Protein AF-0000000074115780 (afdb_homodimer)

Secondary structure (DSSP, 8-state):
---TTGGGGGSPPPPPPPHHHHHHHHHHHHHHH--HHHHHHHHHHHHHHHHTHHHHHHHHHHHHHTT-SSTTHHHHHIIIIIT--S-GGGT-EEEEE-HHHHT----TT-HHHHHHHHHHHHHHHHHHHHTT-SPPPB-TT--B---TTEETTEESSSEEEEP-SSS-EEEE----GGG-----EEEEEETTEEEEEE-B-TTT-SBPPHHHHHHHHHHHHHHHHTSSS----GGGGGGS-HHHHHHHHHHHHHH-HHHHHHHHHHHHSS-EEEE-----S-HHHHHHHS-GGG--TTBS-EEEE-TTS-EEEEE-SSS--HHHHHHHHHHHHHHHGGGTTS--S------PPPPEE-PPP--HHHHHHHHHHHHHHHHHHHHEEEE--EE-S--HHHHHHTT--HHHHHHHHHHHHHHHHHSS---EEEEEE-TTSTT--EEEEE---HHHHHHHHHHHH-S-TT-HHHHHHHHHHHHHHHHHHHHIIIII-SHHHHHHHHHHHHHTTPPPPGGGGSHHHHHTTGGG--SEEEEEEESSSEEEE---SSTT-EEEEEE--SS-EEEEEEEETT-SS--HHHHHHHHHHHHHHHHHHHHHHT-/---TTGGGGGSPPPP---HHHHHHHHHHHHHHH--HHHHHHHHHHHHHHHHTHHHHHHHHHHHHHTT-SSTTHHHHHIIIIIT--S-GGGT-EEEEE-HHHHT----TT-HHHHHHHHHHHHHHHHHHHHTT-SPPPB-TT--B---TTEETTEESSSEEEEP-SSS-EEEE----GGG-----EEEEEETTEEEEEE-B-TTT-SBPPHHHHHHHHHHHHHHHHHSSS----GGGGGGS-HHHHHHHHHHHHHH-HHHHHHHHHHHHSS-EEEE-----S-HHHHHHHS-GGG--TTBS-EEEE-TTS-EEEEE-SSS--HHHHHHHHHHHHHHHGGGTTS--S------PPPPEE-PPP--HHHHHHHHHHHHHHHHHHHHEEEE--EE-S--HHHHHHTT--HHHHHHHHHHHHHHHHHSS---EEEEEE-TTSTT--EEEEE---HHHHHHHHHHHH-S-TT-HHHHHHHHHHHHHHHHHHHHIIIII-SHHHHHHHHHHHHHTTPPPPGGGGSHHHHHTTGGG--SEEEEEEESSSEEEE---SSTT-EEEEEE--SS-EEEEEEEETT-SS--HHHHHHHHHHHHHHHHHHHHHHT-

Foldseek 3Di:
DDFQQNVLVVFAFQDFADLVLLLVQLLQLLVLFDDPVLSVVLVVLSVVCVVPVVVVLVVVLVVQCVVDSYSQQVVCLWVVAFQAFAFLLQPWKKKFFVLCVFFAPQAFPCQLLLVLQLLQLLLVVLLCNLQRVDHFDADPVGFGFHPCCCAPPFHLFQWFWAFDPRGIDIDHQDDRPVVDDAQQWEWEAELLWIWIFHQADPVVRHGDHSLQSSVLVVVVNVVQVPDPHRDLQLLLLSRDGRNSSNVLLVVQVVVDVLSVVLVSSNSRGGFYEYEAEDDDPDPRLCRSQNDSSRDNSRRQWYWYAYSRGGTMIIGRPSRDDCLNVLVSSVSVCVVCVVVSSDDDDDNDNPDGDHIDIRDGDDDPVSSVSSVVSRVSSVVVSVWKDKDKDKFFQFFDQLCVVLPADRVLLLVLLLQLLVCLQQVGGFFAWEWAWQRSHNVTGTFTQGLSGPLSSVLSVCLSPDPDLQPPVSLVSLVVSRVVNVVSSVCRNSSSHNQSNVSSSQVSCVVVVHDGRVSCVSPSCVRNQHPNNTQHYEYENEQGRMWMWRAASDQNHWIKYWYTYGRMIIIMIMHTRVDPSDDRVSSVVSSSVSSVSSSVSSVSVVD/DDFQQRVLVVFFFQDFADLVLLLVQLLQLLVLFDDPVLSVVLVVLSVVCVVPVVVVLVVVLVVQCVVDSYSQQVVCLWVVAFQAFAFLLQPWKKKFFVLCVFFAPQAFPCQLLLVLQLLQLLLVVLLCNLQRVDHFDADPVGFGFHPCCCAPPFDLFQWFWAFDPRGIDIDHQDHRPVVDDAQQWEWEAELLWIWIFHQADPVVRHGDHSLQSSVLVVVVNVVQVPDPHRDLQLLLLSRDGRNSSNVLLVVQVVVDVLSVVLVSSNSRGGEYEYEAEDDDPDPRLCQSQNDSSGDNSRRQWYWYAYSRGGTMIIGRPSRDDPVNVLVSSVSVCVVCVVVSNHDPDDNDNPDGDHIDIRDGDDDPVSSVSSVVSRVSSVVVSVWKDKDKDKFFQFFDQLCVVLPADVVLLLVLLLQLLVCLQQVGGFFAWEWAWQRSHNVTGTFTQGLSGNLSSVLSVCLSPDPDLQPPVSLVSLVVSRVVNVVSSVCRNSSSHNQSNVSSSQVSCVVVVHDGRVSCVSPSCVRNQHPNNTQHYEYENEQGRMWMWRAASDQNHWIKYWYTYGRMIIMMIMHTRVDPSDDRVSSVVSSSVSSVSSSVSSVNVVD

Radius of gyration: 36.33 Å; Cα contacts (8 Å, |Δi|>4): 2454; chains: 2; bounding box: 75×112×90 Å

InterPro domains:
  IPR000542 Acyltransferase ChoActase/COT/CPT [PTHR22589] (9-598)
  IPR023213 Chloramphenicol acetyltransferase-like domain superfamily [G3DSA:3.30.559.10] (11-593)
  IPR039551 Choline/Carnitine o-acyltransferase, domain 1 and 2 [PF00755] (14-589)
  IPR042231 Choline/Carnitine o-acyltransferase, domain 2 [G3DSA:3.30.559.70] (70-387)

Structure (mmCIF, N/CA/C/O backbone):
data_AF-0000000074115780-model_v1
#
loop_
_entity.id
_entity.type
_entity.pdbx_description
1 polymer 'Peroxisomal carnitine O-octanoyltransferase'
#
loop_
_atom_site.group_PDB
_atom_site.id
_atom_site.type_symbol
_atom_site.label_atom_id
_atom_site.label_alt_id
_atom_site.label_comp_id
_atom_site.label_asym_id
_atom_site.label_entity_id
_atom_site.label_seq_id
_atom_site.pdbx_PDB_ins_code
_atom_site.Cartn_x
_atom_site.Cartn_y
_atom_site.Cartn_z
_atom_site.occupancy
_atom_site.B_iso_or_equiv
_atom_site.auth_seq_id
_atom_site.auth_comp_id
_atom_site.auth_asym_id
_atom_site.auth_atom_id
_atom_site.pdbx_PDB_model_num
ATOM 1 N N . MET A 1 1 ? -1.341 1.863 -30.281 1 53.38 1 MET A N 1
ATOM 2 C CA . MET A 1 1 ? -1.37 0.507 -29.75 1 53.38 1 MET A CA 1
ATOM 3 C C . MET A 1 1 ? -1.894 0.503 -28.312 1 53.38 1 MET A C 1
ATOM 5 O O . MET A 1 1 ? -1.639 1.438 -27.547 1 53.38 1 MET A O 1
ATOM 9 N N . ASP A 1 2 ? -2.803 -0.43 -27.984 1 72.44 2 ASP A N 1
ATOM 10 C CA . ASP A 1 2 ? -3.406 -0.491 -26.656 1 72.44 2 ASP A CA 1
ATOM 11 C C . ASP A 1 2 ? -2.359 -0.814 -25.594 1 72.44 2 ASP A C 1
ATOM 13 O O . ASP A 1 2 ? -1.464 -1.63 -25.828 1 72.44 2 ASP A O 1
ATOM 17 N N . LYS A 1 3 ? -2.5 -0.14 -24.578 1 82.88 3 LYS A N 1
ATOM 18 C CA . LYS A 1 3 ? -1.658 -0.453 -23.422 1 82.88 3 LYS A CA 1
ATOM 19 C C . LYS A 1 3 ? -1.892 -1.883 -22.953 1 82.88 3 LYS A C 1
ATOM 21 O O . LYS A 1 3 ? -2.975 -2.439 -23.141 1 82.88 3 LYS A O 1
ATOM 26 N N . THR A 1 4 ? -0.772 -2.527 -22.391 1 88.06 4 THR A N 1
ATOM 27 C CA . THR A 1 4 ? -0.754 -3.924 -21.969 1 88.06 4 THR A CA 1
ATOM 28 C C . THR A 1 4 ? -1.995 -4.254 -21.141 1 88.06 4 THR A C 1
ATOM 30 O O . THR A 1 4 ? -2.611 -5.305 -21.344 1 88.06 4 THR A O 1
ATOM 33 N N . PHE A 1 5 ? -2.467 -3.322 -20.328 1 89 5 PHE A N 1
ATOM 34 C CA . PHE A 1 5 ? -3.486 -3.678 -19.359 1 89 5 PHE A CA 1
ATOM 35 C C . PHE A 1 5 ? -4.82 -3.027 -19.703 1 89 5 PHE A C 1
ATOM 37 O O . PHE A 1 5 ? -5.836 -3.303 -19.062 1 89 5 PHE A O 1
ATOM 44 N N . ASP A 1 6 ? -4.898 -2.215 -20.781 1 87.62 6 ASP A N 1
ATOM 45 C CA . ASP A 1 6 ? -6.117 -1.489 -21.125 1 87.62 6 ASP A CA 1
ATOM 46 C C . ASP A 1 6 ? -7.207 -2.443 -21.609 1 87.62 6 ASP A C 1
ATOM 48 O O . ASP A 1 6 ? -8.391 -2.213 -21.375 1 87.62 6 ASP A O 1
ATOM 52 N N . ALA A 1 7 ? -6.773 -3.469 -22.266 1 88.06 7 ALA A N 1
ATOM 53 C CA . ALA A 1 7 ? -7.727 -4.406 -22.859 1 88.06 7 ALA A CA 1
ATOM 54 C C . ALA A 1 7 ? -8.523 -5.129 -21.766 1 88.06 7 ALA A C 1
ATOM 56 O O . ALA A 1 7 ? -9.609 -5.648 -22.031 1 88.06 7 ALA A O 1
ATOM 57 N N . GLU A 1 8 ? -7.965 -5.125 -20.562 1 90.06 8 GLU A N 1
ATOM 58 C CA . GLU A 1 8 ? -8.609 -5.82 -19.453 1 90.06 8 GLU A CA 1
ATOM 59 C C . GLU A 1 8 ? -10.016 -5.285 -19.203 1 90.06 8 GLU A C 1
ATOM 61 O O . GLU A 1 8 ? -10.945 -6.062 -18.984 1 90.06 8 GLU A O 1
ATOM 66 N N . PHE A 1 9 ? -10.211 -4.039 -19.391 1 88.44 9 PHE A N 1
ATOM 67 C CA . PHE A 1 9 ? -11.453 -3.385 -19.016 1 88.44 9 PHE A CA 1
ATOM 68 C C . PHE A 1 9 ? -12.523 -3.592 -20.094 1 88.44 9 PHE A C 1
ATOM 70 O O . PHE A 1 9 ? -13.711 -3.367 -19.844 1 88.44 9 PHE A O 1
ATOM 77 N N . LYS A 1 10 ? -12.117 -4.039 -21.25 1 90.94 10 LYS A N 1
ATOM 78 C CA . LYS A 1 10 ? -13.047 -4.301 -22.359 1 90.94 10 LYS A CA 1
ATOM 79 C C . LYS A 1 10 ? -13.523 -5.746 -22.344 1 90.94 10 LYS A C 1
ATOM 81 O O . LYS A 1 10 ? -14.445 -6.109 -23.062 1 90.94 10 LYS A O 1
ATOM 86 N N . LEU A 1 11 ? -12.922 -6.602 -21.5 1 95.12 11 LEU A N 1
ATOM 87 C CA . LEU A 1 11 ? -13.32 -8 -21.422 1 95.12 11 LEU A CA 1
ATOM 88 C C . LEU A 1 11 ? -14.695 -8.141 -20.75 1 95.12 11 LEU A C 1
ATOM 90 O O . LEU A 1 11 ? -15.055 -7.34 -19.891 1 95.12 11 LEU A O 1
ATOM 94 N N . PRO A 1 12 ? -15.438 -9.133 -21.219 1 96.12 12 PRO A N 1
ATOM 95 C CA . PRO A 1 12 ? -16.75 -9.344 -20.594 1 96.12 12 PRO A CA 1
ATOM 96 C C . PRO A 1 12 ? -16.641 -9.844 -19.156 1 96.12 12 PRO A C 1
ATOM 98 O O . PRO A 1 12 ? -15.594 -10.375 -18.75 1 96.12 12 PRO A O 1
ATOM 101 N N . ASP A 1 13 ? -17.703 -9.648 -18.328 1 96.69 13 ASP A N 1
ATOM 102 C CA . ASP A 1 13 ? -17.797 -10.18 -16.969 1 96.69 13 ASP A CA 1
ATOM 103 C C . ASP A 1 13 ? -17.828 -11.703 -16.969 1 96.69 13 ASP A C 1
ATOM 105 O O . ASP A 1 13 ? -18.234 -12.32 -17.969 1 96.69 13 ASP A O 1
ATOM 109 N N . LEU A 1 14 ? -17.328 -12.328 -15.938 1 97.44 14 LEU A N 1
ATOM 110 C CA . LEU A 1 14 ? -17.438 -13.773 -15.797 1 97.44 14 LEU A CA 1
ATOM 111 C C . LEU A 1 14 ? -18.906 -14.195 -15.648 1 97.44 14 LEU A C 1
ATOM 113 O O . LEU A 1 14 ? -19.594 -13.75 -14.727 1 97.44 14 LEU A O 1
ATOM 117 N N . PRO A 1 15 ? -19.406 -15.055 -16.469 1 97.19 15 PRO A N 1
ATOM 118 C CA . PRO A 1 15 ? -20.812 -15.438 -16.422 1 97.19 15 PRO A CA 1
ATOM 119 C C . PRO A 1 15 ? -21.094 -16.469 -15.328 1 97.19 15 PRO A C 1
ATOM 121 O O . PRO A 1 15 ? -20.188 -17.156 -14.859 1 97.19 15 PRO A O 1
ATOM 124 N N . ILE A 1 16 ? -22.375 -16.484 -14.906 1 97.38 16 ILE A N 1
ATOM 125 C CA . ILE A 1 16 ? -22.875 -17.547 -14.047 1 97.38 16 ILE A CA 1
ATOM 126 C C . ILE A 1 16 ? -23.719 -18.516 -14.859 1 97.38 16 ILE A C 1
ATOM 128 O O . ILE A 1 16 ? -24.672 -18.109 -15.523 1 97.38 16 ILE A O 1
ATOM 132 N N . SER A 1 17 ? -23.328 -19.781 -14.836 1 96.88 17 SER A N 1
ATOM 133 C CA . SER A 1 17 ? -24.109 -20.812 -15.516 1 96.88 17 SER A CA 1
ATOM 134 C C . SER A 1 17 ? -25.484 -20.984 -14.859 1 96.88 17 SER A C 1
ATOM 136 O O . SER A 1 17 ? -25.688 -20.531 -13.727 1 96.88 17 SER A O 1
ATOM 138 N N . THR A 1 18 ? -26.406 -21.547 -15.578 1 97.44 18 THR A N 1
ATOM 139 C CA . THR A 1 18 ? -27.703 -21.891 -14.977 1 97.44 18 THR A CA 1
ATOM 140 C C . THR A 1 18 ? -27.547 -23.062 -14.008 1 97.44 18 THR A C 1
ATOM 142 O O . THR A 1 18 ? -26.656 -23.891 -14.164 1 97.44 18 THR A O 1
ATOM 145 N N . LEU A 1 19 ? -28.438 -23.047 -13.094 1 97.75 19 LEU A N 1
ATOM 146 C CA . LEU A 1 19 ? -28.406 -24.125 -12.117 1 97.75 19 LEU A CA 1
ATOM 147 C C . LEU A 1 19 ? -28.641 -25.484 -12.797 1 97.75 19 LEU A C 1
ATOM 149 O O . LEU A 1 19 ? -28 -26.469 -12.438 1 97.75 19 LEU A O 1
ATOM 153 N N . GLU A 1 20 ? -29.5 -25.484 -13.773 1 97.88 20 GLU A N 1
ATOM 154 C CA . GLU A 1 20 ? -29.812 -26.703 -14.492 1 97.88 20 GLU A CA 1
ATOM 155 C C . GLU A 1 20 ? -28.594 -27.25 -15.234 1 97.88 20 GLU A C 1
ATOM 157 O O . GLU A 1 20 ? -28.312 -28.438 -15.195 1 97.88 20 GLU A O 1
ATOM 162 N N . ASN A 1 21 ? -27.953 -26.391 -15.867 1 98 21 ASN A N 1
ATOM 163 C CA . ASN A 1 21 ? -26.75 -26.797 -16.594 1 98 21 ASN A CA 1
ATOM 164 C C . ASN A 1 21 ? -25.688 -27.344 -15.648 1 98 21 ASN A C 1
ATOM 166 O O . ASN A 1 21 ? -25.062 -28.375 -15.945 1 98 21 ASN A O 1
ATOM 170 N N . THR A 1 22 ? -25.516 -26.672 -14.539 1 98.31 22 THR A N 1
ATOM 171 C CA . THR A 1 22 ? -24.516 -27.062 -13.562 1 98.31 22 THR A CA 1
ATOM 172 C C . THR A 1 22 ? -24.812 -28.453 -13 1 98.31 22 THR A C 1
ATOM 174 O O . THR A 1 22 ? -23.922 -29.312 -12.93 1 98.31 22 THR A O 1
ATOM 177 N N . ILE A 1 23 ? -26.047 -28.688 -12.703 1 98.38 23 ILE A N 1
ATOM 178 C CA . ILE A 1 23 ? -26.422 -29.969 -12.109 1 98.38 23 ILE A CA 1
ATOM 179 C C . ILE A 1 23 ? -26.344 -31.078 -13.164 1 98.38 23 ILE A C 1
ATOM 181 O O . ILE A 1 23 ? -25.938 -32.188 -12.859 1 98.38 23 ILE A O 1
ATOM 185 N N . SER A 1 24 ? -26.703 -30.734 -14.32 1 98 24 SER A N 1
ATOM 186 C CA . SER A 1 24 ? -26.578 -31.703 -15.406 1 98 24 SER A CA 1
ATOM 187 C C . SER A 1 24 ? -25.141 -32.156 -15.609 1 98 24 SER A C 1
ATOM 189 O O . SER A 1 24 ? -24.859 -33.344 -15.719 1 98 24 SER A O 1
ATOM 191 N N . LYS A 1 25 ? -24.219 -31.203 -15.664 1 97.5 25 LYS A N 1
ATOM 192 C CA . LYS A 1 25 ? -22.797 -31.516 -15.828 1 97.5 25 LYS A CA 1
ATOM 193 C C . LYS A 1 25 ? -22.266 -32.281 -14.633 1 97.5 25 LYS A C 1
ATOM 195 O O . LYS A 1 25 ? -21.453 -33.188 -14.797 1 97.5 25 LYS A O 1
ATOM 200 N N . TYR A 1 26 ? -22.734 -31.906 -13.461 1 98.12 26 TYR A N 1
ATOM 201 C CA . TYR A 1 26 ? -22.328 -32.594 -12.242 1 98.12 26 TYR A CA 1
ATOM 202 C C . TYR A 1 26 ? -22.75 -34.062 -12.281 1 98.12 26 TYR A C 1
ATOM 204 O O . TYR A 1 26 ? -21.953 -34.969 -12.055 1 98.12 26 TYR A O 1
ATOM 212 N N . LEU A 1 27 ? -24 -34.281 -12.688 1 98.38 27 LEU A N 1
ATOM 213 C CA . LEU A 1 27 ? -24.531 -35.625 -12.711 1 98.38 27 LEU A CA 1
ATOM 214 C C . LEU A 1 27 ? -23.844 -36.469 -13.781 1 98.38 27 LEU A C 1
ATOM 216 O O . LEU A 1 27 ? -23.641 -37.656 -13.602 1 98.38 27 LEU A O 1
ATOM 220 N N . ASP A 1 28 ? -23.516 -35.781 -14.859 1 97.25 28 ASP A N 1
ATOM 221 C CA . ASP A 1 28 ? -22.781 -36.469 -15.914 1 97.25 28 ASP A CA 1
ATOM 222 C C . ASP A 1 28 ? -21.438 -36.969 -15.398 1 97.25 28 ASP A C 1
ATOM 224 O O . ASP A 1 28 ? -21.031 -38.125 -15.688 1 97.25 28 ASP A O 1
ATOM 228 N N . SER A 1 29 ? -20.719 -36.25 -14.672 1 96.5 29 SER A N 1
ATOM 229 C CA . SER A 1 29 ? -19.438 -36.625 -14.102 1 96.5 29 SER A CA 1
ATOM 230 C C . SER A 1 29 ? -19.594 -37.688 -13.031 1 96.5 29 SER A C 1
ATOM 232 O O . SER A 1 29 ? -18.75 -38.594 -12.914 1 96.5 29 SER A O 1
ATOM 234 N N . VAL A 1 30 ? -20.672 -37.625 -12.273 1 98.06 30 VAL A N 1
ATOM 235 C CA . VAL A 1 30 ? -20.953 -38.594 -11.234 1 98.06 30 VAL A CA 1
ATOM 236 C C . VAL A 1 30 ? -21.25 -39.969 -11.875 1 98.06 30 VAL A C 1
ATOM 238 O O . VAL A 1 30 ? -20.781 -41 -11.398 1 98.06 30 VAL A O 1
ATOM 241 N N . ARG A 1 31 ? -22 -39.938 -12.938 1 97.75 31 ARG A N 1
ATOM 242 C CA . ARG A 1 31 ? -22.406 -41.188 -13.594 1 97.75 31 ARG A CA 1
ATOM 243 C C . ARG A 1 31 ? -21.203 -42 -14 1 97.75 31 ARG A C 1
ATOM 245 O O . ARG A 1 31 ? -21.234 -43.219 -13.938 1 97.75 31 ARG A O 1
ATOM 252 N N . ALA A 1 32 ? -20.172 -41.344 -14.367 1 95.5 32 ALA A N 1
ATOM 253 C CA . ALA A 1 32 ? -18.984 -42 -14.891 1 95.5 32 ALA A CA 1
ATOM 254 C C . ALA A 1 32 ? -18.266 -42.781 -13.797 1 95.5 32 ALA A C 1
ATOM 256 O O . ALA A 1 32 ? -17.547 -43.75 -14.078 1 95.5 32 ALA A O 1
ATOM 257 N N . VAL A 1 33 ? -18.422 -42.438 -12.508 1 95.75 33 VAL A N 1
ATOM 258 C CA . VAL A 1 33 ? -17.594 -43.031 -11.469 1 95.75 33 VAL A CA 1
ATOM 259 C C . VAL A 1 33 ? -18.484 -43.719 -10.414 1 95.75 33 VAL A C 1
ATOM 261 O O . VAL A 1 33 ? -17.984 -44.25 -9.43 1 95.75 33 VAL A O 1
ATOM 264 N N . ALA A 1 34 ? -19.797 -43.719 -10.672 1 96.81 34 ALA A N 1
ATOM 265 C CA . ALA A 1 34 ? -20.734 -44.188 -9.656 1 96.81 34 ALA A CA 1
ATOM 266 C C . ALA A 1 34 ? -21.359 -45.531 -10.07 1 96.81 34 ALA A C 1
ATOM 268 O O . ALA A 1 34 ? -21.516 -45.812 -11.266 1 96.81 34 ALA A O 1
ATOM 269 N N . SER A 1 35 ? -21.781 -46.312 -9.039 1 96 35 SER A N 1
ATOM 270 C CA . SER A 1 35 ? -22.688 -47.406 -9.281 1 96 35 SER A CA 1
ATOM 271 C C . SER A 1 35 ? -24.094 -46.906 -9.578 1 96 35 SER A C 1
ATOM 273 O O . SER A 1 35 ? -24.406 -45.75 -9.383 1 96 35 SER A O 1
ATOM 275 N N . ASP A 1 36 ? -24.891 -47.875 -10 1 96.5 36 ASP A N 1
ATOM 276 C CA . ASP A 1 36 ? -26.281 -47.5 -10.297 1 96.5 36 ASP A CA 1
ATOM 277 C C . ASP A 1 36 ? -26.984 -47 -9.047 1 96.5 36 ASP A C 1
ATOM 279 O O . ASP A 1 36 ? -27.719 -46 -9.109 1 96.5 36 ASP A O 1
ATOM 283 N N . GLU A 1 37 ? -26.734 -47.594 -7.992 1 97.25 37 GLU A N 1
ATOM 284 C CA . GLU A 1 37 ? -27.359 -47.188 -6.734 1 97.25 37 GLU A CA 1
ATOM 285 C C . GLU A 1 37 ? -26.875 -45.844 -6.27 1 97.25 37 GLU A C 1
ATOM 287 O O . GLU A 1 37 ? -27.672 -44.969 -5.879 1 97.25 37 GLU A O 1
ATOM 292 N N . GLU A 1 38 ? -25.625 -45.656 -6.305 1 97.31 38 GLU A N 1
ATOM 293 C CA . GLU A 1 38 ? -25.031 -44.375 -5.918 1 97.31 38 GLU A CA 1
ATOM 294 C C . GLU A 1 38 ? -25.547 -43.25 -6.805 1 97.31 38 GLU A C 1
ATOM 296 O O . GLU A 1 38 ? -25.875 -42.156 -6.312 1 97.31 38 GLU A O 1
ATOM 301 N N . PHE A 1 39 ? -25.641 -43.531 -8.102 1 98 39 PHE A N 1
ATOM 302 C CA . PHE A 1 39 ? -26.078 -42.5 -9.055 1 98 39 PHE A CA 1
ATOM 303 C C . PHE A 1 39 ? -27.531 -42.125 -8.805 1 98 39 PHE A C 1
ATOM 305 O O . PHE A 1 39 ? -27.875 -40.938 -8.836 1 98 39 PHE A O 1
ATOM 312 N N . GLU A 1 40 ? -28.344 -43.125 -8.586 1 98.06 40 GLU A N 1
ATOM 313 C CA . GLU A 1 40 ? -29.766 -42.844 -8.352 1 98.06 40 GLU A CA 1
ATOM 314 C C . GLU A 1 40 ? -29.953 -42.031 -7.094 1 98.06 40 GLU A C 1
ATOM 316 O O . GLU A 1 40 ? -30.828 -41.125 -7.055 1 98.06 40 GLU A O 1
ATOM 321 N N . ASN A 1 41 ? -29.219 -42.312 -6.148 1 97.94 41 ASN A N 1
ATOM 322 C CA . ASN A 1 41 ? -29.297 -41.5 -4.93 1 97.94 41 ASN A CA 1
ATOM 323 C C . ASN A 1 41 ? -28.875 -40.062 -5.188 1 97.94 41 ASN A C 1
ATOM 325 O O . ASN A 1 41 ? -29.562 -39.125 -4.754 1 97.94 41 ASN A O 1
ATOM 329 N N . THR A 1 42 ? -27.75 -39.844 -5.836 1 98.44 42 THR A N 1
ATOM 330 C CA . THR A 1 42 ? -27.25 -38.531 -6.141 1 98.44 42 THR A CA 1
ATOM 331 C C . THR A 1 42 ? -28.25 -37.75 -7.023 1 98.44 42 THR A C 1
ATOM 333 O O . THR A 1 42 ? -28.453 -36.562 -6.848 1 98.44 42 THR A O 1
ATOM 336 N N . LYS A 1 43 ? -28.812 -38.469 -7.949 1 98.25 43 LYS A N 1
ATOM 337 C CA . LYS A 1 43 ? -29.812 -37.844 -8.828 1 98.25 43 LYS A CA 1
ATOM 338 C C . LYS A 1 43 ? -30.984 -37.312 -8.023 1 98.25 43 LYS A C 1
ATOM 340 O O . LYS A 1 43 ? -31.453 -36.188 -8.289 1 98.25 43 LYS A O 1
ATOM 345 N N . LYS A 1 44 ? -31.438 -38.031 -7.062 1 98.12 44 LYS A N 1
ATOM 346 C CA . LYS A 1 44 ? -32.531 -37.594 -6.215 1 98.12 44 LYS A CA 1
ATOM 347 C C . LYS A 1 44 ? -32.156 -36.344 -5.414 1 98.12 44 LYS A C 1
ATOM 349 O O . LYS A 1 44 ? -32.938 -35.406 -5.309 1 98.12 44 LYS A O 1
ATOM 354 N N . ILE A 1 45 ? -31 -36.406 -4.848 1 98.12 45 ILE A N 1
ATOM 355 C CA . ILE A 1 45 ? -30.5 -35.281 -4.074 1 98.12 45 ILE A CA 1
ATOM 356 C C . ILE A 1 45 ? -30.422 -34.031 -4.953 1 98.12 45 ILE A C 1
ATOM 358 O O . ILE A 1 45 ? -30.781 -32.938 -4.52 1 98.12 45 ILE A O 1
ATOM 362 N N . CYS A 1 46 ? -30 -34.156 -6.207 1 98.19 46 CYS A N 1
ATOM 363 C CA . CYS A 1 46 ? -29.875 -33.062 -7.152 1 98.19 46 CYS A CA 1
ATOM 364 C C . CYS A 1 46 ? -31.234 -32.5 -7.535 1 98.19 46 CYS A C 1
ATOM 366 O O . CYS A 1 46 ? -31.391 -31.297 -7.699 1 98.19 46 CYS A O 1
ATOM 368 N N . GLU A 1 47 ? -32.188 -33.438 -7.691 1 97.62 47 GLU A N 1
ATOM 369 C CA . GLU A 1 47 ? -33.531 -33 -7.992 1 97.62 47 GLU A CA 1
ATOM 370 C C . GLU A 1 47 ? -34.125 -32.156 -6.863 1 97.62 47 GLU A C 1
ATOM 372 O O . GLU A 1 47 ? -34.719 -31.109 -7.109 1 97.62 47 GLU A O 1
ATOM 377 N N . ASP A 1 48 ? -33.875 -32.562 -5.699 1 96.94 48 ASP A N 1
ATOM 378 C CA . ASP A 1 48 ? -34.312 -31.812 -4.539 1 96.94 48 ASP A CA 1
ATOM 379 C C . ASP A 1 48 ? -33.625 -30.453 -4.484 1 96.94 48 ASP A C 1
ATOM 381 O O . ASP A 1 48 ? -34.25 -29.438 -4.129 1 96.94 48 ASP A O 1
ATOM 385 N N . PHE A 1 49 ? -32.375 -30.438 -4.742 1 97.62 49 PHE A N 1
ATOM 386 C CA . PHE A 1 49 ? -31.594 -29.219 -4.75 1 97.62 49 PHE A CA 1
ATOM 387 C C . PHE A 1 49 ? -32.125 -28.219 -5.773 1 97.62 49 PHE A C 1
ATOM 389 O O . PHE A 1 49 ? -32.25 -27.031 -5.496 1 97.62 49 PHE A O 1
ATOM 396 N N . LEU A 1 50 ? -32.562 -28.688 -6.957 1 97.44 50 LEU A N 1
ATOM 397 C CA . LEU A 1 50 ? -33.062 -27.875 -8.047 1 97.44 50 LEU A CA 1
ATOM 398 C C . LEU A 1 50 ? -34.438 -27.297 -7.707 1 97.44 50 LEU A C 1
ATOM 400 O O . LEU A 1 50 ? -34.812 -26.219 -8.188 1 97.44 50 LEU A O 1
ATOM 404 N N . ASP A 1 51 ? -35.125 -28 -6.848 1 94.25 51 ASP A N 1
ATOM 405 C CA . ASP A 1 51 ? -36.469 -27.609 -6.523 1 94.25 51 ASP A CA 1
ATOM 406 C C . ASP A 1 51 ? -36.531 -26.766 -5.242 1 94.25 51 ASP A C 1
ATOM 408 O O . ASP A 1 51 ? -37.562 -26.234 -4.879 1 94.25 51 ASP A O 1
ATOM 412 N N . GLY A 1 52 ? -35.406 -26.625 -4.605 1 92.69 52 GLY A N 1
ATOM 413 C CA . GLY A 1 52 ? -35.438 -25.984 -3.295 1 92.69 52 GLY A CA 1
ATOM 414 C C . GLY A 1 52 ? -34.281 -25.031 -3.074 1 92.69 52 GLY A C 1
ATOM 415 O O . GLY A 1 52 ? -34.219 -23.953 -3.689 1 92.69 52 GLY A O 1
ATOM 416 N N . GLU A 1 53 ? -33.375 -25.5 -2.277 1 93.5 53 GLU A N 1
ATOM 417 C CA . GLU A 1 53 ? -32.312 -24.641 -1.738 1 93.5 53 GLU A CA 1
ATOM 418 C C . GLU A 1 53 ? -31.391 -24.141 -2.842 1 93.5 53 GLU A C 1
ATOM 420 O O . GLU A 1 53 ? -30.859 -23.031 -2.758 1 93.5 53 GLU A O 1
ATOM 425 N N . GLY A 1 54 ? -31.25 -24.969 -3.885 1 96.75 54 GLY A N 1
ATOM 426 C CA . GLY A 1 54 ? -30.375 -24.562 -4.977 1 96.75 54 GLY A CA 1
ATOM 427 C C . GLY A 1 54 ? -30.812 -23.266 -5.648 1 96.75 54 GLY A C 1
ATOM 428 O O . GLY A 1 54 ? -29.984 -22.438 -6.012 1 96.75 54 GLY A O 1
ATOM 429 N N . VAL A 1 55 ? -32.094 -23.109 -5.762 1 96.88 55 VAL A N 1
ATOM 430 C CA . VAL A 1 55 ? -32.656 -21.938 -6.414 1 96.88 55 VAL A CA 1
ATOM 431 C C . VAL A 1 55 ? -32.375 -20.688 -5.566 1 96.88 55 VAL A C 1
ATOM 433 O O . VAL A 1 55 ? -31.969 -19.656 -6.094 1 96.88 55 VAL A O 1
ATOM 436 N N . LYS A 1 56 ? -32.562 -20.812 -4.309 1 95.88 56 LYS A N 1
ATOM 437 C CA . LYS A 1 56 ? -32.344 -19.688 -3.398 1 95.88 56 LYS A CA 1
ATOM 438 C C . LYS A 1 56 ? -30.891 -19.266 -3.385 1 95.88 56 LYS A C 1
ATOM 440 O O . LYS A 1 56 ? -30.594 -18.062 -3.416 1 95.88 56 LYS A O 1
ATOM 445 N N . LEU A 1 57 ? -30.031 -20.219 -3.266 1 97.56 57 LEU A N 1
ATOM 446 C CA . LEU A 1 57 ? -28.609 -19.938 -3.244 1 97.56 57 LEU A CA 1
ATOM 447 C C . LEU A 1 57 ? -28.156 -19.297 -4.559 1 97.56 57 LEU A C 1
ATOM 449 O O . LEU A 1 57 ? -27.344 -18.375 -4.559 1 97.56 57 LEU A O 1
ATOM 453 N N . HIS A 1 58 ? -28.672 -19.797 -5.66 1 97.69 58 HIS A N 1
ATOM 454 C CA . HIS A 1 58 ? -28.359 -19.266 -6.977 1 97.69 58 HIS A CA 1
ATOM 455 C C . HIS A 1 58 ? -28.797 -17.812 -7.102 1 97.69 58 HIS A C 1
ATOM 457 O O . HIS A 1 58 ? -28.078 -16.984 -7.68 1 97.69 58 HIS A O 1
ATOM 463 N N . GLU A 1 59 ? -29.906 -17.453 -6.57 1 96.81 59 GLU A N 1
ATOM 464 C CA . GLU A 1 59 ? -30.406 -16.078 -6.578 1 96.81 59 GLU A CA 1
ATOM 465 C C . GLU A 1 59 ? -29.469 -15.164 -5.785 1 96.81 59 GLU A C 1
ATOM 467 O O . GLU A 1 59 ? -29.188 -14.047 -6.215 1 96.81 59 GLU A O 1
ATOM 472 N N . LYS A 1 60 ? -29.109 -15.664 -4.707 1 96 60 LYS A N 1
ATOM 473 C CA . LYS A 1 60 ? -28.203 -14.883 -3.883 1 96 60 LYS A CA 1
ATOM 474 C C . LYS A 1 60 ? -26.859 -14.672 -4.59 1 96 60 LYS A C 1
ATOM 476 O O . LYS A 1 60 ? -26.234 -13.617 -4.453 1 96 60 LYS A O 1
ATOM 481 N N . LEU A 1 61 ? -26.391 -15.672 -5.258 1 97.5 61 LEU A N 1
ATOM 482 C CA . LEU A 1 61 ? -25.156 -15.562 -6.031 1 97.5 61 LEU A CA 1
ATOM 483 C C . LEU A 1 61 ? -25.297 -14.523 -7.141 1 97.5 61 LEU A C 1
ATOM 485 O O . LEU A 1 61 ? -24.375 -13.758 -7.402 1 97.5 61 LEU A O 1
ATOM 489 N N . GLN A 1 62 ? -26.438 -14.531 -7.789 1 96.88 62 GLN A N 1
ATOM 490 C CA . GLN A 1 62 ? -26.703 -13.555 -8.836 1 96.88 62 GLN A CA 1
ATOM 491 C C . GLN A 1 62 ? -26.688 -12.133 -8.281 1 96.88 62 GLN A C 1
ATOM 493 O O . GLN A 1 62 ? -26.203 -11.211 -8.938 1 96.88 62 GLN A O 1
ATOM 498 N N . GLU A 1 63 ? -27.172 -11.977 -7.117 1 94.62 63 GLU A N 1
ATOM 499 C CA . GLU A 1 63 ? -27.141 -10.672 -6.457 1 94.62 63 GLU A CA 1
ATOM 500 C C . GLU A 1 63 ? -25.703 -10.234 -6.18 1 94.62 63 GLU A C 1
ATOM 502 O O . GLU A 1 63 ? -25.359 -9.07 -6.371 1 94.62 63 GLU A O 1
ATOM 507 N N . HIS A 1 64 ? -24.984 -11.172 -5.715 1 94.06 64 HIS A N 1
ATOM 508 C CA . HIS A 1 64 ? -23.562 -10.922 -5.48 1 94.06 64 HIS A CA 1
ATOM 509 C C . HIS A 1 64 ? -22.859 -10.516 -6.766 1 94.06 64 HIS A C 1
ATOM 511 O O . HIS A 1 64 ? -22.031 -9.594 -6.766 1 94.06 64 HIS A O 1
ATOM 517 N N . ALA A 1 65 ? -23.172 -11.086 -7.859 1 94.38 65 ALA A N 1
ATOM 518 C CA . ALA A 1 65 ? -22.5 -10.898 -9.141 1 94.38 65 ALA A CA 1
ATOM 519 C C . ALA A 1 65 ? -22.844 -9.547 -9.75 1 94.38 65 ALA A C 1
ATOM 521 O O . ALA A 1 65 ? -22.125 -9.047 -10.625 1 94.38 65 ALA A O 1
ATOM 522 N N . LYS A 1 66 ? -23.906 -8.93 -9.305 1 91.44 66 LYS A N 1
ATOM 523 C CA . LYS A 1 66 ? -24.312 -7.641 -9.836 1 91.44 66 LYS A CA 1
ATOM 524 C C . LYS A 1 66 ? -23.312 -6.547 -9.469 1 91.44 66 LYS A C 1
ATOM 526 O O . LYS A 1 66 ? -23.203 -5.539 -10.164 1 91.44 66 LYS A O 1
ATOM 531 N N . THR A 1 67 ? -22.609 -6.793 -8.438 1 89.44 67 THR A N 1
ATOM 532 C CA . THR A 1 67 ? -21.734 -5.734 -7.934 1 89.44 67 THR A CA 1
ATOM 533 C C . THR A 1 67 ? -20.281 -6.023 -8.281 1 89.44 67 THR A C 1
ATOM 535 O O . THR A 1 67 ? -19.391 -5.289 -7.871 1 89.44 67 THR A O 1
ATOM 538 N N . GLN A 1 68 ? -20.078 -7.07 -8.992 1 92.31 68 GLN A N 1
ATOM 539 C CA . GLN A 1 68 ? -18.703 -7.48 -9.312 1 92.31 68 GLN A CA 1
ATOM 540 C C . GLN A 1 68 ? -18.609 -7.969 -10.75 1 92.31 68 GLN A C 1
ATOM 542 O O . GLN A 1 68 ? -19.406 -8.797 -11.195 1 92.31 68 GLN A O 1
ATOM 547 N N . ARG A 1 69 ? -17.609 -7.539 -11.453 1 93.94 69 ARG A N 1
ATOM 548 C CA . ARG A 1 69 ? -17.406 -7.98 -12.828 1 93.94 69 ARG A CA 1
ATOM 549 C C . ARG A 1 69 ? -16.938 -9.43 -12.875 1 93.94 69 ARG A C 1
ATOM 551 O O . ARG A 1 69 ? -17.188 -10.141 -13.859 1 93.94 69 ARG A O 1
ATOM 558 N N . ASN A 1 70 ? -16.203 -9.883 -11.852 1 96.12 70 ASN A N 1
ATOM 559 C CA . ASN A 1 70 ? -15.836 -11.273 -11.594 1 96.12 70 ASN A CA 1
ATOM 560 C C . ASN A 1 70 ? -16.281 -11.719 -10.203 1 96.12 70 ASN A C 1
ATOM 562 O O . ASN A 1 70 ? -15.555 -11.523 -9.227 1 96.12 70 ASN A O 1
ATOM 566 N N . TRP A 1 71 ? -17.344 -12.398 -10.195 1 96.81 71 TRP A N 1
ATOM 567 C CA . TRP A 1 71 ? -18.016 -12.734 -8.953 1 96.81 71 TRP A CA 1
ATOM 568 C C . TRP A 1 71 ? -17.203 -13.75 -8.156 1 96.81 71 TRP A C 1
ATOM 570 O O . TRP A 1 71 ? -17.391 -13.898 -6.945 1 96.81 71 TRP A O 1
ATOM 580 N N . LEU A 1 72 ? -16.328 -14.445 -8.773 1 96.5 72 LEU A N 1
ATOM 581 C CA . LEU A 1 72 ? -15.594 -15.57 -8.188 1 96.5 72 LEU A CA 1
ATOM 582 C C . LEU A 1 72 ? -14.258 -15.109 -7.625 1 96.5 72 LEU A C 1
ATOM 584 O O . LEU A 1 72 ? -13.688 -15.766 -6.75 1 96.5 72 LEU A O 1
ATOM 588 N N . GLU A 1 73 ? -13.703 -14.055 -8.023 1 94.19 73 GLU A N 1
ATOM 589 C CA . GLU A 1 73 ? -12.305 -13.656 -7.879 1 94.19 73 GLU A CA 1
ATOM 590 C C . GLU A 1 73 ? -11.867 -13.695 -6.414 1 94.19 73 GLU A C 1
ATOM 592 O O . GLU A 1 73 ? -10.922 -14.398 -6.059 1 94.19 73 GLU A O 1
ATOM 597 N N . LYS A 1 74 ? -12.586 -13.023 -5.559 1 93.75 74 LYS A N 1
ATOM 598 C CA . LYS A 1 74 ? -12.195 -12.93 -4.156 1 93.75 74 LYS A CA 1
ATOM 599 C C . LYS A 1 74 ? -12.367 -14.266 -3.441 1 93.75 74 LYS A C 1
ATOM 601 O O . LYS A 1 74 ? -11.523 -14.656 -2.633 1 93.75 74 LYS A O 1
ATOM 606 N N . TRP A 1 75 ? -13.492 -14.914 -3.701 1 95.56 75 TRP A N 1
ATOM 607 C CA . TRP A 1 75 ? -13.773 -16.188 -3.061 1 95.56 75 TRP A CA 1
ATOM 608 C C . TRP A 1 75 ? -12.719 -17.234 -3.439 1 95.56 75 TRP A C 1
ATOM 610 O O . TRP A 1 75 ? -12.266 -18 -2.59 1 95.56 75 TRP A O 1
ATOM 620 N N . TRP A 1 76 ? -12.375 -17.266 -4.711 1 94.75 76 TRP A N 1
ATOM 621 C CA . TRP A 1 76 ? -11.383 -18.219 -5.184 1 94.75 76 TRP A CA 1
ATOM 622 C C . TRP A 1 76 ? -10.031 -17.969 -4.539 1 94.75 76 TRP A C 1
ATOM 624 O O . TRP A 1 76 ? -9.375 -18.906 -4.062 1 94.75 76 TRP A O 1
ATOM 634 N N . LEU A 1 77 ? -9.578 -16.75 -4.48 1 94.38 77 LEU A N 1
ATOM 635 C CA . LEU A 1 77 ? -8.297 -16.406 -3.877 1 94.38 77 LEU A CA 1
ATOM 636 C C . LEU A 1 77 ? -8.289 -16.75 -2.391 1 94.38 77 LEU A C 1
ATOM 638 O O . LEU A 1 77 ? -7.348 -17.375 -1.901 1 94.38 77 LEU A O 1
ATOM 642 N N . ASP A 1 78 ? -9.352 -16.391 -1.679 1 94.88 78 ASP A N 1
ATOM 643 C CA . ASP A 1 78 ? -9.398 -16.547 -0.229 1 94.88 78 ASP A CA 1
ATOM 644 C C . ASP A 1 78 ? -9.555 -18.031 0.15 1 94.88 78 ASP A C 1
ATOM 646 O O . ASP A 1 78 ? -8.734 -18.562 0.891 1 94.88 78 ASP A O 1
ATOM 650 N N . LYS A 1 79 ? -10.539 -18.672 -0.446 1 95 79 LYS A N 1
ATOM 651 C CA . LYS A 1 79 ? -10.953 -19.984 0.028 1 95 79 LYS A CA 1
ATOM 652 C C . LYS A 1 79 ? -10.125 -21.094 -0.62 1 95 79 LYS A C 1
ATOM 654 O O . LYS A 1 79 ? -9.859 -22.125 0.002 1 95 79 LYS A O 1
ATOM 659 N N . ALA A 1 80 ? -9.695 -20.891 -1.839 1 93.56 80 ALA A N 1
ATOM 660 C CA . ALA A 1 80 ? -8.977 -21.953 -2.535 1 93.56 80 ALA A CA 1
ATOM 661 C C . ALA A 1 80 ? -7.473 -21.859 -2.275 1 93.56 80 ALA A C 1
ATOM 663 O O . ALA A 1 80 ? -6.738 -22.828 -2.5 1 93.56 80 ALA A O 1
ATOM 664 N N . TYR A 1 81 ? -7.02 -20.672 -1.755 1 95 81 TYR A N 1
ATOM 665 C CA . TYR A 1 81 ? -5.578 -20.547 -1.578 1 95 81 TYR A CA 1
ATOM 666 C C . TYR A 1 81 ? -5.246 -20 -0.192 1 95 81 TYR A C 1
ATOM 668 O O . TYR A 1 81 ? -4.727 -20.734 0.656 1 95 81 TYR A O 1
ATOM 676 N N . LEU A 1 82 ? -5.645 -18.828 0.127 1 96.25 82 LEU A N 1
ATOM 677 C CA . LEU A 1 82 ? -5.082 -18.062 1.235 1 96.25 82 LEU A CA 1
ATOM 678 C C . LEU A 1 82 ? -5.562 -18.609 2.574 1 96.25 82 LEU A C 1
ATOM 680 O O . LEU A 1 82 ? -4.883 -18.453 3.592 1 96.25 82 LEU A O 1
ATOM 684 N N . GLU A 1 83 ? -6.746 -19.25 2.637 1 96.56 83 GLU A N 1
ATOM 685 C CA . GLU A 1 83 ? -7.281 -19.797 3.883 1 96.56 83 GLU A CA 1
ATOM 686 C C . GLU A 1 83 ? -6.723 -21.188 4.164 1 96.56 83 GLU A C 1
ATOM 688 O O . GLU A 1 83 ? -6.863 -21.703 5.273 1 96.56 83 GLU A O 1
ATOM 693 N N . LEU A 1 84 ? -6.152 -21.766 3.123 1 94.38 84 LEU A N 1
ATOM 694 C CA . LEU A 1 84 ? -5.562 -23.094 3.32 1 94.38 84 LEU A CA 1
ATOM 695 C C . LEU A 1 84 ? -4.328 -23 4.215 1 94.38 84 LEU A C 1
ATOM 697 O O . LEU A 1 84 ? -3.541 -22.062 4.102 1 94.38 84 LEU A O 1
ATOM 701 N N . ARG A 1 85 ? -4.113 -23.984 5.023 1 95.44 85 ARG A N 1
ATOM 702 C CA . ARG A 1 85 ? -3.057 -23.875 6.023 1 95.44 85 ARG A CA 1
ATOM 703 C C . ARG A 1 85 ? -1.944 -24.891 5.75 1 95.44 85 ARG A C 1
ATOM 705 O O . ARG A 1 85 ? -0.922 -24.891 6.438 1 95.44 85 ARG A O 1
ATOM 712 N N . PHE A 1 86 ? -1.987 -25.656 4.656 1 91.56 86 PHE A N 1
ATOM 713 C CA . PHE A 1 86 ? -0.98 -26.656 4.332 1 91.56 86 PHE A CA 1
ATOM 714 C C . PHE A 1 86 ? 0.347 -26 3.977 1 91.56 86 PHE A C 1
ATOM 716 O O . PHE A 1 86 ? 0.372 -24.859 3.49 1 91.56 86 PHE A O 1
ATOM 723 N N . PRO A 1 87 ? 1.451 -26.734 4.227 1 94.44 87 PRO A N 1
ATOM 724 C CA . PRO A 1 87 ? 2.752 -26.219 3.779 1 94.44 87 PRO A CA 1
ATOM 725 C C . PRO A 1 87 ? 2.805 -25.984 2.273 1 94.44 87 PRO A C 1
ATOM 727 O O . PRO A 1 87 ? 2.238 -26.766 1.5 1 94.44 87 PRO A O 1
ATOM 730 N N . LEU A 1 88 ? 3.469 -24.984 1.843 1 93.5 88 LEU A N 1
ATOM 731 C CA . LEU A 1 88 ? 3.445 -24.484 0.47 1 93.5 88 LEU A CA 1
ATOM 732 C C . LEU A 1 88 ? 4.141 -25.469 -0.471 1 93.5 88 LEU A C 1
ATOM 734 O O . LEU A 1 88 ? 3.85 -25.484 -1.67 1 93.5 88 LEU A O 1
ATOM 738 N N . PRO A 1 89 ? 5.117 -26.281 -0.043 1 90.88 89 PRO A N 1
ATOM 739 C CA . PRO A 1 89 ? 5.656 -27.281 -0.977 1 90.88 89 PRO A CA 1
ATOM 740 C C . PRO A 1 89 ? 4.57 -28.141 -1.604 1 90.88 89 PRO A C 1
ATOM 742 O O . PRO A 1 89 ? 4.711 -28.594 -2.75 1 90.88 89 PRO A O 1
ATOM 745 N N . TYR A 1 90 ? 3.506 -28.297 -0.938 1 91.5 90 TYR A N 1
ATOM 746 C CA . TYR A 1 90 ? 2.424 -29.156 -1.415 1 91.5 90 TYR A CA 1
ATOM 747 C C . TYR A 1 90 ? 1.509 -28.406 -2.369 1 91.5 90 TYR A C 1
ATOM 749 O O . TYR A 1 90 ? 0.667 -29 -3.041 1 91.5 90 TYR A O 1
ATOM 757 N N . MET A 1 91 ? 1.719 -27.109 -2.475 1 91.69 91 MET A N 1
ATOM 758 C CA . MET A 1 91 ? 0.749 -26.297 -3.201 1 91.69 91 MET A CA 1
ATOM 759 C C . MET A 1 91 ? 1.412 -25.562 -4.367 1 91.69 91 MET A C 1
ATOM 761 O O . MET A 1 91 ? 0.76 -25.266 -5.367 1 91.69 91 MET A O 1
ATOM 765 N N . ASN A 1 92 ? 2.705 -25.266 -4.223 1 92.12 92 ASN A N 1
ATOM 766 C CA . ASN A 1 92 ? 3.41 -24.531 -5.273 1 92.12 92 ASN A CA 1
ATOM 767 C C . ASN A 1 92 ? 3.547 -25.375 -6.543 1 92.12 92 ASN A C 1
ATOM 769 O O . ASN A 1 92 ? 3.555 -26.609 -6.477 1 92.12 92 ASN A O 1
ATOM 773 N N . PHE A 1 93 ? 3.596 -24.703 -7.664 1 92.25 93 PHE A N 1
ATOM 774 C CA . PHE A 1 93 ? 3.838 -25.422 -8.906 1 92.25 93 PHE A CA 1
ATOM 775 C C . PHE A 1 93 ? 5.25 -25.172 -9.422 1 92.25 93 PHE A C 1
ATOM 777 O O . PHE A 1 93 ? 5.863 -24.156 -9.07 1 92.25 93 PHE A O 1
ATOM 784 N N . ALA A 1 94 ? 5.727 -26.094 -10.141 1 91.81 94 ALA A N 1
ATOM 785 C CA . ALA A 1 94 ? 7.078 -26.016 -10.688 1 91.81 94 ALA A CA 1
ATOM 786 C C . ALA A 1 94 ? 7.055 -25.969 -12.211 1 91.81 94 ALA A C 1
ATOM 788 O O . ALA A 1 94 ? 6.094 -26.422 -12.836 1 91.81 94 ALA A O 1
ATOM 789 N N . GLY A 1 95 ? 8.055 -25.312 -12.773 1 90.75 95 GLY A N 1
ATOM 790 C CA . GLY A 1 95 ? 8.211 -25.234 -14.219 1 90.75 95 GLY A CA 1
ATOM 791 C C . GLY A 1 95 ? 9.648 -25.406 -14.672 1 90.75 95 GLY A C 1
ATOM 792 O O . GLY A 1 95 ? 10.578 -25.047 -13.953 1 90.75 95 GLY A O 1
ATOM 793 N N . CYS A 1 96 ? 9.781 -26 -15.805 1 86.81 96 CYS A N 1
ATOM 794 C CA . CYS A 1 96 ? 11.078 -26.141 -16.453 1 86.81 96 CYS A CA 1
ATOM 795 C C . CYS A 1 96 ? 11.016 -25.672 -17.906 1 86.81 96 CYS A C 1
ATOM 797 O O . CYS A 1 96 ? 10.148 -26.094 -18.656 1 86.81 96 CYS A O 1
ATOM 799 N N . ALA A 1 97 ? 11.867 -24.734 -18.188 1 88 97 ALA A N 1
ATOM 800 C CA . ALA A 1 97 ? 12 -24.344 -19.594 1 88 97 ALA A CA 1
ATOM 801 C C . ALA A 1 97 ? 12.914 -25.297 -20.359 1 88 97 ALA A C 1
ATOM 803 O O . ALA A 1 97 ? 13.664 -26.062 -19.75 1 88 97 ALA A O 1
ATOM 804 N N . THR A 1 98 ? 12.812 -25.281 -21.625 1 87.75 98 THR A N 1
ATOM 805 C CA . THR A 1 98 ? 13.609 -26.188 -22.438 1 87.75 98 THR A CA 1
ATOM 806 C C . THR A 1 98 ? 14.805 -25.469 -23.047 1 87.75 98 THR A C 1
ATOM 808 O O . THR A 1 98 ? 15.188 -25.75 -24.188 1 87.75 98 THR A O 1
ATOM 811 N N . TYR A 1 99 ? 15.289 -24.516 -22.344 1 90.5 99 TYR A N 1
ATOM 812 C CA . TYR A 1 99 ? 16.453 -23.797 -22.859 1 90.5 99 TYR A CA 1
ATOM 813 C C . TYR A 1 99 ? 17.594 -24.75 -23.172 1 90.5 99 TYR A C 1
ATOM 815 O O . TYR A 1 99 ? 18.344 -24.547 -24.125 1 90.5 99 TYR A O 1
ATOM 823 N N . GLN A 1 100 ? 17.734 -25.766 -22.359 1 87.06 100 GLN A N 1
ATOM 824 C CA . GLN A 1 100 ? 18.828 -26.719 -22.453 1 87.06 100 GLN A CA 1
ATOM 825 C C . GLN A 1 100 ? 18.75 -27.516 -23.75 1 87.06 100 GLN A C 1
ATOM 827 O O . GLN A 1 100 ? 19.75 -28.031 -24.234 1 87.06 100 GLN A O 1
ATOM 832 N N . ASP A 1 101 ? 17.562 -27.594 -24.234 1 86.69 101 ASP A N 1
ATOM 833 C CA . ASP A 1 101 ? 17.359 -28.359 -25.469 1 86.69 101 ASP A CA 1
ATOM 834 C C . ASP A 1 101 ? 17.766 -27.547 -26.688 1 86.69 101 ASP A C 1
ATOM 836 O O . ASP A 1 101 ? 17.984 -28.109 -27.766 1 86.69 101 ASP A O 1
ATOM 840 N N . TYR A 1 102 ? 17.969 -26.281 -26.578 1 88.19 102 TYR A N 1
ATOM 841 C CA . TYR A 1 102 ? 18.188 -25.438 -27.766 1 88.19 102 TYR A CA 1
ATOM 842 C C . TYR A 1 102 ? 19.453 -24.609 -27.625 1 88.19 102 TYR A C 1
ATOM 844 O O . TYR A 1 102 ? 20.281 -24.562 -28.531 1 88.19 102 TYR A O 1
ATOM 852 N N . PHE A 1 103 ? 19.625 -23.953 -26.484 1 91.19 103 PHE A N 1
ATOM 853 C CA . PHE A 1 103 ? 20.641 -22.922 -26.375 1 91.19 103 PHE A CA 1
ATOM 854 C C . PHE A 1 103 ? 21.625 -23.234 -25.266 1 91.19 103 PHE A C 1
ATOM 856 O O . PHE A 1 103 ? 22.797 -22.859 -25.328 1 91.19 103 PHE A O 1
ATOM 863 N N . TRP A 1 104 ? 21.125 -23.891 -24.25 1 93.19 104 TRP A N 1
ATOM 864 C CA . TRP A 1 104 ? 21.891 -24.016 -23.016 1 93.19 104 TRP A CA 1
ATOM 865 C C . TRP A 1 104 ? 21.953 -25.453 -22.547 1 93.19 104 TRP A C 1
ATOM 867 O O . TRP A 1 104 ? 21.453 -25.797 -21.469 1 93.19 104 TRP A O 1
ATOM 877 N N . PRO A 1 105 ? 22.625 -26.328 -23.344 1 91.94 105 PRO A N 1
ATOM 878 C CA . PRO A 1 105 ? 22.797 -27.688 -22.844 1 91.94 105 PRO A CA 1
ATOM 879 C C . PRO A 1 105 ? 23.484 -27.719 -21.469 1 91.94 105 PRO A C 1
ATOM 881 O O . PRO A 1 105 ? 24.312 -26.859 -21.172 1 91.94 105 PRO A O 1
ATOM 884 N N . LEU A 1 106 ? 23.109 -28.75 -20.672 1 91 106 LEU A N 1
ATOM 885 C CA . LEU A 1 106 ? 23.688 -28.844 -19.344 1 91 106 LEU A CA 1
ATOM 886 C C . LEU A 1 106 ? 25.219 -28.875 -19.422 1 91 106 LEU A C 1
ATOM 888 O O . LEU A 1 106 ? 25.797 -29.656 -20.188 1 91 106 LEU A O 1
ATOM 892 N N . LYS A 1 107 ? 25.812 -27.922 -18.719 1 92.62 107 LYS A N 1
ATOM 893 C CA . LYS A 1 107 ? 27.266 -27.781 -18.734 1 92.62 107 LYS A CA 1
ATOM 894 C C . LYS A 1 107 ? 27.766 -27.078 -17.469 1 92.62 107 LYS A C 1
ATOM 896 O O . LYS A 1 107 ? 27.328 -25.984 -17.156 1 92.62 107 LYS A O 1
ATOM 901 N N . GLU A 1 108 ? 28.656 -27.75 -16.828 1 91.44 108 GLU A N 1
ATOM 902 C CA . GLU A 1 108 ? 29.266 -27.141 -15.648 1 91.44 108 GLU A CA 1
ATOM 903 C C . GLU A 1 108 ? 30 -25.859 -16.016 1 91.44 108 GLU A C 1
ATOM 905 O O . GLU A 1 108 ? 30.578 -25.75 -17.094 1 91.44 108 GLU A O 1
ATOM 910 N N . GLY A 1 109 ? 30 -24.906 -15.094 1 92.44 109 GLY A N 1
ATOM 911 C CA . GLY A 1 109 ? 30.719 -23.656 -15.305 1 92.44 109 GLY A CA 1
ATOM 912 C C . GLY A 1 109 ? 29.875 -22.609 -16 1 92.44 109 GLY A C 1
ATOM 913 O O . GLY A 1 109 ? 30.312 -21.469 -16.172 1 92.44 109 GLY A O 1
ATOM 914 N N . THR A 1 110 ? 28.672 -22.938 -16.328 1 95.31 110 THR A N 1
ATOM 915 C CA . THR A 1 110 ? 27.859 -22 -17.109 1 95.31 110 THR A CA 1
ATOM 916 C C . THR A 1 110 ? 26.797 -21.344 -16.234 1 95.31 110 THR A C 1
ATOM 918 O O . THR A 1 110 ? 26.047 -20.484 -16.688 1 95.31 110 THR A O 1
ATOM 921 N N . GLN A 1 111 ? 26.672 -21.672 -15.008 1 95.75 111 GLN A N 1
ATOM 922 C CA . GLN A 1 111 ? 25.609 -21.25 -14.117 1 95.75 111 GLN A CA 1
ATOM 923 C C . GLN A 1 111 ? 25.516 -19.719 -14.055 1 95.75 111 GLN A C 1
ATOM 925 O O . GLN A 1 111 ? 24.469 -19.141 -14.32 1 95.75 111 GLN A O 1
ATOM 930 N N . LEU A 1 112 ? 26.641 -19.047 -13.789 1 97.62 112 LEU A N 1
ATOM 931 C CA . LEU A 1 112 ? 26.641 -17.609 -13.555 1 97.62 112 LEU A CA 1
ATOM 932 C C . LEU A 1 112 ? 26.328 -16.844 -14.836 1 97.62 112 LEU A C 1
ATOM 934 O O . LEU A 1 112 ? 25.578 -15.859 -14.82 1 97.62 112 LEU A O 1
ATOM 938 N N . THR A 1 113 ? 26.938 -17.312 -15.891 1 97.06 113 THR A N 1
ATOM 939 C CA . THR A 1 113 ? 26.719 -16.641 -17.172 1 97.06 113 THR A CA 1
ATOM 940 C C . THR A 1 113 ? 25.25 -16.719 -17.578 1 97.06 113 THR A C 1
ATOM 942 O O . THR A 1 113 ? 24.688 -15.711 -18.016 1 97.06 113 THR A O 1
ATOM 945 N N . ARG A 1 114 ? 24.672 -17.844 -17.484 1 97.19 114 ARG A N 1
ATOM 946 C CA . ARG A 1 114 ? 23.281 -18.031 -17.891 1 97.19 114 ARG A CA 1
ATOM 947 C C . ARG A 1 114 ? 22.344 -17.312 -16.922 1 97.19 114 ARG A C 1
ATOM 949 O O . ARG A 1 114 ? 21.359 -16.703 -17.359 1 97.19 114 ARG A O 1
ATOM 956 N N . MET A 1 115 ? 22.641 -17.391 -15.641 1 97.62 115 MET A N 1
ATOM 957 C CA . MET A 1 115 ? 21.875 -16.656 -14.633 1 97.62 115 MET A CA 1
ATOM 958 C C . MET A 1 115 ? 21.859 -15.164 -14.938 1 97.62 115 MET A C 1
ATOM 960 O O . MET A 1 115 ? 20.797 -14.531 -14.875 1 97.62 115 MET A O 1
ATOM 964 N N . ALA A 1 116 ? 23 -14.625 -15.203 1 97.69 116 ALA A N 1
ATOM 965 C CA . ALA A 1 116 ? 23.141 -13.195 -15.492 1 97.69 116 ALA A CA 1
ATOM 966 C C . ALA A 1 116 ? 22.297 -12.797 -16.703 1 97.69 116 ALA A C 1
ATOM 968 O O . ALA A 1 116 ? 21.609 -11.766 -16.672 1 97.69 116 ALA A O 1
ATOM 969 N N . PHE A 1 117 ? 22.391 -13.609 -17.719 1 97.69 117 PHE A N 1
ATOM 970 C CA . PHE A 1 117 ? 21.609 -13.32 -18.922 1 97.69 117 PHE A CA 1
ATOM 971 C C . PHE A 1 117 ? 20.125 -13.383 -18.609 1 97.69 117 PHE A C 1
ATOM 973 O O . PHE A 1 117 ? 19.344 -12.539 -19.078 1 97.69 117 PHE A O 1
ATOM 980 N N . SER A 1 118 ? 19.703 -14.383 -17.891 1 97.31 118 SER A N 1
ATOM 981 C CA . SER A 1 118 ? 18.312 -14.531 -17.516 1 97.31 118 SER A CA 1
ATOM 982 C C . SER A 1 118 ? 17.828 -13.328 -16.703 1 97.31 118 SER A C 1
ATOM 984 O O . SER A 1 118 ? 16.719 -12.828 -16.922 1 97.31 118 SER A O 1
ATOM 986 N N . LEU A 1 119 ? 18.656 -12.867 -15.75 1 98.12 119 LEU A N 1
ATOM 987 C CA . LEU A 1 119 ? 18.281 -11.727 -14.922 1 98.12 119 LEU A CA 1
ATOM 988 C C . LEU A 1 119 ? 18.094 -10.477 -15.773 1 98.12 119 LEU A C 1
ATOM 990 O O . LEU A 1 119 ? 17.203 -9.664 -15.516 1 98.12 119 LEU A O 1
ATOM 994 N N . HIS A 1 120 ? 18.953 -10.32 -16.766 1 97.81 120 HIS A N 1
ATOM 995 C CA . HIS A 1 120 ? 18.781 -9.234 -17.719 1 97.81 120 HIS A CA 1
ATOM 996 C C . HIS A 1 120 ? 17.438 -9.352 -18.438 1 97.81 120 HIS A C 1
ATOM 998 O O . HIS A 1 120 ? 16.75 -8.352 -18.609 1 97.81 120 HIS A O 1
ATOM 1004 N N . ILE A 1 121 ? 17.125 -10.516 -18.859 1 97.69 121 ILE A N 1
ATOM 1005 C CA . ILE A 1 121 ? 15.883 -10.75 -19.594 1 97.69 121 ILE A CA 1
ATOM 1006 C C . ILE A 1 121 ? 14.688 -10.484 -18.672 1 97.69 121 ILE A C 1
ATOM 1008 O O . ILE A 1 121 ? 13.695 -9.883 -19.094 1 97.69 121 ILE A O 1
ATOM 1012 N N . VAL A 1 122 ? 14.742 -10.969 -17.391 1 97.19 122 VAL A N 1
ATOM 1013 C CA . VAL A 1 122 ? 13.688 -10.711 -16.422 1 97.19 122 VAL A CA 1
ATOM 1014 C C . VAL A 1 122 ? 13.484 -9.203 -16.266 1 97.19 122 VAL A C 1
ATOM 1016 O O . VAL A 1 122 ? 12.352 -8.719 -16.297 1 97.19 122 VAL A O 1
ATOM 1019 N N . ALA A 1 123 ? 14.562 -8.477 -16.094 1 97.56 123 ALA A N 1
ATOM 1020 C CA . ALA A 1 123 ? 14.492 -7.027 -15.93 1 97.56 123 ALA A CA 1
ATOM 1021 C C . ALA A 1 123 ? 13.867 -6.371 -17.156 1 97.56 123 ALA A C 1
ATOM 1023 O O . ALA A 1 123 ? 13.094 -5.422 -17.031 1 97.56 123 ALA A O 1
ATOM 1024 N N . THR A 1 124 ? 14.25 -6.867 -18.328 1 96.62 124 THR A N 1
ATOM 1025 C CA . THR A 1 124 ? 13.719 -6.332 -19.562 1 96.62 124 THR A CA 1
ATOM 1026 C C . THR A 1 124 ? 12.211 -6.574 -19.672 1 96.62 124 THR A C 1
ATOM 1028 O O . THR A 1 124 ? 11.453 -5.664 -20 1 96.62 124 THR A O 1
ATOM 1031 N N . PHE A 1 125 ? 11.836 -7.801 -19.438 1 95.56 125 PHE A N 1
ATOM 1032 C CA . PHE A 1 125 ? 10.422 -8.156 -19.453 1 95.56 125 PHE A CA 1
ATOM 1033 C C . PHE A 1 125 ? 9.641 -7.316 -18.453 1 95.56 125 PHE A C 1
ATOM 1035 O O . PHE A 1 125 ? 8.578 -6.789 -18.766 1 95.56 125 PHE A O 1
ATOM 1042 N N . TRP A 1 126 ? 10.164 -7.199 -17.219 1 95.12 126 TRP A N 1
ATOM 1043 C CA . TRP A 1 126 ? 9.57 -6.426 -16.125 1 95.12 126 TRP A CA 1
ATOM 1044 C C . TRP A 1 126 ? 9.391 -4.969 -16.531 1 95.12 126 TRP A C 1
ATOM 1046 O O . TRP A 1 126 ? 8.336 -4.375 -16.281 1 95.12 126 TRP A O 1
ATOM 1056 N N . GLN A 1 127 ? 10.312 -4.363 -17.172 1 94.12 127 GLN A N 1
ATOM 1057 C CA . GLN A 1 127 ? 10.227 -2.977 -17.625 1 94.12 127 GLN A CA 1
ATOM 1058 C C . GLN A 1 127 ? 9.148 -2.814 -18.688 1 94.12 127 GLN A C 1
ATOM 1060 O O . GLN A 1 127 ? 8.5 -1.771 -18.766 1 94.12 127 GLN A O 1
ATOM 1065 N N . LEU A 1 128 ? 9.125 -3.812 -19.609 1 93.69 128 LEU A N 1
ATOM 1066 C CA . LEU A 1 128 ? 8.086 -3.771 -20.625 1 93.69 128 LEU A CA 1
ATOM 1067 C C . LEU A 1 128 ? 6.699 -3.781 -19.984 1 93.69 128 LEU A C 1
ATOM 1069 O O . LEU A 1 128 ? 5.789 -3.092 -20.453 1 93.69 128 LEU A O 1
ATOM 1073 N N . LEU A 1 129 ? 6.547 -4.551 -18.953 1 92.62 129 LEU A N 1
ATOM 1074 C CA . LEU A 1 129 ? 5.281 -4.59 -18.234 1 92.62 129 LEU A CA 1
ATOM 1075 C C . LEU A 1 129 ? 5.008 -3.258 -17.547 1 92.62 129 LEU A C 1
ATOM 1077 O O . LEU A 1 129 ? 3.9 -2.725 -17.625 1 92.62 129 LEU A O 1
ATOM 1081 N N . ARG A 1 130 ? 6.055 -2.697 -16.844 1 91.38 130 ARG A N 1
ATOM 1082 C CA . ARG A 1 130 ? 5.93 -1.42 -16.156 1 91.38 130 ARG A CA 1
ATOM 1083 C C . ARG A 1 130 ? 5.496 -0.315 -17.109 1 91.38 130 ARG A C 1
ATOM 1085 O O . ARG A 1 130 ? 4.684 0.541 -16.75 1 91.38 130 ARG A O 1
ATOM 1092 N N . ASN A 1 131 ? 5.996 -0.394 -18.266 1 91 131 ASN A N 1
ATOM 1093 C CA . ASN A 1 131 ? 5.727 0.645 -19.266 1 91 131 ASN A CA 1
ATOM 1094 C C . ASN A 1 131 ? 4.523 0.294 -20.141 1 91 131 ASN A C 1
ATOM 1096 O O . ASN A 1 131 ? 4.203 1.021 -21.078 1 91 131 ASN A O 1
ATOM 1100 N N . GLN A 1 132 ? 3.912 -0.861 -19.953 1 91.44 132 GLN A N 1
ATOM 1101 C CA . GLN A 1 132 ? 2.746 -1.352 -20.672 1 91.44 132 GLN A CA 1
ATOM 1102 C C . GLN A 1 132 ? 3.027 -1.442 -22.172 1 91.44 132 GLN A C 1
ATOM 1104 O O . GLN A 1 132 ? 2.24 -0.96 -22.984 1 91.44 132 GLN A O 1
ATOM 1109 N N . GLN A 1 133 ? 4.168 -1.995 -22.438 1 92.62 133 GLN A N 1
ATOM 1110 C CA . GLN A 1 133 ? 4.609 -2.111 -23.828 1 92.62 133 GLN A CA 1
ATOM 1111 C C . GLN A 1 133 ? 4.52 -3.557 -24.312 1 92.62 133 GLN A C 1
ATOM 1113 O O . GLN A 1 133 ? 4.781 -3.84 -25.484 1 92.62 133 GLN A O 1
ATOM 1118 N N . LEU A 1 134 ? 4.184 -4.484 -23.438 1 90.25 134 LEU A N 1
ATOM 1119 C CA . LEU A 1 134 ? 3.904 -5.855 -23.859 1 90.25 134 LEU A CA 1
ATOM 1120 C C . LEU A 1 134 ? 2.512 -5.969 -24.469 1 90.25 134 LEU A C 1
ATOM 1122 O O . LEU A 1 134 ? 1.53 -5.512 -23.875 1 90.25 134 LEU A O 1
ATOM 1126 N N . PRO A 1 135 ? 2.459 -6.527 -25.656 1 88.88 135 PRO A N 1
ATOM 1127 C CA . PRO A 1 135 ? 1.122 -6.695 -26.234 1 88.88 135 PRO A CA 1
ATOM 1128 C C . PRO A 1 135 ? 0.231 -7.609 -25.406 1 88.88 135 PRO A C 1
ATOM 1130 O O . PRO A 1 135 ? 0.708 -8.602 -24.844 1 88.88 135 PRO A O 1
ATOM 1133 N N . PRO A 1 136 ? -1.064 -7.285 -25.375 1 88.88 136 PRO A N 1
ATOM 1134 C CA . PRO A 1 136 ? -1.968 -8.203 -24.688 1 88.88 136 PRO A CA 1
ATOM 1135 C C . PRO A 1 136 ? -1.933 -9.617 -25.266 1 88.88 136 PRO A C 1
ATOM 1137 O O . PRO A 1 136 ? -1.831 -9.789 -26.484 1 88.88 136 PRO A O 1
ATOM 1140 N N . HIS A 1 137 ? -1.994 -10.555 -24.391 1 88.69 137 HIS A N 1
ATOM 1141 C CA . HIS A 1 137 ? -1.986 -11.945 -24.828 1 88.69 137 HIS A CA 1
ATOM 1142 C C . HIS A 1 137 ? -3.27 -12.289 -25.578 1 88.69 137 HIS A C 1
ATOM 1144 O O . HIS A 1 137 ? -4.359 -11.867 -25.188 1 88.69 137 HIS A O 1
ATOM 1150 N N . LYS A 1 138 ? -3.1 -13.023 -26.656 1 90.25 138 LYS A N 1
ATOM 1151 C CA . LYS A 1 138 ? -4.234 -13.469 -27.453 1 90.25 138 LYS A CA 1
ATOM 1152 C C . LYS A 1 138 ? -4.227 -14.984 -27.625 1 90.25 138 LYS A C 1
ATOM 1154 O O . LYS A 1 138 ? -3.162 -15.609 -27.656 1 90.25 138 LYS A O 1
ATOM 1159 N N . SER A 1 139 ? -5.438 -15.523 -27.719 1 87.75 139 SER A N 1
ATOM 1160 C CA . SER A 1 139 ? -5.551 -16.953 -28 1 87.75 139 SER A CA 1
ATOM 1161 C C . SER A 1 139 ? -5.203 -17.25 -29.453 1 87.75 139 SER A C 1
ATOM 1163 O O . SER A 1 139 ? -5.031 -16.328 -30.266 1 87.75 139 SER A O 1
ATOM 1165 N N . GLY A 1 140 ? -5.07 -18.516 -29.75 1 80.12 140 GLY A N 1
ATOM 1166 C CA . GLY A 1 140 ? -4.836 -18.922 -31.125 1 80.12 140 GLY A CA 1
ATOM 1167 C C . GLY A 1 140 ? -5.879 -18.391 -32.094 1 80.12 140 GLY A C 1
ATOM 1168 O O . GLY A 1 140 ? -5.57 -18.109 -33.25 1 80.12 140 GLY A O 1
ATOM 1169 N N . ALA A 1 141 ? -7.078 -18.203 -31.578 1 85.06 141 ALA A N 1
ATOM 1170 C CA . ALA A 1 141 ? -8.188 -17.734 -32.406 1 85.06 141 ALA A CA 1
ATOM 1171 C C . ALA A 1 141 ? -8.25 -16.219 -32.406 1 85.06 141 ALA A C 1
ATOM 1173 O O . ALA A 1 141 ? -9.156 -15.625 -33 1 85.06 141 ALA A O 1
ATOM 1174 N N . GLY A 1 142 ? -7.344 -15.594 -31.656 1 88.38 142 GLY A N 1
ATOM 1175 C CA . GLY A 1 142 ? -7.242 -14.141 -31.719 1 88.38 142 GLY A CA 1
ATOM 1176 C C . GLY A 1 142 ? -8 -13.453 -30.594 1 88.38 142 GLY A C 1
ATOM 1177 O O . GLY A 1 142 ? -8.023 -12.227 -30.516 1 88.38 142 GLY A O 1
ATOM 1178 N N . GLN A 1 143 ? -8.555 -14.203 -29.812 1 91.38 143 GLN A N 1
ATOM 1179 C CA . GLN A 1 143 ? -9.305 -13.625 -28.703 1 91.38 143 GLN A CA 1
ATOM 1180 C C . GLN A 1 143 ? -8.367 -13.031 -27.656 1 91.38 143 GLN A C 1
ATOM 1182 O O . GLN A 1 143 ? -7.402 -13.68 -27.234 1 91.38 143 GLN A O 1
ATOM 1187 N N . THR A 1 144 ? -8.68 -11.781 -27.25 1 92.56 144 THR A N 1
ATOM 1188 C CA . THR A 1 144 ? -7.898 -11.133 -26.203 1 92.56 144 THR A CA 1
ATOM 1189 C C . THR A 1 144 ? -8.086 -11.836 -24.859 1 92.56 144 THR A C 1
ATOM 1191 O O . THR A 1 144 ? -9.203 -12.227 -24.516 1 92.56 144 THR A O 1
ATOM 1194 N N . LEU A 1 145 ? -7.008 -12.016 -24.125 1 93.56 145 LEU A N 1
ATOM 1195 C CA . LEU A 1 145 ? -7.051 -12.703 -22.844 1 93.56 145 LEU A CA 1
ATOM 1196 C C . LEU A 1 145 ? -6.664 -11.766 -21.703 1 93.56 145 LEU A C 1
ATOM 1198 O O . LEU A 1 145 ? -5.879 -10.836 -21.906 1 93.56 145 LEU A O 1
ATOM 1202 N N . SER A 1 146 ? -7.191 -12.031 -20.578 1 92.69 146 SER A N 1
ATOM 1203 C CA . SER A 1 146 ? -6.922 -11.234 -19.391 1 92.69 146 SER A CA 1
ATOM 1204 C C . SER A 1 146 ? -5.434 -11.211 -19.078 1 92.69 146 SER A C 1
ATOM 1206 O O . SER A 1 146 ? -4.762 -12.242 -19.125 1 92.69 146 SER A O 1
ATOM 1208 N N . MET A 1 147 ? -4.906 -10.055 -18.688 1 90.12 147 MET A N 1
ATOM 1209 C CA . MET A 1 147 ? -3.52 -9.859 -18.281 1 90.12 147 MET A CA 1
ATOM 1210 C C . MET A 1 147 ? -3.441 -9.5 -16.797 1 90.12 147 MET A C 1
ATOM 1212 O O . MET A 1 147 ? -2.41 -9.016 -16.328 1 90.12 147 MET A O 1
ATOM 1216 N N . ASP A 1 148 ? -4.504 -9.742 -16.078 1 87.94 148 ASP A N 1
ATOM 1217 C CA . ASP A 1 148 ? -4.629 -9.32 -14.688 1 87.94 148 ASP A CA 1
ATOM 1218 C C . ASP A 1 148 ? -3.535 -9.945 -13.828 1 87.94 148 ASP A C 1
ATOM 1220 O O . ASP A 1 148 ? -3.047 -9.312 -12.883 1 87.94 148 ASP A O 1
ATOM 1224 N N . GLN A 1 149 ? -3.105 -11.172 -14.125 1 86.12 149 GLN A N 1
ATOM 1225 C CA . GLN A 1 149 ? -2.123 -11.891 -13.312 1 86.12 149 GLN A CA 1
ATOM 1226 C C . GLN A 1 149 ? -0.72 -11.328 -13.531 1 86.12 149 GLN A C 1
ATOM 1228 O O . GLN A 1 149 ? 0.234 -11.766 -12.883 1 86.12 149 GLN A O 1
ATOM 1233 N N . LEU A 1 150 ? -0.682 -10.352 -14.422 1 81.38 150 LEU A N 1
ATOM 1234 C CA . LEU A 1 150 ? 0.567 -9.625 -14.641 1 81.38 150 LEU A CA 1
ATOM 1235 C C . LEU A 1 150 ? 0.473 -8.203 -14.102 1 81.38 150 LEU A C 1
ATOM 1237 O O . LEU A 1 150 ? 1.385 -7.398 -14.305 1 81.38 150 LEU A O 1
ATOM 1241 N N . ARG A 1 151 ? -0.621 -7.93 -13.43 1 78.44 151 ARG A N 1
ATOM 1242 C CA . ARG A 1 151 ? -0.862 -6.609 -12.852 1 78.44 151 ARG A CA 1
ATOM 1243 C C . ARG A 1 151 ? -1.397 -6.719 -11.43 1 78.44 151 ARG A C 1
ATOM 1245 O O . ARG A 1 151 ? -1.699 -7.816 -10.961 1 78.44 151 ARG A O 1
ATOM 1252 N N . LYS A 1 152 ? -1.519 -5.633 -10.703 1 66.88 152 LYS A N 1
ATOM 1253 C CA . LYS A 1 152 ? -2.195 -5.613 -9.406 1 66.88 152 LYS A CA 1
ATOM 1254 C C . LYS A 1 152 ? -3.631 -6.113 -9.531 1 66.88 152 LYS A C 1
ATOM 1256 O O . LYS A 1 152 ? -4.305 -5.848 -10.531 1 66.88 152 LYS A O 1
ATOM 1261 N N . PRO A 1 153 ? -3.947 -6.84 -8.727 1 60.16 153 PRO A N 1
ATOM 1262 C CA . PRO A 1 153 ? -3.422 -7.203 -7.41 1 60.16 153 PRO A CA 1
ATOM 1263 C C . PRO A 1 153 ? -2.682 -8.539 -7.418 1 60.16 153 PRO A C 1
ATOM 1265 O O . PRO A 1 153 ? -2.168 -8.969 -6.379 1 60.16 153 PRO A O 1
ATOM 1268 N N . ARG A 1 154 ? -2.611 -9.047 -8.586 1 66.31 154 ARG A N 1
ATOM 1269 C CA . ARG A 1 154 ? -2 -10.367 -8.68 1 66.31 154 ARG A CA 1
ATOM 1270 C C . ARG A 1 154 ? -0.874 -10.375 -9.711 1 66.31 154 ARG A C 1
ATOM 1272 O O . ARG A 1 154 ? -1.088 -10.031 -10.875 1 66.31 154 ARG A O 1
ATOM 1279 N N . THR A 1 155 ? 0.35 -10.242 -9.266 1 76.38 155 THR A N 1
ATOM 1280 C CA . THR A 1 155 ? 1.407 -10.32 -10.266 1 76.38 155 THR A CA 1
ATOM 1281 C C . THR A 1 155 ? 2.463 -11.344 -9.867 1 76.38 155 THR A C 1
ATOM 1283 O O . THR A 1 155 ? 2.598 -11.672 -8.688 1 76.38 155 THR A O 1
ATOM 1286 N N . ALA A 1 156 ? 3.004 -11.82 -10.969 1 84.88 156 ALA A N 1
ATOM 1287 C CA . ALA A 1 156 ? 4.125 -12.734 -10.773 1 84.88 156 ALA A CA 1
ATOM 1288 C C . ALA A 1 156 ? 5.332 -12.008 -10.18 1 84.88 156 ALA A C 1
ATOM 1290 O O . ALA A 1 156 ? 6.195 -12.625 -9.562 1 84.88 156 ALA A O 1
ATOM 1291 N N . PHE A 1 157 ? 5.348 -10.727 -10.391 1 93.44 157 PHE A N 1
ATOM 1292 C CA . PHE A 1 157 ? 6.531 -9.977 -10 1 93.44 157 PHE A CA 1
ATOM 1293 C C . PHE A 1 157 ? 6.23 -9.086 -8.797 1 93.44 157 PHE A C 1
ATOM 1295 O O . PHE A 1 157 ? 5.105 -8.602 -8.641 1 93.44 157 PHE A O 1
ATOM 1302 N N . ASN A 1 158 ? 7.219 -8.938 -7.988 1 96.19 158 ASN A N 1
ATOM 1303 C CA . ASN A 1 158 ? 7.125 -8.078 -6.809 1 96.19 158 ASN A CA 1
ATOM 1304 C C . ASN A 1 158 ? 5.973 -8.5 -5.906 1 96.19 158 ASN A C 1
ATOM 1306 O O . ASN A 1 158 ? 5.262 -7.652 -5.363 1 96.19 158 ASN A O 1
ATOM 1310 N N . THR A 1 159 ? 5.664 -9.781 -5.855 1 95.62 159 THR A N 1
ATOM 1311 C CA . THR A 1 159 ? 4.516 -10.273 -5.098 1 95.62 159 THR A CA 1
ATOM 1312 C C . THR A 1 159 ? 4.926 -11.445 -4.199 1 95.62 159 THR A C 1
ATOM 1314 O O . THR A 1 159 ? 5.711 -12.297 -4.605 1 95.62 159 THR A O 1
ATOM 1317 N N . CYS A 1 160 ? 4.445 -11.422 -3.016 1 95.94 160 CYS A N 1
ATOM 1318 C CA . CYS A 1 160 ? 4.723 -12.461 -2.031 1 95.94 160 CYS A CA 1
ATOM 1319 C C . CYS A 1 160 ? 3.473 -12.797 -1.224 1 95.94 160 CYS A C 1
ATOM 1321 O O . CYS A 1 160 ? 2.699 -11.906 -0.875 1 95.94 160 CYS A O 1
ATOM 1323 N N . ARG A 1 161 ? 3.252 -14.062 -0.989 1 96.56 161 ARG A N 1
ATOM 1324 C CA . ARG A 1 161 ? 2.219 -14.492 -0.051 1 96.56 161 ARG A CA 1
ATOM 1325 C C . ARG A 1 161 ? 2.703 -14.359 1.391 1 96.56 161 ARG A C 1
ATOM 1327 O O . ARG A 1 161 ? 3.66 -15.023 1.791 1 96.56 161 ARG A O 1
ATOM 1334 N N . ILE A 1 162 ? 2.059 -13.539 2.189 1 96.88 162 ILE A N 1
ATOM 1335 C CA . ILE A 1 162 ? 2.471 -13.289 3.564 1 96.88 162 ILE A CA 1
ATOM 1336 C C . ILE A 1 162 ? 1.625 -14.125 4.52 1 96.88 162 ILE A C 1
ATOM 1338 O O . ILE A 1 162 ? 0.394 -14.078 4.477 1 96.88 162 ILE A O 1
ATOM 1342 N N . PRO A 1 163 ? 2.225 -14.891 5.41 1 97.38 163 PRO A N 1
ATOM 1343 C CA . PRO A 1 163 ? 1.455 -15.734 6.328 1 97.38 163 PRO A CA 1
ATOM 1344 C C . PRO A 1 163 ? 0.778 -14.938 7.438 1 97.38 163 PRO A C 1
ATOM 1346 O O . PRO A 1 163 ? 1.395 -14.039 8.023 1 97.38 163 PRO A O 1
ATOM 1349 N N . HIS A 1 164 ? -0.429 -15.156 7.691 1 96.44 164 HIS A N 1
ATOM 1350 C CA . HIS A 1 164 ? -1.229 -14.719 8.828 1 96.44 164 HIS A CA 1
ATOM 1351 C C . HIS A 1 164 ? -2.061 -15.859 9.391 1 96.44 164 HIS A C 1
ATOM 1353 O O . HIS A 1 164 ? -2.41 -16.797 8.672 1 96.44 164 HIS A O 1
ATOM 1359 N N . ARG A 1 165 ? -2.316 -15.828 10.656 1 95.88 165 ARG A N 1
ATOM 1360 C CA . ARG A 1 165 ? -3.16 -16.875 11.227 1 95.88 165 ARG A CA 1
ATOM 1361 C C . ARG A 1 165 ? -4.539 -16.875 10.578 1 95.88 165 ARG A C 1
ATOM 1363 O O . ARG A 1 165 ? -5.148 -15.82 10.398 1 95.88 165 ARG A O 1
ATOM 1370 N N . GLY A 1 166 ? -4.945 -17.984 10.188 1 96.81 166 GLY A N 1
ATOM 1371 C CA . GLY A 1 166 ? -6.273 -18.156 9.617 1 96.81 166 GLY A CA 1
ATOM 1372 C C . GLY A 1 166 ? -6.309 -17.938 8.117 1 96.81 166 GLY A C 1
ATOM 1373 O O . GLY A 1 166 ? -6.863 -18.75 7.379 1 96.81 166 GLY A O 1
ATOM 1374 N N . MET A 1 167 ? -5.742 -16.906 7.645 1 97.31 167 MET A N 1
ATOM 1375 C CA . MET A 1 167 ? -5.758 -16.562 6.227 1 97.31 167 MET A CA 1
ATOM 1376 C C . MET A 1 167 ? -4.551 -15.695 5.863 1 97.31 167 MET A C 1
ATOM 1378 O O . MET A 1 167 ? -4.348 -14.633 6.445 1 97.31 167 MET A O 1
ATOM 1382 N N . ASP A 1 168 ? -3.775 -16.156 4.891 1 97.31 168 ASP A N 1
ATOM 1383 C CA . ASP A 1 168 ? -2.629 -15.398 4.41 1 97.31 168 ASP A CA 1
ATOM 1384 C C . ASP A 1 168 ? -3.078 -14.156 3.639 1 97.31 168 ASP A C 1
ATOM 1386 O O . ASP A 1 168 ? -4.277 -13.898 3.51 1 97.31 168 ASP A O 1
ATOM 1390 N N . GLU A 1 169 ? -2.139 -13.375 3.266 1 95 169 GLU A N 1
ATOM 1391 C CA . GLU A 1 169 ? -2.377 -12.18 2.457 1 95 169 GLU A CA 1
ATOM 1392 C C . GLU A 1 169 ? -1.378 -12.086 1.308 1 95 169 GLU A C 1
ATOM 1394 O O . GLU A 1 169 ? -0.219 -12.477 1.45 1 95 169 GLU A O 1
ATOM 1399 N N . LEU A 1 170 ? -1.854 -11.625 0.147 1 93.81 170 LEU A N 1
ATOM 1400 C CA . LEU A 1 170 ? -0.939 -11.344 -0.954 1 93.81 170 LEU A CA 1
ATOM 1401 C C . LEU A 1 170 ? -0.395 -9.922 -0.862 1 93.81 170 LEU A C 1
ATOM 1403 O O . LEU A 1 170 ? -1.161 -8.961 -0.887 1 93.81 170 LEU A O 1
ATOM 1407 N N . ALA A 1 171 ? 0.871 -9.797 -0.664 1 93.88 171 ALA A N 1
ATOM 1408 C CA . ALA A 1 171 ? 1.549 -8.508 -0.751 1 93.88 171 ALA A CA 1
ATOM 1409 C C . ALA A 1 171 ? 2.078 -8.258 -2.16 1 93.88 171 ALA A C 1
ATOM 1411 O O . ALA A 1 171 ? 3.076 -8.852 -2.57 1 93.88 171 ALA A O 1
ATOM 1412 N N . ASN A 1 172 ? 1.408 -7.43 -2.9 1 93 172 ASN A N 1
ATOM 1413 C CA . ASN A 1 172 ? 1.802 -7.074 -4.262 1 93 172 ASN A CA 1
ATOM 1414 C C . ASN A 1 172 ? 2.379 -5.664 -4.324 1 93 172 ASN A C 1
ATOM 1416 O O . ASN A 1 172 ? 1.709 -4.695 -3.961 1 93 172 ASN A O 1
ATOM 1420 N N . HIS A 1 173 ? 3.605 -5.492 -4.789 1 93.12 173 HIS A N 1
ATOM 1421 C CA . HIS A 1 173 ? 4.297 -4.207 -4.832 1 93.12 173 HIS A CA 1
ATOM 1422 C C . HIS A 1 173 ? 4.516 -3.75 -6.27 1 93.12 173 HIS A C 1
ATOM 1424 O O . HIS A 1 173 ? 5.152 -2.721 -6.504 1 93.12 173 HIS A O 1
ATOM 1430 N N . PHE A 1 174 ? 4.012 -4.488 -7.254 1 93.25 174 PHE A N 1
ATOM 1431 C CA . PHE A 1 174 ? 4.148 -4.113 -8.656 1 93.25 174 PHE A CA 1
ATOM 1432 C C . PHE A 1 174 ? 3.072 -3.109 -9.055 1 93.25 174 PHE A C 1
ATOM 1434 O O . PHE A 1 174 ? 1.898 -3.287 -8.719 1 93.25 174 PHE A O 1
ATOM 1441 N N . LYS A 1 175 ? 3.504 -2.137 -9.789 1 89.94 175 LYS A N 1
ATOM 1442 C CA . LYS A 1 175 ? 2.625 -1.152 -10.414 1 89.94 175 LYS A CA 1
ATOM 1443 C C . LYS A 1 175 ? 3.164 -0.721 -11.773 1 89.94 175 LYS A C 1
ATOM 1445 O O . LYS A 1 175 ? 4.375 -0.552 -11.945 1 89.94 175 LYS A O 1
ATOM 1450 N N . PRO A 1 176 ? 2.248 -0.582 -12.719 1 88.5 176 PRO A N 1
ATOM 1451 C CA . PRO A 1 176 ? 2.713 0.175 -13.883 1 88.5 176 PRO A CA 1
ATOM 1452 C C . PRO A 1 176 ? 3.309 1.53 -13.508 1 88.5 176 PRO A C 1
ATOM 1454 O O . PRO A 1 176 ? 2.986 2.08 -12.453 1 88.5 176 PRO A O 1
ATOM 1457 N N . ARG A 1 177 ? 4.102 2.041 -14.359 1 85.19 177 ARG A N 1
ATOM 1458 C CA . ARG A 1 177 ? 4.805 3.291 -14.094 1 85.19 177 ARG A CA 1
ATOM 1459 C C . ARG A 1 177 ? 3.822 4.422 -13.812 1 85.19 177 ARG A C 1
ATOM 1461 O O . ARG A 1 177 ? 4.074 5.273 -12.961 1 85.19 177 ARG A O 1
ATOM 1468 N N . SER A 1 178 ? 2.709 4.398 -14.445 1 81.38 178 SER A N 1
ATOM 1469 C CA . SER A 1 178 ? 1.694 5.441 -14.312 1 81.38 178 SER A CA 1
ATOM 1470 C C . SER A 1 178 ? 1.048 5.406 -12.93 1 81.38 178 SER A C 1
ATOM 1472 O O . SER A 1 178 ? 0.498 6.41 -12.469 1 81.38 178 SER A O 1
ATOM 1474 N N . ASP A 1 179 ? 1.189 4.25 -12.305 1 85.75 179 ASP A N 1
ATOM 1475 C CA . ASP A 1 179 ? 0.43 4.074 -11.07 1 85.75 179 ASP A CA 1
ATOM 1476 C C . ASP A 1 179 ? 1.318 4.281 -9.844 1 85.75 179 ASP A C 1
ATOM 1478 O O . ASP A 1 179 ? 0.82 4.41 -8.727 1 85.75 179 ASP A O 1
ATOM 1482 N N . GLY A 1 180 ? 2.643 4.32 -10.07 1 87.06 180 GLY A N 1
ATOM 1483 C CA . GLY A 1 180 ? 3.494 4.562 -8.914 1 87.06 180 GLY A CA 1
ATOM 1484 C C . GLY A 1 180 ? 4.836 3.863 -9 1 87.06 180 GLY A C 1
ATOM 1485 O O . GLY A 1 180 ? 5.121 3.176 -9.984 1 87.06 180 GLY A O 1
ATOM 1486 N N . TYR A 1 181 ? 5.645 4.027 -7.961 1 89.69 181 TYR A N 1
ATOM 1487 C CA . TYR A 1 181 ? 6.98 3.455 -7.883 1 89.69 181 TYR A CA 1
ATOM 1488 C C . TYR A 1 181 ? 6.922 1.972 -7.543 1 89.69 181 TYR A C 1
ATOM 1490 O O . TYR A 1 181 ? 6.09 1.544 -6.742 1 89.69 181 TYR A O 1
ATOM 1498 N N . THR A 1 182 ? 7.75 1.155 -8.172 1 92.31 182 THR A N 1
ATOM 1499 C CA . THR A 1 182 ? 7.93 -0.265 -7.895 1 92.31 182 THR A CA 1
ATOM 1500 C C . THR A 1 182 ? 9.406 -0.599 -7.711 1 92.31 182 THR A C 1
ATOM 1502 O O . THR A 1 182 ? 10.242 -0.187 -8.516 1 92.31 182 THR A O 1
ATOM 1505 N N . PRO A 1 183 ? 9.789 -1.316 -6.621 1 93.94 183 PRO A N 1
ATOM 1506 C CA . PRO A 1 183 ? 11.188 -1.71 -6.441 1 93.94 183 PRO A CA 1
ATOM 1507 C C . PRO A 1 183 ? 11.711 -2.559 -7.598 1 93.94 183 PRO A C 1
ATOM 1509 O O . PRO A 1 183 ? 10.992 -3.41 -8.125 1 93.94 183 PRO A O 1
ATOM 1512 N N . SER A 1 184 ? 12.984 -2.369 -7.977 1 95.62 184 SER A N 1
ATOM 1513 C CA . SER A 1 184 ? 13.523 -3.008 -9.172 1 95.62 184 SER A CA 1
ATOM 1514 C C . SER A 1 184 ? 14.578 -4.047 -8.812 1 95.62 184 SER A C 1
ATOM 1516 O O . SER A 1 184 ? 15.328 -4.5 -9.68 1 95.62 184 SER A O 1
ATOM 1518 N N . HIS A 1 185 ? 14.672 -4.391 -7.543 1 97.12 185 HIS A N 1
ATOM 1519 C CA . HIS A 1 185 ? 15.719 -5.32 -7.137 1 97.12 185 HIS A CA 1
ATOM 1520 C C . HIS A 1 185 ? 15.219 -6.762 -7.164 1 97.12 185 HIS A C 1
ATOM 1522 O O . HIS A 1 185 ? 14.008 -7 -7.199 1 97.12 185 HIS A O 1
ATOM 1528 N N . THR A 1 186 ? 16.125 -7.719 -7.234 1 98.19 186 THR A N 1
ATOM 1529 C CA . THR A 1 186 ? 15.898 -9.133 -6.969 1 98.19 186 THR A CA 1
ATOM 1530 C C . THR A 1 186 ? 16.672 -9.578 -5.727 1 98.19 186 THR A C 1
ATOM 1532 O O . THR A 1 186 ? 17.469 -8.812 -5.172 1 98.19 186 THR A O 1
ATOM 1535 N N . VAL A 1 187 ? 16.344 -10.75 -5.219 1 98.62 187 VAL A N 1
ATOM 1536 C CA . VAL A 1 187 ? 17.078 -11.336 -4.102 1 98.62 187 VAL A CA 1
ATOM 1537 C C . VAL A 1 187 ? 17.688 -12.664 -4.531 1 98.62 187 VAL A C 1
ATOM 1539 O O . VAL A 1 187 ? 17 -13.539 -5.047 1 98.62 187 VAL A O 1
ATOM 1542 N N . VAL A 1 188 ? 19 -12.75 -4.367 1 98.44 188 VAL A N 1
ATOM 1543 C CA . VAL A 1 188 ? 19.734 -13.961 -4.699 1 98.44 188 VAL A CA 1
ATOM 1544 C C . VAL A 1 188 ? 20.016 -14.758 -3.424 1 98.44 188 VAL A C 1
ATOM 1546 O O . VAL A 1 188 ? 20.5 -14.203 -2.436 1 98.44 188 VAL A O 1
ATOM 1549 N N . ILE A 1 189 ? 19.672 -16 -3.424 1 97.56 189 ILE A N 1
ATOM 1550 C CA . ILE A 1 189 ? 20.047 -16.906 -2.332 1 97.56 189 ILE A CA 1
ATOM 1551 C C . ILE A 1 189 ? 21.188 -17.797 -2.771 1 97.56 189 ILE A C 1
ATOM 1553 O O . ILE A 1 189 ? 21.109 -18.469 -3.807 1 97.56 189 ILE A O 1
ATOM 1557 N N . CYS A 1 190 ? 22.234 -17.781 -2.09 1 96.81 190 CYS A N 1
ATOM 1558 C CA . CYS A 1 190 ? 23.406 -18.625 -2.293 1 96.81 190 CYS A CA 1
ATOM 1559 C C . CYS A 1 190 ? 23.875 -19.234 -0.98 1 96.81 190 CYS A C 1
ATOM 1561 O O . CYS A 1 190 ? 24.234 -18.531 -0.045 1 96.81 190 CYS A O 1
ATOM 1563 N N . ARG A 1 191 ? 23.828 -20.531 -0.871 1 95 191 ARG A N 1
ATOM 1564 C CA . ARG A 1 191 ? 24.188 -21.281 0.329 1 95 191 ARG A CA 1
ATOM 1565 C C . ARG A 1 191 ? 23.406 -20.781 1.541 1 95 191 ARG A C 1
ATOM 1567 O O . ARG A 1 191 ? 23.953 -20.672 2.637 1 95 191 ARG A O 1
ATOM 1574 N N . GLY A 1 192 ? 22.203 -20.422 1.266 1 95.81 192 GLY A N 1
ATOM 1575 C CA . GLY A 1 192 ? 21.312 -20 2.332 1 95.81 192 GLY A CA 1
ATOM 1576 C C . GLY A 1 192 ? 21.422 -18.531 2.666 1 95.81 192 GLY A C 1
ATOM 1577 O O . GLY A 1 192 ? 20.625 -17.984 3.436 1 95.81 192 GLY A O 1
ATOM 1578 N N . TYR A 1 193 ? 22.438 -17.859 2.148 1 97.12 193 TYR A N 1
ATOM 1579 C CA . TYR A 1 193 ? 22.609 -16.422 2.373 1 97.12 193 TYR A CA 1
ATOM 1580 C C . TYR A 1 193 ? 21.797 -15.617 1.36 1 97.12 193 TYR A C 1
ATOM 1582 O O . TYR A 1 193 ? 21.625 -16.031 0.215 1 97.12 193 TYR A O 1
ATOM 1590 N N . PHE A 1 194 ? 21.281 -14.469 1.798 1 98 194 PHE A N 1
ATOM 1591 C CA . PHE A 1 194 ? 20.438 -13.625 0.96 1 98 194 PHE A CA 1
ATOM 1592 C C . PHE A 1 194 ? 21.172 -12.367 0.532 1 98 194 PHE A C 1
ATOM 1594 O O . PHE A 1 194 ? 21.859 -11.734 1.342 1 98 194 PHE A O 1
ATOM 1601 N N . PHE A 1 195 ? 21.062 -12 -0.764 1 98.38 195 PHE A N 1
ATOM 1602 C CA . PHE A 1 195 ? 21.688 -10.789 -1.291 1 98.38 195 PHE A CA 1
ATOM 1603 C C . PHE A 1 195 ? 20.703 -10.023 -2.176 1 98.38 195 PHE A C 1
ATOM 1605 O O . PHE A 1 195 ? 20.078 -10.609 -3.057 1 98.38 195 PHE A O 1
ATOM 1612 N N . LYS A 1 196 ? 20.547 -8.789 -1.884 1 97.75 196 LYS A N 1
ATOM 1613 C CA . LYS A 1 196 ? 19.734 -7.887 -2.697 1 97.75 196 LYS A CA 1
ATOM 1614 C C . LYS A 1 196 ? 20.547 -7.324 -3.863 1 97.75 196 LYS A C 1
ATOM 1616 O O . LYS A 1 196 ? 21.656 -6.82 -3.67 1 97.75 196 LYS A O 1
ATOM 1621 N N . LEU A 1 197 ? 20.016 -7.434 -5.082 1 96.94 197 LEU A N 1
ATOM 1622 C CA . LEU A 1 197 ? 20.641 -6.926 -6.297 1 96.94 197 LEU A CA 1
ATOM 1623 C C . LEU A 1 197 ? 19.656 -6.066 -7.094 1 96.94 197 LEU A C 1
ATOM 1625 O O . LEU A 1 197 ? 18.625 -6.555 -7.539 1 96.94 197 LEU A O 1
ATOM 1629 N N . ASN A 1 198 ? 19.984 -4.801 -7.285 1 94.56 198 ASN A N 1
ATOM 1630 C CA . ASN A 1 198 ? 19.188 -3.98 -8.18 1 94.56 198 ASN A CA 1
ATOM 1631 C C . ASN A 1 198 ? 19.422 -4.344 -9.641 1 94.56 198 ASN A C 1
ATOM 1633 O O . ASN A 1 198 ? 20.562 -4.496 -10.07 1 94.56 198 ASN A O 1
ATOM 1637 N N . LEU A 1 199 ? 18.406 -4.445 -10.406 1 96.62 199 LEU A N 1
ATOM 1638 C CA . LEU A 1 199 ? 18.562 -4.922 -11.781 1 96.62 199 LEU A CA 1
ATOM 1639 C C . LEU A 1 199 ? 18.516 -3.76 -12.766 1 96.62 199 LEU A C 1
ATOM 1641 O O . LEU A 1 199 ? 18.875 -3.92 -13.938 1 96.62 199 LEU A O 1
ATOM 1645 N N . ILE A 1 200 ? 18.109 -2.596 -12.32 1 94 200 ILE A N 1
ATOM 1646 C CA . ILE A 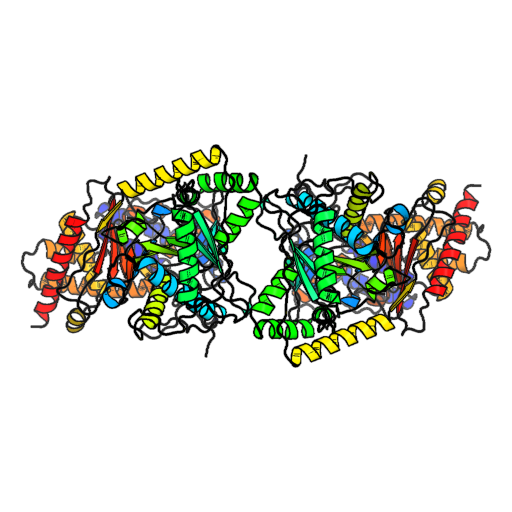1 200 ? 18 -1.421 -13.18 1 94 200 ILE A CA 1
ATOM 1647 C C . ILE A 1 200 ? 19.062 -0.398 -12.781 1 94 200 ILE A C 1
ATOM 1649 O O . ILE A 1 200 ? 19.188 -0.052 -11.609 1 94 200 ILE A O 1
ATOM 1653 N N . ASN A 1 201 ? 19.828 0.012 -13.711 1 91.06 201 ASN A N 1
ATOM 1654 C CA . ASN A 1 201 ? 20.797 1.071 -13.492 1 91.06 201 ASN A CA 1
ATOM 1655 C C . ASN A 1 201 ? 20.125 2.418 -13.25 1 91.06 201 ASN A C 1
ATOM 1657 O O . ASN A 1 201 ? 19.391 2.916 -14.109 1 91.06 201 ASN A O 1
ATOM 1661 N N . PRO A 1 202 ? 20.359 2.979 -12.086 1 82.62 202 PRO A N 1
ATOM 1662 C CA . PRO A 1 202 ? 19.656 4.227 -11.758 1 82.62 202 PRO A CA 1
ATOM 1663 C C . PRO A 1 202 ? 20.078 5.387 -12.664 1 82.62 202 PRO A C 1
ATOM 1665 O O . PRO A 1 202 ? 19.328 6.367 -12.789 1 82.62 202 PRO A O 1
ATOM 1668 N N . LYS A 1 203 ? 21.266 5.336 -13.336 1 82 203 LYS A N 1
ATOM 1669 C CA . LYS A 1 203 ? 21.734 6.41 -14.195 1 82 203 LYS A CA 1
ATOM 1670 C C . LYS A 1 203 ? 21.141 6.293 -15.602 1 82 203 LYS A C 1
ATOM 1672 O O . LYS A 1 203 ? 20.547 7.25 -16.109 1 82 203 LYS A O 1
ATOM 1677 N N . SER A 1 204 ? 21.203 5.094 -16.172 1 86.44 204 SER A N 1
ATOM 1678 C CA . SER A 1 204 ? 20.719 4.902 -17.531 1 86.44 204 SER A CA 1
ATOM 1679 C C . SER A 1 204 ? 19.25 4.531 -17.562 1 86.44 204 SER A C 1
ATOM 1681 O O . SER A 1 204 ? 18.594 4.598 -18.594 1 86.44 204 SER A O 1
ATOM 1683 N N . GLU A 1 205 ? 18.688 4.059 -16.391 1 89.06 205 GLU A N 1
ATOM 1684 C CA . GLU A 1 205 ? 17.312 3.607 -16.234 1 89.06 205 GLU A CA 1
ATOM 1685 C C . GLU A 1 205 ? 17.031 2.385 -17.094 1 89.06 205 GLU A C 1
ATOM 1687 O O . GLU A 1 205 ? 15.898 2.186 -17.547 1 89.06 205 GLU A O 1
ATOM 1692 N N . LYS A 1 206 ? 18.109 1.711 -17.469 1 92.69 206 LYS A N 1
ATOM 1693 C CA . LYS A 1 206 ? 18.016 0.465 -18.234 1 92.69 206 LYS A CA 1
ATOM 1694 C C . LYS A 1 206 ? 18.516 -0.718 -17.406 1 92.69 206 LYS A C 1
ATOM 1696 O O . LYS A 1 206 ? 19.25 -0.538 -16.422 1 92.69 206 LYS A O 1
ATOM 1701 N N . PRO A 1 207 ? 18.062 -1.938 -17.812 1 95.19 207 PRO A N 1
ATOM 1702 C CA . PRO A 1 207 ? 18.609 -3.115 -17.141 1 95.19 207 PRO A CA 1
ATOM 1703 C C . PRO A 1 207 ? 20.125 -3.207 -17.25 1 95.19 207 PRO A C 1
ATOM 1705 O O . PRO A 1 207 ? 20.688 -2.891 -18.297 1 95.19 207 PRO A O 1
ATOM 1708 N N . TYR A 1 208 ? 20.781 -3.562 -16.141 1 95.88 208 TYR A N 1
ATOM 1709 C CA . TYR A 1 208 ? 22.203 -3.881 -16.234 1 95.88 208 TYR A CA 1
ATOM 1710 C C . TYR A 1 208 ? 22.438 -4.988 -17.25 1 95.88 208 TYR A C 1
ATOM 1712 O O . TYR A 1 208 ? 21.594 -5.871 -17.422 1 95.88 208 TYR A O 1
ATOM 1720 N N . THR A 1 209 ? 23.578 -4.906 -17.938 1 95.69 209 THR A N 1
ATOM 1721 C CA . THR A 1 209 ? 23.922 -5.914 -18.938 1 95.69 209 THR A CA 1
ATOM 1722 C C . THR A 1 209 ? 24.312 -7.227 -18.266 1 95.69 209 THR A C 1
ATOM 1724 O O . THR A 1 209 ? 24.719 -7.242 -17.109 1 95.69 209 THR A O 1
ATOM 1727 N N . PRO A 1 210 ? 24.203 -8.328 -19.031 1 96.44 210 PRO A N 1
ATOM 1728 C CA . PRO A 1 210 ? 24.562 -9.633 -18.453 1 96.44 210 PRO A CA 1
ATOM 1729 C C . PRO A 1 210 ? 25.984 -9.672 -17.906 1 96.44 210 PRO A C 1
ATOM 1731 O O . PRO A 1 210 ? 26.203 -10.172 -16.797 1 96.44 210 PRO A O 1
ATOM 1734 N N . PRO A 1 211 ? 27 -9.062 -18.594 1 96.12 211 PRO A N 1
ATOM 1735 C CA . PRO A 1 211 ? 28.344 -9.078 -18 1 96.12 211 PRO A CA 1
ATOM 1736 C C . PRO A 1 211 ? 28.406 -8.352 -16.672 1 96.12 211 PRO A C 1
ATOM 1738 O O . PRO A 1 211 ? 29.094 -8.797 -15.75 1 96.12 211 PRO A O 1
ATOM 1741 N N . GLN A 1 212 ? 27.719 -7.25 -16.562 1 95.69 212 GLN A N 1
ATOM 1742 C CA . GLN A 1 212 ? 27.672 -6.512 -15.297 1 95.69 212 GLN A CA 1
ATOM 1743 C C . GLN A 1 212 ? 27.031 -7.352 -14.195 1 95.69 212 GLN A C 1
ATOM 1745 O O . GLN A 1 212 ? 27.562 -7.418 -13.078 1 95.69 212 GLN A O 1
ATOM 1750 N N . ILE A 1 213 ? 25.922 -7.973 -14.5 1 97.06 213 ILE A N 1
ATOM 1751 C CA . ILE A 1 213 ? 25.203 -8.789 -13.531 1 97.06 213 ILE A CA 1
ATOM 1752 C C . ILE A 1 213 ? 26.062 -10 -13.141 1 97.06 213 ILE A C 1
ATOM 1754 O O . ILE A 1 213 ? 26.062 -10.406 -11.984 1 97.06 213 ILE A O 1
ATOM 1758 N N . GLU A 1 214 ? 26.75 -10.586 -14.094 1 96.5 214 GLU A N 1
ATOM 1759 C CA . GLU A 1 214 ? 27.578 -11.758 -13.836 1 96.5 214 GLU A CA 1
ATOM 1760 C C . GLU A 1 214 ? 28.672 -11.453 -12.82 1 96.5 214 GLU A C 1
ATOM 1762 O O . GLU A 1 214 ? 28.969 -12.273 -11.953 1 96.5 214 GLU A O 1
ATOM 1767 N N . LYS A 1 215 ? 29.266 -10.328 -12.977 1 95.56 215 LYS A N 1
ATOM 1768 C CA . LYS A 1 215 ? 30.281 -9.922 -12.016 1 95.56 215 LYS A CA 1
ATOM 1769 C C . LYS A 1 215 ? 29.719 -9.844 -10.602 1 95.56 215 LYS A C 1
ATOM 1771 O O . LYS A 1 215 ? 30.359 -10.266 -9.641 1 95.56 215 LYS A O 1
ATOM 1776 N N . ALA A 1 216 ? 28.531 -9.266 -10.492 1 95.94 216 ALA A N 1
ATOM 1777 C CA . ALA A 1 216 ? 27.875 -9.188 -9.188 1 95.94 216 ALA A CA 1
ATOM 1778 C C . ALA A 1 216 ? 27.578 -10.578 -8.633 1 95.94 216 ALA A C 1
ATOM 1780 O O . ALA A 1 216 ? 27.781 -10.828 -7.441 1 95.94 216 ALA A O 1
ATOM 1781 N N . LEU A 1 217 ? 27.125 -11.484 -9.492 1 97.44 217 LEU A N 1
ATOM 1782 C CA . LEU A 1 217 ? 26.828 -12.852 -9.078 1 97.44 217 LEU A CA 1
ATOM 1783 C C . LEU A 1 217 ? 28.094 -13.586 -8.641 1 97.44 217 LEU A C 1
ATOM 1785 O O . LEU A 1 217 ? 28.062 -14.359 -7.68 1 97.44 217 LEU A O 1
ATOM 1789 N N . GLN A 1 218 ? 29.141 -13.312 -9.359 1 96.06 218 GLN A N 1
ATOM 1790 C CA . GLN A 1 218 ? 30.422 -13.914 -8.977 1 96.06 218 GLN A CA 1
ATOM 1791 C C . GLN A 1 218 ? 30.859 -13.445 -7.59 1 96.06 218 GLN A C 1
ATOM 1793 O O . GLN A 1 218 ? 31.344 -14.242 -6.785 1 96.06 218 GLN A O 1
ATOM 1798 N N . ASN A 1 219 ? 30.703 -12.18 -7.406 1 95.75 219 ASN A N 1
ATOM 1799 C CA . ASN A 1 219 ? 31.031 -11.633 -6.094 1 95.75 219 ASN A CA 1
ATOM 1800 C C . ASN A 1 219 ? 30.234 -12.312 -4.988 1 95.75 219 ASN A C 1
ATOM 1802 O O . ASN A 1 219 ? 30.766 -12.633 -3.928 1 95.75 219 ASN A O 1
ATOM 1806 N N . ILE A 1 220 ? 28.953 -12.508 -5.188 1 96.94 220 ILE A N 1
ATOM 1807 C CA . ILE A 1 220 ? 28.078 -13.18 -4.223 1 96.94 220 ILE A CA 1
ATOM 1808 C C . ILE A 1 220 ? 28.578 -14.602 -3.994 1 96.94 220 ILE A C 1
ATOM 1810 O O . ILE A 1 220 ? 28.719 -15.039 -2.852 1 96.94 220 ILE A O 1
ATOM 1814 N N . LYS A 1 221 ? 28.797 -15.32 -5.078 1 95.94 221 LYS A N 1
ATOM 1815 C CA . LYS A 1 221 ? 29.25 -16.703 -4.977 1 95.94 221 LYS A CA 1
ATOM 1816 C C . LYS A 1 221 ? 30.562 -16.797 -4.195 1 95.94 221 LYS A C 1
ATOM 1818 O O . LYS A 1 221 ? 30.703 -17.656 -3.32 1 95.94 221 LYS A O 1
ATOM 1823 N N . ASP A 1 222 ? 31.5 -15.906 -4.512 1 95.44 222 ASP A N 1
ATOM 1824 C CA . ASP A 1 222 ? 32.781 -15.898 -3.838 1 95.44 222 ASP A CA 1
ATOM 1825 C C . ASP A 1 222 ? 32.625 -15.656 -2.338 1 95.44 222 ASP A C 1
ATOM 1827 O O . ASP A 1 222 ? 33.281 -16.312 -1.523 1 95.44 222 ASP A O 1
ATOM 1831 N N . LYS A 1 223 ? 31.766 -14.719 -2.037 1 95.12 223 LYS A N 1
ATOM 1832 C CA . LYS A 1 223 ? 31.516 -14.414 -0.632 1 95.12 223 LYS A CA 1
ATOM 1833 C C . LYS A 1 223 ? 30.922 -15.625 0.096 1 95.12 223 LYS A C 1
ATOM 1835 O O . LYS A 1 223 ? 31.281 -15.898 1.24 1 95.12 223 LYS A O 1
ATOM 1840 N N . CYS A 1 224 ? 30.047 -16.297 -0.515 1 95 224 CYS A N 1
ATOM 1841 C CA . CYS A 1 224 ? 29.359 -17.422 0.104 1 95 224 CYS A CA 1
ATOM 1842 C C . CYS A 1 224 ? 30.297 -18.625 0.245 1 95 224 CYS A C 1
ATOM 1844 O O . CYS A 1 224 ? 30.312 -19.297 1.277 1 95 224 CYS A O 1
ATOM 1846 N N . VAL A 1 225 ? 31.109 -18.859 -0.769 1 92.5 225 VAL A N 1
ATOM 1847 C CA . VAL A 1 225 ? 32 -20.016 -0.773 1 92.5 225 VAL A CA 1
ATOM 1848 C C . VAL A 1 225 ? 33.125 -19.797 0.228 1 92.5 225 VAL A C 1
ATOM 1850 O O . VAL A 1 225 ? 33.656 -20.75 0.811 1 92.5 225 VAL A O 1
ATOM 1853 N N . ALA A 1 226 ? 33.438 -18.578 0.413 1 93.38 226 ALA A N 1
ATOM 1854 C CA . ALA A 1 226 ? 34.531 -18.25 1.34 1 93.38 226 ALA A CA 1
ATOM 1855 C C . ALA A 1 226 ? 34.125 -18.531 2.781 1 93.38 226 ALA A C 1
ATOM 1857 O O . ALA A 1 226 ? 34.969 -18.656 3.664 1 93.38 226 ALA A O 1
ATOM 1858 N N . ARG A 1 227 ? 32.906 -18.609 2.982 1 92.06 227 ARG A N 1
ATOM 1859 C CA . ARG A 1 227 ? 32.406 -18.875 4.332 1 92.06 227 ARG A CA 1
ATOM 1860 C C . ARG A 1 227 ? 32.5 -20.359 4.664 1 92.06 227 ARG A C 1
ATOM 1862 O O . ARG A 1 227 ? 32.219 -21.203 3.811 1 92.06 227 ARG A O 1
ATOM 1869 N N . ALA A 1 228 ? 32.875 -20.641 5.855 1 85.06 228 ALA A N 1
ATOM 1870 C CA . ALA A 1 228 ? 33.062 -22.031 6.297 1 85.06 228 ALA A CA 1
ATOM 1871 C C . ALA A 1 228 ? 31.734 -22.75 6.379 1 85.06 228 ALA A C 1
ATOM 1873 O O . ALA A 1 228 ? 31.641 -23.938 6.02 1 85.06 228 ALA A O 1
ATOM 1874 N N . ASN A 1 229 ? 30.766 -22.047 6.898 1 85.06 229 ASN A N 1
ATOM 1875 C CA . ASN A 1 229 ? 29.453 -22.672 7.125 1 85.06 229 ASN A CA 1
ATOM 1876 C C . ASN A 1 229 ? 28.375 -22.062 6.238 1 85.06 229 ASN A C 1
ATOM 1878 O O . ASN A 1 229 ? 28.453 -20.875 5.898 1 85.06 229 ASN A O 1
ATOM 1882 N N . ALA A 1 230 ? 27.422 -23.047 5.828 1 82.25 230 ALA A N 1
ATOM 1883 C CA . ALA A 1 230 ? 26.203 -22.531 5.211 1 82.25 230 ALA A CA 1
ATOM 1884 C C . ALA A 1 230 ? 25.375 -21.719 6.211 1 82.25 230 ALA A C 1
ATOM 1886 O O . ALA A 1 230 ? 25.594 -21.812 7.418 1 82.25 230 ALA A O 1
ATOM 1887 N N . ALA A 1 231 ? 24.547 -20.875 5.629 1 89.5 231 ALA A N 1
ATOM 1888 C CA . ALA A 1 231 ? 23.719 -20.031 6.484 1 89.5 231 ALA A CA 1
ATOM 1889 C C . ALA A 1 231 ? 22.719 -20.875 7.27 1 89.5 231 ALA A C 1
ATOM 1891 O O . ALA A 1 231 ? 22.609 -22.078 7.055 1 89.5 231 ALA A O 1
ATOM 1892 N N . ASP A 1 232 ? 22 -20.297 8.195 1 88 232 ASP A N 1
ATOM 1893 C CA . ASP A 1 232 ? 21.062 -20.953 9.109 1 88 232 ASP A CA 1
ATOM 1894 C C . ASP A 1 232 ? 19.844 -21.5 8.352 1 88 232 ASP A C 1
ATOM 1896 O O . ASP A 1 232 ? 19.25 -22.5 8.758 1 88 232 ASP A O 1
ATOM 1900 N N . GLY A 1 233 ? 19.562 -20.938 7.27 1 94.5 233 GLY A N 1
ATOM 1901 C CA . GLY A 1 233 ? 18.5 -21.469 6.434 1 94.5 233 GLY A CA 1
ATOM 1902 C C . GLY A 1 233 ? 17.141 -20.859 6.719 1 94.5 233 GLY A C 1
ATOM 1903 O O . GLY A 1 233 ? 16.156 -21.562 6.883 1 94.5 233 GLY A O 1
ATOM 1904 N N . VAL A 1 234 ? 17.062 -19.516 6.789 1 97.38 234 VAL A N 1
ATOM 1905 C CA . VAL A 1 234 ? 15.844 -18.781 7.109 1 97.38 234 VAL A CA 1
ATOM 1906 C C . VAL A 1 234 ? 14.758 -19.094 6.082 1 97.38 234 VAL A C 1
ATOM 1908 O O . VAL A 1 234 ? 13.57 -19.125 6.41 1 97.38 234 VAL A O 1
ATOM 1911 N N . ALA A 1 235 ? 15.156 -19.469 4.852 1 97.56 235 ALA A N 1
ATOM 1912 C CA . ALA A 1 235 ? 14.195 -19.75 3.785 1 97.56 235 ALA A CA 1
ATOM 1913 C C . ALA A 1 235 ? 13.359 -20.984 4.105 1 97.56 235 ALA A C 1
ATOM 1915 O O . ALA A 1 235 ? 12.219 -21.094 3.65 1 97.56 235 ALA A O 1
ATOM 1916 N N . ALA A 1 236 ? 13.883 -21.906 4.91 1 97.62 236 ALA A N 1
ATOM 1917 C CA . ALA A 1 236 ? 13.18 -23.141 5.266 1 97.62 236 ALA A CA 1
ATOM 1918 C C . ALA A 1 236 ? 11.906 -22.828 6.059 1 97.62 236 ALA A C 1
ATOM 1920 O O . ALA A 1 236 ? 10.992 -23.656 6.113 1 97.62 236 ALA A O 1
ATOM 1921 N N . LEU A 1 237 ? 11.836 -21.656 6.668 1 98.31 237 LEU A N 1
ATOM 1922 C CA . LEU A 1 237 ? 10.672 -21.266 7.449 1 98.31 237 LEU A CA 1
ATOM 1923 C C . LEU A 1 237 ? 9.422 -21.219 6.574 1 98.31 237 LEU A C 1
ATOM 1925 O O . LEU A 1 237 ? 8.305 -21.438 7.062 1 98.31 237 LEU A O 1
ATOM 1929 N N . THR A 1 238 ? 9.578 -20.969 5.273 1 97.69 238 THR A N 1
ATOM 1930 C CA . THR A 1 238 ? 8.445 -20.828 4.371 1 97.69 238 THR A CA 1
ATOM 1931 C C . THR A 1 238 ? 7.844 -22.188 4.043 1 97.69 238 THR A C 1
ATOM 1933 O O . THR A 1 238 ? 6.832 -22.281 3.344 1 97.69 238 THR A O 1
ATOM 1936 N N . ALA A 1 239 ? 8.453 -23.281 4.492 1 96.62 239 ALA A N 1
ATOM 1937 C CA . ALA A 1 239 ? 7.918 -24.625 4.297 1 96.62 239 ALA A CA 1
ATOM 1938 C C . ALA A 1 239 ? 6.977 -25 5.434 1 96.62 239 ALA A C 1
ATOM 1940 O O . ALA A 1 239 ? 6.285 -26.031 5.359 1 96.62 239 ALA A O 1
ATOM 1941 N N . LEU A 1 240 ? 6.902 -24.234 6.5 1 97.62 240 LEU A N 1
ATOM 1942 C CA . LEU A 1 240 ? 6.082 -24.547 7.664 1 97.62 240 LEU A CA 1
ATOM 1943 C C . LEU A 1 240 ? 4.598 -24.438 7.332 1 97.62 240 LEU A C 1
ATOM 1945 O O . LEU A 1 240 ? 4.227 -23.812 6.332 1 97.62 240 LEU A O 1
ATOM 1949 N N . ASP A 1 241 ? 3.854 -25.125 8.219 1 96.75 241 ASP A N 1
ATOM 1950 C CA . ASP A 1 241 ? 2.426 -24.828 8.227 1 96.75 241 ASP A CA 1
ATOM 1951 C C . ASP A 1 241 ? 2.18 -23.312 8.281 1 96.75 241 ASP A C 1
ATOM 1953 O O . ASP A 1 241 ? 2.885 -22.594 8.984 1 96.75 241 ASP A O 1
ATOM 1957 N N . ARG A 1 242 ? 1.135 -22.891 7.586 1 97.69 242 ARG A N 1
ATOM 1958 C CA . ARG A 1 242 ? 0.964 -21.469 7.383 1 97.69 242 ARG A CA 1
ATOM 1959 C C . ARG A 1 242 ? 0.779 -20.734 8.711 1 97.69 242 ARG A C 1
ATOM 1961 O O . ARG A 1 242 ? 1.299 -19.641 8.906 1 97.69 242 ARG A O 1
ATOM 1968 N N . ASP A 1 243 ? -0.047 -21.328 9.648 1 98.06 243 ASP A N 1
ATOM 1969 C CA . ASP A 1 243 ? -0.243 -20.703 10.945 1 98.06 243 ASP A CA 1
ATOM 1970 C C . ASP A 1 243 ? 1.053 -20.703 11.758 1 98.06 243 ASP A C 1
ATOM 1972 O O . ASP A 1 243 ? 1.37 -19.703 12.422 1 98.06 243 ASP A O 1
ATOM 1976 N N . ARG A 1 244 ? 1.811 -21.844 11.68 1 98.12 244 ARG A N 1
ATOM 1977 C CA . ARG A 1 244 ? 3.1 -21.906 12.359 1 98.12 244 ARG A CA 1
ATOM 1978 C C . ARG A 1 244 ? 4.074 -20.875 11.797 1 98.12 244 ARG A C 1
ATOM 1980 O O . ARG A 1 244 ? 4.773 -20.203 12.547 1 98.12 244 ARG A O 1
ATOM 1987 N N . TRP A 1 245 ? 4.102 -20.75 10.523 1 98.31 245 TRP A N 1
ATOM 1988 C CA . TRP A 1 245 ? 4.953 -19.766 9.867 1 98.31 245 TRP A CA 1
ATOM 1989 C C . TRP A 1 245 ? 4.531 -18.344 10.234 1 98.31 245 TRP A C 1
ATOM 1991 O O . TRP A 1 245 ? 5.379 -17.469 10.445 1 98.31 245 TRP A O 1
ATOM 2001 N N . ALA A 1 246 ? 3.23 -18.062 10.297 1 97.81 246 ALA A N 1
ATOM 2002 C CA . ALA A 1 246 ? 2.736 -16.766 10.727 1 97.81 246 ALA A CA 1
ATOM 2003 C C . ALA A 1 246 ? 3.277 -16.391 12.109 1 97.81 246 ALA A C 1
ATOM 2005 O O . ALA A 1 246 ? 3.738 -15.266 12.32 1 97.81 246 ALA A O 1
ATOM 2006 N N . ASP A 1 247 ? 3.258 -17.344 13.055 1 98 247 ASP A N 1
ATOM 2007 C CA . ASP A 1 247 ? 3.734 -17.109 14.414 1 98 247 ASP A CA 1
ATOM 2008 C C . ASP A 1 247 ? 5.23 -16.797 14.422 1 98 247 ASP A C 1
ATOM 2010 O O . ASP A 1 247 ? 5.676 -15.859 15.086 1 98 247 ASP A O 1
ATOM 2014 N N . ILE A 1 248 ? 5.973 -17.609 13.711 1 98.38 248 ILE A N 1
ATOM 2015 C CA . ILE A 1 248 ? 7.426 -17.469 13.711 1 98.38 248 ILE A CA 1
ATOM 2016 C C . ILE A 1 248 ? 7.812 -16.172 13.016 1 98.38 248 ILE A C 1
ATOM 2018 O O . ILE A 1 248 ? 8.75 -15.492 13.43 1 98.38 248 ILE A O 1
ATOM 2022 N N . ARG A 1 249 ? 7.145 -15.828 11.93 1 97.38 249 ARG A N 1
ATOM 2023 C CA . ARG A 1 249 ? 7.414 -14.578 11.227 1 97.38 249 ARG A CA 1
ATOM 2024 C C . ARG A 1 249 ? 7.191 -13.375 12.133 1 97.38 249 ARG A C 1
ATOM 2026 O O . ARG A 1 249 ? 7.996 -12.445 12.148 1 97.38 249 ARG A O 1
ATOM 2033 N N . ASN A 1 250 ? 6.016 -13.352 12.836 1 95.31 250 ASN A N 1
ATOM 2034 C CA . ASN A 1 250 ? 5.754 -12.273 13.789 1 95.31 250 ASN A CA 1
ATOM 2035 C C . ASN A 1 250 ? 6.848 -12.195 14.852 1 95.31 250 ASN A C 1
ATOM 2037 O O . ASN A 1 250 ? 7.262 -11.102 15.242 1 95.31 250 ASN A O 1
ATOM 2041 N N . HIS A 1 251 ? 7.27 -13.352 15.336 1 96.75 251 HIS A N 1
ATOM 2042 C CA . HIS A 1 251 ? 8.352 -13.398 16.312 1 96.75 251 HIS A CA 1
ATOM 2043 C C . HIS A 1 251 ? 9.641 -12.82 15.734 1 96.75 251 HIS A C 1
ATOM 2045 O O . HIS A 1 251 ? 10.344 -12.062 16.406 1 96.75 251 HIS A O 1
ATOM 2051 N N . LEU A 1 252 ? 9.953 -13.156 14.445 1 95.81 252 LEU A N 1
ATOM 2052 C CA . LEU A 1 252 ? 11.117 -12.625 13.742 1 95.81 252 LEU A CA 1
ATOM 2053 C C . LEU A 1 252 ? 11.07 -11.102 13.688 1 95.81 252 LEU A C 1
ATOM 2055 O O . LEU A 1 252 ? 12.086 -10.438 13.891 1 95.81 252 LEU A O 1
ATOM 2059 N N . ILE A 1 253 ? 9.922 -10.586 13.398 1 94 253 ILE A N 1
ATOM 2060 C CA . ILE A 1 253 ? 9.719 -9.141 13.297 1 94 253 ILE A CA 1
ATOM 2061 C C . ILE A 1 253 ? 9.898 -8.5 14.664 1 94 253 ILE A C 1
ATOM 2063 O O . ILE A 1 253 ? 10.523 -7.445 14.789 1 94 253 ILE A O 1
ATOM 2067 N N . ASP A 1 254 ? 9.375 -9.125 15.695 1 91.31 254 ASP A N 1
ATOM 2068 C CA . ASP A 1 254 ? 9.469 -8.609 17.062 1 91.31 254 ASP A CA 1
ATOM 2069 C C . ASP A 1 254 ? 10.914 -8.602 17.547 1 91.31 254 ASP A C 1
ATOM 2071 O O . ASP A 1 254 ? 11.305 -7.742 18.328 1 91.31 254 ASP A O 1
ATOM 2075 N N . LEU A 1 255 ? 11.742 -9.562 17.047 1 92.94 255 LEU A N 1
ATOM 2076 C CA . LEU A 1 255 ? 13.125 -9.711 17.469 1 92.94 255 LEU A CA 1
ATOM 2077 C C . LEU A 1 255 ? 13.969 -8.523 17.016 1 92.94 255 LEU A C 1
ATOM 2079 O O . LEU A 1 255 ? 14.898 -8.117 17.719 1 92.94 255 LEU A O 1
ATOM 2083 N N . SER A 1 256 ? 13.633 -8.062 15.812 1 91.12 256 SER A N 1
ATOM 2084 C CA . SER A 1 256 ? 14.508 -7.02 15.281 1 91.12 256 SER A CA 1
ATOM 2085 C C . SER A 1 256 ? 13.828 -6.262 14.141 1 91.12 256 SER A C 1
ATOM 2087 O O . SER A 1 256 ? 13.156 -6.863 13.305 1 91.12 256 SER A O 1
ATOM 2089 N N . GLU A 1 257 ? 14.055 -4.953 14.055 1 87.75 257 GLU A N 1
ATOM 2090 C CA . GLU A 1 257 ? 13.586 -4.133 12.938 1 87.75 257 GLU A CA 1
ATOM 2091 C C . GLU A 1 257 ? 14.305 -4.504 11.641 1 87.75 257 GLU A C 1
ATOM 2093 O O . GLU A 1 257 ? 13.742 -4.367 10.555 1 87.75 257 GLU A O 1
ATOM 2098 N N . ILE A 1 258 ? 15.516 -4.98 11.797 1 90.69 258 ILE A N 1
ATOM 2099 C CA . ILE A 1 258 ? 16.281 -5.398 10.625 1 90.69 258 ILE A CA 1
ATOM 2100 C C . ILE A 1 258 ? 15.602 -6.598 9.969 1 90.69 258 ILE A C 1
ATOM 2102 O O . ILE A 1 258 ? 15.594 -6.723 8.742 1 90.69 258 ILE A O 1
ATOM 2106 N N . ASN A 1 259 ? 15.102 -7.5 10.828 1 95.38 259 ASN A N 1
ATOM 2107 C CA . ASN A 1 259 ? 14.352 -8.633 10.281 1 95.38 259 ASN A CA 1
ATOM 2108 C C . ASN A 1 259 ? 13.148 -8.172 9.469 1 95.38 259 ASN A C 1
ATOM 2110 O O . ASN A 1 259 ? 12.883 -8.711 8.391 1 95.38 259 ASN A O 1
ATOM 2114 N N . GLN A 1 260 ? 12.422 -7.219 10.016 1 94.12 260 GLN A N 1
ATOM 2115 C CA . GLN A 1 260 ? 11.266 -6.695 9.305 1 94.12 260 GLN A CA 1
ATOM 2116 C C . GLN A 1 260 ? 11.672 -6.062 7.98 1 94.12 260 GLN A C 1
ATOM 2118 O O . GLN A 1 260 ? 11.008 -6.266 6.961 1 94.12 260 GLN A O 1
ATOM 2123 N N . LYS A 1 261 ? 12.734 -5.258 8 1 93.75 261 LYS A N 1
ATOM 2124 C CA . LYS A 1 261 ? 13.242 -4.645 6.777 1 93.75 261 LYS A CA 1
ATOM 2125 C C . LYS A 1 261 ? 13.633 -5.707 5.754 1 93.75 261 LYS A C 1
ATOM 2127 O O . LYS A 1 261 ? 13.289 -5.598 4.574 1 93.75 261 LYS A O 1
ATOM 2132 N N . ASN A 1 262 ? 14.359 -6.723 6.215 1 96.62 262 ASN A N 1
ATOM 2133 C CA . ASN A 1 262 ? 14.805 -7.785 5.316 1 96.62 262 ASN A CA 1
ATOM 2134 C C . ASN A 1 262 ? 13.633 -8.547 4.723 1 96.62 262 ASN A C 1
ATOM 2136 O O . ASN A 1 262 ? 13.633 -8.875 3.533 1 96.62 262 ASN A O 1
ATOM 2140 N N . LEU A 1 263 ? 12.648 -8.859 5.535 1 97.31 263 LEU A N 1
ATOM 2141 C CA . LEU A 1 263 ? 11.445 -9.508 5.039 1 97.31 263 LEU A CA 1
ATOM 2142 C C . LEU A 1 263 ? 10.766 -8.656 3.971 1 97.31 263 LEU A C 1
ATOM 2144 O O . LEU A 1 263 ? 10.32 -9.18 2.943 1 97.31 263 LEU A O 1
ATOM 2148 N N . TYR A 1 264 ? 10.734 -7.375 4.184 1 96.19 264 TYR A N 1
ATOM 2149 C CA . TYR A 1 264 ? 10.148 -6.465 3.211 1 96.19 264 TYR A CA 1
ATOM 2150 C C . TYR A 1 264 ? 10.93 -6.48 1.904 1 96.19 264 TYR A C 1
ATOM 2152 O O . TYR A 1 264 ? 10.344 -6.434 0.82 1 96.19 264 TYR A O 1
ATOM 2160 N N . GLU A 1 265 ? 12.273 -6.465 2.006 1 97.19 265 GLU A N 1
ATOM 2161 C CA . GLU A 1 265 ? 13.102 -6.508 0.804 1 97.19 265 GLU A CA 1
ATOM 2162 C C . GLU A 1 265 ? 12.836 -7.773 -0.006 1 97.19 265 GLU A C 1
ATOM 2164 O O . GLU A 1 265 ? 12.797 -7.734 -1.237 1 97.19 265 GLU A O 1
ATOM 2169 N N . ILE A 1 266 ? 12.633 -8.852 0.646 1 98.06 266 ILE A N 1
ATOM 2170 C CA . ILE A 1 266 ? 12.336 -10.102 -0.047 1 98.06 266 ILE A CA 1
ATOM 2171 C C . ILE A 1 266 ? 10.945 -10.031 -0.667 1 98.06 266 ILE A C 1
ATOM 2173 O O . ILE A 1 266 ? 10.758 -10.375 -1.837 1 98.06 266 ILE A O 1
ATOM 2177 N N . GLU A 1 267 ? 9.977 -9.547 0.068 1 96.44 267 GLU A N 1
ATOM 2178 C CA . GLU A 1 267 ? 8.594 -9.461 -0.375 1 96.44 267 GLU A CA 1
ATOM 2179 C C . GLU A 1 267 ? 8.453 -8.547 -1.589 1 96.44 267 GLU A C 1
ATOM 2181 O O . GLU A 1 267 ? 7.688 -8.844 -2.512 1 96.44 267 GLU A O 1
ATOM 2186 N N . SER A 1 268 ? 9.195 -7.449 -1.581 1 96.31 268 SER A N 1
ATOM 2187 C CA . SER A 1 268 ? 9.008 -6.414 -2.594 1 96.31 268 SER A CA 1
ATOM 2188 C C . SER A 1 268 ? 9.883 -6.672 -3.814 1 96.31 268 SER A C 1
ATOM 2190 O O . SER A 1 268 ? 9.742 -6.004 -4.84 1 96.31 268 SER A O 1
ATOM 2192 N N . ALA A 1 269 ? 10.789 -7.637 -3.77 1 97.94 269 ALA A N 1
ATOM 2193 C CA . ALA A 1 269 ? 11.695 -7.945 -4.879 1 97.94 269 ALA A CA 1
ATOM 2194 C C . ALA A 1 269 ? 10.914 -8.383 -6.113 1 97.94 269 ALA A C 1
ATOM 2196 O O . ALA A 1 269 ? 9.797 -8.898 -6 1 97.94 269 ALA A O 1
ATOM 2197 N N . ILE A 1 270 ? 11.555 -8.172 -7.309 1 97.19 270 ILE A N 1
ATOM 2198 C CA . ILE A 1 270 ? 10.961 -8.68 -8.539 1 97.19 270 ILE A CA 1
ATOM 2199 C C . ILE A 1 270 ? 10.711 -10.18 -8.422 1 97.19 270 ILE A C 1
ATOM 2201 O O . ILE A 1 270 ? 9.609 -10.648 -8.695 1 97.19 270 ILE A O 1
ATOM 2205 N N . HIS A 1 271 ? 11.641 -10.867 -8.055 1 97.38 271 HIS A N 1
ATOM 2206 C CA . HIS A 1 271 ? 11.594 -12.297 -7.789 1 97.38 271 HIS A CA 1
ATOM 2207 C C . HIS A 1 271 ? 12.805 -12.75 -6.969 1 97.38 271 HIS A C 1
ATOM 2209 O O . HIS A 1 271 ? 13.641 -11.922 -6.586 1 97.38 271 HIS A O 1
ATOM 2215 N N . VAL A 1 272 ? 12.805 -14.008 -6.547 1 97.88 272 VAL A N 1
ATOM 2216 C CA . VAL A 1 272 ? 13.93 -14.594 -5.832 1 97.88 272 VAL A CA 1
ATOM 2217 C C . VAL A 1 272 ? 14.656 -15.586 -6.738 1 97.88 272 VAL A C 1
ATOM 2219 O O . VAL A 1 272 ? 14.023 -16.312 -7.5 1 97.88 272 VAL A O 1
ATOM 2222 N N . VAL A 1 273 ? 15.961 -15.547 -6.711 1 97.56 273 VAL A N 1
ATOM 2223 C CA . VAL A 1 273 ? 16.797 -16.422 -7.539 1 97.56 273 VAL A CA 1
ATOM 2224 C C . VAL A 1 273 ? 17.688 -17.281 -6.648 1 97.56 273 VAL A C 1
ATOM 2226 O O . VAL A 1 273 ? 18.359 -16.75 -5.75 1 97.56 273 VAL A O 1
ATOM 2229 N N . SER A 1 274 ? 17.703 -18.547 -6.926 1 95.38 274 SER A N 1
ATOM 2230 C CA . SER A 1 274 ? 18.531 -19.469 -6.141 1 95.38 274 SER A CA 1
ATOM 2231 C C . SER A 1 274 ? 19.719 -19.984 -6.957 1 95.38 274 SER A C 1
ATOM 2233 O O . SER A 1 274 ? 19.531 -20.438 -8.086 1 95.38 274 SER A O 1
ATOM 2235 N N . MET A 1 275 ? 20.875 -19.844 -6.355 1 94.25 275 MET A N 1
ATOM 2236 C CA . MET A 1 275 ? 22.094 -20.453 -6.887 1 94.25 275 MET A CA 1
ATOM 2237 C C . MET A 1 275 ? 22.375 -21.797 -6.223 1 94.25 275 MET A C 1
ATOM 2239 O O . MET A 1 275 ? 23.094 -21.859 -5.219 1 94.25 275 MET A O 1
ATOM 2243 N N . ASP A 1 276 ? 21.906 -22.859 -6.855 1 91.38 276 ASP A N 1
ATOM 2244 C CA . ASP A 1 276 ? 22.047 -24.188 -6.258 1 91.38 276 ASP A CA 1
ATOM 2245 C C . ASP A 1 276 ? 23.422 -24.781 -6.566 1 91.38 276 ASP A C 1
ATOM 2247 O O . ASP A 1 276 ? 24 -24.516 -7.625 1 91.38 276 ASP A O 1
ATOM 2251 N N . GLU A 1 277 ? 23.953 -25.531 -5.652 1 85.25 277 GLU A N 1
ATOM 2252 C CA . GLU A 1 277 ? 25.25 -26.156 -5.816 1 85.25 277 GLU A CA 1
ATOM 2253 C C . GLU A 1 277 ? 25.125 -27.562 -6.387 1 85.25 277 GLU A C 1
ATOM 2255 O O . GLU A 1 277 ? 26.078 -28.125 -6.93 1 85.25 277 GLU A O 1
ATOM 2260 N N . GLU A 1 278 ? 24.062 -28.125 -6.223 1 74.25 278 GLU A N 1
ATOM 2261 C CA . GLU A 1 278 ? 23.906 -29.531 -6.598 1 74.25 278 GLU A CA 1
ATOM 2262 C C . GLU A 1 278 ? 23.625 -29.672 -8.094 1 74.25 278 GLU A C 1
ATOM 2264 O O . GLU A 1 278 ? 23.016 -28.781 -8.703 1 74.25 278 GLU A O 1
ATOM 2269 N N . ILE A 1 279 ? 24.422 -30.578 -8.641 1 62.38 279 ILE A N 1
ATOM 2270 C CA . ILE A 1 279 ? 24.188 -31 -10.016 1 62.38 279 ILE A CA 1
ATOM 2271 C C . ILE A 1 279 ? 23.125 -32.094 -10.055 1 62.38 279 ILE A C 1
ATOM 2273 O O . ILE A 1 279 ? 23.281 -33.156 -9.445 1 62.38 279 ILE A O 1
ATOM 2277 N N . VAL A 1 280 ? 22 -31.75 -10.227 1 62.66 280 VAL A N 1
ATOM 2278 C CA . VAL A 1 280 ? 21 -32.812 -10.148 1 62.66 280 VAL A CA 1
ATOM 2279 C C . VAL A 1 280 ? 20.641 -33.281 -11.555 1 62.66 280 VAL A C 1
ATOM 2281 O O . VAL A 1 280 ? 20.766 -32.531 -12.523 1 62.66 280 VAL A O 1
ATOM 2284 N N . GLY A 1 281 ? 20.578 -34.625 -11.758 1 60.16 281 GLY A N 1
ATOM 2285 C CA . GLY A 1 281 ? 20.266 -35.281 -13.016 1 60.16 281 GLY A CA 1
ATOM 2286 C C . GLY A 1 281 ? 18.938 -34.844 -13.609 1 60.16 281 GLY A C 1
ATOM 2287 O O . GLY A 1 281 ? 18.859 -34.562 -14.805 1 60.16 281 GLY A O 1
ATOM 2288 N N . GLN A 1 282 ? 17.906 -34.719 -12.766 1 72.38 282 GLN A N 1
ATOM 2289 C CA . GLN A 1 282 ? 16.625 -34.312 -13.32 1 72.38 282 GLN A CA 1
ATOM 2290 C C . GLN A 1 282 ? 16.219 -32.938 -12.758 1 72.38 282 GLN A C 1
ATOM 2292 O O . GLN A 1 282 ? 15.93 -32.812 -11.562 1 72.38 282 GLN A O 1
ATOM 2297 N N . VAL A 1 283 ? 16.125 -32.062 -13.648 1 78 283 VAL A N 1
ATOM 2298 C CA . VAL A 1 283 ? 15.906 -30.656 -13.312 1 78 283 VAL A CA 1
ATOM 2299 C C . VAL A 1 283 ? 14.594 -30.5 -12.555 1 78 283 VAL A C 1
ATOM 2301 O O . VAL A 1 283 ? 14.531 -29.797 -11.547 1 78 283 VAL A O 1
ATOM 2304 N N . PHE A 1 284 ? 13.586 -31.219 -12.961 1 79.19 284 PHE A N 1
ATOM 2305 C CA . PHE A 1 284 ? 12.273 -31.062 -12.352 1 79.19 284 PHE A CA 1
ATOM 2306 C C . PHE A 1 284 ? 12.273 -31.578 -10.914 1 79.19 284 PHE A C 1
ATOM 2308 O O . PHE A 1 284 ? 11.57 -31.047 -10.062 1 79.19 284 PHE A O 1
ATOM 2315 N N . GLU A 1 285 ? 13.062 -32.562 -10.68 1 77.38 285 GLU A N 1
ATOM 2316 C CA . GLU A 1 285 ? 13.148 -33.125 -9.328 1 77.38 285 GLU A CA 1
ATOM 2317 C C . GLU A 1 285 ? 13.75 -32.094 -8.367 1 77.38 285 GLU A C 1
ATOM 2319 O O . GLU A 1 285 ? 13.281 -31.953 -7.23 1 77.38 285 GLU A O 1
ATOM 2324 N N . VAL A 1 286 ? 14.688 -31.422 -8.852 1 77.5 286 VAL A N 1
ATOM 2325 C CA . VAL A 1 286 ? 15.375 -30.469 -7.996 1 77.5 286 VAL A CA 1
ATOM 2326 C C . VAL A 1 286 ? 14.469 -29.266 -7.723 1 77.5 286 VAL A C 1
ATOM 2328 O O . VAL A 1 286 ? 14.547 -28.641 -6.664 1 77.5 286 VAL A O 1
ATOM 2331 N N . THR A 1 287 ? 13.625 -29.031 -8.617 1 82.56 287 THR A N 1
ATOM 2332 C CA . THR A 1 287 ? 12.711 -27.906 -8.461 1 82.56 287 THR A CA 1
ATOM 2333 C C . THR A 1 287 ? 11.742 -28.156 -7.309 1 82.56 287 THR A C 1
ATOM 2335 O O . THR A 1 287 ? 11.484 -27.266 -6.504 1 82.56 287 THR A O 1
ATOM 2338 N N . PHE A 1 288 ? 11.258 -29.344 -7.18 1 80.88 288 PHE A N 1
ATOM 2339 C CA . PHE A 1 288 ? 10.312 -29.688 -6.129 1 80.88 288 PHE A CA 1
ATOM 2340 C C . PHE A 1 288 ? 11.039 -30.016 -4.828 1 80.88 288 PHE A C 1
ATOM 2342 O O . PHE A 1 288 ? 10.594 -29.625 -3.746 1 80.88 288 PHE A O 1
ATOM 2349 N N . THR A 1 289 ? 12.148 -30.766 -4.918 1 75.19 289 THR A N 1
ATOM 2350 C CA . THR A 1 289 ? 12.781 -31.375 -3.748 1 75.19 289 THR A CA 1
ATOM 2351 C C . THR A 1 289 ? 14.125 -30.703 -3.461 1 75.19 289 THR A C 1
ATOM 2353 O O . THR A 1 289 ? 14.938 -31.234 -2.701 1 75.19 289 THR A O 1
ATOM 2356 N N . GLY A 1 290 ? 14.414 -29.719 -3.957 1 77.44 290 GLY A N 1
ATOM 2357 C CA . GLY A 1 290 ? 15.703 -29.062 -3.775 1 77.44 290 GLY A CA 1
ATOM 2358 C C . GLY A 1 290 ? 15.938 -28.594 -2.355 1 77.44 290 GLY A C 1
ATOM 2359 O O . GLY A 1 290 ? 15.188 -28.938 -1.444 1 77.44 290 GLY A O 1
ATOM 2360 N N . ASN A 1 291 ? 17.016 -27.938 -2.125 1 85.75 291 ASN A N 1
ATOM 2361 C CA . ASN A 1 291 ? 17.453 -27.453 -0.823 1 85.75 291 ASN A CA 1
ATOM 2362 C C . ASN A 1 291 ? 16.453 -26.438 -0.241 1 85.75 291 ASN A C 1
ATOM 2364 O O . ASN A 1 291 ? 16.25 -25.375 -0.803 1 85.75 291 ASN A O 1
ATOM 2368 N N . PRO A 1 292 ? 15.812 -26.828 0.888 1 90.19 292 PRO A N 1
ATOM 2369 C CA . PRO A 1 292 ? 14.773 -25.969 1.449 1 90.19 292 PRO A CA 1
ATOM 2370 C C . PRO A 1 292 ? 15.32 -24.625 1.909 1 90.19 292 PRO A C 1
ATOM 2372 O O . PRO A 1 292 ? 14.547 -23.688 2.137 1 90.19 292 PRO A O 1
ATOM 2375 N N . THR A 1 293 ? 16.609 -24.516 2.09 1 93.75 293 THR A N 1
ATOM 2376 C CA . THR A 1 293 ? 17.188 -23.266 2.578 1 93.75 293 THR A CA 1
ATOM 2377 C C . THR A 1 293 ? 17.484 -22.312 1.422 1 93.75 293 THR A C 1
ATOM 2379 O O . THR A 1 293 ? 17.984 -21.219 1.633 1 93.75 293 THR A O 1
ATOM 2382 N N . GLN A 1 294 ? 17.109 -22.719 0.225 1 93.44 294 GLN A N 1
ATOM 2383 C CA . GLN A 1 294 ? 17.406 -21.891 -0.937 1 93.44 294 GLN A CA 1
ATOM 2384 C C . GLN A 1 294 ? 16.141 -21.547 -1.717 1 93.44 294 GLN A C 1
ATOM 2386 O O . GLN A 1 294 ? 16.219 -21.234 -2.906 1 93.44 294 GLN A O 1
ATOM 2391 N N . ARG A 1 295 ? 15.016 -21.734 -1.082 1 93.25 295 ARG A N 1
ATOM 2392 C CA . ARG A 1 295 ? 13.734 -21.422 -1.714 1 93.25 295 ARG A CA 1
ATOM 2393 C C . ARG A 1 295 ? 12.883 -20.531 -0.818 1 93.25 295 ARG A C 1
ATOM 2395 O O . ARG A 1 295 ? 12.617 -20.875 0.336 1 93.25 295 ARG A O 1
ATOM 2402 N N . TRP A 1 296 ? 12.539 -19.422 -1.319 1 96.88 296 TRP A N 1
ATOM 2403 C CA . TRP A 1 296 ? 11.539 -18.641 -0.603 1 96.88 296 TRP A CA 1
ATOM 2404 C C . TRP A 1 296 ? 10.133 -18.938 -1.135 1 96.88 296 TRP A C 1
ATOM 2406 O O . TRP A 1 296 ? 9.609 -18.172 -1.955 1 96.88 296 TRP A O 1
ATOM 2416 N N . ARG A 1 297 ? 9.516 -19.859 -0.62 1 95.94 297 ARG A N 1
ATOM 2417 C CA . ARG A 1 297 ? 8.328 -20.484 -1.189 1 95.94 297 ARG A CA 1
ATOM 2418 C C . ARG A 1 297 ? 7.141 -19.531 -1.187 1 95.94 297 ARG A C 1
ATOM 2420 O O . ARG A 1 297 ? 6.18 -19.719 -1.937 1 95.94 297 ARG A O 1
ATOM 2427 N N . ASP A 1 298 ? 7.227 -18.5 -0.358 1 96.94 298 ASP A N 1
ATOM 2428 C CA . ASP A 1 298 ? 6.176 -17.484 -0.314 1 96.94 298 ASP A CA 1
ATOM 2429 C C . ASP A 1 298 ? 6.184 -16.625 -1.577 1 96.94 298 ASP A C 1
ATOM 2431 O O . ASP A 1 298 ? 5.219 -15.914 -1.855 1 96.94 298 ASP A O 1
ATOM 2435 N N . LYS A 1 299 ? 7.32 -16.578 -2.291 1 96.56 299 LYS A N 1
ATOM 2436 C CA . LYS A 1 299 ? 7.477 -15.703 -3.445 1 96.56 299 LYS A CA 1
ATOM 2437 C C . LYS A 1 299 ? 6.746 -16.266 -4.664 1 96.56 299 LYS A C 1
ATOM 2439 O O . LYS A 1 299 ? 6.797 -17.469 -4.926 1 96.56 299 LYS A O 1
ATOM 2444 N N . CYS A 1 300 ? 6.09 -15.477 -5.387 1 94.81 300 CYS A N 1
ATOM 2445 C CA . CYS A 1 300 ? 5.305 -15.906 -6.539 1 94.81 300 CYS A CA 1
ATOM 2446 C C . CYS A 1 300 ? 6.207 -16.469 -7.629 1 94.81 300 CYS A C 1
ATOM 2448 O O . CYS A 1 300 ? 5.82 -17.406 -8.336 1 94.81 300 CYS A O 1
ATOM 2450 N N . PHE A 1 301 ? 7.41 -15.914 -7.762 1 95.19 301 PHE A N 1
ATOM 2451 C CA . PHE A 1 301 ? 8.336 -16.375 -8.781 1 95.19 301 PHE A CA 1
ATOM 2452 C C . PHE A 1 301 ? 9.719 -16.641 -8.188 1 95.19 301 PHE A C 1
ATOM 2454 O O . PHE A 1 301 ? 10.406 -15.703 -7.773 1 95.19 301 PHE A O 1
ATOM 2461 N N . ASN A 1 302 ? 10.086 -17.891 -8.102 1 94.94 302 ASN A N 1
ATOM 2462 C CA . ASN A 1 302 ? 11.445 -18.312 -7.762 1 94.94 302 ASN A CA 1
ATOM 2463 C C . ASN A 1 302 ? 12.164 -18.906 -8.969 1 94.94 302 ASN A C 1
ATOM 2465 O O . ASN A 1 302 ? 11.68 -19.875 -9.57 1 94.94 302 ASN A O 1
ATOM 2469 N N . GLU A 1 303 ? 13.195 -18.297 -9.305 1 95.06 303 GLU A N 1
ATOM 2470 C CA . GLU A 1 303 ? 14.062 -18.844 -10.344 1 95.06 303 GLU A CA 1
ATOM 2471 C C . GLU A 1 303 ? 15.188 -19.672 -9.742 1 95.06 303 GLU A C 1
ATOM 2473 O O . GLU A 1 303 ? 15.836 -19.25 -8.781 1 95.06 303 GLU A O 1
ATOM 2478 N N . ILE A 1 304 ? 15.43 -20.875 -10.266 1 94.19 304 ILE A N 1
ATOM 2479 C CA . ILE A 1 304 ? 16.406 -21.797 -9.703 1 94.19 304 ILE A CA 1
ATOM 2480 C C . ILE A 1 304 ? 17.453 -22.156 -10.758 1 94.19 304 ILE A C 1
ATOM 2482 O O . ILE A 1 304 ? 17.094 -22.578 -11.859 1 94.19 304 ILE A O 1
ATOM 2486 N N . TRP A 1 305 ? 18.688 -22.047 -10.391 1 94.19 305 TRP A N 1
ATOM 2487 C CA . TRP A 1 305 ? 19.781 -22.359 -11.305 1 94.19 305 TRP A CA 1
ATOM 2488 C C . TRP A 1 305 ? 20.703 -23.422 -10.703 1 94.19 305 TRP A C 1
ATOM 2490 O O . TRP A 1 305 ? 21.312 -23.203 -9.656 1 94.19 305 TRP A O 1
ATOM 2500 N N . GLY A 1 306 ? 20.734 -24.562 -11.391 1 91.69 306 GLY A N 1
ATOM 2501 C CA . GLY A 1 306 ? 21.688 -25.594 -10.992 1 91.69 306 GLY A CA 1
ATOM 2502 C C . GLY A 1 306 ? 23.125 -25.25 -11.359 1 91.69 306 GLY A C 1
ATOM 2503 O O . GLY A 1 306 ? 23.359 -24.406 -12.219 1 91.69 306 GLY A O 1
ATOM 2504 N N . ALA A 1 307 ? 24.031 -25.891 -10.711 1 91.12 307 ALA A N 1
ATOM 2505 C CA . ALA A 1 307 ? 25.453 -25.656 -10.938 1 91.12 307 ALA A CA 1
ATOM 2506 C C . ALA A 1 307 ? 25.844 -25.938 -12.383 1 91.12 307 ALA A C 1
ATOM 2508 O O . ALA A 1 307 ? 26.812 -25.391 -12.898 1 91.12 307 ALA A O 1
ATOM 2509 N N . ASN A 1 308 ? 25.062 -26.719 -13.07 1 90.94 308 ASN A N 1
ATOM 2510 C CA . ASN A 1 308 ? 25.344 -27.062 -14.453 1 90.94 308 ASN A CA 1
ATOM 2511 C C . ASN A 1 308 ? 24.594 -26.141 -15.43 1 90.94 308 ASN A C 1
ATOM 2513 O O . ASN A 1 308 ? 24.438 -26.484 -16.609 1 90.94 308 ASN A O 1
ATOM 2517 N N . GLY A 1 309 ? 24.031 -25.125 -14.914 1 92.06 309 GLY A N 1
ATOM 2518 C CA . GLY A 1 309 ? 23.391 -24.125 -15.758 1 92.06 309 GLY A CA 1
ATOM 2519 C C . GLY A 1 309 ? 21.938 -24.469 -16.094 1 92.06 309 GLY A C 1
ATOM 2520 O O . GLY A 1 309 ? 21.328 -23.828 -16.953 1 92.06 309 GLY A O 1
ATOM 2521 N N . SER A 1 310 ? 21.391 -25.453 -15.414 1 91.06 310 SER A N 1
ATOM 2522 C CA . SER A 1 310 ? 19.984 -25.797 -15.625 1 91.06 310 SER A CA 1
ATOM 2523 C C . SER A 1 310 ? 19.062 -24.75 -15.016 1 91.06 310 SER A C 1
ATOM 2525 O O . SER A 1 310 ? 19.391 -24.156 -13.984 1 91.06 310 SER A O 1
ATOM 2527 N N . TYR A 1 311 ? 17.969 -24.531 -15.703 1 92.69 311 TYR A N 1
ATOM 2528 C CA . TYR A 1 311 ? 16.969 -23.562 -15.273 1 92.69 311 TYR A CA 1
ATOM 2529 C C . TYR A 1 311 ? 15.68 -24.25 -14.852 1 92.69 311 TYR A C 1
ATOM 2531 O O . TYR A 1 311 ? 15.227 -25.188 -15.508 1 92.69 311 TYR A O 1
ATOM 2539 N N . SER A 1 312 ? 15.078 -23.844 -13.789 1 92.5 312 SER A N 1
ATOM 2540 C CA . SER A 1 312 ? 13.719 -24.203 -13.398 1 92.5 312 SER A CA 1
ATOM 2541 C C . SER A 1 312 ? 13.086 -23.109 -12.539 1 92.5 312 SER A C 1
ATOM 2543 O O . SER A 1 312 ? 13.75 -22.125 -12.188 1 92.5 312 SER A O 1
ATOM 2545 N N . SER A 1 313 ? 11.828 -23.203 -12.32 1 93.25 313 SER A N 1
ATOM 2546 C CA . SER A 1 313 ? 11.125 -22.219 -11.5 1 93.25 313 SER A CA 1
ATOM 2547 C C . SER A 1 313 ? 10.164 -22.891 -10.531 1 93.25 313 SER A C 1
ATOM 2549 O O . SER A 1 313 ? 9.656 -23.984 -10.805 1 93.25 313 SER A O 1
ATOM 2551 N N . SER A 1 314 ? 10.016 -22.391 -9.383 1 93.19 314 SER A N 1
ATOM 2552 C CA . SER A 1 314 ? 9.008 -22.719 -8.383 1 93.19 314 SER A CA 1
ATOM 2553 C C . SER A 1 314 ? 8.156 -21.5 -8.039 1 93.19 314 SER A C 1
ATOM 2555 O O . SER A 1 314 ? 8.688 -20.453 -7.668 1 93.19 314 SER A O 1
ATOM 2557 N N . CYS A 1 315 ? 6.859 -21.656 -8.141 1 94 315 CYS A N 1
ATOM 2558 C CA . CYS A 1 315 ? 6.012 -20.469 -8.047 1 94 315 CYS A CA 1
ATOM 2559 C C . CYS A 1 315 ? 4.875 -20.688 -7.059 1 94 315 CYS A C 1
ATOM 2561 O O . CYS A 1 315 ? 4.234 -21.734 -7.066 1 94 315 CYS A O 1
ATOM 2563 N N . GLU A 1 316 ? 4.734 -19.688 -6.168 1 94.5 316 GLU A N 1
ATOM 2564 C CA . GLU A 1 316 ? 3.541 -19.672 -5.328 1 94.5 316 GLU A CA 1
ATOM 2565 C C . GLU A 1 316 ? 2.283 -19.453 -6.164 1 94.5 316 GLU A C 1
ATOM 2567 O O . GLU A 1 316 ? 2.246 -18.594 -7.035 1 94.5 316 GLU A O 1
ATOM 2572 N N . HIS A 1 317 ? 1.302 -20.141 -5.941 1 92.69 317 HIS A N 1
ATOM 2573 C CA . HIS A 1 317 ? 0.234 -20.391 -6.906 1 92.69 317 HIS A CA 1
ATOM 2574 C C . HIS A 1 317 ? -0.932 -19.422 -6.691 1 92.69 317 HIS A C 1
ATOM 2576 O O . HIS A 1 317 ? -1.798 -19.297 -7.559 1 92.69 317 HIS A O 1
ATOM 2582 N N . SER A 1 318 ? -1.04 -18.766 -5.609 1 93.12 318 SER A N 1
ATOM 2583 C CA . SER A 1 318 ? -2.25 -18.016 -5.281 1 93.12 318 SER A CA 1
ATOM 2584 C C . SER A 1 318 ? -2.432 -16.812 -6.211 1 93.12 318 SER A C 1
ATOM 2586 O O . SER A 1 318 ? -3.555 -16.5 -6.609 1 93.12 318 SER A O 1
ATOM 2588 N N . ALA A 1 319 ? -1.313 -16.234 -6.578 1 88.12 319 ALA A N 1
ATOM 2589 C CA . ALA A 1 319 ? -1.39 -14.977 -7.328 1 88.12 319 ALA A CA 1
ATOM 2590 C C . ALA A 1 319 ? -1.453 -15.242 -8.828 1 88.12 319 ALA A C 1
ATOM 2592 O O . ALA A 1 319 ? -1.957 -14.406 -9.594 1 88.12 319 ALA A O 1
ATOM 2593 N N . MET A 1 320 ? -0.918 -16.406 -9.219 1 88.94 320 MET A N 1
ATOM 2594 C CA . MET A 1 320 ? -0.768 -16.578 -10.664 1 88.94 320 MET A CA 1
ATOM 2595 C C . MET A 1 320 ? -0.907 -18.031 -11.055 1 88.94 320 MET A C 1
ATOM 2597 O O . MET A 1 320 ? -0.688 -18.922 -10.234 1 88.94 320 MET A O 1
ATOM 2601 N N . ASP A 1 321 ? -1.254 -18.141 -12.328 1 90 321 ASP A N 1
ATOM 2602 C CA . ASP A 1 321 ? -1.275 -19.469 -12.945 1 90 321 ASP A CA 1
ATOM 2603 C C . ASP A 1 321 ? -0.01 -19.703 -13.766 1 90 321 ASP A C 1
ATOM 2605 O O . ASP A 1 321 ? 0.745 -18.766 -14.039 1 90 321 ASP A O 1
ATOM 2609 N N . GLY A 1 322 ? 0.106 -20.953 -14.133 1 90.06 322 GLY A N 1
ATOM 2610 C CA . GLY A 1 322 ? 1.305 -21.359 -14.844 1 90.06 322 GLY A CA 1
ATOM 2611 C C . GLY A 1 322 ? 1.484 -20.641 -16.172 1 90.06 322 GLY A C 1
ATOM 2612 O O . GLY A 1 322 ? 2.611 -20.469 -16.641 1 90.06 322 GLY A O 1
ATOM 2613 N N . MET A 1 323 ? 0.431 -20.094 -16.688 1 86.62 323 MET A N 1
ATOM 2614 C CA . MET A 1 323 ? 0.478 -19.469 -18.016 1 86.62 323 MET A CA 1
ATOM 2615 C C . MET A 1 323 ? 1.317 -18.203 -17.969 1 86.62 323 MET A C 1
ATOM 2617 O O . MET A 1 323 ? 1.919 -17.812 -18.984 1 86.62 323 MET A O 1
ATOM 2621 N N . VAL A 1 324 ? 1.417 -17.562 -16.891 1 87.62 324 VAL A N 1
ATOM 2622 C CA . VAL A 1 324 ? 2.252 -16.375 -16.734 1 87.62 324 VAL A CA 1
ATOM 2623 C C . VAL A 1 324 ? 3.719 -16.75 -16.953 1 87.62 324 VAL A C 1
ATOM 2625 O O . VAL A 1 324 ? 4.449 -16.031 -17.641 1 87.62 324 VAL A O 1
ATOM 2628 N N . MET A 1 325 ? 4.062 -17.844 -16.406 1 89.38 325 MET A N 1
ATOM 2629 C CA . MET A 1 325 ? 5.438 -18.312 -16.562 1 89.38 325 MET A CA 1
ATOM 2630 C C . MET A 1 325 ? 5.695 -18.781 -18 1 89.38 325 MET A C 1
ATOM 2632 O O . MET A 1 325 ? 6.801 -18.625 -18.516 1 89.38 325 MET A O 1
ATOM 2636 N N . VAL A 1 326 ? 4.66 -19.344 -18.562 1 90.75 326 VAL A N 1
ATOM 2637 C CA . VAL A 1 326 ? 4.781 -19.766 -19.953 1 90.75 326 VAL A CA 1
ATOM 2638 C C . VAL A 1 326 ? 5.047 -18.547 -20.844 1 90.75 326 VAL A C 1
ATOM 2640 O O . VAL A 1 326 ? 5.91 -18.594 -21.719 1 90.75 326 VAL A O 1
ATOM 2643 N N . LEU A 1 327 ? 4.324 -17.484 -20.625 1 89.06 327 LEU A N 1
ATOM 2644 C CA . LEU A 1 327 ? 4.527 -16.25 -21.375 1 89.06 327 LEU A CA 1
ATOM 2645 C C . LEU A 1 327 ? 5.941 -15.719 -21.172 1 89.06 327 LEU A C 1
ATOM 2647 O O . LEU A 1 327 ? 6.578 -15.258 -22.125 1 89.06 327 LEU A O 1
ATOM 2651 N N . PHE A 1 328 ? 6.383 -15.773 -20.047 1 91.88 328 PHE A N 1
ATOM 2652 C CA . PHE A 1 328 ? 7.73 -15.305 -19.75 1 91.88 328 PHE A CA 1
ATOM 2653 C C . PHE A 1 328 ? 8.773 -16.172 -20.453 1 91.88 328 PHE A C 1
ATOM 2655 O O . PHE A 1 328 ? 9.742 -15.648 -21 1 91.88 328 PHE A O 1
ATOM 2662 N N . VAL A 1 329 ? 8.586 -17.438 -20.375 1 92.62 329 VAL A N 1
ATOM 2663 C CA . VAL A 1 329 ? 9.516 -18.344 -21.016 1 92.62 329 VAL A CA 1
ATOM 2664 C C . VAL A 1 329 ? 9.516 -18.094 -22.531 1 92.62 329 VAL A C 1
ATOM 2666 O O . VAL A 1 329 ? 10.57 -18.109 -23.172 1 92.62 329 VAL A O 1
ATOM 2669 N N . GLU A 1 330 ? 8.352 -17.906 -23.078 1 90.62 330 GLU A N 1
ATOM 2670 C CA . GLU A 1 330 ? 8.266 -17.609 -24.5 1 90.62 330 GLU A CA 1
ATOM 2671 C C . GLU A 1 330 ? 9.023 -16.328 -24.844 1 90.62 330 GLU A C 1
ATOM 2673 O O . GLU A 1 330 ? 9.695 -16.234 -25.875 1 90.62 330 GLU A O 1
ATOM 2678 N N . PHE A 1 331 ? 8.844 -15.367 -24.062 1 93.31 331 PHE A N 1
ATOM 2679 C CA . PHE A 1 331 ? 9.594 -14.133 -24.25 1 93.31 331 PHE A CA 1
ATOM 2680 C C . PHE A 1 331 ? 11.094 -14.383 -24.172 1 93.31 331 PHE A C 1
ATOM 2682 O O . PHE A 1 331 ? 11.852 -13.914 -25.031 1 93.31 331 PHE A O 1
ATOM 2689 N N . THR A 1 332 ? 11.508 -15.102 -23.172 1 95.06 332 THR A N 1
ATOM 2690 C CA . THR A 1 332 ? 12.922 -15.422 -22.984 1 95.06 332 THR A CA 1
ATOM 2691 C C . THR A 1 332 ? 13.461 -16.141 -24.219 1 95.06 332 THR A C 1
ATOM 2693 O O . THR A 1 332 ? 14.562 -15.844 -24.688 1 95.06 332 THR A O 1
ATOM 2696 N N . MET A 1 333 ? 12.672 -17.062 -24.719 1 93.62 333 MET A N 1
ATOM 2697 C CA . MET A 1 333 ? 13.078 -17.812 -25.906 1 93.62 333 MET A CA 1
ATOM 2698 C C . MET A 1 333 ? 13.258 -16.859 -27.094 1 93.62 333 MET A C 1
ATOM 2700 O O . MET A 1 333 ? 14.195 -17.031 -27.891 1 93.62 333 MET A O 1
ATOM 2704 N N . SER A 1 334 ? 12.406 -15.906 -27.188 1 93.5 334 SER A N 1
ATOM 2705 C CA . SER A 1 334 ? 12.461 -14.969 -28.297 1 93.5 334 SER A CA 1
ATOM 2706 C C . SER A 1 334 ? 13.719 -14.102 -28.219 1 93.5 334 SER A C 1
ATOM 2708 O O . SER A 1 334 ? 14.211 -13.625 -29.25 1 93.5 334 SER A O 1
ATOM 2710 N N . VAL A 1 335 ? 14.18 -13.898 -27.016 1 94.56 335 VAL A N 1
ATOM 2711 C CA . VAL A 1 335 ? 15.391 -13.109 -26.828 1 94.56 335 VAL A CA 1
ATOM 2712 C C . VAL A 1 335 ? 16.625 -13.984 -27.094 1 94.56 335 VAL A C 1
ATOM 2714 O O . VAL A 1 335 ? 17.594 -13.531 -27.703 1 94.56 335 VAL A O 1
ATOM 2717 N N . LEU A 1 336 ? 16.594 -15.219 -26.688 1 95.75 336 LEU A N 1
ATOM 2718 C CA . LEU A 1 336 ? 17.734 -16.109 -26.75 1 95.75 336 LEU A CA 1
ATOM 2719 C C . LEU A 1 336 ? 17.953 -16.625 -28.172 1 95.75 336 LEU A C 1
ATOM 2721 O O . LEU A 1 336 ? 19.094 -16.812 -28.609 1 95.75 336 LEU A O 1
ATOM 2725 N N . LYS A 1 337 ? 16.953 -16.859 -28.906 1 93.75 337 LYS A N 1
ATOM 2726 C CA . LYS A 1 337 ? 17 -17.547 -30.203 1 93.75 337 LYS A CA 1
ATOM 2727 C C . LYS A 1 337 ? 17.891 -16.781 -31.188 1 93.75 337 LYS A C 1
ATOM 2729 O O . LYS A 1 337 ? 18.797 -17.359 -31.781 1 93.75 337 LYS A O 1
ATOM 2734 N N . PRO A 1 338 ? 17.641 -15.461 -31.344 1 94.31 338 PRO A N 1
ATOM 2735 C CA . PRO A 1 338 ? 18.438 -14.742 -32.344 1 94.31 338 PRO A CA 1
ATOM 2736 C C . PRO A 1 338 ? 19.938 -14.734 -32 1 94.31 338 PRO A C 1
ATOM 2738 O O . PRO A 1 338 ? 20.766 -14.586 -32.906 1 94.31 338 PRO A O 1
ATOM 2741 N N . CYS A 1 339 ? 20.344 -14.914 -30.797 1 95 339 CYS A N 1
ATOM 2742 C CA . CYS A 1 339 ? 21.75 -14.844 -30.422 1 95 339 CYS A CA 1
ATOM 2743 C C . CYS A 1 339 ? 22.25 -16.203 -29.953 1 95 339 CYS A C 1
ATOM 2745 O O . CYS A 1 339 ? 23.312 -16.297 -29.344 1 95 339 CYS A O 1
ATOM 2747 N N . ASN A 1 340 ? 21.469 -17.25 -30.141 1 94.56 340 ASN A N 1
ATOM 2748 C CA . ASN A 1 340 ? 21.812 -18.609 -29.766 1 94.56 340 ASN A CA 1
ATOM 2749 C C . ASN A 1 340 ? 22.25 -18.688 -28.312 1 94.56 340 ASN A C 1
ATOM 2751 O O . ASN A 1 340 ? 23.219 -19.375 -27.984 1 94.56 340 ASN A O 1
ATOM 2755 N N . GLY A 1 341 ? 21.625 -17.891 -27.484 1 95.62 341 GLY A N 1
ATOM 2756 C CA . GLY A 1 341 ? 21.828 -17.969 -26.047 1 95.62 341 GLY A CA 1
ATOM 2757 C C . GLY A 1 341 ? 23.094 -17.281 -25.578 1 95.62 341 GLY A C 1
ATOM 2758 O O . GLY A 1 341 ? 23.516 -17.453 -24.438 1 95.62 341 GLY A O 1
ATOM 2759 N N . VAL A 1 342 ? 23.703 -16.547 -26.422 1 95.38 342 VAL A N 1
ATOM 2760 C CA . VAL A 1 342 ? 24.938 -15.875 -26.078 1 95.38 342 VAL A CA 1
ATOM 2761 C C . VAL A 1 342 ? 24.75 -14.359 -26.188 1 95.38 342 VAL A C 1
ATOM 2763 O O . VAL A 1 342 ? 24.297 -13.859 -27.219 1 95.38 342 VAL A O 1
ATOM 2766 N N . TRP A 1 343 ? 25.125 -13.664 -25.125 1 95.19 343 TRP A N 1
ATOM 2767 C CA . TRP A 1 343 ? 25 -12.211 -25.125 1 95.19 343 TRP A CA 1
ATOM 2768 C C . TRP A 1 343 ? 25.891 -11.586 -26.188 1 95.19 343 TRP A C 1
ATOM 2770 O O . TRP A 1 343 ? 27.094 -11.891 -26.266 1 95.19 343 TRP A O 1
ATOM 2780 N N . MET A 1 344 ? 25.297 -10.656 -26.984 1 93.5 344 MET A N 1
ATOM 2781 C CA . MET A 1 344 ? 26.016 -10.047 -28.109 1 93.5 344 MET A CA 1
ATOM 2782 C C . MET A 1 344 ? 26.266 -8.562 -27.859 1 93.5 344 MET A C 1
ATOM 2784 O O . MET A 1 344 ? 26.844 -7.879 -28.688 1 93.5 344 MET A O 1
ATOM 2788 N N . GLY A 1 345 ? 25.828 -8.07 -26.734 1 91.38 345 GLY A N 1
ATOM 2789 C CA . GLY A 1 345 ? 26.016 -6.66 -26.422 1 91.38 345 GLY A CA 1
ATOM 2790 C C . GLY A 1 345 ? 27.375 -6.352 -25.844 1 91.38 345 GLY A C 1
ATOM 2791 O O . GLY A 1 345 ? 28.344 -7.082 -26.078 1 91.38 345 GLY A O 1
ATOM 2792 N N . SER A 1 346 ? 27.453 -5.273 -25.125 1 89.19 346 SER A N 1
ATOM 2793 C CA . SER A 1 346 ? 28.703 -4.809 -24.547 1 89.19 346 SER A CA 1
ATOM 2794 C C . SER A 1 346 ? 29.266 -5.816 -23.547 1 89.19 346 SER A C 1
ATOM 2796 O O . SER A 1 346 ? 28.5 -6.418 -22.766 1 89.19 346 SER A O 1
ATOM 2798 N N . ALA A 1 347 ? 30.562 -5.957 -23.562 1 87.88 347 ALA A N 1
ATOM 2799 C CA . ALA A 1 347 ? 31.234 -6.816 -22.609 1 87.88 347 ALA A CA 1
ATOM 2800 C C . ALA A 1 347 ? 31.703 -6.023 -21.391 1 87.88 347 ALA A C 1
ATOM 2802 O O . ALA A 1 347 ? 32.312 -6.582 -20.469 1 87.88 347 ALA A O 1
ATOM 2803 N N . ASP A 1 348 ? 31.312 -4.801 -21.375 1 85.25 348 ASP A N 1
ATOM 2804 C CA . ASP A 1 348 ? 31.719 -3.904 -20.297 1 85.25 348 ASP A CA 1
ATOM 2805 C C . ASP A 1 348 ? 31.141 -4.352 -18.953 1 85.25 348 ASP A C 1
ATOM 2807 O O . ASP A 1 348 ? 29.938 -4.605 -18.844 1 85.25 348 ASP A O 1
ATOM 2811 N N . CYS A 1 349 ? 32.062 -4.637 -18.094 1 80.38 349 CYS A N 1
ATOM 2812 C CA . CYS A 1 349 ? 31.672 -5.055 -16.75 1 80.38 349 CYS A CA 1
ATOM 2813 C C . CYS A 1 349 ? 31.828 -3.916 -15.75 1 80.38 349 CYS A C 1
ATOM 2815 O O . CYS A 1 349 ? 32.031 -4.156 -14.562 1 80.38 349 CYS A O 1
ATOM 2817 N N . ALA A 1 350 ? 31.766 -2.656 -16.344 1 72.12 350 ALA A N 1
ATOM 2818 C CA . ALA A 1 350 ? 31.984 -1.484 -15.5 1 72.12 350 ALA A CA 1
ATOM 2819 C C . ALA A 1 350 ? 31.219 -1.603 -14.188 1 72.12 350 ALA A C 1
ATOM 2821 O O . ALA A 1 350 ? 30.562 -2.617 -13.93 1 72.12 350 ALA A O 1
ATOM 2822 N N . GLU A 1 351 ? 30.875 -0.498 -13.586 1 75.44 351 GLU A N 1
ATOM 2823 C CA . GLU A 1 351 ? 30.516 -0.317 -12.18 1 75.44 351 GLU A CA 1
ATOM 2824 C C . GLU A 1 351 ? 29.125 -0.874 -11.891 1 75.44 351 GLU A C 1
ATOM 2826 O O . GLU A 1 351 ? 28.156 -0.524 -12.57 1 75.44 351 GLU A O 1
ATOM 2831 N N . PHE A 1 352 ? 28.953 -2.072 -11.305 1 81.06 352 PHE A N 1
ATOM 2832 C CA . PHE A 1 352 ? 27.75 -2.57 -10.641 1 81.06 352 PHE A CA 1
ATOM 2833 C C . PHE A 1 352 ? 27.797 -2.283 -9.148 1 81.06 352 PHE A C 1
ATOM 2835 O O . PHE A 1 352 ? 28.844 -2.473 -8.508 1 81.06 352 PHE A O 1
ATOM 2842 N N . PRO A 1 353 ? 26.656 -1.814 -8.664 1 84.12 353 PRO A N 1
ATOM 2843 C CA . PRO A 1 353 ? 26.641 -1.59 -7.215 1 84.12 353 PRO A CA 1
ATOM 2844 C C . PRO A 1 353 ? 26.859 -2.875 -6.418 1 84.12 353 PRO A C 1
ATOM 2846 O O . PRO A 1 353 ? 26.422 -3.947 -6.836 1 84.12 353 PRO A O 1
ATOM 2849 N N . LYS A 1 354 ? 27.562 -2.793 -5.293 1 87.19 354 LYS A N 1
ATOM 2850 C CA . LYS A 1 354 ? 27.797 -3.939 -4.422 1 87.19 354 LYS A CA 1
ATOM 2851 C C . LYS A 1 354 ? 26.484 -4.527 -3.92 1 87.19 354 LYS A C 1
ATOM 2853 O O . LYS A 1 354 ? 25.625 -3.795 -3.436 1 87.19 354 LYS A O 1
ATOM 2858 N N . PRO A 1 355 ? 26.297 -5.859 -4.09 1 92.75 355 PRO A N 1
ATOM 2859 C CA . PRO A 1 355 ? 25.094 -6.492 -3.539 1 92.75 355 PRO A CA 1
ATOM 2860 C C . PRO A 1 355 ? 24.969 -6.301 -2.029 1 92.75 355 PRO A C 1
ATOM 2862 O O . PRO A 1 355 ? 25.969 -6.336 -1.312 1 92.75 355 PRO A O 1
ATOM 2865 N N . GLU A 1 356 ? 23.797 -6.027 -1.541 1 94.31 356 GLU A N 1
ATOM 2866 C CA . GLU A 1 356 ? 23.531 -5.871 -0.114 1 94.31 356 GLU A CA 1
ATOM 2867 C C . GLU A 1 356 ? 23.125 -7.199 0.521 1 94.31 356 GLU A C 1
ATOM 2869 O O . GLU A 1 356 ? 22.172 -7.84 0.08 1 94.31 356 GLU A 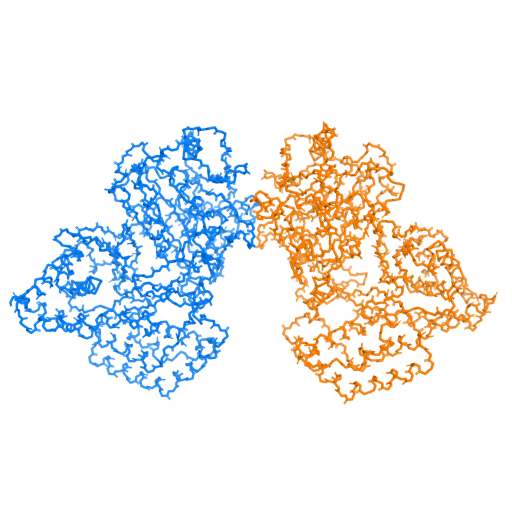O 1
ATOM 2874 N N . GLU A 1 357 ? 23.891 -7.652 1.489 1 95.81 357 GLU A N 1
ATOM 2875 C CA . GLU A 1 357 ? 23.531 -8.883 2.195 1 95.81 357 GLU A CA 1
ATOM 2876 C C . GLU A 1 357 ? 22.391 -8.641 3.178 1 95.81 357 GLU A C 1
ATOM 2878 O O . GLU A 1 357 ? 22.375 -7.629 3.877 1 95.81 357 GLU A O 1
ATOM 2883 N N . LEU A 1 358 ? 21.375 -9.461 3.17 1 96.94 358 LEU A N 1
ATOM 2884 C CA . LEU A 1 358 ? 20.25 -9.406 4.094 1 96.94 358 LEU A CA 1
ATOM 2885 C C . LEU A 1 358 ? 20.438 -10.398 5.238 1 96.94 358 LEU A C 1
ATOM 2887 O O . LEU A 1 358 ? 20.047 -11.562 5.129 1 96.94 358 LEU A O 1
ATOM 2891 N N . GLU A 1 359 ? 21 -9.914 6.359 1 94.62 359 GLU A N 1
ATOM 2892 C CA . GLU A 1 359 ? 21.328 -10.766 7.504 1 94.62 359 GLU A CA 1
ATOM 2893 C C . GLU A 1 359 ? 20.219 -10.727 8.547 1 94.62 359 GLU A C 1
ATOM 2895 O O . GLU A 1 359 ? 19.828 -9.656 9.016 1 94.62 359 GLU A O 1
ATOM 2900 N N . PHE A 1 360 ? 19.766 -11.883 8.938 1 95.75 360 PHE A N 1
ATOM 2901 C CA . PHE A 1 360 ? 18.688 -11.969 9.914 1 95.75 360 PHE A CA 1
ATOM 2902 C C . PHE A 1 360 ? 19.234 -12.18 11.32 1 95.75 360 PHE A C 1
ATOM 2904 O O . PHE A 1 360 ? 20.266 -12.836 11.5 1 95.75 360 PHE A O 1
ATOM 2911 N N . ARG A 1 361 ? 18.594 -11.539 12.266 1 95.38 361 ARG A N 1
ATOM 2912 C CA . ARG A 1 361 ? 18.812 -11.812 13.68 1 95.38 361 ARG A CA 1
ATOM 2913 C C . ARG A 1 361 ? 17.906 -12.922 14.18 1 95.38 361 ARG A C 1
ATOM 2915 O O . ARG A 1 361 ? 16.672 -12.789 14.133 1 95.38 361 ARG A O 1
ATOM 2922 N N . LEU A 1 362 ? 18.547 -14 14.703 1 97 362 LEU A N 1
ATOM 2923 C CA . LEU A 1 362 ? 17.781 -15.188 15.055 1 97 362 LEU A CA 1
ATOM 2924 C C . LEU A 1 362 ? 17.953 -15.531 16.531 1 97 362 LEU A C 1
ATOM 2926 O O . LEU A 1 362 ? 18.953 -15.141 17.156 1 97 362 LEU A O 1
ATOM 2930 N N . ASP A 1 363 ? 17 -16.141 17.125 1 97.56 363 ASP A N 1
ATOM 2931 C CA . ASP A 1 363 ? 17.109 -16.719 18.469 1 97.56 363 ASP A CA 1
ATOM 2932 C C . ASP A 1 363 ? 16.781 -18.203 18.438 1 97.56 363 ASP A C 1
ATOM 2934 O O . ASP A 1 363 ? 16.625 -18.812 17.375 1 97.56 363 ASP A O 1
ATOM 2938 N N . GLU A 1 364 ? 16.75 -18.812 19.562 1 97.44 364 GLU A N 1
ATOM 2939 C CA . GLU A 1 364 ? 16.594 -20.266 19.656 1 97.44 364 GLU A CA 1
ATOM 2940 C C . GLU A 1 364 ? 15.258 -20.719 19.078 1 97.44 364 GLU A C 1
ATOM 2942 O O . GLU A 1 364 ? 15.172 -21.781 18.453 1 97.44 364 GLU A O 1
ATOM 2947 N N . GLN A 1 365 ? 14.258 -19.953 19.281 1 97.56 365 GLN A N 1
ATOM 2948 C CA . GLN A 1 365 ? 12.93 -20.297 18.781 1 97.56 365 GLN A CA 1
ATOM 2949 C C . GLN A 1 365 ? 12.922 -20.359 17.25 1 97.56 365 GLN A C 1
ATOM 2951 O O . GLN A 1 365 ? 12.312 -21.25 16.672 1 97.56 365 GLN A O 1
ATOM 2956 N N . VAL A 1 366 ? 13.57 -19.406 16.656 1 98 366 VAL A N 1
ATOM 2957 C CA . VAL A 1 366 ? 13.617 -19.359 15.203 1 98 366 VAL A CA 1
ATOM 2958 C C . VAL A 1 366 ? 14.477 -20.516 14.68 1 98 366 VAL A C 1
ATOM 2960 O O . VAL A 1 366 ? 14.141 -21.141 13.664 1 98 366 VAL A O 1
ATOM 2963 N N . TYR A 1 367 ? 15.625 -20.828 15.391 1 97.75 367 TYR A N 1
ATOM 2964 C CA . TYR A 1 367 ? 16.469 -21.953 14.992 1 97.75 367 TYR A CA 1
ATOM 2965 C C . TYR A 1 367 ? 15.672 -23.266 15.008 1 97.75 367 TYR A C 1
ATOM 2967 O O . TYR A 1 367 ? 15.766 -24.062 14.078 1 97.75 367 TYR A O 1
ATOM 2975 N N . ASP A 1 368 ? 14.898 -23.406 15.992 1 98.06 368 ASP A N 1
ATOM 2976 C CA . ASP A 1 368 ? 14.07 -24.609 16.094 1 98.06 368 ASP A CA 1
ATOM 2977 C C . ASP A 1 368 ? 13.07 -24.672 14.945 1 98.06 368 ASP A C 1
ATOM 2979 O O . ASP A 1 368 ? 12.844 -25.75 14.383 1 98.06 368 ASP A O 1
ATOM 2983 N N . ALA A 1 369 ? 12.461 -23.594 14.664 1 98.38 369 ALA A N 1
ATOM 2984 C CA . ALA A 1 369 ? 11.484 -23.531 13.586 1 98.38 369 ALA A CA 1
ATOM 2985 C C . ALA A 1 369 ? 12.141 -23.828 12.234 1 98.38 369 ALA A C 1
ATOM 2987 O O . ALA A 1 369 ? 11.523 -24.438 11.359 1 98.38 369 ALA A O 1
ATOM 2988 N N . ILE A 1 370 ? 13.367 -23.312 12.055 1 98.12 370 ILE A N 1
ATOM 2989 C CA . ILE A 1 370 ? 14.117 -23.594 10.836 1 98.12 370 ILE A CA 1
ATOM 2990 C C . ILE A 1 370 ? 14.289 -25.109 10.688 1 98.12 370 ILE A C 1
ATOM 2992 O O . ILE A 1 370 ? 14.031 -25.656 9.609 1 98.12 370 ILE A O 1
ATOM 2996 N N . GLU A 1 371 ? 14.672 -25.75 11.742 1 97.69 371 GLU A N 1
ATOM 2997 C CA . GLU A 1 371 ? 14.828 -27.203 11.695 1 97.69 371 GLU A CA 1
ATOM 2998 C C . GLU A 1 371 ? 13.5 -27.891 11.406 1 97.69 371 GLU A C 1
ATOM 3000 O O . GLU A 1 371 ? 13.453 -28.891 10.672 1 97.69 371 GLU A O 1
ATOM 3005 N N . GLU A 1 372 ? 12.477 -27.422 12.016 1 97.94 372 GLU A N 1
ATOM 3006 C CA . GLU A 1 372 ? 11.141 -27.938 11.727 1 97.94 372 GLU A CA 1
ATOM 3007 C C . GLU A 1 372 ? 10.812 -27.797 10.242 1 97.94 372 GLU A C 1
ATOM 3009 O O . GLU A 1 372 ? 10.281 -28.734 9.633 1 97.94 372 GLU A O 1
ATOM 3014 N N . GLY A 1 373 ? 11.078 -26.641 9.656 1 97.25 373 GLY A N 1
ATOM 3015 C CA . GLY A 1 373 ? 10.852 -26.406 8.242 1 97.25 373 GLY A CA 1
ATOM 3016 C C . GLY A 1 373 ? 11.641 -27.359 7.352 1 97.25 373 GLY A C 1
ATOM 3017 O O . GLY A 1 373 ? 11.117 -27.859 6.352 1 97.25 373 GLY A O 1
ATOM 3018 N N . LYS A 1 374 ? 12.891 -27.578 7.742 1 96.12 374 LYS A N 1
ATOM 3019 C CA . LYS A 1 374 ? 13.711 -28.531 7.012 1 96.12 374 LYS A CA 1
ATOM 3020 C C . LYS A 1 374 ? 13.094 -29.938 7.047 1 96.12 374 LYS A C 1
ATOM 3022 O O . LYS A 1 374 ? 13.094 -30.641 6.039 1 96.12 374 LYS A O 1
ATOM 3027 N N . LYS A 1 375 ? 12.562 -30.281 8.156 1 96.69 375 LYS A N 1
ATOM 3028 C CA . LYS A 1 375 ? 11.953 -31.594 8.312 1 96.69 375 LYS A CA 1
ATOM 3029 C C . LYS A 1 375 ? 10.688 -31.719 7.473 1 96.69 375 LYS A C 1
ATOM 3031 O O . LYS A 1 375 ? 10.438 -32.781 6.875 1 96.69 375 LYS A O 1
ATOM 3036 N N . VAL A 1 376 ? 9.875 -30.703 7.473 1 95.69 376 VAL A N 1
ATOM 3037 C CA . VAL A 1 376 ? 8.664 -30.703 6.656 1 95.69 376 VAL A CA 1
ATOM 3038 C C . VAL A 1 376 ? 9.039 -30.906 5.188 1 95.69 376 VAL A C 1
ATOM 3040 O O . VAL A 1 376 ? 8.43 -31.719 4.492 1 95.69 376 VAL A O 1
ATOM 3043 N N . HIS A 1 377 ? 9.977 -30.172 4.762 1 93.75 377 HIS A N 1
ATOM 3044 C CA . HIS A 1 377 ? 10.438 -30.297 3.383 1 93.75 377 HIS A CA 1
ATOM 3045 C C . HIS A 1 377 ? 10.984 -31.688 3.104 1 93.75 377 HIS A C 1
ATOM 3047 O O . HIS A 1 377 ? 10.727 -32.25 2.045 1 93.75 377 HIS A O 1
ATOM 3053 N N . GLN A 1 378 ? 11.742 -32.156 4.012 1 93.31 378 GLN A N 1
ATOM 3054 C CA . GLN A 1 378 ? 12.312 -33.469 3.852 1 93.31 378 GLN A CA 1
ATOM 3055 C C . GLN A 1 378 ? 11.227 -34.531 3.709 1 93.31 378 GLN A C 1
ATOM 3057 O O . GLN A 1 378 ? 11.328 -35.438 2.869 1 93.31 378 GLN A O 1
ATOM 3062 N N . THR A 1 379 ? 10.273 -34.438 4.484 1 94.69 379 THR A N 1
ATOM 3063 C CA . THR A 1 379 ? 9.156 -35.375 4.41 1 94.69 379 THR A CA 1
ATOM 3064 C C . THR A 1 379 ? 8.477 -35.281 3.041 1 94.69 379 THR A C 1
ATOM 3066 O O . THR A 1 379 ? 8.172 -36.312 2.436 1 94.69 379 THR A O 1
ATOM 3069 N N . PHE A 1 380 ? 8.242 -34.156 2.598 1 93.38 380 PHE A N 1
ATOM 3070 C CA . PHE A 1 380 ? 7.664 -33.938 1.275 1 93.38 380 PHE A CA 1
ATOM 3071 C C . PHE A 1 380 ? 8.555 -34.531 0.194 1 93.38 380 PHE A C 1
ATOM 3073 O O . PHE A 1 380 ? 8.07 -35.25 -0.684 1 93.38 380 PHE A O 1
ATOM 3080 N N . ASP A 1 381 ? 9.812 -34.281 0.299 1 90.88 381 ASP A N 1
ATOM 3081 C CA . ASP A 1 381 ? 10.789 -34.719 -0.687 1 90.88 381 ASP A CA 1
ATOM 3082 C C . ASP A 1 381 ? 10.852 -36.25 -0.752 1 90.88 381 ASP A C 1
ATOM 3084 O O . ASP A 1 381 ? 10.977 -36.812 -1.835 1 90.88 381 ASP A O 1
ATOM 3088 N N . GLU A 1 382 ? 10.805 -36.781 0.335 1 92.56 382 GLU A N 1
ATOM 3089 C CA . GLU A 1 382 ? 10.922 -38.25 0.407 1 92.56 382 GLU A CA 1
ATOM 3090 C C . GLU A 1 382 ? 9.648 -38.906 -0.095 1 92.56 382 GLU A C 1
ATOM 3092 O O . GLU A 1 382 ? 9.688 -40.062 -0.545 1 92.56 382 GLU A O 1
ATOM 3097 N N . ASP A 1 383 ? 8.648 -38.219 -0.064 1 94.5 383 ASP A N 1
ATOM 3098 C CA . ASP A 1 383 ? 7.355 -38.844 -0.374 1 94.5 383 ASP A CA 1
ATOM 3099 C C . ASP A 1 383 ? 6.973 -38.625 -1.832 1 94.5 383 ASP A C 1
ATOM 3101 O O . ASP A 1 383 ? 6.309 -39.438 -2.447 1 94.5 383 ASP A O 1
ATOM 3105 N N . LEU A 1 384 ? 7.285 -37.5 -2.396 1 94.19 384 LEU A N 1
ATOM 3106 C CA . LEU A 1 384 ? 6.895 -37.156 -3.762 1 94.19 384 LEU A CA 1
ATOM 3107 C C . LEU A 1 384 ? 7.723 -37.969 -4.77 1 94.19 384 LEU A C 1
ATOM 3109 O O . LEU A 1 384 ? 8.953 -37.969 -4.688 1 94.19 384 LEU A O 1
ATOM 3113 N N . GLN A 1 385 ? 7.047 -38.625 -5.695 1 93.94 385 GLN A N 1
ATOM 3114 C CA . GLN A 1 385 ? 7.691 -39.281 -6.828 1 93.94 385 GLN A CA 1
ATOM 3115 C C . GLN A 1 385 ? 7.324 -38.594 -8.141 1 93.94 385 GLN A C 1
ATOM 3117 O O . GLN A 1 385 ? 6.184 -38.156 -8.328 1 93.94 385 GLN A O 1
ATOM 3122 N N . LEU A 1 386 ? 8.32 -38.438 -8.97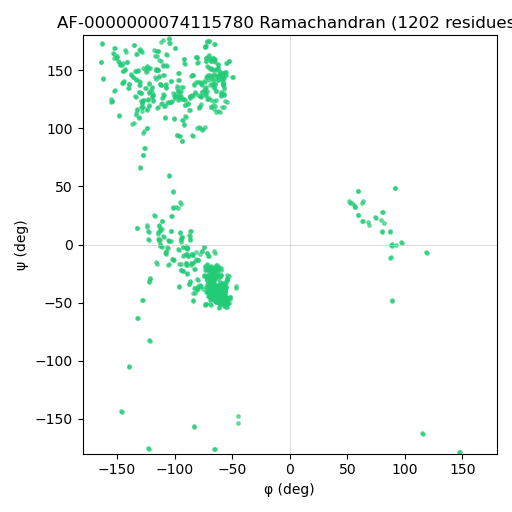7 1 92.94 386 LEU A N 1
ATOM 3123 C CA . LEU A 1 386 ? 8.07 -37.75 -10.242 1 92.94 386 LEU A CA 1
ATOM 3124 C C . LEU A 1 386 ? 8.891 -38.375 -11.367 1 92.94 386 LEU A C 1
ATOM 3126 O O . LEU A 1 386 ? 10.039 -38.781 -11.156 1 92.94 386 LEU A O 1
ATOM 3130 N N . ILE A 1 387 ? 8.328 -38.5 -12.539 1 93.56 387 ILE A N 1
ATOM 3131 C CA . ILE A 1 387 ? 9.047 -38.875 -13.766 1 93.56 387 ILE A CA 1
ATOM 3132 C C . ILE A 1 387 ? 8.656 -37.906 -14.883 1 93.56 387 ILE A C 1
ATOM 3134 O O . ILE A 1 387 ? 7.562 -37.344 -14.875 1 93.56 387 ILE A O 1
ATOM 3138 N N . VAL A 1 388 ? 9.555 -37.656 -15.812 1 92.38 388 VAL A N 1
ATOM 3139 C CA . VAL A 1 388 ? 9.344 -36.719 -16.891 1 92.38 388 VAL A CA 1
ATOM 3140 C C . VAL A 1 388 ? 9.633 -37.375 -18.234 1 92.38 388 VAL A C 1
ATOM 3142 O O . VAL A 1 388 ? 10.578 -37 -18.938 1 92.38 388 VAL A O 1
ATOM 3145 N N . PRO A 1 389 ? 8.75 -38.156 -18.703 1 94.38 389 PRO A N 1
ATOM 3146 C CA . PRO A 1 389 ? 8.945 -38.812 -19.984 1 94.38 389 PRO A CA 1
ATOM 3147 C C . PRO A 1 389 ? 8.633 -37.906 -21.172 1 94.38 389 PRO A C 1
ATOM 3149 O O . PRO A 1 389 ? 8.016 -36.844 -21 1 94.38 389 PRO A O 1
ATOM 3152 N N . SER A 1 390 ? 9.188 -38.344 -22.312 1 94.19 390 SER A N 1
ATOM 3153 C CA . SER A 1 390 ? 8.844 -37.719 -23.578 1 94.19 390 SER A CA 1
ATOM 3154 C C . SER A 1 390 ? 8.539 -38.781 -24.641 1 94.19 390 SER A C 1
ATOM 3156 O O . SER A 1 390 ? 9.422 -39.531 -25.062 1 94.19 390 SER A O 1
ATOM 3158 N N . PHE A 1 391 ? 7.312 -38.844 -25.078 1 97.75 391 PHE A N 1
ATOM 3159 C CA . PHE A 1 391 ? 6.914 -39.75 -26.141 1 97.75 391 PHE A CA 1
ATOM 3160 C C . PHE A 1 391 ? 7.293 -39.188 -27.5 1 97.75 391 PHE A C 1
ATOM 3162 O O . PHE A 1 391 ? 6.895 -38.094 -27.859 1 97.75 391 PHE A O 1
ATOM 3169 N N . THR A 1 392 ? 8 -39.969 -28.359 1 96.69 392 THR A N 1
ATOM 3170 C CA . THR A 1 392 ? 8.625 -39.375 -29.516 1 96.69 392 THR A CA 1
ATOM 3171 C C . THR A 1 392 ? 8.141 -40.031 -30.812 1 96.69 392 THR A C 1
ATOM 3173 O O . THR A 1 392 ? 8.695 -39.781 -31.875 1 96.69 392 THR A O 1
ATOM 3176 N N . LYS A 1 393 ? 7.18 -40.812 -30.797 1 97.25 393 LYS A N 1
ATOM 3177 C CA . LYS A 1 393 ? 6.715 -41.469 -32 1 97.25 393 LYS A CA 1
ATOM 3178 C C . LYS A 1 393 ? 5.844 -40.562 -32.844 1 97.25 393 LYS A C 1
ATOM 3180 O O . LYS A 1 393 ? 5.824 -40.656 -34.094 1 97.25 393 LYS A O 1
ATOM 3185 N N . PHE A 1 394 ? 5.066 -39.75 -32.281 1 96.88 394 PHE A N 1
ATOM 3186 C CA . PHE A 1 394 ? 4.273 -38.75 -33 1 96.88 394 PHE A CA 1
ATOM 3187 C C . PHE A 1 394 ? 3.969 -37.562 -32.094 1 96.88 394 PHE A C 1
ATOM 3189 O O . PHE A 1 394 ? 4.184 -37.625 -30.875 1 96.88 394 PHE A O 1
ATOM 3196 N N . GLY A 1 395 ? 3.564 -36.531 -32.656 1 96.81 395 GLY A N 1
ATOM 3197 C CA . GLY A 1 395 ? 3.154 -35.312 -31.969 1 96.81 395 GLY A CA 1
ATOM 3198 C C . GLY A 1 395 ? 2.031 -34.562 -32.656 1 96.81 395 GLY A C 1
ATOM 3199 O O . GLY A 1 395 ? 1.083 -35.188 -33.156 1 96.81 395 GLY A O 1
ATOM 3200 N N . LYS A 1 396 ? 2.084 -33.312 -32.625 1 96.81 396 LYS A N 1
ATOM 3201 C CA . LYS A 1 396 ? 1.045 -32.406 -33.125 1 96.81 396 LYS A CA 1
ATOM 3202 C C . LYS A 1 396 ? 0.802 -32.656 -34.625 1 96.81 396 LYS A C 1
ATOM 3204 O O . LYS A 1 396 ? -0.346 -32.75 -35.062 1 96.81 396 LYS A O 1
ATOM 3209 N N . LEU A 1 397 ? 1.821 -32.75 -35.438 1 96.5 397 LEU A N 1
ATOM 3210 C CA . LEU A 1 397 ? 1.703 -32.812 -36.875 1 96.5 397 LEU A CA 1
ATOM 3211 C C . LEU A 1 397 ? 1.018 -34.094 -37.312 1 96.5 397 LEU A C 1
ATOM 3213 O O . LEU A 1 397 ? 0.166 -34.062 -38.219 1 96.5 397 LEU A O 1
ATOM 3217 N N . GLU A 1 398 ? 1.355 -35.188 -36.719 1 96.5 398 GLU A N 1
ATOM 3218 C CA . GLU A 1 398 ? 0.728 -36.469 -37.031 1 96.5 398 GLU A CA 1
ATOM 3219 C C . GLU A 1 398 ? -0.735 -36.469 -36.594 1 96.5 398 GLU A C 1
ATOM 3221 O O . GLU A 1 398 ? -1.592 -37 -37.312 1 96.5 398 GLU A O 1
ATOM 3226 N N . LEU A 1 399 ? -0.974 -35.938 -35.438 1 96.62 399 LEU A N 1
ATOM 3227 C CA . LEU A 1 399 ? -2.34 -35.906 -34.938 1 96.62 399 LEU A CA 1
ATOM 3228 C C . LEU A 1 399 ? -3.223 -35.031 -35.812 1 96.62 399 LEU A C 1
ATOM 3230 O O . LEU A 1 399 ? -4.387 -35.344 -36.062 1 96.62 399 LEU A O 1
ATOM 3234 N N . LYS A 1 400 ? -2.691 -33.969 -36.219 1 95.19 400 LYS A N 1
ATOM 3235 C CA . LYS A 1 400 ? -3.422 -33.031 -37.062 1 95.19 400 LYS A CA 1
ATOM 3236 C C . LYS A 1 400 ? -3.85 -33.688 -38.375 1 95.19 400 LYS A C 1
ATOM 3238 O O . LYS A 1 400 ? -4.934 -33.406 -38.906 1 95.19 400 LYS A O 1
ATOM 3243 N N . LYS A 1 401 ? -3.025 -34.469 -38.938 1 94.94 401 LYS A N 1
ATOM 3244 C CA . LYS A 1 401 ? -3.34 -35.188 -40.188 1 94.94 401 LYS A CA 1
ATOM 3245 C C . LYS A 1 401 ? -4.609 -36 -40.031 1 94.94 401 LYS A C 1
ATOM 3247 O O . LYS A 1 401 ? -5.352 -36.219 -40.969 1 94.94 401 LYS A O 1
ATOM 3252 N N . LEU A 1 402 ? -4.801 -36.469 -38.844 1 93.56 402 LEU A N 1
ATOM 3253 C CA . LEU A 1 402 ? -5.961 -37.312 -38.562 1 93.56 402 LEU A CA 1
ATOM 3254 C C . LEU A 1 402 ? -7.117 -36.5 -38.031 1 93.56 402 LEU A C 1
ATOM 3256 O O . LEU A 1 402 ? -8.117 -37.062 -37.562 1 93.56 402 LEU A O 1
ATOM 3260 N N . LYS A 1 403 ? -6.941 -35.188 -37.938 1 93.06 403 LYS A N 1
ATOM 3261 C CA . LYS A 1 403 ? -7.945 -34.25 -37.438 1 93.06 403 LYS A CA 1
ATOM 3262 C C . LYS A 1 403 ? -8.289 -34.5 -36 1 93.06 403 LYS A C 1
ATOM 3264 O O . LYS A 1 403 ? -9.453 -34.469 -35.594 1 93.06 403 LYS A O 1
ATOM 3269 N N . ILE A 1 404 ? -7.297 -34.844 -35.281 1 93.56 404 ILE A N 1
ATOM 3270 C CA . ILE A 1 404 ? -7.418 -35.125 -33.844 1 93.56 404 ILE A CA 1
ATOM 3271 C C . ILE A 1 404 ? -6.922 -33.906 -33.062 1 93.56 404 ILE A C 1
ATOM 3273 O O . ILE A 1 404 ? -5.848 -33.375 -33.344 1 93.56 404 ILE A O 1
ATOM 3277 N N . VAL A 1 405 ? -7.723 -33.469 -32.125 1 94.94 405 VAL A N 1
ATOM 3278 C CA . VAL A 1 405 ? -7.27 -32.438 -31.203 1 94.94 405 VAL A CA 1
ATOM 3279 C C . VAL A 1 405 ? -6.359 -33.031 -30.141 1 94.94 405 VAL A C 1
ATOM 3281 O O . VAL A 1 405 ? -6.785 -33.875 -29.359 1 94.94 405 VAL A O 1
ATOM 3284 N N . PRO A 1 406 ? -5.152 -32.594 -30.062 1 96.88 406 PRO A N 1
ATOM 3285 C CA . PRO A 1 406 ? -4.152 -33.25 -29.219 1 96.88 406 PRO A CA 1
ATOM 3286 C C . PRO A 1 406 ? -4.547 -33.281 -27.75 1 96.88 406 PRO A C 1
ATOM 3288 O O . PRO A 1 406 ? -4.363 -34.312 -27.078 1 96.88 406 PRO A O 1
ATOM 3291 N N . ASP A 1 407 ? -4.988 -32.219 -27.234 1 97.06 407 ASP A N 1
ATOM 3292 C CA . ASP A 1 407 ? -5.371 -32.125 -25.828 1 97.06 407 ASP A CA 1
ATOM 3293 C C . ASP A 1 407 ? -6.395 -33.219 -25.469 1 97.06 407 ASP A C 1
ATOM 3295 O O . ASP A 1 407 ? -6.23 -33.938 -24.484 1 97.06 407 ASP A O 1
ATOM 3299 N N . VAL A 1 408 ? -7.449 -33.312 -26.25 1 98 408 VAL A N 1
ATOM 3300 C CA . VAL A 1 408 ? -8.516 -34.281 -26.016 1 98 408 VAL A CA 1
ATOM 3301 C C . VAL A 1 408 ? -7.969 -35.719 -26.188 1 98 408 VAL A C 1
ATOM 3303 O O . VAL A 1 408 ? -8.328 -36.625 -25.422 1 98 408 VAL A O 1
ATOM 3306 N N . PHE A 1 409 ? -7.148 -35.906 -27.188 1 97.94 409 PHE A N 1
ATOM 3307 C CA . PHE A 1 409 ? -6.492 -37.188 -27.422 1 97.94 409 PHE A CA 1
ATOM 3308 C C . PHE A 1 409 ? -5.762 -37.656 -26.172 1 97.94 409 PHE A C 1
ATOM 3310 O O . PHE A 1 409 ? -5.926 -38.812 -25.75 1 97.94 409 PHE A O 1
ATOM 3317 N N . ILE A 1 410 ? -4.957 -36.781 -25.609 1 98.62 410 ILE A N 1
ATOM 3318 C CA . ILE A 1 410 ? -4.129 -37.125 -24.469 1 98.62 410 ILE A CA 1
ATOM 3319 C C . ILE A 1 410 ? -5.02 -37.406 -23.25 1 98.62 410 ILE A C 1
ATOM 3321 O O . ILE A 1 410 ? -4.758 -38.344 -22.484 1 98.62 410 ILE A O 1
ATOM 3325 N N . GLN A 1 411 ? -6.055 -36.625 -23.078 1 98.69 411 GLN A N 1
ATOM 3326 C CA . GLN A 1 411 ? -6.988 -36.875 -21.969 1 98.69 411 GLN A CA 1
ATOM 3327 C C . GLN A 1 411 ? -7.641 -38.25 -22.094 1 98.69 411 GLN A C 1
ATOM 3329 O O . GLN A 1 411 ? -7.824 -38.938 -21.078 1 98.69 411 GLN A O 1
ATOM 3334 N N . ILE A 1 412 ? -8.031 -38.625 -23.297 1 98.69 412 ILE A N 1
ATOM 3335 C CA . ILE A 1 412 ? -8.602 -39.938 -23.531 1 98.69 412 ILE A CA 1
ATOM 3336 C C . ILE A 1 412 ? -7.586 -41.031 -23.156 1 98.69 412 ILE A C 1
ATOM 3338 O O . ILE A 1 412 ? -7.926 -41.969 -22.453 1 98.69 412 ILE A O 1
ATOM 3342 N N . CYS A 1 413 ? -6.395 -40.844 -23.578 1 98.75 413 CYS A N 1
ATOM 3343 C CA . CYS A 1 413 ? -5.336 -41.812 -23.328 1 98.75 413 CYS A CA 1
ATOM 3344 C C . CYS A 1 413 ? -5.039 -41.906 -21.828 1 98.75 413 CYS A C 1
ATOM 3346 O O . CYS A 1 413 ? -4.727 -42.969 -21.328 1 98.75 413 CYS A O 1
ATOM 3348 N N . ILE A 1 414 ? -5.059 -40.75 -21.094 1 98.88 414 ILE A N 1
ATOM 3349 C CA . ILE A 1 414 ? -4.816 -40.719 -19.656 1 98.88 414 ILE A CA 1
ATOM 3350 C C . ILE A 1 414 ? -5.855 -41.594 -18.938 1 98.88 414 ILE A C 1
ATOM 3352 O O . ILE A 1 414 ? -5.504 -42.438 -18.109 1 98.88 414 ILE A O 1
ATOM 3356 N N . GLN A 1 415 ? -7.141 -41.438 -19.297 1 98.69 415 GLN A N 1
ATOM 3357 C CA . GLN A 1 415 ? -8.188 -42.219 -18.656 1 98.69 415 GLN A CA 1
ATOM 3358 C C . GLN A 1 415 ? -8.086 -43.688 -19.031 1 98.69 415 GLN A C 1
ATOM 3360 O O . GLN A 1 415 ? -8.336 -44.562 -18.203 1 98.69 415 GLN A O 1
ATOM 3365 N N . LEU A 1 416 ? -7.758 -43.969 -20.281 1 98.38 416 LEU A N 1
ATOM 3366 C CA . LEU A 1 416 ? -7.586 -45.375 -20.703 1 98.38 416 LEU A CA 1
ATOM 3367 C C . LEU A 1 416 ? -6.457 -46.031 -19.938 1 98.38 416 LEU A C 1
ATOM 3369 O O . LEU A 1 416 ? -6.609 -47.156 -19.469 1 98.38 416 LEU A O 1
ATOM 3373 N N . ALA A 1 417 ? -5.336 -45.344 -19.828 1 98.5 417 ALA A N 1
ATOM 3374 C CA . ALA A 1 417 ? -4.211 -45.875 -19.078 1 98.5 417 ALA A CA 1
ATOM 3375 C C . ALA A 1 417 ? -4.609 -46.156 -17.625 1 98.5 417 ALA A C 1
ATOM 3377 O O . ALA A 1 417 ? -4.238 -47.188 -17.078 1 98.5 417 ALA A O 1
ATOM 3378 N N . TYR A 1 418 ? -5.336 -45.25 -17.047 1 98.56 418 TYR A N 1
ATOM 3379 C CA . TYR A 1 418 ? -5.746 -45.438 -15.656 1 98.56 418 TYR A CA 1
ATOM 3380 C C . TYR A 1 418 ? -6.66 -46.625 -15.508 1 98.56 418 TYR A C 1
ATOM 3382 O O . TYR A 1 418 ? -6.48 -47.469 -14.594 1 98.56 418 TYR A O 1
ATOM 3390 N N . ILE A 1 419 ? -7.676 -46.781 -16.359 1 97.75 419 ILE A N 1
ATOM 3391 C CA . ILE A 1 419 ? -8.648 -47.875 -16.281 1 97.75 419 ILE A CA 1
ATOM 3392 C C . ILE A 1 419 ? -7.953 -49.219 -16.516 1 97.75 419 ILE A C 1
ATOM 3394 O O . ILE A 1 419 ? -8.266 -50.219 -15.852 1 97.75 419 ILE A O 1
ATOM 3398 N N . ARG A 1 420 ? -7.023 -49.219 -17.391 1 97 420 ARG A N 1
ATOM 3399 C CA . ARG A 1 420 ? -6.266 -50.438 -17.641 1 97 420 ARG A CA 1
ATOM 3400 C C . ARG A 1 420 ? -5.477 -50.844 -16.406 1 97 420 ARG A C 1
ATOM 3402 O O . ARG A 1 420 ? -5.367 -52.062 -16.094 1 97 420 ARG A O 1
ATOM 3409 N N . LEU A 1 421 ? -4.938 -49.938 -15.719 1 97.06 421 LEU A N 1
ATOM 3410 C CA . LEU A 1 421 ? -4.062 -50.219 -14.586 1 97.06 421 LEU A CA 1
ATOM 3411 C C . LEU A 1 421 ? -4.875 -50.5 -13.32 1 97.06 421 LEU A C 1
ATOM 3413 O O . LEU A 1 421 ? -4.484 -51.312 -12.5 1 97.06 421 LEU A O 1
ATOM 3417 N N . HIS A 1 422 ? -5.984 -49.781 -13.125 1 97.06 422 HIS A N 1
ATOM 3418 C CA . HIS A 1 422 ? -6.641 -49.812 -11.828 1 97.06 422 HIS A CA 1
ATOM 3419 C C . HIS A 1 422 ? -8.023 -50.438 -11.922 1 97.06 422 HIS A C 1
ATOM 3421 O O . HIS A 1 422 ? -8.664 -50.688 -10.898 1 97.06 422 HIS A O 1
ATOM 3427 N N . GLY A 1 423 ? -8.594 -50.562 -13.086 1 95.69 423 GLY A N 1
ATOM 3428 C CA . GLY A 1 423 ? -9.797 -51.375 -13.281 1 95.69 423 GLY A CA 1
ATOM 3429 C C . GLY A 1 423 ? -11.07 -50.562 -13.133 1 95.69 423 GLY A C 1
ATOM 3430 O O . GLY A 1 423 ? -12.172 -51.094 -13.211 1 95.69 423 GLY A O 1
ATOM 3431 N N . LYS A 1 424 ? -11.016 -49.344 -12.859 1 96 424 LYS A N 1
ATOM 3432 C CA . LYS A 1 424 ? -12.156 -48.438 -12.719 1 96 424 LYS A CA 1
ATOM 3433 C C . LYS A 1 424 ? -11.812 -47.031 -13.172 1 96 424 LYS A C 1
ATOM 3435 O O . LYS A 1 424 ? -10.641 -46.656 -13.242 1 96 424 LYS A O 1
ATOM 3440 N N . PRO A 1 425 ? -12.805 -46.281 -13.586 1 97.31 425 PRO A N 1
ATOM 3441 C CA . PRO A 1 425 ? -12.523 -44.875 -13.984 1 97.31 425 PRO A CA 1
ATOM 3442 C C . PRO A 1 425 ? -12.18 -44 -12.797 1 97.31 425 PRO A C 1
ATOM 3444 O O . PRO A 1 425 ? -12.43 -44.344 -11.648 1 97.31 425 PRO A O 1
ATOM 3447 N N . ALA A 1 426 ? -11.594 -42.875 -13.102 1 97.94 426 ALA A N 1
ATOM 3448 C CA . ALA A 1 426 ? -11.234 -41.938 -12.062 1 97.94 426 ALA A CA 1
ATOM 3449 C C . ALA A 1 426 ? -11.711 -40.531 -12.414 1 97.94 426 ALA A C 1
ATOM 3451 O O . ALA A 1 426 ? -11.641 -40.094 -13.578 1 97.94 426 ALA A O 1
ATOM 3452 N N . ALA A 1 427 ? -12.211 -39.812 -11.359 1 98.06 427 ALA A N 1
ATOM 3453 C CA . ALA A 1 427 ? -12.523 -38.406 -11.523 1 98.06 427 ALA A CA 1
ATOM 3454 C C . ALA A 1 427 ? -11.289 -37.594 -11.961 1 98.06 427 ALA A C 1
ATOM 3456 O O . ALA A 1 427 ? -10.219 -37.75 -11.359 1 98.06 427 ALA A O 1
ATOM 3457 N N . THR A 1 428 ? -11.422 -36.781 -13.039 1 98.5 428 THR A N 1
ATOM 3458 C CA . THR A 1 428 ? -10.266 -36.156 -13.648 1 98.5 428 THR A CA 1
ATOM 3459 C C . THR A 1 428 ? -10.492 -34.625 -13.773 1 98.5 428 THR A C 1
ATOM 3461 O O . THR A 1 428 ? -11.5 -34.188 -14.344 1 98.5 428 THR A O 1
ATOM 3464 N N . TYR A 1 429 ? -9.547 -33.906 -13.188 1 98 429 TYR A N 1
ATOM 3465 C CA . TYR A 1 429 ? -9.484 -32.438 -13.328 1 98 429 TYR A CA 1
ATOM 3466 C C . TYR A 1 429 ? -8.609 -32.062 -14.508 1 98 429 TYR A C 1
ATOM 3468 O O . TYR A 1 429 ? -7.453 -32.469 -14.594 1 98 429 TYR A O 1
ATOM 3476 N N . GLU A 1 430 ? -9.125 -31.312 -15.398 1 98.12 430 GLU A N 1
ATOM 3477 C CA . GLU A 1 430 ? -8.312 -30.594 -16.375 1 98.12 430 GLU A CA 1
ATOM 3478 C C . GLU A 1 430 ? -8.57 -29.078 -16.297 1 98.12 430 GLU A C 1
ATOM 3480 O O . GLU A 1 430 ? -9.727 -28.656 -16.188 1 98.12 430 GLU A O 1
ATOM 3485 N N . THR A 1 431 ? -7.484 -28.344 -16.391 1 96.56 431 THR A N 1
ATOM 3486 C CA . THR A 1 431 ? -7.605 -26.891 -16.312 1 96.56 431 THR A CA 1
ATOM 3487 C C . THR A 1 431 ? -8.258 -26.328 -17.578 1 96.56 431 THR A C 1
ATOM 3489 O O . THR A 1 431 ? -7.82 -26.609 -18.688 1 96.56 431 THR A O 1
ATOM 3492 N N . ALA A 1 432 ? -9.289 -25.594 -17.453 1 97.06 432 ALA A N 1
ATOM 3493 C CA . ALA A 1 432 ? -9.883 -24.781 -18.516 1 97.06 432 ALA A CA 1
ATOM 3494 C C . ALA A 1 432 ? -9.703 -23.297 -18.25 1 97.06 432 ALA A C 1
ATOM 3496 O O . ALA A 1 432 ? -10.133 -22.797 -17.219 1 97.06 432 ALA A O 1
ATOM 3497 N N . THR A 1 433 ? -9.078 -22.594 -19.125 1 95.06 433 THR A N 1
ATOM 3498 C CA . THR A 1 433 ? -8.828 -21.188 -18.906 1 95.06 433 THR A CA 1
ATOM 3499 C C . THR A 1 433 ? -10.109 -20.375 -19.094 1 95.06 433 THR A C 1
ATOM 3501 O O . THR A 1 433 ? -10.914 -20.672 -19.969 1 95.06 433 THR A O 1
ATOM 3504 N N . THR A 1 434 ? -10.336 -19.359 -18.266 1 96.12 434 THR A N 1
ATOM 3505 C CA . THR A 1 434 ? -11.453 -18.438 -18.406 1 96.12 434 THR A CA 1
ATOM 3506 C C . THR A 1 434 ? -10.938 -17.016 -18.641 1 96.12 434 THR A C 1
ATOM 3508 O O . THR A 1 434 ? -11.633 -16.047 -18.344 1 96.12 434 THR A O 1
ATOM 3511 N N . ARG A 1 435 ? -9.742 -16.859 -19.172 1 94.62 435 ARG A N 1
ATOM 3512 C CA . ARG A 1 435 ? -9.078 -15.57 -19.297 1 94.62 435 ARG A CA 1
ATOM 3513 C C . ARG A 1 435 ? -9.742 -14.719 -20.375 1 94.62 435 ARG A C 1
ATOM 3515 O O . ARG A 1 435 ? -9.375 -13.555 -20.578 1 94.62 435 ARG A O 1
ATOM 3522 N N . LYS A 1 436 ? -10.672 -15.242 -21.141 1 95.88 436 LYS A N 1
ATOM 3523 C CA . LYS A 1 436 ? -11.438 -14.414 -22.062 1 95.88 436 LYS A CA 1
ATOM 3524 C C . LYS A 1 436 ? -12.398 -13.492 -21.328 1 95.88 436 LYS A C 1
ATOM 3526 O O . LYS A 1 436 ? -12.961 -12.57 -21.922 1 95.88 436 LYS A O 1
ATOM 3531 N N . TYR A 1 437 ? -12.547 -13.703 -20.016 1 96.31 437 TYR A N 1
ATOM 3532 C CA . TYR A 1 437 ? -13.375 -12.852 -19.172 1 96.31 437 TYR A CA 1
ATOM 3533 C C . TYR A 1 437 ? -12.516 -11.969 -18.266 1 96.31 437 TYR A C 1
ATOM 3535 O O . TYR A 1 437 ? -11.336 -12.25 -18.062 1 96.31 437 TYR A O 1
ATOM 3543 N N . PHE A 1 438 ? -13.172 -10.898 -17.688 1 95.56 438 PHE A N 1
ATOM 3544 C CA . PHE A 1 438 ? -12.508 -9.961 -16.797 1 95.56 438 PHE A CA 1
ATOM 3545 C C . PHE A 1 438 ? -11.922 -10.688 -15.594 1 95.56 438 PHE A C 1
ATOM 3547 O O . PHE A 1 438 ? -12.648 -11.336 -14.836 1 95.56 438 PHE A O 1
ATOM 3554 N N . HIS A 1 439 ? -10.547 -10.617 -15.43 1 93.62 439 HIS A N 1
ATOM 3555 C CA . HIS A 1 439 ? -9.805 -11.219 -14.328 1 93.62 439 HIS A CA 1
ATOM 3556 C C . HIS A 1 439 ? -10.008 -12.727 -14.281 1 93.62 439 HIS A C 1
ATOM 3558 O O . HIS A 1 439 ? -9.984 -13.328 -13.203 1 93.62 439 HIS A O 1
ATOM 3564 N N . GLY A 1 440 ? -10.336 -13.352 -15.438 1 93.88 440 GLY A N 1
ATOM 3565 C CA . GLY A 1 440 ? -10.555 -14.781 -15.5 1 93.88 440 GLY A CA 1
ATOM 3566 C C . GLY A 1 440 ? -9.305 -15.594 -15.227 1 93.88 440 GLY A C 1
ATOM 3567 O O . GLY A 1 440 ? -8.219 -15.242 -15.695 1 93.88 440 GLY A O 1
ATOM 3568 N N . ARG A 1 441 ? -9.461 -16.75 -14.508 1 93.31 441 ARG A N 1
ATOM 3569 C CA . ARG A 1 441 ? -8.359 -17.656 -14.227 1 93.31 441 ARG A CA 1
ATOM 3570 C C . ARG A 1 441 ? -8.656 -19.047 -14.766 1 93.31 441 ARG A C 1
ATOM 3572 O O . ARG A 1 441 ? -8.398 -19.328 -15.938 1 93.31 441 ARG A O 1
ATOM 3579 N N . THR A 1 442 ? -9.43 -19.797 -13.945 1 94.69 442 THR A N 1
ATOM 3580 C CA . THR A 1 442 ? -9.617 -21.172 -14.398 1 94.69 442 THR A CA 1
ATOM 3581 C C . THR A 1 442 ? -11.031 -21.656 -14.078 1 94.69 442 THR A C 1
ATOM 3583 O O . THR A 1 442 ? -11.703 -21.094 -13.219 1 94.69 442 THR A O 1
ATOM 3586 N N . GLU A 1 443 ? -11.523 -22.562 -14.883 1 97.06 443 GLU A N 1
ATOM 3587 C CA . GLU A 1 443 ? -12.602 -23.516 -14.617 1 97.06 443 GLU A CA 1
ATOM 3588 C C . GLU A 1 443 ? -12.086 -24.953 -14.68 1 97.06 443 GLU A C 1
ATOM 3590 O O . GLU A 1 443 ? -10.961 -25.188 -15.102 1 97.06 443 GLU A O 1
ATOM 3595 N N . THR A 1 444 ? -12.867 -25.828 -14.117 1 97.75 444 THR A N 1
ATOM 3596 C CA . THR A 1 444 ? -12.508 -27.25 -14.188 1 97.75 444 THR A CA 1
ATOM 3597 C C . THR A 1 444 ? -13.242 -27.922 -15.336 1 97.75 444 THR A C 1
ATOM 3599 O O . THR A 1 444 ? -14.461 -27.797 -15.469 1 97.75 444 THR A O 1
ATOM 3602 N N . CYS A 1 445 ? -12.508 -28.531 -16.172 1 98.25 445 CYS A N 1
ATOM 3603 C CA . CYS A 1 445 ? -13.07 -29.484 -17.125 1 98.25 445 CYS A CA 1
ATOM 3604 C C . CYS A 1 445 ? -13 -30.906 -16.562 1 98.25 445 CYS A C 1
ATOM 3606 O O . CYS A 1 445 ? -11.914 -31.484 -16.469 1 98.25 445 CYS A O 1
ATOM 3608 N N . ARG A 1 446 ? -14.102 -31.453 -16.172 1 98.25 446 ARG A N 1
ATOM 3609 C CA . ARG A 1 446 ? -14.148 -32.844 -15.703 1 98.25 446 ARG A CA 1
ATOM 3610 C C . ARG A 1 446 ? -14.18 -33.812 -16.875 1 98.25 446 ARG A C 1
ATOM 3612 O O . ARG A 1 446 ? -15.258 -34.156 -17.375 1 98.25 446 ARG A O 1
ATOM 3619 N N . THR A 1 447 ? -13.094 -34.375 -17.203 1 98.06 447 THR A N 1
ATOM 3620 C CA . THR A 1 447 ? -12.969 -35.062 -18.484 1 98.06 447 THR A CA 1
ATOM 3621 C C . THR A 1 447 ? -13.477 -36.5 -18.375 1 98.06 447 THR A C 1
ATOM 3623 O O . THR A 1 447 ? -13.695 -37.156 -19.406 1 98.06 447 THR A O 1
ATOM 3626 N N . CYS A 1 448 ? -13.648 -37.031 -17.219 1 98.12 448 CYS A N 1
ATOM 3627 C CA . CYS A 1 448 ? -14.18 -38.406 -17.062 1 98.12 448 CYS A CA 1
ATOM 3628 C C . CYS A 1 448 ? -15.688 -38.406 -17.266 1 98.12 448 CYS A C 1
ATOM 3630 O O . CYS A 1 448 ? -16.438 -38.094 -16.344 1 98.12 448 CYS A O 1
ATOM 3632 N N . THR A 1 449 ? -16.188 -38.781 -18.406 1 97.62 449 THR A N 1
ATOM 3633 C CA . THR A 1 449 ? -17.594 -38.844 -18.781 1 97.62 449 THR A CA 1
ATOM 3634 C C . THR A 1 449 ? -18.016 -40.281 -19.078 1 97.62 449 THR A C 1
ATOM 3636 O O . THR A 1 449 ? -17.172 -41.156 -19.266 1 97.62 449 THR A O 1
ATOM 3639 N N . PRO A 1 450 ? -19.391 -40.5 -19.156 1 97.62 450 PRO A N 1
ATOM 3640 C CA . PRO A 1 450 ? -19.859 -41.844 -19.531 1 97.62 450 PRO A CA 1
ATOM 3641 C C . PRO A 1 450 ? -19.375 -42.25 -20.922 1 97.62 450 PRO A C 1
ATOM 3643 O O . PRO A 1 450 ? -19.094 -43.438 -21.141 1 97.62 450 PRO A O 1
ATOM 3646 N N . GLU A 1 451 ? -19.297 -41.312 -21.844 1 97.88 451 GLU A N 1
ATOM 3647 C CA . GLU A 1 451 ? -18.797 -41.625 -23.172 1 97.88 451 GLU A CA 1
ATOM 3648 C C . GLU A 1 451 ? -17.344 -42.094 -23.125 1 97.88 451 GLU A C 1
ATOM 3650 O O . GLU A 1 451 ? -16.984 -43.062 -23.797 1 97.88 451 GLU A O 1
ATOM 3655 N N . LEU A 1 452 ? -16.547 -41.438 -22.328 1 98.19 452 LEU A N 1
ATOM 3656 C CA . LEU A 1 452 ? -15.141 -41.812 -22.219 1 98.19 452 LEU A CA 1
ATOM 3657 C C . LEU A 1 452 ? -14.992 -43.156 -21.516 1 98.19 452 LEU A C 1
ATOM 3659 O O . LEU A 1 452 ? -14.18 -43.969 -21.922 1 98.19 452 LEU A O 1
ATOM 3663 N N . GLU A 1 453 ? -15.742 -43.312 -20.469 1 97.44 453 GLU A N 1
ATOM 3664 C CA . GLU A 1 453 ? -15.727 -44.594 -19.75 1 97.44 453 GLU A CA 1
ATOM 3665 C C . GLU A 1 453 ? -16.109 -45.75 -20.688 1 97.44 453 GLU A C 1
ATOM 3667 O O . GLU A 1 453 ? -15.477 -46.812 -20.672 1 97.44 453 GLU A O 1
ATOM 3672 N N . ALA A 1 454 ? -17.141 -45.562 -21.453 1 97.06 454 ALA A N 1
ATOM 3673 C CA . ALA A 1 454 ? -17.609 -46.594 -22.375 1 97.06 454 ALA A CA 1
ATOM 3674 C C . ALA A 1 454 ? -16.516 -46.969 -23.375 1 97.06 454 ALA A C 1
ATOM 3676 O O . ALA A 1 454 ? -16.297 -48.156 -23.656 1 97.06 454 ALA A O 1
ATOM 3677 N N . PHE A 1 455 ? -15.891 -46.062 -23.859 1 97.69 455 PHE A N 1
ATOM 3678 C CA . PHE A 1 455 ? -14.789 -46.312 -24.781 1 97.69 455 PHE A CA 1
ATOM 3679 C C . PHE A 1 455 ? -13.68 -47.125 -24.078 1 97.69 455 PHE A C 1
ATOM 3681 O O . PHE A 1 455 ? -13.219 -48.125 -24.609 1 97.69 455 PHE A O 1
ATOM 3688 N N . CYS A 1 456 ? -13.242 -46.562 -22.938 1 97.56 456 CYS A N 1
ATOM 3689 C CA . CYS A 1 456 ? -12.109 -47.156 -22.25 1 97.56 456 CYS A CA 1
ATOM 3690 C C . CYS A 1 456 ? -12.398 -48.625 -21.922 1 97.56 456 CYS A C 1
ATOM 3692 O O . CYS A 1 456 ? -11.531 -49.469 -22.078 1 97.56 456 CYS A O 1
ATOM 3694 N N . GLU A 1 457 ? -13.602 -48.938 -21.5 1 95.69 457 GLU A N 1
ATOM 3695 C CA . GLU A 1 457 ? -13.969 -50.312 -21.172 1 95.69 457 GLU A CA 1
ATOM 3696 C C . GLU A 1 457 ? -13.977 -51.188 -22.422 1 95.69 457 GLU A C 1
ATOM 3698 O O . GLU A 1 457 ? -13.523 -52.344 -22.375 1 95.69 457 GLU A O 1
ATOM 3703 N N . ALA A 1 458 ? -14.523 -50.625 -23.5 1 96.12 458 ALA A N 1
ATOM 3704 C CA . ALA A 1 458 ? -14.547 -51.375 -24.766 1 96.12 458 ALA A CA 1
ATOM 3705 C C . ALA A 1 458 ? -13.125 -51.625 -25.281 1 96.12 458 ALA A C 1
ATOM 3707 O O . ALA A 1 458 ? -12.82 -52.719 -25.766 1 96.12 458 ALA A O 1
ATOM 3708 N N . ALA A 1 459 ? -12.328 -50.594 -25.188 1 96.25 459 ALA A N 1
ATOM 3709 C CA . ALA A 1 459 ? -10.945 -50.719 -25.641 1 96.25 459 ALA A CA 1
ATOM 3710 C C . ALA A 1 459 ? -10.172 -51.719 -24.812 1 96.25 459 ALA A C 1
ATOM 3712 O O . ALA A 1 459 ? -9.336 -52.469 -25.344 1 96.25 459 ALA A O 1
ATOM 3713 N N . LYS A 1 460 ? -10.383 -51.656 -23.547 1 94.06 460 LYS A N 1
ATOM 3714 C CA . LYS A 1 460 ? -9.727 -52.594 -22.656 1 94.06 460 LYS A CA 1
ATOM 3715 C C . LYS A 1 460 ? -10.125 -54.031 -22.969 1 94.06 460 LYS A C 1
ATOM 3717 O O . LYS A 1 460 ? -9.297 -54.938 -22.906 1 94.06 460 LYS A O 1
ATOM 3722 N N . SER A 1 461 ? -11.359 -54.281 -23.344 1 91.12 461 SER A N 1
ATOM 3723 C CA . SER A 1 461 ? -11.898 -55.625 -23.562 1 91.12 461 SER A CA 1
ATOM 3724 C C . SER A 1 461 ? -11.539 -56.125 -24.953 1 91.12 461 SER A C 1
ATOM 3726 O O . SER A 1 461 ? -11.477 -57.344 -25.188 1 91.12 461 SER A O 1
ATOM 3728 N N . SER A 1 462 ? -11.25 -55.094 -25.75 1 85.06 462 SER A N 1
ATOM 3729 C CA . SER A 1 462 ? -11.023 -55.469 -27.141 1 85.06 462 SER A CA 1
ATOM 3730 C C . SER A 1 462 ? -9.547 -55.719 -27.406 1 85.06 462 SER A C 1
ATOM 3732 O O . SER A 1 462 ? -8.68 -55 -26.906 1 85.06 462 SER A O 1
ATOM 3734 N N . ASP A 1 463 ? -9.195 -56.875 -27.922 1 78.06 463 ASP A N 1
ATOM 3735 C CA . ASP A 1 463 ? -7.82 -57.156 -28.328 1 78.06 463 ASP A CA 1
ATOM 3736 C C . ASP A 1 463 ? -7.586 -56.688 -29.766 1 78.06 463 ASP A C 1
ATOM 3738 O O . ASP A 1 463 ? -6.566 -57.031 -30.375 1 78.06 463 ASP A O 1
ATOM 3742 N N . ASN A 1 464 ? -8.617 -55.875 -30.297 1 84 464 ASN A N 1
ATOM 3743 C CA . ASN A 1 464 ? -8.57 -55.469 -31.688 1 84 464 ASN A CA 1
ATOM 3744 C C . ASN A 1 464 ? -8.727 -53.969 -31.844 1 84 464 ASN A C 1
ATOM 3746 O O . ASN A 1 464 ? -9.828 -53.438 -31.672 1 84 464 ASN A O 1
ATOM 3750 N N . ASN A 1 465 ? -7.754 -53.281 -32.312 1 84.5 465 ASN A N 1
ATOM 3751 C CA . ASN A 1 465 ? -7.77 -51.812 -32.469 1 84.5 465 ASN A CA 1
ATOM 3752 C C . ASN A 1 465 ? -8.57 -51.406 -33.688 1 84.5 465 ASN A C 1
ATOM 3754 O O . ASN A 1 465 ? -8.852 -50.219 -33.875 1 84.5 465 ASN A O 1
ATOM 3758 N N . ASN A 1 466 ? -8.961 -52.375 -34.469 1 87.94 466 ASN A N 1
ATOM 3759 C CA . ASN A 1 466 ? -9.75 -52.062 -35.656 1 87.94 466 ASN A CA 1
ATOM 3760 C C . ASN A 1 466 ? -11.227 -52.375 -35.438 1 87.94 466 ASN A C 1
ATOM 3762 O O . ASN A 1 466 ? -12.008 -52.375 -36.406 1 87.94 466 ASN A O 1
ATOM 3766 N N . ASP A 1 467 ? -11.562 -52.625 -34.25 1 90.75 467 ASP A N 1
ATOM 3767 C CA . ASP A 1 467 ? -12.961 -52.875 -33.906 1 90.75 467 ASP A CA 1
ATOM 3768 C C . ASP A 1 467 ? -13.828 -51.656 -34.156 1 90.75 467 ASP A C 1
ATOM 3770 O O . ASP A 1 467 ? -13.664 -50.625 -33.5 1 90.75 467 ASP A O 1
ATOM 3774 N N . PRO A 1 468 ? -14.734 -51.75 -35.094 1 92 468 PRO A N 1
ATOM 3775 C CA . PRO A 1 468 ? -15.531 -50.594 -35.469 1 92 468 PRO A CA 1
ATOM 3776 C C . PRO A 1 468 ? -16.359 -50.062 -34.281 1 92 468 PRO A C 1
ATOM 3778 O O . PRO A 1 468 ? -16.609 -48.844 -34.219 1 92 468 PRO A O 1
ATOM 3781 N N . VAL A 1 469 ? -16.766 -50.938 -33.438 1 93.62 469 VAL A N 1
ATOM 3782 C CA . VAL A 1 469 ? -17.562 -50.5 -32.281 1 93.62 469 VAL A CA 1
ATOM 3783 C C . VAL A 1 469 ? -16.703 -49.688 -31.344 1 93.62 469 VAL A C 1
ATOM 3785 O O . VAL A 1 469 ? -17.141 -48.625 -30.859 1 93.62 469 VAL A O 1
ATOM 3788 N N . VAL A 1 470 ? -15.516 -50.094 -31.109 1 96 470 VAL A N 1
ATOM 3789 C CA . VAL A 1 470 ? -14.586 -49.375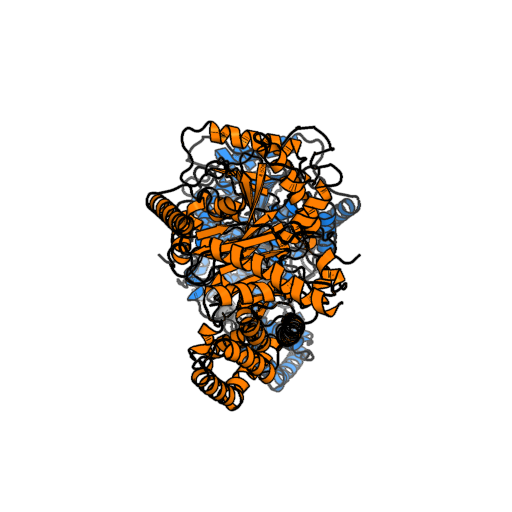 -30.234 1 96 470 VAL A CA 1
ATOM 3790 C C . VAL A 1 470 ? -14.242 -48 -30.828 1 96 470 VAL A C 1
ATOM 3792 O O . VAL A 1 470 ? -14.18 -47 -30.125 1 96 470 VAL A O 1
ATOM 3795 N N . ILE A 1 471 ? -14.07 -47.969 -32.125 1 95.62 471 ILE A N 1
ATOM 3796 C CA . ILE A 1 471 ? -13.703 -46.75 -32.844 1 95.62 471 ILE A CA 1
ATOM 3797 C C . ILE A 1 471 ? -14.852 -45.75 -32.75 1 95.62 471 ILE A C 1
ATOM 3799 O O . ILE A 1 471 ? -14.625 -44.531 -32.594 1 95.62 471 ILE A O 1
ATOM 3803 N N . GLU A 1 472 ? -16.047 -46.219 -32.875 1 95.69 472 GLU A N 1
ATOM 3804 C CA . GLU A 1 472 ? -17.219 -45.344 -32.75 1 95.69 472 GLU A CA 1
ATOM 3805 C C . GLU A 1 472 ? -17.312 -44.75 -31.375 1 95.69 472 GLU A C 1
ATOM 3807 O O . GLU A 1 472 ? -17.625 -43.562 -31.219 1 95.69 472 GLU A O 1
ATOM 3812 N N . LEU A 1 473 ? -17.094 -45.531 -30.391 1 97.19 473 LEU A N 1
ATOM 3813 C CA . LEU A 1 473 ? -17.094 -45.062 -29.016 1 97.19 473 LEU A CA 1
ATOM 3814 C C . LEU A 1 473 ? -15.984 -44.031 -28.797 1 97.19 473 LEU A C 1
ATOM 3816 O O . LEU A 1 473 ? -16.172 -43.062 -28.062 1 97.19 473 LEU A O 1
ATOM 3820 N N . LEU A 1 474 ? -14.859 -44.312 -29.406 1 97.44 474 LEU A N 1
ATOM 3821 C CA . LEU A 1 474 ? -13.727 -43.375 -29.328 1 97.44 474 LEU A CA 1
ATOM 3822 C C . LEU A 1 474 ? -14.102 -42.031 -29.906 1 97.44 474 LEU A C 1
ATOM 3824 O O . LEU A 1 474 ? -13.805 -41 -29.312 1 97.44 474 LEU A O 1
ATOM 3828 N N . ARG A 1 475 ? -14.688 -42 -31.016 1 96.38 475 ARG A N 1
ATOM 3829 C CA . ARG A 1 475 ? -15.094 -40.781 -31.672 1 96.38 475 ARG A CA 1
ATOM 3830 C C . ARG A 1 475 ? -16.109 -40 -30.812 1 96.38 475 ARG A C 1
ATOM 3832 O O . ARG A 1 475 ? -16.062 -38.781 -30.719 1 96.38 475 ARG A O 1
ATOM 3839 N N . ALA A 1 476 ? -17 -40.75 -30.219 1 97.25 476 ALA A N 1
ATOM 3840 C CA . ALA A 1 476 ? -17.984 -40.125 -29.328 1 97.25 476 ALA A CA 1
ATOM 3841 C C . ALA A 1 476 ? -17.297 -39.5 -28.125 1 97.25 476 ALA A C 1
ATOM 3843 O O . ALA A 1 476 ? -17.672 -38.406 -27.688 1 97.25 476 ALA A O 1
ATOM 3844 N N . ALA A 1 477 ? -16.375 -40.219 -27.547 1 98 477 ALA A N 1
ATOM 3845 C CA . ALA A 1 477 ? -15.617 -39.688 -26.406 1 98 477 ALA A CA 1
ATOM 3846 C C . ALA A 1 477 ? -14.836 -38.438 -26.781 1 98 477 ALA A C 1
ATOM 3848 O O . ALA A 1 477 ? -14.758 -37.469 -26.016 1 98 477 ALA A O 1
ATOM 3849 N N . HIS A 1 478 ? -14.219 -38.469 -27.938 1 97.69 478 HIS A N 1
ATOM 3850 C CA . HIS A 1 478 ? -13.453 -37.344 -28.438 1 97.69 478 HIS A CA 1
ATOM 3851 C C . HIS A 1 478 ? -14.344 -36.094 -28.625 1 97.69 478 HIS A C 1
ATOM 3853 O O . HIS A 1 478 ? -14 -35 -28.172 1 97.69 478 HIS A O 1
ATOM 3859 N N . ASP A 1 479 ? -15.469 -36.281 -29.234 1 97.44 479 ASP A N 1
ATOM 3860 C CA . ASP A 1 479 ? -16.406 -35.188 -29.469 1 97.44 479 ASP A CA 1
ATOM 3861 C C . ASP A 1 47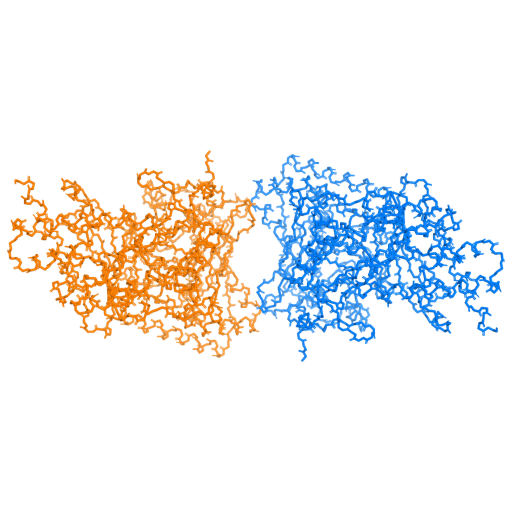9 ? -16.922 -34.625 -28.141 1 97.44 479 ASP A C 1
ATOM 3863 O O . ASP A 1 479 ? -17.062 -33.406 -28 1 97.44 479 ASP A O 1
ATOM 3867 N N . LYS A 1 480 ? -17.188 -35.531 -27.281 1 97.88 480 LYS A N 1
ATOM 3868 C CA . LYS A 1 480 ? -17.641 -35.125 -25.953 1 97.88 480 LYS A CA 1
ATOM 3869 C C . LYS A 1 480 ? -16.578 -34.281 -25.25 1 97.88 480 LYS A C 1
ATOM 3871 O O . LYS A 1 480 ? -16.875 -33.281 -24.609 1 97.88 480 LYS A O 1
ATOM 3876 N N . GLY A 1 481 ? -15.336 -34.75 -25.312 1 97.56 481 GLY A N 1
ATOM 3877 C CA . GLY A 1 481 ? -14.234 -34 -24.703 1 97.56 481 GLY A CA 1
ATOM 3878 C C . GLY A 1 481 ? -14.094 -32.594 -25.266 1 97.56 481 GLY A C 1
ATOM 3879 O O . GLY A 1 481 ? -13.852 -31.656 -24.5 1 97.56 481 GLY A O 1
ATOM 3880 N N . LEU A 1 482 ? -14.242 -32.438 -26.531 1 97.12 482 LEU A N 1
ATOM 3881 C CA . LEU A 1 482 ? -14.172 -31.141 -27.172 1 97.12 482 LEU A CA 1
ATOM 3882 C C . LEU A 1 482 ? -15.273 -30.219 -26.656 1 97.12 482 LEU A C 1
ATOM 3884 O O . LEU A 1 482 ? -15.016 -29.047 -26.359 1 97.12 482 LEU A O 1
ATOM 3888 N N . ALA A 1 483 ? -16.391 -30.734 -26.609 1 97.38 483 ALA A N 1
ATOM 3889 C CA . ALA A 1 483 ? -17.547 -29.953 -26.172 1 97.38 483 ALA A CA 1
ATOM 3890 C C . ALA A 1 483 ? -17.406 -29.531 -24.703 1 97.38 483 ALA A C 1
ATOM 3892 O O . ALA A 1 483 ? -17.781 -28.422 -24.328 1 97.38 483 ALA A O 1
ATOM 3893 N N . LEU A 1 484 ? -16.938 -30.422 -23.953 1 97.56 484 LEU A N 1
ATOM 3894 C CA . LEU A 1 484 ? -16.766 -30.172 -22.531 1 97.56 484 LEU A CA 1
ATOM 3895 C C . LEU A 1 484 ? -15.75 -29.062 -22.281 1 97.56 484 LEU A C 1
ATOM 3897 O O . LEU A 1 484 ? -15.977 -28.188 -21.453 1 97.56 484 LEU A O 1
ATOM 3901 N N . MET A 1 485 ? -14.633 -29.125 -22.938 1 97.38 485 MET A N 1
ATOM 3902 C CA . MET A 1 485 ? -13.602 -28.109 -22.781 1 97.38 485 MET A CA 1
ATOM 3903 C C . MET A 1 485 ? -14.117 -26.75 -23.219 1 97.38 485 MET A C 1
ATOM 3905 O O . MET A 1 485 ? -13.867 -25.734 -22.562 1 97.38 485 MET A O 1
ATOM 3909 N N . ARG A 1 486 ? -14.797 -26.703 -24.281 1 96.44 486 ARG A N 1
ATOM 3910 C CA . ARG A 1 486 ? -15.383 -25.453 -24.75 1 96.44 486 ARG A CA 1
ATOM 3911 C C . ARG A 1 486 ? -16.359 -24.891 -23.734 1 96.44 486 ARG A C 1
ATOM 3913 O O . ARG A 1 486 ? -16.312 -23.703 -23.406 1 96.44 486 ARG A O 1
ATOM 3920 N N . ALA A 1 487 ? -17.188 -25.703 -23.266 1 97.31 487 ALA A N 1
ATOM 3921 C CA . ALA A 1 487 ? -18.172 -25.266 -22.281 1 97.31 487 ALA A CA 1
ATOM 3922 C C . ALA A 1 487 ? -17.5 -24.75 -21.016 1 97.31 487 ALA A C 1
ATOM 3924 O O . ALA A 1 487 ? -17.922 -23.734 -20.438 1 97.31 487 ALA A O 1
ATOM 3925 N N . SER A 1 488 ? -16.562 -25.484 -20.562 1 97.75 488 SER A N 1
ATOM 3926 C CA . SER A 1 488 ? -15.844 -25.094 -19.344 1 97.75 488 SER A CA 1
ATOM 3927 C C . SER A 1 488 ? -15.156 -23.734 -19.516 1 97.75 488 SER A C 1
ATOM 3929 O O . SER A 1 488 ? -15.211 -22.891 -18.641 1 97.75 488 SER A O 1
ATOM 3931 N N . SER A 1 489 ? -14.523 -23.531 -20.625 1 96.44 489 SER A N 1
ATOM 3932 C CA . SER A 1 489 ? -13.844 -22.266 -20.906 1 96.44 489 SER A CA 1
ATOM 3933 C C . SER A 1 489 ? -14.844 -21.125 -21.031 1 96.44 489 SER A C 1
ATOM 3935 O O . SER A 1 489 ? -14.5 -19.969 -20.812 1 96.44 489 SER A O 1
ATOM 3937 N N . ASP A 1 490 ? -16.062 -21.5 -21.359 1 96.62 490 ASP A N 1
ATOM 3938 C CA . ASP A 1 490 ? -17.125 -20.516 -21.484 1 96.62 490 ASP A CA 1
ATOM 3939 C C . ASP A 1 490 ? -17.797 -20.234 -20.141 1 96.62 490 ASP A C 1
ATOM 3941 O O . ASP A 1 490 ? -18.828 -19.562 -20.078 1 96.62 490 ASP A O 1
ATOM 3945 N N . GLY A 1 491 ? -17.281 -20.75 -19.141 1 95.38 491 GLY A N 1
ATOM 3946 C CA . GLY A 1 491 ? -17.828 -20.516 -17.828 1 95.38 491 GLY A CA 1
ATOM 3947 C C . GLY A 1 491 ? -19.016 -21.391 -17.5 1 95.38 491 GLY A C 1
ATOM 3948 O O . GLY A 1 491 ? -19.812 -21.078 -16.609 1 95.38 491 GLY A O 1
ATOM 3949 N N . LYS A 1 492 ? -19.141 -22.453 -18.234 1 97 492 LYS A N 1
ATOM 3950 C CA . LYS A 1 492 ? -20.297 -23.328 -18.062 1 97 492 LYS A CA 1
ATOM 3951 C C . LYS A 1 492 ? -19.891 -24.672 -17.453 1 97 492 LYS A C 1
ATOM 3953 O O . LYS A 1 492 ? -20.578 -25.672 -17.656 1 97 492 LYS A O 1
ATOM 3958 N N . GLY A 1 493 ? -18.781 -24.688 -16.844 1 96.56 493 GLY A N 1
ATOM 3959 C CA . GLY A 1 493 ? -18.453 -25.828 -15.992 1 96.56 493 GLY A CA 1
ATOM 3960 C C . GLY A 1 493 ? -19.25 -25.875 -14.711 1 96.56 493 GLY A C 1
ATOM 3961 O O . GLY A 1 493 ? -20 -24.938 -14.414 1 96.56 493 GLY A O 1
ATOM 3962 N N . CYS A 1 494 ? -19.109 -26.922 -13.945 1 97.69 494 CYS A N 1
ATOM 3963 C CA . CYS A 1 494 ? -19.969 -27.031 -12.766 1 97.69 494 CYS A CA 1
ATOM 3964 C C . CYS A 1 494 ? -19.188 -26.719 -11.492 1 97.69 494 CYS A C 1
ATOM 3966 O O . CYS A 1 494 ? -19.781 -26.422 -10.453 1 97.69 494 CYS A O 1
ATOM 3968 N N . ASP A 1 495 ? -17.891 -26.734 -11.531 1 97.81 495 ASP A N 1
ATOM 3969 C CA . ASP A 1 495 ? -17.094 -26.719 -10.305 1 97.81 495 ASP A CA 1
ATOM 3970 C C . ASP A 1 495 ? -17.109 -25.328 -9.656 1 97.81 495 ASP A C 1
ATOM 3972 O O . ASP A 1 495 ? -17.406 -25.203 -8.461 1 97.81 495 ASP A O 1
ATOM 3976 N N . ARG A 1 496 ? -16.812 -24.266 -10.367 1 97.94 496 ARG A N 1
ATOM 3977 C CA . ARG A 1 496 ? -16.766 -22.922 -9.797 1 97.94 496 ARG A CA 1
ATOM 3978 C C . ARG A 1 496 ? -18.141 -22.5 -9.297 1 97.94 496 ARG A C 1
ATOM 3980 O O . ARG A 1 496 ? -18.266 -21.812 -8.281 1 97.94 496 ARG A O 1
ATOM 3987 N N . HIS A 1 497 ? -19.141 -22.875 -10.102 1 98 497 HIS A N 1
ATOM 3988 C CA . HIS A 1 497 ? -20.516 -22.562 -9.695 1 98 497 HIS A CA 1
ATOM 3989 C C . HIS A 1 497 ? -20.875 -23.25 -8.383 1 98 497 HIS A C 1
ATOM 3991 O O . HIS A 1 497 ? -21.375 -22.609 -7.453 1 98 497 HIS A O 1
ATOM 3997 N N . LEU A 1 498 ? -20.609 -24.547 -8.289 1 98 498 LEU A N 1
ATOM 3998 C CA . LEU A 1 498 ? -20.906 -25.297 -7.074 1 98 498 LEU A CA 1
ATOM 3999 C C . LEU A 1 498 ? -20.094 -24.766 -5.898 1 98 498 LEU A C 1
ATOM 4001 O O . LEU A 1 498 ? -20.594 -24.688 -4.777 1 98 498 LEU A O 1
ATOM 4005 N N . PHE A 1 499 ? -18.875 -24.438 -6.156 1 97.31 499 PHE A N 1
ATOM 4006 C CA . PHE A 1 499 ? -18.016 -23.828 -5.152 1 97.31 499 PHE A CA 1
ATOM 4007 C C . PHE A 1 499 ? -18.656 -22.547 -4.59 1 97.31 499 PHE A C 1
ATOM 4009 O O . PHE A 1 499 ? -18.75 -22.391 -3.373 1 97.31 499 PHE A O 1
ATOM 4016 N N . ALA A 1 500 ? -19.094 -21.703 -5.414 1 97.75 500 ALA A N 1
ATOM 4017 C CA . ALA A 1 500 ? -19.688 -20.438 -5.012 1 97.75 500 ALA A CA 1
ATOM 4018 C C . ALA A 1 500 ? -20.984 -20.656 -4.23 1 97.75 500 ALA A C 1
ATOM 4020 O O . ALA A 1 500 ? -21.25 -19.969 -3.244 1 97.75 500 ALA A O 1
ATOM 4021 N N . LEU A 1 501 ? -21.797 -21.609 -4.691 1 97.81 501 LEU A N 1
ATOM 4022 C CA . LEU A 1 501 ? -23.062 -21.891 -4.008 1 97.81 501 LEU A CA 1
ATOM 4023 C C . LEU A 1 501 ? -22.797 -22.359 -2.58 1 97.81 501 LEU A C 1
ATOM 4025 O O . LEU A 1 501 ? -23.531 -22 -1.659 1 97.81 501 LEU A O 1
ATOM 4029 N N . ALA A 1 502 ? -21.812 -23.188 -2.445 1 97 502 ALA A N 1
ATOM 4030 C CA . ALA A 1 502 ? -21.453 -23.641 -1.102 1 97 502 ALA A CA 1
ATOM 4031 C C . ALA A 1 502 ? -21.031 -22.453 -0.228 1 97 502 ALA A C 1
ATOM 4033 O O . ALA A 1 502 ? -21.375 -22.406 0.956 1 97 502 ALA A O 1
ATOM 4034 N N . ILE A 1 503 ? -20.266 -21.531 -0.756 1 96.69 503 ILE A N 1
ATOM 4035 C CA . ILE A 1 503 ? -19.781 -20.359 -0.026 1 96.69 503 ILE A CA 1
ATOM 4036 C C . ILE A 1 503 ? -20.969 -19.484 0.359 1 96.69 503 ILE A C 1
ATOM 4038 O O . ILE A 1 503 ? -21.047 -18.984 1.486 1 96.69 503 ILE A O 1
ATOM 4042 N N . VAL A 1 504 ? -21.859 -19.25 -0.583 1 96.44 504 VAL A N 1
ATOM 4043 C CA . VAL A 1 504 ? -23.047 -18.438 -0.323 1 96.44 504 VAL A CA 1
ATOM 4044 C C . VAL A 1 504 ? -23.828 -19.031 0.841 1 96.44 504 VAL A C 1
ATOM 4046 O O . VAL A 1 504 ? -24.297 -18.312 1.718 1 96.44 504 VAL A O 1
ATOM 4049 N N . ALA A 1 505 ? -24.031 -20.344 0.821 1 96.25 505 ALA A N 1
ATOM 4050 C CA . ALA A 1 505 ? -24.75 -21.016 1.915 1 96.25 505 ALA A CA 1
ATOM 4051 C C . ALA A 1 505 ? -24.078 -20.703 3.256 1 96.25 505 ALA A C 1
ATOM 4053 O O . ALA A 1 505 ? -24.766 -20.375 4.227 1 96.25 505 ALA A O 1
ATOM 4054 N N . LYS A 1 506 ? -22.828 -20.844 3.279 1 94.56 506 LYS A N 1
ATOM 4055 C CA . LYS A 1 506 ? -22.078 -20.609 4.508 1 94.56 506 LYS A CA 1
ATOM 4056 C C . LYS A 1 506 ? -22.172 -19.141 4.941 1 94.56 506 LYS A C 1
ATOM 4058 O O . LYS A 1 506 ? -22.391 -18.859 6.121 1 94.56 506 LYS A O 1
ATOM 4063 N N . GLU A 1 507 ? -21.938 -18.234 4.012 1 92.38 507 GLU A N 1
ATOM 4064 C CA . GLU A 1 507 ? -21.938 -16.797 4.316 1 92.38 507 GLU A CA 1
ATOM 4065 C C . GLU A 1 507 ? -23.312 -16.344 4.789 1 92.38 507 GLU A C 1
ATOM 4067 O O . GLU A 1 507 ? -23.422 -15.406 5.586 1 92.38 507 GLU A O 1
ATOM 4072 N N . GLN A 1 508 ? -24.297 -17.031 4.352 1 90.75 508 GLN A N 1
ATOM 4073 C CA . GLN A 1 508 ? -25.656 -16.672 4.734 1 90.75 508 GLN A CA 1
ATOM 4074 C C . GLN A 1 508 ? -26.078 -17.391 6.016 1 90.75 508 GLN A C 1
ATOM 4076 O O . GLN A 1 508 ? -27.219 -17.25 6.473 1 90.75 508 GLN A O 1
ATOM 4081 N N . GLY A 1 509 ? -25.25 -18.234 6.547 1 90.62 509 GLY A N 1
ATOM 4082 C CA . GLY A 1 509 ? -25.547 -18.969 7.77 1 90.62 509 GLY A CA 1
ATOM 4083 C C . GLY A 1 509 ? -26.547 -20.094 7.562 1 90.62 509 GLY A C 1
ATOM 4084 O O . GLY A 1 509 ? -27.234 -20.5 8.5 1 90.62 509 GLY A O 1
ATOM 4085 N N . LEU A 1 510 ? -26.609 -20.516 6.391 1 91.44 510 LEU A N 1
ATOM 4086 C CA . LEU A 1 510 ? -27.531 -21.625 6.078 1 91.44 510 LEU A CA 1
ATOM 4087 C C . LEU A 1 510 ? -26.812 -22.969 6.215 1 91.44 510 LEU A C 1
ATOM 4089 O O . LEU A 1 510 ? -25.594 -23.031 6.121 1 91.44 510 LEU A O 1
ATOM 4093 N N . SER A 1 511 ? -27.625 -23.984 6.445 1 92.06 511 SER A N 1
ATOM 4094 C CA . SER A 1 511 ? -27.062 -25.328 6.418 1 92.06 511 SER A CA 1
ATOM 4095 C C . SER A 1 511 ? -26.578 -25.703 5.02 1 92.06 511 SER A C 1
ATOM 4097 O O . SER A 1 511 ? -27.219 -25.344 4.023 1 92.06 511 SER A O 1
ATOM 4099 N N . LEU A 1 512 ? -25.547 -26.453 5.016 1 93.56 512 LEU A N 1
ATOM 4100 C CA . LEU A 1 512 ? -25.031 -26.922 3.73 1 93.56 512 LEU A CA 1
ATOM 4101 C C . LEU A 1 512 ? -25.984 -27.906 3.074 1 93.56 512 LEU A C 1
ATOM 4103 O O . LEU A 1 512 ? -26.391 -28.891 3.693 1 93.56 512 LEU A O 1
ATOM 4107 N N . PRO A 1 513 ? -26.375 -27.609 1.89 1 95.44 513 PRO A N 1
ATOM 4108 C CA . PRO A 1 513 ? -27.281 -28.516 1.191 1 95.44 513 PRO A CA 1
ATOM 4109 C C . PRO A 1 513 ? -26.734 -29.953 1.132 1 95.44 513 PRO A C 1
ATOM 4111 O O . PRO A 1 513 ? -25.516 -30.156 1.084 1 95.44 513 PRO A O 1
ATOM 4114 N N . ALA A 1 514 ? -27.609 -30.938 0.982 1 96.31 514 ALA A N 1
ATOM 4115 C CA . ALA A 1 514 ? -27.281 -32.375 1 1 96.31 514 ALA A CA 1
ATOM 4116 C C . ALA A 1 514 ? -26.359 -32.719 -0.162 1 96.31 514 ALA A C 1
ATOM 4118 O O . ALA A 1 514 ? -25.562 -33.656 -0.061 1 96.31 514 ALA A O 1
ATOM 4119 N N . LEU A 1 515 ? -26.422 -31.969 -1.192 1 97.12 515 LEU A N 1
ATOM 4120 C CA . LEU A 1 515 ? -25.578 -32.188 -2.365 1 97.12 515 LEU A CA 1
ATOM 4121 C C . LEU A 1 515 ? -24.109 -32.188 -1.986 1 97.12 515 LEU A C 1
ATOM 4123 O O . LEU A 1 515 ? -23.328 -33.031 -2.469 1 97.12 515 LEU A O 1
ATOM 4127 N N . PHE A 1 516 ? -23.734 -31.344 -1.122 1 97 516 PHE A N 1
ATOM 4128 C CA . PHE A 1 516 ? -22.328 -31.125 -0.793 1 97 516 PHE A CA 1
ATOM 4129 C C . PHE A 1 516 ? -21.859 -32.125 0.244 1 97 516 PHE A C 1
ATOM 4131 O O . PHE A 1 516 ? -20.656 -32.25 0.49 1 97 516 PHE A O 1
ATOM 4138 N N . SER A 1 517 ? -22.781 -32.875 0.813 1 95.56 517 SER A N 1
ATOM 4139 C CA . SER A 1 517 ? -22.406 -33.906 1.788 1 95.56 517 SER A CA 1
ATOM 4140 C C . SER A 1 517 ? -22.562 -35.312 1.207 1 95.56 517 SER A C 1
ATOM 4142 O O . SER A 1 517 ? -22.203 -36.312 1.849 1 95.56 517 SER A O 1
ATOM 4144 N N . ASP A 1 518 ? -23.172 -35.344 0 1 96.75 518 ASP A N 1
ATOM 4145 C CA . ASP A 1 518 ? -23.234 -36.594 -0.72 1 96.75 518 ASP A CA 1
ATOM 4146 C C . ASP A 1 518 ? -21.828 -37.156 -0.955 1 96.75 518 ASP A C 1
ATOM 4148 O O . ASP A 1 518 ? -20.938 -36.469 -1.425 1 96.75 518 ASP A O 1
ATOM 4152 N N . PRO A 1 519 ? -21.641 -38.438 -0.612 1 96.5 519 PRO A N 1
ATOM 4153 C CA . PRO A 1 519 ? -20.312 -39.031 -0.815 1 96.5 519 PRO A CA 1
ATOM 4154 C C . PRO A 1 519 ? -19.828 -38.875 -2.254 1 96.5 519 PRO A C 1
ATOM 4156 O O . PRO A 1 519 ? -18.609 -38.781 -2.49 1 96.5 519 PRO A O 1
ATOM 4159 N N . MET A 1 520 ? -20.75 -38.844 -3.191 1 97.25 520 MET A N 1
ATOM 4160 C CA . MET A 1 520 ? -20.359 -38.781 -4.598 1 97.25 520 MET A CA 1
ATOM 4161 C C . MET A 1 520 ? -19.797 -37.406 -4.941 1 97.25 520 MET A C 1
ATOM 4163 O O . MET A 1 520 ? -19.141 -37.219 -5.969 1 97.25 520 MET A O 1
ATOM 4167 N N . PHE A 1 521 ? -20.094 -36.438 -4.055 1 97.56 521 PHE A N 1
ATOM 4168 C CA . PHE A 1 521 ? -19.547 -35.125 -4.312 1 97.56 521 PHE A CA 1
ATOM 4169 C C . PHE A 1 521 ? -18.016 -35.156 -4.312 1 97.56 521 PHE A C 1
ATOM 4171 O O . PHE A 1 521 ? -17.391 -34.75 -5.289 1 97.56 521 PHE A O 1
ATOM 4178 N N . GLU A 1 522 ? -17.438 -35.719 -3.33 1 95.56 522 GLU A N 1
ATOM 4179 C CA . GLU A 1 522 ? -15.977 -35.812 -3.223 1 95.56 522 GLU A CA 1
ATOM 4180 C C . GLU A 1 522 ? -15.414 -36.875 -4.164 1 95.56 522 GLU A C 1
ATOM 4182 O O . GLU A 1 522 ? -14.344 -36.688 -4.75 1 95.56 522 GLU A O 1
ATOM 4187 N N . LYS A 1 523 ? -16.141 -37.969 -4.289 1 95.75 523 LYS A N 1
ATOM 4188 C CA . LYS A 1 523 ? -15.656 -39.062 -5.121 1 95.75 523 LYS A CA 1
ATOM 4189 C C . LYS A 1 523 ? -15.562 -38.625 -6.586 1 95.75 523 LYS A C 1
ATOM 4191 O O . LYS A 1 523 ? -14.727 -39.156 -7.332 1 95.75 523 LYS A O 1
ATOM 4196 N N . SER A 1 524 ? -16.375 -37.719 -6.93 1 96.81 524 SER A N 1
ATOM 4197 C CA . SER A 1 524 ? -16.359 -37.281 -8.312 1 96.81 524 SER A CA 1
ATOM 4198 C C . SER A 1 524 ? -15.469 -36.062 -8.492 1 96.81 524 SER A C 1
ATOM 4200 O O . SER A 1 524 ? -15.43 -35.469 -9.578 1 96.81 524 SER A O 1
ATOM 4202 N N . GLY A 1 525 ? -14.781 -35.656 -7.434 1 95.88 525 GLY A N 1
ATOM 4203 C CA . GLY A 1 525 ? -13.789 -34.594 -7.59 1 95.88 525 GLY A CA 1
ATOM 4204 C C . GLY A 1 525 ? -14.086 -33.375 -6.758 1 95.88 525 GLY A C 1
ATOM 4205 O O . GLY A 1 525 ? -13.273 -32.438 -6.691 1 95.88 525 GLY A O 1
ATOM 4206 N N . GLY A 1 526 ? -15.281 -33.344 -6.098 1 94.25 526 GLY A N 1
ATOM 4207 C CA . GLY A 1 526 ? -15.648 -32.188 -5.266 1 94.25 526 GLY A CA 1
ATOM 4208 C C . GLY A 1 526 ? -14.648 -31.906 -4.164 1 94.25 526 GLY A C 1
ATOM 4209 O O . GLY A 1 526 ? -13.977 -32.812 -3.678 1 94.25 526 GLY A O 1
ATOM 4210 N N . ASN A 1 527 ? -14.516 -30.609 -3.836 1 91.62 527 ASN A N 1
ATOM 4211 C CA . ASN A 1 527 ? -13.594 -30.141 -2.807 1 91.62 527 ASN A CA 1
ATOM 4212 C C . ASN A 1 527 ? -12.141 -30.312 -3.227 1 91.62 527 ASN A C 1
ATOM 4214 O O . ASN A 1 527 ? -11.258 -30.453 -2.377 1 91.62 527 ASN A O 1
ATOM 4218 N N . GLY A 1 528 ? -11.938 -30.5 -4.52 1 91.38 528 GLY A N 1
ATOM 4219 C CA . GLY A 1 528 ? -10.594 -30.594 -5.051 1 91.38 528 GLY A CA 1
ATOM 4220 C C . GLY A 1 528 ? -9.977 -31.969 -4.875 1 91.38 528 GLY A C 1
ATOM 4221 O O . GLY A 1 528 ? -8.758 -32.094 -4.773 1 91.38 528 GLY A O 1
ATOM 4222 N N . LYS A 1 529 ? -10.766 -32.938 -4.832 1 94.94 529 LYS A N 1
ATOM 4223 C CA . LYS A 1 529 ? -10.266 -34.312 -4.613 1 94.94 529 LYS A CA 1
ATOM 4224 C C . LYS A 1 529 ? -10.297 -35.125 -5.906 1 94.94 529 LYS A C 1
ATOM 4226 O O . LYS A 1 529 ? -10.945 -36.156 -5.977 1 94.94 529 LYS A O 1
ATOM 4231 N N . PHE A 1 530 ? -9.609 -34.656 -6.828 1 97.88 530 PHE A N 1
ATOM 4232 C CA . PHE A 1 530 ? -9.484 -35.375 -8.102 1 97.88 530 PHE A CA 1
ATOM 4233 C C . PHE A 1 530 ? -8.352 -36.375 -8.047 1 97.88 530 PHE A C 1
ATOM 4235 O O . PHE A 1 530 ? -7.215 -36.031 -7.699 1 97.88 530 PHE A O 1
ATOM 4242 N N . VAL A 1 531 ? -8.688 -37.594 -8.406 1 98.12 531 VAL A N 1
ATOM 4243 C CA . VAL A 1 531 ? -7.688 -38.656 -8.445 1 98.12 531 VAL A CA 1
ATOM 4244 C C . VAL A 1 531 ? -6.668 -38.344 -9.547 1 98.12 531 VAL A C 1
ATOM 4246 O O . VAL A 1 531 ? -5.473 -38.594 -9.375 1 98.12 531 VAL A O 1
ATOM 4249 N N . LEU A 1 532 ? -7.16 -37.875 -10.672 1 98.56 532 LEU A N 1
ATOM 4250 C CA . LEU A 1 532 ? -6.305 -37.438 -11.766 1 98.56 532 LEU A CA 1
ATOM 4251 C C . LEU A 1 532 ? -6.332 -35.906 -11.891 1 98.56 532 LEU A C 1
ATOM 4253 O O . LEU A 1 532 ? -7.359 -35.312 -12.25 1 98.56 532 LEU A O 1
ATOM 4257 N N . SER A 1 533 ? -5.242 -35.281 -11.531 1 97.88 533 SER A N 1
ATOM 4258 C CA . SER A 1 533 ? -5.051 -33.844 -11.711 1 97.88 533 SER A CA 1
ATOM 4259 C C . SER A 1 533 ? -4.199 -33.562 -12.945 1 97.88 533 SER A C 1
ATOM 4261 O O . SER A 1 533 ? -2.99 -33.812 -12.945 1 97.88 533 SER A O 1
ATOM 4263 N N . THR A 1 534 ? -4.809 -33.031 -14 1 98.12 534 THR A N 1
ATOM 4264 C CA . THR A 1 534 ? -4.105 -32.875 -15.266 1 98.12 534 THR A CA 1
ATOM 4265 C C . THR A 1 534 ? -4.133 -31.438 -15.742 1 98.12 534 THR A C 1
ATOM 4267 O O . THR A 1 534 ? -5 -30.656 -15.336 1 98.12 534 THR A O 1
ATOM 4270 N N . SER A 1 535 ? -3.16 -31.094 -16.5 1 96.88 535 SER A N 1
ATOM 4271 C CA . SER A 1 535 ? -3.107 -29.75 -17.078 1 96.88 535 SER A CA 1
ATOM 4272 C C . SER A 1 535 ? -2.336 -29.75 -18.391 1 96.88 535 SER A C 1
ATOM 4274 O O . SER A 1 535 ? -1.274 -30.375 -18.5 1 96.88 535 SER A O 1
ATOM 4276 N N . PHE A 1 536 ? -2.939 -29.125 -19.359 1 96.31 536 PHE A N 1
ATOM 4277 C CA . PHE A 1 536 ? -2.324 -28.938 -20.672 1 96.31 536 PHE A CA 1
ATOM 4278 C C . PHE A 1 536 ? -1.548 -27.625 -20.703 1 96.31 536 PHE A C 1
ATOM 4280 O O . PHE A 1 536 ? -2.143 -26.547 -20.688 1 96.31 536 PHE A O 1
ATOM 4287 N N . VAL A 1 537 ? -0.263 -27.688 -20.75 1 94 537 VAL A N 1
ATOM 4288 C CA . VAL A 1 537 ? 0.583 -26.484 -20.75 1 94 537 VAL A CA 1
ATOM 4289 C C . VAL A 1 537 ? 0.481 -25.781 -22.109 1 94 537 VAL A C 1
ATOM 4291 O O . VAL A 1 537 ? 0.629 -24.562 -22.188 1 94 537 VAL A O 1
ATOM 4294 N N . GLY A 1 538 ? 0.186 -26.531 -23.203 1 92.31 538 GLY A N 1
ATOM 4295 C CA . GLY A 1 538 ? 0.028 -25.953 -24.516 1 92.31 538 GLY A CA 1
ATOM 4296 C C . GLY A 1 538 ? 1.083 -26.422 -25.5 1 92.31 538 GLY A C 1
ATOM 4297 O O . GLY A 1 538 ? 1.62 -27.531 -25.375 1 92.31 538 GLY A O 1
ATOM 4298 N N . TYR A 1 539 ? 1.199 -25.719 -26.516 1 91.94 539 TYR A N 1
ATOM 4299 C CA . TYR A 1 539 ? 2.141 -26.047 -27.594 1 91.94 539 TYR A CA 1
ATOM 4300 C C . TYR A 1 539 ? 3.453 -25.281 -27.406 1 91.94 539 TYR A C 1
ATOM 4302 O O . TYR A 1 539 ? 4.023 -24.766 -28.359 1 91.94 539 TYR A O 1
ATOM 4310 N N . PHE A 1 540 ? 3.846 -25.125 -26.141 1 86.81 540 PHE A N 1
ATOM 4311 C CA . PHE A 1 540 ? 4.992 -24.297 -25.781 1 86.81 540 PHE A CA 1
ATOM 4312 C C . PHE A 1 540 ? 6.191 -25.172 -25.422 1 86.81 540 PHE A C 1
ATOM 4314 O O . PHE A 1 540 ? 6.086 -26.391 -25.375 1 86.81 540 PHE A O 1
ATOM 4321 N N . ASN A 1 541 ? 7.324 -24.531 -25.203 1 84.06 541 ASN A N 1
ATOM 4322 C CA . ASN A 1 541 ? 8.562 -25.219 -24.875 1 84.06 541 ASN A CA 1
ATOM 4323 C C . ASN A 1 541 ? 8.867 -25.156 -23.375 1 84.06 541 ASN A C 1
ATOM 4325 O O . ASN A 1 541 ? 9.984 -24.828 -22.984 1 84.06 541 ASN A O 1
ATOM 4329 N N . CYS A 1 542 ? 7.891 -25.406 -22.625 1 90 542 CYS A N 1
ATOM 4330 C CA . CYS A 1 542 ? 8.062 -25.469 -21.172 1 90 542 CYS A CA 1
ATOM 4331 C C . CYS A 1 542 ? 7.156 -26.531 -20.562 1 90 542 CYS A C 1
ATOM 4333 O O . CYS A 1 542 ? 6.117 -26.875 -21.141 1 90 542 CYS A O 1
ATOM 4335 N N . SER A 1 543 ? 7.582 -27.109 -19.516 1 91.31 543 SER A N 1
ATOM 4336 C CA . SER A 1 543 ? 6.801 -28.109 -18.781 1 91.31 543 SER A CA 1
ATOM 4337 C C . SER A 1 543 ? 6.43 -27.594 -17.391 1 91.31 543 SER A C 1
ATOM 4339 O O . SER A 1 543 ? 7.113 -26.734 -16.828 1 91.31 543 SER A O 1
ATOM 4341 N N . GLY A 1 544 ? 5.352 -28.047 -16.922 1 92.5 544 GLY A N 1
ATOM 4342 C CA . GLY A 1 544 ? 4.906 -27.75 -15.578 1 92.5 544 GLY A CA 1
ATOM 4343 C C . GLY A 1 544 ? 4.523 -29 -14.789 1 92.5 544 GLY A C 1
ATOM 4344 O O . GLY A 1 544 ? 4.438 -30.094 -15.352 1 92.5 544 GLY A O 1
ATOM 4345 N N . GLY A 1 545 ? 4.395 -28.797 -13.516 1 92.75 545 GLY A N 1
ATOM 4346 C CA . GLY A 1 545 ? 3.973 -29.891 -12.672 1 92.75 545 GLY A CA 1
ATOM 4347 C C . GLY A 1 545 ? 3.5 -29.453 -11.297 1 92.75 545 GLY A C 1
ATOM 4348 O O . GLY A 1 545 ? 3.844 -28.359 -10.844 1 92.75 545 GLY A O 1
ATOM 4349 N N . VAL A 1 546 ? 2.67 -30.312 -10.68 1 93.31 546 VAL A N 1
ATOM 4350 C CA . VAL A 1 546 ? 2.16 -30.141 -9.328 1 93.31 546 VAL A CA 1
ATOM 4351 C C . VAL A 1 546 ? 2.115 -31.484 -8.617 1 93.31 546 VAL A C 1
ATOM 4353 O O . VAL A 1 546 ? 2.148 -32.531 -9.258 1 93.31 546 VAL A O 1
ATOM 4356 N N . PRO A 1 547 ? 2.131 -31.469 -7.316 1 93 547 PRO A N 1
ATOM 4357 C CA . PRO A 1 547 ? 1.874 -32.719 -6.598 1 93 547 PRO A CA 1
ATOM 4358 C C . PRO A 1 547 ? 0.447 -33.219 -6.789 1 93 547 PRO A C 1
ATOM 4360 O O . PRO A 1 547 ? -0.434 -32.469 -7.199 1 93 547 PRO A O 1
ATOM 4363 N N . PRO A 1 548 ? 0.26 -34.562 -6.512 1 96.31 548 PRO A N 1
ATOM 4364 C CA . PRO A 1 548 ? -1.104 -35.094 -6.59 1 96.31 548 PRO A CA 1
ATOM 4365 C C . PRO A 1 548 ? -2.049 -34.438 -5.582 1 96.31 548 PRO A C 1
ATOM 4367 O O . PRO A 1 548 ? -1.628 -34.094 -4.477 1 96.31 548 PRO A O 1
ATOM 4370 N N . MET A 1 549 ? -3.285 -34.406 -5.93 1 95.19 549 MET A N 1
ATOM 4371 C CA . MET A 1 549 ? -4.273 -33.75 -5.09 1 95.19 549 MET A CA 1
ATOM 4372 C C . MET A 1 549 ? -4.707 -34.656 -3.938 1 95.19 549 MET A C 1
ATOM 4374 O O . MET A 1 549 ? -5.145 -34.156 -2.893 1 95.19 549 MET A O 1
ATOM 4378 N N . VAL A 1 550 ? -4.66 -35.969 -4.195 1 96.12 550 VAL A N 1
ATOM 4379 C CA . VAL A 1 550 ? -5.062 -36.938 -3.172 1 96.12 550 VAL A CA 1
ATOM 4380 C C . VAL A 1 550 ? -3.994 -38 -3.029 1 96.12 550 VAL A C 1
ATOM 4382 O O . VAL A 1 550 ? -3.131 -38.156 -3.896 1 96.12 550 VAL A O 1
ATOM 4385 N N . ASP A 1 551 ? -4.082 -38.812 -1.992 1 95.62 551 ASP A N 1
ATOM 4386 C CA . ASP A 1 551 ? -3.064 -39.781 -1.679 1 95.62 551 ASP A CA 1
ATOM 4387 C C . ASP A 1 551 ? -2.938 -40.812 -2.803 1 95.62 551 ASP A C 1
ATOM 4389 O O . ASP A 1 551 ? -1.827 -41.188 -3.197 1 95.62 551 ASP A O 1
ATOM 4393 N N . ASN A 1 552 ? -4.051 -41.25 -3.307 1 97.12 552 ASN A N 1
ATOM 4394 C CA . ASN A 1 552 ? -4.035 -42.25 -4.367 1 97.12 552 ASN A CA 1
ATOM 4395 C C . ASN A 1 552 ? -4.168 -41.625 -5.746 1 97.12 552 ASN A C 1
ATOM 4397 O O . ASN A 1 552 ? -4.77 -42.219 -6.648 1 97.12 552 ASN A O 1
ATOM 4401 N N . GLY A 1 553 ? -3.656 -40.438 -5.844 1 97.5 553 GLY A N 1
ATOM 4402 C CA . GLY A 1 553 ? -3.854 -39.719 -7.086 1 97.5 553 GLY A CA 1
ATOM 4403 C C . GLY A 1 553 ? -2.58 -39.562 -7.895 1 97.5 553 GLY A C 1
ATOM 4404 O O . GLY A 1 553 ? -1.519 -40.031 -7.492 1 97.5 553 GLY A O 1
ATOM 4405 N N . TYR A 1 554 ? -2.748 -38.969 -9.117 1 98.31 554 TYR A N 1
ATOM 4406 C CA . TYR A 1 554 ? -1.684 -38.625 -10.055 1 98.31 554 TYR A CA 1
ATOM 4407 C C . TYR A 1 554 ? -1.741 -37.156 -10.445 1 98.31 554 TYR A C 1
ATOM 4409 O O . TYR A 1 554 ? -2.826 -36.594 -10.617 1 98.31 554 TYR A O 1
ATOM 4417 N N . GLY A 1 555 ? -0.619 -36.531 -10.43 1 97.56 555 GLY A N 1
ATOM 4418 C CA . GLY A 1 555 ? -0.469 -35.281 -11.18 1 97.56 555 GLY A CA 1
ATOM 4419 C C . GLY A 1 555 ? 0.121 -35.5 -12.562 1 97.56 555 GLY A C 1
ATOM 4420 O O . GLY A 1 555 ? 1.144 -36.156 -12.711 1 97.56 555 GLY A O 1
ATOM 4421 N N . ILE A 1 556 ? -0.556 -34.969 -13.617 1 98.31 556 ILE A N 1
ATOM 4422 C CA . ILE A 1 556 ? -0.092 -35.219 -14.984 1 98.31 556 ILE A CA 1
ATOM 4423 C C . ILE A 1 556 ? -0.165 -33.906 -15.773 1 98.31 556 ILE A C 1
ATOM 4425 O O . ILE A 1 556 ? -1.25 -33.469 -16.172 1 98.31 556 ILE A O 1
ATOM 4429 N N . PHE A 1 557 ? 0.943 -33.312 -15.969 1 97.06 557 PHE A N 1
ATOM 4430 C CA . PHE A 1 557 ? 1.038 -32.156 -16.859 1 97.06 557 PHE A CA 1
ATOM 4431 C C . PHE A 1 557 ? 1.661 -32.562 -18.188 1 97.06 557 PHE A C 1
ATOM 4433 O O . PHE A 1 557 ? 2.568 -33.375 -18.234 1 97.06 557 PHE A O 1
ATOM 4440 N N . TYR A 1 558 ? 1.156 -32.031 -19.266 1 97.25 558 TYR A N 1
ATOM 4441 C CA . TYR A 1 558 ? 1.681 -32.406 -20.562 1 97.25 558 TYR A CA 1
ATOM 4442 C C . TYR A 1 558 ? 1.668 -31.234 -21.531 1 97.25 558 TYR A C 1
ATOM 4444 O O . TYR A 1 558 ? 0.968 -30.25 -21.297 1 97.25 558 TYR A O 1
ATOM 4452 N N . ARG A 1 559 ? 2.49 -31.312 -22.453 1 95.88 559 ARG A N 1
ATOM 4453 C CA . ARG A 1 559 ? 2.555 -30.375 -23.578 1 95.88 559 ARG A CA 1
ATOM 4454 C C . ARG A 1 559 ? 2.688 -31.109 -24.906 1 95.88 559 ARG A C 1
ATOM 4456 O O . ARG A 1 559 ? 2.91 -32.344 -24.922 1 95.88 559 ARG A O 1
ATOM 4463 N N . VAL A 1 560 ? 2.422 -30.391 -25.953 1 96.81 560 VAL A N 1
ATOM 4464 C CA . VAL A 1 560 ? 2.439 -31 -27.281 1 96.81 560 VAL A CA 1
ATOM 4465 C C . VAL A 1 560 ? 3.432 -30.266 -28.188 1 96.81 560 VAL A C 1
ATOM 4467 O O . VAL A 1 560 ? 3.342 -29.047 -28.344 1 96.81 560 VAL A O 1
ATOM 4470 N N . ASN A 1 561 ? 4.367 -30.984 -28.625 1 94.69 561 ASN A N 1
ATOM 4471 C CA . ASN A 1 561 ? 5.297 -30.469 -29.641 1 94.69 561 ASN A CA 1
ATOM 4472 C C . ASN A 1 561 ? 5.012 -31.062 -31.016 1 94.69 561 ASN A C 1
ATOM 4474 O O . ASN A 1 561 ? 4.09 -31.875 -31.172 1 94.69 561 ASN A O 1
ATOM 4478 N N . ASP A 1 562 ? 5.742 -30.656 -32 1 94.56 562 ASP A N 1
ATOM 4479 C CA . ASP A 1 562 ? 5.473 -31.047 -33.375 1 94.56 562 ASP A CA 1
ATOM 4480 C C . ASP A 1 562 ? 5.531 -32.562 -33.562 1 94.56 562 ASP A C 1
ATOM 4482 O O . ASP A 1 562 ? 4.676 -33.156 -34.219 1 94.56 562 ASP A O 1
ATOM 4486 N N . HIS A 1 563 ? 6.543 -33.188 -32.875 1 95.44 563 HIS A N 1
ATOM 4487 C CA . HIS A 1 563 ? 6.754 -34.625 -33.125 1 95.44 563 HIS A CA 1
ATOM 4488 C C . HIS A 1 563 ? 6.902 -35.406 -31.828 1 95.44 563 HIS A C 1
ATOM 4490 O O . HIS A 1 563 ? 7.367 -36.562 -31.828 1 95.44 563 HIS A O 1
ATOM 4496 N N . LYS A 1 564 ? 6.52 -34.75 -30.734 1 96.06 564 LYS A N 1
ATOM 4497 C CA . LYS A 1 564 ? 6.633 -35.469 -29.453 1 96.06 564 LYS A CA 1
ATOM 4498 C C . LYS A 1 564 ? 5.578 -35 -28.469 1 96.06 564 LYS A C 1
ATOM 4500 O O . LYS A 1 564 ? 5.016 -33.906 -28.625 1 96.06 564 LYS A O 1
ATOM 4505 N N . LEU A 1 565 ? 5.332 -35.75 -27.484 1 97.69 565 LEU A N 1
ATOM 4506 C CA . LEU A 1 565 ? 4.387 -35.469 -26.406 1 97.69 565 LEU A CA 1
ATOM 4507 C C . LEU A 1 565 ? 5.066 -35.594 -25.047 1 97.69 565 LEU A C 1
ATOM 4509 O O . LEU A 1 565 ? 4.941 -36.594 -24.359 1 97.69 565 LEU A O 1
ATOM 4513 N N . PRO A 1 566 ? 5.766 -34.531 -24.609 1 95.56 566 PRO A N 1
ATOM 4514 C CA . PRO A 1 566 ? 6.348 -34.531 -23.266 1 95.56 566 PRO A CA 1
ATOM 4515 C C . PRO A 1 566 ? 5.297 -34.438 -22.156 1 95.56 566 PRO A C 1
ATOM 4517 O O . PRO A 1 566 ? 4.312 -33.719 -22.312 1 95.56 566 PRO A O 1
ATOM 4520 N N . TYR A 1 567 ? 5.48 -35.156 -21.047 1 96.56 567 TYR A N 1
ATOM 4521 C CA . TYR A 1 567 ? 4.555 -35.062 -19.922 1 96.56 567 TYR A CA 1
ATOM 4522 C C . TYR A 1 567 ? 5.258 -35.344 -18.609 1 96.56 567 TYR A C 1
ATOM 4524 O O . TYR A 1 567 ? 6.406 -35.812 -18.594 1 96.56 567 TYR A O 1
ATOM 4532 N N . VAL A 1 568 ? 4.691 -34.938 -17.531 1 95.38 568 VAL A N 1
ATOM 4533 C CA . VAL A 1 568 ? 5.176 -35.156 -16.172 1 95.38 568 VAL A CA 1
ATOM 4534 C C . VAL A 1 568 ? 4.145 -35.938 -15.375 1 95.38 568 VAL A C 1
ATOM 4536 O O . VAL A 1 568 ? 2.939 -35.719 -15.492 1 95.38 568 VAL A O 1
ATOM 4539 N N . VAL A 1 569 ? 4.59 -36.938 -14.633 1 97.5 569 VAL A N 1
ATOM 4540 C CA . VAL A 1 569 ? 3.701 -37.719 -13.758 1 97.5 569 VAL A CA 1
ATOM 4541 C C . VAL A 1 569 ? 4.219 -37.656 -12.328 1 97.5 569 VAL A C 1
ATOM 4543 O O . VAL A 1 569 ? 5.379 -38 -12.07 1 97.5 569 VAL A O 1
ATOM 4546 N N . THR A 1 570 ? 3.402 -37.25 -11.398 1 96.19 570 THR A N 1
ATOM 4547 C CA . THR A 1 570 ? 3.748 -37.25 -9.984 1 96.19 570 THR A CA 1
ATOM 4548 C C . THR A 1 570 ? 2.838 -38.188 -9.195 1 96.19 570 THR A C 1
ATOM 4550 O O . THR A 1 570 ? 1.676 -38.375 -9.562 1 96.19 570 THR A O 1
ATOM 4553 N N . THR A 1 571 ? 3.334 -38.844 -8.211 1 97.62 571 THR A N 1
ATOM 4554 C CA . THR A 1 571 ? 2.619 -39.688 -7.262 1 97.62 571 THR A CA 1
ATOM 4555 C C . THR A 1 571 ? 3.213 -39.562 -5.863 1 97.62 571 THR A C 1
ATOM 4557 O O . THR A 1 571 ? 4.277 -38.969 -5.688 1 97.62 571 THR A O 1
ATOM 4560 N N . TRP A 1 572 ? 2.441 -40.094 -4.883 1 96.94 572 TRP A N 1
ATOM 4561 C CA . TRP A 1 572 ? 2.955 -40.188 -3.518 1 96.94 572 TRP A CA 1
ATOM 4562 C C . TRP A 1 572 ? 3.51 -41.562 -3.238 1 96.94 572 TRP A C 1
ATOM 4564 O O . TRP A 1 572 ? 2.83 -42.562 -3.465 1 96.94 572 TRP A O 1
ATOM 4574 N N . LYS A 1 573 ? 4.668 -41.625 -2.678 1 96 573 LYS A N 1
ATOM 4575 C CA . LYS A 1 573 ? 5.348 -42.875 -2.4 1 96 573 LYS A CA 1
ATOM 4576 C C . LYS A 1 573 ? 4.605 -43.688 -1.336 1 96 573 LYS A C 1
ATOM 4578 O O . LYS A 1 573 ? 4.598 -44.906 -1.373 1 96 573 LYS A O 1
ATOM 4583 N N . HIS A 1 574 ? 4.02 -43 -0.409 1 96.12 574 HIS A N 1
ATOM 4584 C CA . HIS A 1 574 ? 3.385 -43.688 0.71 1 96.12 574 HIS A CA 1
ATOM 4585 C C . HIS A 1 574 ? 2.145 -44.469 0.258 1 96.12 574 HIS A C 1
ATOM 4587 O O . HIS A 1 574 ? 1.65 -45.344 0.978 1 96.12 574 HIS A O 1
ATOM 4593 N N . CYS A 1 575 ? 1.574 -44.156 -0.835 1 96.31 575 CYS A N 1
ATOM 4594 C CA . CYS A 1 575 ? 0.413 -44.875 -1.343 1 96.31 575 CYS A CA 1
ATOM 4595 C C . CYS A 1 575 ? 0.841 -46.094 -2.174 1 96.31 575 CYS A C 1
ATOM 4597 O O . CYS A 1 575 ? 1.548 -45.938 -3.172 1 96.31 575 CYS A O 1
ATOM 4599 N N . ASP A 1 576 ? 0.386 -47.219 -1.898 1 94.62 576 ASP A N 1
ATOM 4600 C CA . ASP A 1 576 ? 0.822 -48.438 -2.553 1 94.62 576 ASP A CA 1
ATOM 4601 C C . ASP A 1 576 ? -0.012 -48.719 -3.799 1 94.62 576 ASP A C 1
ATOM 4603 O O . ASP A 1 576 ? 0.314 -49.625 -4.578 1 94.62 576 ASP A O 1
ATOM 4607 N N . VAL A 1 577 ? -0.94 -47.906 -4.008 1 94.81 577 VAL A N 1
ATOM 4608 C CA . VAL A 1 577 ? -1.856 -48.125 -5.121 1 94.81 577 VAL A CA 1
ATOM 4609 C C . VAL A 1 577 ? -1.291 -47.5 -6.387 1 94.81 577 VAL A C 1
ATOM 4611 O O . VAL A 1 577 ? -1.519 -47.969 -7.496 1 94.81 577 VAL A O 1
ATOM 4614 N N . THR A 1 578 ? -0.625 -46.438 -6.258 1 97.19 578 THR A N 1
ATOM 4615 C CA . THR A 1 578 ? -0.163 -45.656 -7.406 1 97.19 578 THR A CA 1
ATOM 4616 C C . THR A 1 578 ? 1.282 -46.031 -7.746 1 97.19 578 THR A C 1
ATOM 4618 O O . THR A 1 578 ? 2.057 -46.406 -6.867 1 97.19 578 THR A O 1
ATOM 4621 N N . ASN A 1 579 ? 1.612 -45.969 -9 1 97.38 579 ASN A N 1
ATOM 4622 C CA . ASN A 1 579 ? 2.951 -46.156 -9.555 1 97.38 579 ASN A CA 1
ATOM 4623 C C . ASN A 1 579 ? 3.166 -45.312 -10.805 1 97.38 579 ASN A C 1
ATOM 4625 O O . ASN A 1 579 ? 2.574 -45.594 -11.852 1 97.38 579 ASN A O 1
ATOM 4629 N N . ASN A 1 580 ? 4.004 -44.344 -10.688 1 96.69 580 ASN A N 1
ATOM 4630 C CA . ASN A 1 580 ? 4.152 -43.375 -11.781 1 96.69 580 ASN A CA 1
ATOM 4631 C C . ASN A 1 580 ? 4.82 -44.031 -12.992 1 96.69 580 ASN A C 1
ATOM 4633 O O . ASN A 1 580 ? 4.484 -43.719 -14.141 1 96.69 580 ASN A O 1
ATOM 4637 N N . LYS A 1 581 ? 5.766 -44.969 -12.867 1 97.25 581 LYS A N 1
ATOM 4638 C CA . LYS A 1 581 ? 6.426 -45.656 -13.984 1 97.25 581 LYS A CA 1
ATOM 4639 C C . LYS A 1 581 ? 5.453 -46.531 -14.734 1 97.25 581 LYS A C 1
ATOM 4641 O O . LYS A 1 581 ? 5.418 -46.531 -15.969 1 97.25 581 LYS A O 1
ATOM 4646 N N . LEU A 1 582 ? 4.703 -47.312 -13.977 1 97.94 582 LEU A N 1
ATOM 4647 C CA . LEU A 1 582 ? 3.717 -48.188 -14.609 1 97.94 582 LEU A CA 1
ATOM 4648 C C . LEU A 1 582 ? 2.656 -47.344 -15.336 1 97.94 582 LEU A C 1
ATOM 4650 O O . LEU A 1 582 ? 2.213 -47.719 -16.422 1 97.94 582 LEU A O 1
ATOM 4654 N N . PHE A 1 583 ? 2.266 -46.344 -14.695 1 98.38 583 PHE A N 1
ATOM 4655 C CA . PHE A 1 583 ? 1.282 -45.469 -15.336 1 98.38 583 PHE A CA 1
ATOM 4656 C C . PHE A 1 583 ? 1.826 -44.906 -16.641 1 98.38 583 PHE A C 1
ATOM 4658 O O . PHE A 1 583 ? 1.125 -44.906 -17.656 1 98.38 583 PHE A O 1
ATOM 4665 N N . ALA A 1 584 ? 3.045 -44.406 -16.656 1 98.38 584 ALA A N 1
ATOM 4666 C CA . ALA A 1 584 ? 3.668 -43.844 -17.859 1 98.38 584 ALA A CA 1
ATOM 4667 C C . ALA A 1 584 ? 3.74 -44.875 -18.969 1 98.38 584 ALA A C 1
ATOM 4669 O O . ALA A 1 584 ? 3.488 -44.562 -20.141 1 98.38 584 ALA A O 1
ATOM 4670 N N . ALA A 1 585 ? 4.098 -46.062 -18.594 1 98.25 585 ALA A N 1
ATOM 4671 C CA . ALA A 1 585 ? 4.172 -47.156 -19.578 1 98.25 585 ALA A CA 1
ATOM 4672 C C . ALA A 1 585 ? 2.807 -47.406 -20.203 1 98.25 585 ALA A C 1
ATOM 4674 O O . ALA A 1 585 ? 2.697 -47.562 -21.422 1 98.25 585 ALA A O 1
ATOM 4675 N N . GLU A 1 586 ? 1.84 -47.5 -19.344 1 97.94 586 GLU A N 1
ATOM 4676 C CA . GLU A 1 586 ? 0.489 -47.75 -19.844 1 97.94 586 GLU A CA 1
ATOM 4677 C C . GLU A 1 586 ? -0.006 -46.562 -20.672 1 97.94 586 GLU A C 1
ATOM 4679 O O . GLU A 1 586 ? -0.784 -46.719 -21.609 1 97.94 586 GLU A O 1
ATOM 4684 N N . LEU A 1 587 ? 0.34 -45.375 -20.297 1 98.62 587 LEU A N 1
ATOM 4685 C CA . LEU A 1 587 ? -0.053 -44.188 -21.047 1 98.62 587 LEU A CA 1
ATOM 4686 C C . LEU A 1 587 ? 0.545 -44.188 -22.453 1 98.62 587 LEU A C 1
ATOM 4688 O O . LEU A 1 587 ? -0.139 -43.875 -23.422 1 98.62 587 LEU A O 1
ATOM 4692 N N . GLU A 1 588 ? 1.772 -44.531 -22.594 1 98.44 588 GLU A N 1
ATOM 4693 C CA . GLU A 1 588 ? 2.41 -44.562 -23.906 1 98.44 588 GLU A CA 1
ATOM 4694 C C . GLU A 1 588 ? 1.804 -45.656 -24.781 1 98.44 588 GLU A C 1
ATOM 4696 O O . GLU A 1 588 ? 1.66 -45.5 -25.984 1 98.44 588 GLU A O 1
ATOM 4701 N N . LYS A 1 589 ? 1.513 -46.781 -24.094 1 97.44 589 LYS A N 1
ATOM 4702 C CA . LYS A 1 589 ? 0.774 -47.812 -24.812 1 97.44 589 LYS A CA 1
ATOM 4703 C C . LYS A 1 589 ? -0.568 -47.281 -25.312 1 97.44 589 LYS A C 1
ATOM 4705 O O . LYS A 1 589 ? -0.976 -47.562 -26.438 1 97.44 589 LYS A O 1
ATOM 4710 N N . ALA A 1 590 ? -1.232 -46.594 -24.453 1 98 590 ALA A N 1
ATOM 4711 C CA . ALA A 1 590 ? -2.51 -46 -24.828 1 98 590 ALA A CA 1
ATOM 4712 C C . ALA A 1 590 ? -2.34 -45.031 -25.984 1 98 590 ALA A C 1
ATOM 4714 O O . ALA A 1 590 ? -3.188 -44.938 -26.875 1 98 590 ALA A O 1
ATOM 4715 N N . PHE A 1 591 ? -1.277 -44.188 -26.031 1 98.19 591 PHE A N 1
ATOM 4716 C CA . PHE A 1 591 ? -0.999 -43.312 -27.141 1 98.19 591 PHE A CA 1
ATOM 4717 C C . PHE A 1 591 ? -0.984 -44.062 -28.469 1 98.19 591 PHE A C 1
ATOM 4719 O O . PHE A 1 591 ? -1.634 -43.656 -29.438 1 98.19 591 PHE A O 1
ATOM 4726 N N . VAL A 1 592 ? -0.313 -45.125 -28.438 1 96.81 592 VAL A N 1
ATOM 4727 C CA . VAL A 1 592 ? -0.136 -45.906 -29.656 1 96.81 592 VAL A CA 1
ATOM 4728 C C . VAL A 1 592 ? -1.465 -46.531 -30.062 1 96.81 592 VAL A C 1
ATOM 4730 O O . VAL A 1 592 ? -1.862 -46.469 -31.234 1 96.81 592 VAL A O 1
ATOM 4733 N N . ASP A 1 593 ? -2.113 -47.188 -29.156 1 96.44 593 ASP A N 1
ATOM 4734 C CA . ASP A 1 593 ? -3.367 -47.875 -29.438 1 96.44 593 ASP A CA 1
ATOM 4735 C C . ASP A 1 593 ? -4.41 -46.906 -30 1 96.44 593 ASP A C 1
ATOM 4737 O O . ASP A 1 593 ? -5.035 -47.188 -31.031 1 96.44 593 ASP A O 1
ATOM 4741 N N . VAL A 1 594 ? -4.629 -45.844 -29.312 1 97.19 594 VAL A N 1
ATOM 4742 C CA . VAL A 1 594 ? -5.676 -44.906 -29.688 1 97.19 594 VAL A CA 1
ATOM 4743 C C . VAL A 1 594 ? -5.332 -44.25 -31.031 1 97.19 594 VAL A C 1
ATOM 4745 O O . VAL A 1 594 ? -6.215 -44 -31.859 1 97.19 594 VAL A O 1
ATOM 4748 N N . PHE A 1 595 ? -4.035 -43.906 -31.234 1 96.06 595 PHE A N 1
ATOM 4749 C CA . PHE A 1 595 ? -3.598 -43.375 -32.531 1 96.06 595 PHE A CA 1
ATOM 4750 C C . PHE A 1 595 ? -3.957 -44.344 -33.656 1 96.06 595 PHE A C 1
ATOM 4752 O O . PHE A 1 595 ? -4.5 -43.938 -34.688 1 96.06 595 PHE A O 1
ATOM 4759 N N . LYS A 1 596 ? -3.711 -45.594 -33.469 1 94.56 596 LYS A N 1
ATOM 4760 C CA . LYS A 1 596 ? -4.008 -46.625 -34.469 1 94.56 596 LYS A CA 1
ATOM 4761 C C . LYS A 1 596 ? -5.512 -46.719 -34.719 1 94.56 596 LYS A C 1
ATOM 4763 O O . LYS A 1 596 ? -5.941 -46.969 -35.844 1 94.56 596 LYS A O 1
ATOM 4768 N N . MET A 1 597 ? -6.215 -46.625 -33.688 1 95.12 597 MET A N 1
ATOM 4769 C CA . MET A 1 597 ? -7.668 -46.688 -33.812 1 95.12 597 MET A CA 1
ATOM 4770 C C . MET A 1 597 ? -8.172 -45.562 -34.719 1 95.12 597 MET A C 1
ATOM 4772 O O . MET A 1 597 ? -9.062 -45.781 -35.562 1 95.12 597 MET A O 1
ATOM 4776 N N . PHE A 1 598 ? -7.664 -44.406 -34.562 1 93.5 598 PHE A N 1
ATOM 4777 C CA . PHE A 1 598 ? -8.07 -43.281 -35.375 1 93.5 598 PHE A CA 1
ATOM 4778 C C . PHE A 1 598 ? -7.613 -43.469 -36.812 1 93.5 598 PHE A C 1
ATOM 4780 O O . PHE A 1 598 ? -8.281 -43 -37.75 1 93.5 598 PHE A O 1
ATOM 4787 N N . GLU A 1 599 ? -6.48 -44.094 -37.062 1 90.31 599 GLU A N 1
ATOM 4788 C CA . GLU A 1 599 ? -5.934 -44.312 -38.375 1 90.31 599 GLU A CA 1
ATOM 4789 C C . GLU A 1 599 ? -6.781 -45.312 -39.156 1 90.31 599 GLU A C 1
ATOM 4791 O O . GLU A 1 599 ? -6.867 -45.219 -40.406 1 90.31 599 GLU A O 1
ATOM 4796 N N . SER A 1 600 ? -7.25 -46.375 -38.594 1 79.88 600 SER A N 1
ATOM 4797 C CA . SER A 1 600 ? -8.008 -47.438 -39.25 1 79.88 600 SER A CA 1
ATOM 4798 C C . SER A 1 600 ? -9.195 -46.875 -40.031 1 79.88 600 SER A C 1
ATOM 4800 O O . SER A 1 600 ? -9.578 -47.406 -41.062 1 79.88 600 SER A O 1
ATOM 4802 N N . LYS A 1 601 ? -9.984 -46.031 -39.656 1 63.66 601 LYS A N 1
ATOM 4803 C CA . LYS A 1 601 ? -11.109 -45.531 -40.438 1 63.66 601 LYS A CA 1
ATOM 4804 C C . LYS A 1 601 ? -10.633 -44.719 -41.625 1 63.66 601 LYS A C 1
ATOM 4806 O O . LYS A 1 601 ? -11.344 -44.594 -42.625 1 63.66 601 LYS A O 1
ATOM 4811 N N . SER A 1 602 ? -9.555 -43.938 -41.531 1 49.62 602 SER A N 1
ATOM 4812 C CA . SER A 1 602 ? -9.219 -43.125 -42.656 1 49.62 602 SER A CA 1
ATOM 4813 C C . SER A 1 602 ? -8.82 -43.969 -43.875 1 49.62 602 SER A C 1
ATOM 4815 O O . SER A 1 602 ? -8.648 -43.469 -44.969 1 49.62 602 SER A O 1
ATOM 4817 N N . GLN A 1 603 ? -8.672 -45.438 -43.688 1 41 603 GLN A N 1
ATOM 4818 C CA . GLN A 1 603 ? -8.5 -46.281 -44.875 1 41 603 GLN A CA 1
ATOM 4819 C C . GLN A 1 603 ? -9.828 -46.875 -45.344 1 41 603 GLN A C 1
ATOM 4821 O O . GLN A 1 603 ? -10.641 -47.281 -44.5 1 41 603 GLN A O 1
ATOM 4826 N N . MET B 1 1 ? 0.277 -1.684 30.219 1 53.38 1 MET B N 1
ATOM 4827 C CA . MET B 1 1 ? 0.01 -0.355 29.672 1 53.38 1 MET B CA 1
ATOM 4828 C C . MET B 1 1 ? -0.566 -0.451 28.266 1 53.38 1 MET B C 1
ATOM 4830 O O . MET B 1 1 ? -0.195 -1.34 27.5 1 53.38 1 MET B O 1
ATOM 4834 N N . ASP B 1 2 ? -1.63 0.328 28 1 73.25 2 ASP B N 1
ATOM 4835 C CA . ASP B 1 2 ? -2.289 0.277 26.688 1 73.25 2 ASP B CA 1
ATOM 4836 C C . ASP B 1 2 ? -1.354 0.761 25.578 1 73.25 2 ASP B C 1
ATOM 4838 O O . ASP B 1 2 ? -0.6 1.717 25.781 1 73.25 2 ASP B O 1
ATOM 4842 N N . LYS B 1 3 ? -1.424 0.063 24.578 1 82.88 3 LYS B N 1
ATOM 4843 C CA . LYS B 1 3 ? -0.697 0.501 23.391 1 82.88 3 LYS B CA 1
ATOM 4844 C C . LYS B 1 3 ? -1.19 1.865 22.922 1 82.88 3 LYS B C 1
ATOM 4846 O O . LYS B 1 3 ? -2.342 2.234 23.172 1 82.88 3 LYS B O 1
ATOM 4851 N N . THR B 1 4 ? -0.226 2.68 22.312 1 88.38 4 THR B N 1
ATOM 4852 C CA . THR B 1 4 ? -0.461 4.055 21.891 1 88.38 4 THR B CA 1
ATOM 4853 C C . THR B 1 4 ? -1.774 4.164 21.125 1 88.38 4 THR B C 1
ATOM 4855 O O . THR B 1 4 ? -2.549 5.102 21.328 1 88.38 4 THR B O 1
ATOM 4858 N N . PHE B 1 5 ? -2.109 3.156 20.312 1 89.25 5 PHE B N 1
ATOM 4859 C CA . PHE B 1 5 ? -3.213 3.33 19.375 1 89.25 5 PHE B CA 1
ATOM 4860 C C . PHE B 1 5 ? -4.402 2.465 19.781 1 89.25 5 PHE B C 1
ATOM 4862 O O . PHE B 1 5 ? -5.477 2.562 19.188 1 89.25 5 PHE B O 1
ATOM 4869 N N . ASP B 1 6 ? -4.289 1.662 20.844 1 87.75 6 ASP B N 1
ATOM 4870 C CA . ASP B 1 6 ? -5.348 0.738 21.234 1 87.75 6 ASP B CA 1
ATOM 4871 C C . ASP B 1 6 ? -6.562 1.491 21.781 1 87.75 6 ASP B C 1
ATOM 4873 O O . ASP B 1 6 ? -7.703 1.06 21.594 1 87.75 6 ASP B O 1
ATOM 4877 N N . ALA B 1 7 ? -6.293 2.572 22.438 1 88.12 7 ALA B N 1
ATOM 4878 C CA . ALA B 1 7 ? -7.367 3.336 23.062 1 88.12 7 ALA B CA 1
ATOM 4879 C C . ALA B 1 7 ? -8.32 3.91 22.016 1 88.12 7 ALA B C 1
ATOM 4881 O O . ALA B 1 7 ? -9.461 4.242 22.328 1 88.12 7 ALA B O 1
ATOM 4882 N N . GLU B 1 8 ? -7.824 3.984 20.781 1 90.19 8 GLU B N 1
ATOM 4883 C CA . GLU B 1 8 ? -8.617 4.562 19.703 1 90.19 8 GLU B CA 1
ATOM 4884 C C . GLU B 1 8 ? -9.93 3.799 19.516 1 90.19 8 GLU B C 1
ATOM 4886 O O . GLU B 1 8 ? -10.984 4.406 19.328 1 90.19 8 GLU B O 1
ATOM 4891 N N . PHE B 1 9 ? -9.891 2.527 19.672 1 87.94 9 PHE B N 1
ATOM 4892 C CA . PHE B 1 9 ? -11.023 1.671 19.344 1 87.94 9 PHE B CA 1
ATOM 4893 C C . PHE B 1 9 ? -12.07 1.695 20.453 1 87.94 9 PHE B C 1
ATOM 4895 O O . PHE B 1 9 ? -13.211 1.275 20.25 1 87.94 9 PHE B O 1
ATOM 4902 N N . LYS B 1 10 ? -11.727 2.219 21.641 1 91 10 LYS B N 1
ATOM 4903 C CA . LYS B 1 10 ? -12.641 2.314 22.766 1 91 10 LYS B CA 1
ATOM 4904 C C . LYS B 1 10 ? -13.359 3.66 22.781 1 91 10 LYS B C 1
ATOM 4906 O O . LYS B 1 10 ? -14.312 3.854 23.547 1 91 10 LYS B O 1
ATOM 4911 N N . LEU B 1 11 ? -12.922 4.621 21.922 1 95 11 LEU B N 1
ATOM 4912 C CA . LEU B 1 11 ? -13.555 5.934 21.859 1 95 11 LEU B CA 1
ATOM 4913 C C . LEU B 1 11 ? -14.953 5.836 21.266 1 95 11 LEU B C 1
ATOM 4915 O O . LEU B 1 11 ? -15.203 4.992 20.406 1 95 11 LEU B O 1
ATOM 4919 N N . PRO B 1 12 ? -15.836 6.695 21.766 1 96.19 12 PRO B N 1
ATOM 4920 C CA . PRO B 1 12 ? -17.188 6.684 21.203 1 96.19 12 PRO B CA 1
ATOM 4921 C C . PRO B 1 12 ? -17.219 7.191 19.75 1 96.19 12 PRO B C 1
ATOM 4923 O O . PRO B 1 12 ? -16.312 7.891 19.312 1 96.19 12 PRO B O 1
ATOM 4926 N N . ASP B 1 13 ? -18.281 6.805 18.984 1 96.75 13 ASP B N 1
ATOM 4927 C CA . ASP B 1 13 ? -18.516 7.305 17.641 1 96.75 13 ASP B CA 1
ATOM 4928 C C . ASP B 1 13 ? -18.797 8.805 17.656 1 96.75 13 ASP B C 1
ATOM 4930 O O . ASP B 1 13 ? -19.266 9.344 18.656 1 96.75 13 ASP B O 1
ATOM 4934 N N . LEU B 1 14 ? -18.469 9.508 16.609 1 97.44 14 LEU B N 1
ATOM 4935 C CA . LEU B 1 14 ? -18.828 10.914 16.484 1 97.44 14 LEU B CA 1
ATOM 4936 C C . LEU B 1 14 ? -20.344 11.086 16.391 1 97.44 14 LEU B C 1
ATOM 4938 O O . LEU B 1 14 ? -20.984 10.531 15.5 1 97.44 14 LEU B O 1
ATOM 4942 N N . PRO B 1 15 ? -20.938 11.844 17.25 1 97.12 15 PRO B N 1
ATOM 4943 C CA . PRO B 1 15 ? -22.391 11.984 17.25 1 97.12 15 PRO B CA 1
ATOM 4944 C C . PRO B 1 15 ? -22.891 12.953 16.172 1 97.12 15 PRO B C 1
ATOM 4946 O O . PRO B 1 15 ? -22.125 13.781 15.68 1 97.12 15 PRO B O 1
ATOM 4949 N N . ILE B 1 16 ? -24.172 12.766 15.805 1 97.31 16 ILE B N 1
ATOM 4950 C CA . ILE B 1 16 ? -24.875 13.734 14.977 1 97.31 16 ILE B CA 1
ATOM 4951 C C . ILE B 1 16 ? -25.844 14.547 15.828 1 97.31 16 ILE B C 1
ATOM 4953 O O . ILE B 1 16 ? -26.688 13.984 16.531 1 97.31 16 ILE B O 1
ATOM 4957 N N . SER B 1 17 ? -25.672 15.859 15.805 1 96.88 17 SER B N 1
ATOM 4958 C CA . SER B 1 17 ? -26.578 16.734 16.516 1 96.88 17 SER B CA 1
ATOM 4959 C C . SER B 1 17 ? -27.984 16.672 15.93 1 96.88 17 SER B C 1
ATOM 4961 O O . SER B 1 17 ? -28.172 16.203 14.805 1 96.88 17 SER B O 1
ATOM 4963 N N . THR B 1 18 ? -28.969 17.078 16.688 1 97.38 18 THR B N 1
ATOM 4964 C CA . THR B 1 18 ? -30.312 17.188 16.141 1 97.38 18 THR B CA 1
ATOM 4965 C C . THR B 1 18 ? -30.406 18.375 15.188 1 97.38 18 THR B C 1
ATOM 4967 O O . THR B 1 18 ? -29.656 19.344 15.305 1 97.38 18 THR B O 1
ATOM 4970 N N . LEU B 1 19 ? -31.328 18.219 14.305 1 97.75 19 LEU B N 1
ATOM 4971 C CA . LEU B 1 19 ? -31.516 19.281 13.336 1 97.75 19 LEU B CA 1
ATOM 4972 C C . LEU B 1 19 ? -31.938 20.578 14.031 1 97.75 19 LEU B C 1
ATOM 4974 O O . LEU B 1 19 ? -31.484 21.656 13.648 1 97.75 19 LEU B O 1
ATOM 4978 N N . GLU B 1 20 ? -32.75 20.438 15.047 1 97.88 20 GLU B N 1
ATOM 4979 C CA . GLU B 1 20 ? -33.219 21.594 15.789 1 97.88 20 GLU B CA 1
ATOM 4980 C C . GLU B 1 20 ? -32.062 22.328 16.484 1 97.88 20 GLU B C 1
ATOM 4982 O O . GLU B 1 20 ? -32 23.547 16.438 1 97.88 20 GLU B O 1
ATOM 4987 N N . ASN B 1 21 ? -31.281 21.594 17.078 1 97.94 21 ASN B N 1
ATOM 4988 C CA . ASN B 1 21 ? -30.125 22.188 17.766 1 97.94 21 ASN B CA 1
ATOM 4989 C C . ASN B 1 21 ? -29.219 22.906 16.766 1 97.94 21 ASN B C 1
ATOM 4991 O O . ASN B 1 21 ? -28.75 24.031 17.047 1 97.94 21 ASN B O 1
ATOM 4995 N N . THR B 1 22 ? -28.984 22.266 15.648 1 98.25 22 THR B N 1
ATOM 4996 C CA . THR B 1 22 ? -28.109 22.828 14.625 1 98.25 22 THR B CA 1
ATOM 4997 C C . THR B 1 22 ? -28.656 24.141 14.094 1 98.25 22 THR B C 1
ATOM 4999 O O . THR B 1 22 ? -27.922 25.125 13.992 1 98.25 22 THR B O 1
ATOM 5002 N N . ILE B 1 23 ? -29.922 24.172 13.844 1 98.38 23 ILE B N 1
ATOM 5003 C CA . ILE B 1 23 ? -30.531 25.359 13.281 1 98.38 23 ILE B CA 1
ATOM 5004 C C . ILE B 1 23 ? -30.594 26.469 14.336 1 98.38 23 ILE B C 1
ATOM 5006 O O . ILE B 1 23 ? -30.406 27.641 14.016 1 98.38 23 ILE B O 1
ATOM 5010 N N . SER B 1 24 ? -30.828 26.078 15.508 1 98 24 SER B N 1
ATOM 5011 C CA . SER B 1 24 ? -30.828 27.047 16.594 1 98 24 SER B CA 1
ATOM 5012 C C . SER B 1 24 ? -29.469 27.719 16.734 1 98 24 SER B C 1
ATOM 5014 O O . SER B 1 24 ? -29.391 28.953 16.844 1 98 24 SER B O 1
ATOM 5016 N N . LYS B 1 25 ? -28.406 26.953 16.75 1 97.5 25 LYS B N 1
ATOM 5017 C CA . LYS B 1 25 ? -27.062 27.484 16.859 1 97.5 25 LYS B CA 1
ATOM 5018 C C . LYS B 1 25 ? -26.703 28.344 15.641 1 97.5 25 LYS B C 1
ATOM 5020 O O . LYS B 1 25 ? -26.047 29.391 15.773 1 97.5 25 LYS B O 1
ATOM 5025 N N . TYR B 1 26 ? -27.156 27.891 14.477 1 98.12 26 TYR B N 1
ATOM 5026 C CA . TYR B 1 26 ? -26.922 28.641 13.25 1 98.12 26 TYR B CA 1
ATOM 5027 C C . TYR B 1 26 ? -27.594 30.016 13.32 1 98.12 26 TYR B C 1
ATOM 5029 O O . TYR B 1 26 ? -26.969 31.031 13.055 1 98.12 26 TYR B O 1
ATOM 5037 N N . LEU B 1 27 ? -28.828 30 13.781 1 98.38 27 LEU B N 1
ATOM 5038 C CA . LEU B 1 27 ? -29.594 31.25 13.844 1 98.38 27 LEU B CA 1
ATOM 5039 C C . LEU B 1 27 ? -29 32.188 14.891 1 98.38 27 LEU B C 1
ATOM 5041 O O . LEU B 1 27 ? -29.016 33.406 14.703 1 98.38 27 LEU B O 1
ATOM 5045 N N . ASP B 1 28 ? -28.531 31.594 15.945 1 97.25 28 ASP B N 1
ATOM 5046 C CA . ASP B 1 28 ? -27.875 32.406 16.969 1 97.25 28 ASP B CA 1
ATOM 5047 C C . ASP B 1 28 ? -26.656 33.125 16.391 1 97.25 28 ASP B C 1
ATOM 5049 O O . ASP B 1 28 ? -26.438 34.312 16.672 1 97.25 28 ASP B O 1
ATOM 5053 N N . SER B 1 29 ? -25.859 32.5 15.625 1 96.5 29 SER B N 1
ATOM 5054 C CA . SER B 1 29 ? -24.672 33.094 15 1 96.5 29 SER B CA 1
ATOM 5055 C C . SER B 1 29 ? -25.062 34.125 13.945 1 96.5 29 SER B C 1
ATOM 5057 O O . SER B 1 29 ? -24.391 35.125 13.797 1 96.5 29 SER B O 1
ATOM 5059 N N . VAL B 1 30 ? -26.156 33.875 13.242 1 98.06 30 VAL B N 1
ATOM 5060 C CA . VAL B 1 30 ? -26.641 34.781 12.219 1 98.06 30 VAL B CA 1
ATOM 5061 C C . VAL B 1 30 ? -27.125 36.062 12.883 1 98.06 30 VAL B C 1
ATOM 5063 O O . VAL B 1 30 ? -26.859 37.188 12.391 1 98.06 30 VAL B O 1
ATOM 5066 N N . ARG B 1 31 ? -27.828 35.906 13.977 1 97.75 31 ARG B N 1
ATOM 5067 C CA . ARG B 1 31 ? -28.406 37.062 14.656 1 97.75 31 ARG B CA 1
ATOM 5068 C C . ARG B 1 31 ? -27.344 38.094 15.023 1 97.75 31 ARG B C 1
ATOM 5070 O O . ARG B 1 31 ? -27.578 39.312 14.961 1 97.75 31 ARG B O 1
ATOM 5077 N N . ALA B 1 32 ? -26.203 37.625 15.344 1 95.44 32 ALA B N 1
ATOM 5078 C CA . ALA B 1 32 ? -25.125 38.469 15.828 1 95.44 32 ALA B CA 1
ATOM 5079 C C . ALA B 1 32 ? -24.578 39.375 14.711 1 95.44 32 ALA B C 1
ATOM 5081 O O . ALA B 1 32 ? -24.047 40.438 14.969 1 95.44 32 ALA B O 1
ATOM 5082 N N . VAL B 1 33 ? -24.734 39 13.422 1 95.75 33 VAL B N 1
ATOM 5083 C CA . VAL B 1 33 ? -24.078 39.719 12.359 1 95.75 33 VAL B CA 1
ATOM 5084 C C . VAL B 1 33 ? -25.109 40.219 11.352 1 95.75 33 VAL B C 1
ATOM 5086 O O . VAL B 1 33 ? -24.75 40.844 10.352 1 95.75 33 VAL B O 1
ATOM 5089 N N . ALA B 1 34 ? -26.391 40 11.656 1 96.75 34 ALA B N 1
ATOM 5090 C CA . ALA B 1 34 ? -27.438 40.344 10.688 1 96.75 34 ALA B CA 1
ATOM 5091 C C . ALA B 1 34 ? -28.25 41.531 11.141 1 96.75 34 ALA B C 1
ATOM 5093 O O . ALA B 1 34 ? -28.406 41.781 12.344 1 96.75 34 ALA B O 1
ATOM 5094 N N . SER B 1 35 ? -28.828 42.219 10.125 1 96.06 35 SER B N 1
ATOM 5095 C CA . SER B 1 35 ? -29.906 43.188 10.414 1 96.06 35 SER B CA 1
ATOM 5096 C C . SER B 1 35 ? -31.203 42.438 10.766 1 96.06 35 SER B C 1
ATOM 5098 O O . SER B 1 35 ? -31.312 41.25 10.578 1 96.06 35 SER B O 1
ATOM 5100 N N . ASP B 1 36 ? -32.156 43.281 11.234 1 96.5 36 ASP B N 1
ATOM 5101 C CA . ASP B 1 36 ? -33.438 42.656 11.586 1 96.5 36 ASP B CA 1
ATOM 5102 C C . ASP B 1 36 ? -34.094 42.031 10.367 1 96.5 36 ASP B C 1
ATOM 5104 O O . ASP B 1 36 ? -34.656 40.938 10.453 1 96.5 36 ASP B O 1
ATOM 5108 N N . GLU B 1 37 ? -33.969 42.656 9.297 1 97.25 37 GLU B N 1
ATOM 5109 C CA . GLU B 1 37 ? -34.594 42.188 8.062 1 97.25 37 GLU B CA 1
ATOM 5110 C C . GLU B 1 37 ? -33.906 40.906 7.57 1 97.25 37 GLU B C 1
ATOM 5112 O O . GLU B 1 37 ? -34.562 39.938 7.211 1 97.25 37 GLU B O 1
ATOM 5117 N N . GLU B 1 38 ? -32.625 40.938 7.551 1 97.31 38 GLU B N 1
ATOM 5118 C CA . GLU B 1 38 ? -31.859 39.781 7.133 1 97.31 38 GLU B CA 1
ATOM 5119 C C . GLU B 1 38 ? -32.125 38.562 8.031 1 97.31 38 GLU B C 1
ATOM 5121 O O . GLU B 1 38 ? -32.312 37.469 7.551 1 97.31 38 GLU B O 1
ATOM 5126 N N . PHE B 1 39 ? -32.219 38.844 9.344 1 97.94 39 PHE B N 1
ATOM 5127 C CA . PHE B 1 39 ? -32.438 37.75 10.305 1 97.94 39 PHE B CA 1
ATOM 5128 C C . PHE B 1 39 ? -33.812 37.125 10.117 1 97.94 39 PHE B C 1
ATOM 5130 O O . PHE B 1 39 ? -33.969 35.906 10.164 1 97.94 39 PHE B O 1
ATOM 5137 N N . GLU B 1 40 ? -34.812 38 9.938 1 98.06 40 GLU B N 1
ATOM 5138 C CA . GLU B 1 40 ? -36.156 37.5 9.758 1 98.06 40 GLU B CA 1
ATOM 5139 C C . GLU B 1 40 ? -36.25 36.625 8.508 1 98.06 40 GLU B C 1
ATOM 5141 O O . GLU B 1 40 ? -36.969 35.625 8.5 1 98.06 40 GLU B O 1
ATOM 5146 N N . ASN B 1 41 ? -35.625 37.031 7.531 1 97.94 41 ASN B N 1
ATOM 5147 C CA . ASN B 1 41 ? -35.594 36.25 6.312 1 97.94 41 ASN B CA 1
ATOM 5148 C C . ASN B 1 41 ? -34.938 34.875 6.543 1 97.94 41 ASN B C 1
ATOM 5150 O O . ASN B 1 41 ? -35.469 33.844 6.133 1 97.94 41 ASN B O 1
ATOM 5154 N N . THR B 1 42 ? -33.781 34.875 7.137 1 98.44 42 THR B N 1
ATOM 5155 C CA . THR B 1 42 ? -33.062 33.625 7.414 1 98.44 42 THR B CA 1
ATOM 5156 C C . THR B 1 42 ? -33.875 32.719 8.328 1 98.44 42 THR B C 1
ATOM 5158 O O . THR B 1 42 ? -33.875 31.5 8.156 1 98.44 42 THR B O 1
ATOM 5161 N N . LYS B 1 43 ? -34.5 33.312 9.289 1 98.25 43 LYS B N 1
ATOM 5162 C CA . LYS B 1 43 ? -35.344 32.562 10.211 1 98.25 43 LYS B CA 1
ATOM 5163 C C . LYS B 1 43 ? -36.438 31.812 9.453 1 98.25 43 LYS B C 1
ATOM 5165 O O . LYS B 1 43 ? -36.719 30.641 9.727 1 98.25 43 LYS B O 1
ATOM 5170 N N . LYS B 1 44 ? -37.062 32.469 8.5 1 98.12 44 LYS B N 1
ATOM 5171 C CA . LYS B 1 44 ? -38.094 31.828 7.691 1 98.12 44 LYS B CA 1
ATOM 5172 C C . LYS B 1 44 ? -37.531 30.672 6.871 1 98.12 44 LYS B C 1
ATOM 5174 O O . LYS B 1 44 ? -38.156 29.609 6.793 1 98.12 44 LYS B O 1
ATOM 5179 N N . ILE B 1 45 ? -36.438 30.938 6.27 1 98.12 45 ILE B N 1
ATOM 5180 C CA . ILE B 1 45 ? -35.781 29.906 5.469 1 98.12 45 ILE B CA 1
ATOM 5181 C C . ILE B 1 45 ? -35.469 28.703 6.34 1 98.12 45 ILE B C 1
ATOM 5183 O O . ILE B 1 45 ? -35.656 27.547 5.914 1 98.12 45 ILE B O 1
ATOM 5187 N N . CYS B 1 46 ? -35.031 28.891 7.578 1 98.19 46 CYS B N 1
ATOM 5188 C CA . CYS B 1 46 ? -34.656 27.828 8.508 1 98.19 46 CYS B CA 1
ATOM 5189 C C . CYS B 1 46 ? -35.906 27.047 8.945 1 98.19 46 CYS B C 1
ATOM 5191 O O . CYS B 1 46 ? -35.844 25.828 9.109 1 98.19 46 CYS B O 1
ATOM 5193 N N . GLU B 1 47 ? -36.969 27.781 9.148 1 97.62 47 GLU B N 1
ATOM 5194 C CA . GLU B 1 47 ? -38.219 27.141 9.5 1 97.62 47 GLU B CA 1
ATOM 5195 C C . GLU B 1 47 ? -38.688 26.203 8.391 1 97.62 47 GLU B C 1
ATOM 5197 O O . GLU B 1 47 ? -39.125 25.062 8.664 1 97.62 47 GLU B O 1
ATOM 5202 N N . ASP B 1 48 ? -38.594 26.656 7.219 1 96.88 48 ASP B N 1
ATOM 5203 C CA . ASP B 1 48 ? -38.938 25.828 6.074 1 96.88 48 ASP B CA 1
ATOM 5204 C C . ASP B 1 48 ? -38.031 24.609 5.984 1 96.88 48 ASP B C 1
ATOM 5206 O O . ASP B 1 48 ? -38.5 23.516 5.648 1 96.88 48 ASP B O 1
ATOM 5210 N N . PHE B 1 49 ? -36.812 24.812 6.184 1 97.62 49 PHE B N 1
ATOM 5211 C CA . PHE B 1 49 ? -35.812 23.734 6.152 1 97.62 49 PHE B CA 1
ATOM 5212 C C . PHE B 1 49 ? -36.156 22.672 7.191 1 97.62 49 PHE B C 1
ATOM 5214 O O . PHE B 1 49 ? -36.062 21.469 6.91 1 97.62 49 PHE B O 1
ATOM 5221 N N . LEU B 1 50 ? -36.594 23.062 8.406 1 97.38 50 LEU B N 1
ATOM 5222 C CA . LEU B 1 50 ? -36.906 22.172 9.516 1 97.38 50 LEU B CA 1
ATOM 5223 C C . LEU B 1 50 ? -38.156 21.375 9.227 1 97.38 50 LEU B C 1
ATOM 5225 O O . LEU B 1 50 ? -38.312 20.25 9.711 1 97.38 50 LEU B O 1
ATOM 5229 N N . ASP B 1 51 ? -39 21.938 8.391 1 94.31 51 ASP B N 1
ATOM 5230 C CA . ASP B 1 51 ? -40.281 21.312 8.117 1 94.31 51 ASP B CA 1
ATOM 5231 C C . ASP B 1 51 ? -40.25 20.484 6.84 1 94.31 51 ASP B C 1
ATOM 5233 O O . ASP B 1 51 ? -41.188 19.766 6.523 1 94.31 51 ASP B O 1
ATOM 5237 N N . GLY B 1 52 ? -39.125 20.531 6.152 1 92.62 52 GLY B N 1
ATOM 5238 C CA . GLY B 1 52 ? -39.125 19.906 4.84 1 92.62 52 GLY B CA 1
ATOM 5239 C C . GLY B 1 52 ? -37.844 19.156 4.566 1 92.62 52 GLY B C 1
ATOM 5240 O O . GLY B 1 52 ? -37.562 18.109 5.176 1 92.62 52 GLY B O 1
ATOM 5241 N N . GLU B 1 53 ? -37.031 19.781 3.727 1 93.44 53 GLU B N 1
ATOM 5242 C CA . GLU B 1 53 ? -35.906 19.094 3.141 1 93.44 53 GLU B CA 1
ATOM 5243 C C . GLU B 1 53 ? -34.844 18.766 4.199 1 93.44 53 GLU B C 1
ATOM 5245 O O . GLU B 1 53 ? -34.125 17.766 4.09 1 93.44 53 GLU B O 1
ATOM 5250 N N . GLY B 1 54 ? -34.781 19.609 5.238 1 96.69 54 GLY B N 1
ATOM 5251 C CA . GLY B 1 54 ? -33.812 19.359 6.293 1 96.69 54 GLY B CA 1
ATOM 5252 C C . GLY B 1 54 ? -34.031 18.016 6.973 1 96.69 54 GLY B C 1
ATOM 5253 O O . GLY B 1 54 ? -33.031 17.328 7.297 1 96.69 54 GLY B O 1
ATOM 5254 N N . VAL B 1 55 ? -35.219 17.641 7.145 1 96.88 55 VAL B N 1
ATOM 5255 C CA . VAL B 1 55 ? -35.562 16.391 7.812 1 96.88 55 VAL B CA 1
ATOM 5256 C C . VAL B 1 55 ? -35.125 15.211 6.945 1 96.88 55 VAL B C 1
ATOM 5258 O O . VAL B 1 55 ? -34.531 14.25 7.449 1 96.88 55 VAL B O 1
ATOM 5261 N N . LYS B 1 56 ? -35.375 15.289 5.699 1 95.81 56 LYS B N 1
ATOM 5262 C CA . LYS B 1 56 ? -35.031 14.219 4.773 1 95.81 56 LYS B CA 1
ATOM 5263 C C . LYS B 1 56 ? -33.5 14.047 4.691 1 95.81 56 LYS B C 1
ATOM 5265 O O . LYS B 1 56 ? -33 12.922 4.703 1 95.81 56 LYS B O 1
ATOM 5270 N N . LEU B 1 57 ? -32.844 15.141 4.535 1 97.5 57 LEU B N 1
ATOM 5271 C CA . LEU B 1 57 ? -31.375 15.102 4.449 1 97.5 57 LEU B CA 1
ATOM 5272 C C . LEU B 1 57 ? -30.781 14.555 5.738 1 97.5 57 LEU B C 1
ATOM 5274 O O . LEU B 1 57 ? -29.812 13.781 5.699 1 97.5 57 LEU B O 1
ATOM 5278 N N . HIS B 1 58 ? -31.328 14.953 6.867 1 97.62 58 HIS B N 1
ATOM 5279 C CA . HIS B 1 58 ? -30.859 14.484 8.164 1 97.62 58 HIS B CA 1
ATOM 5280 C C . HIS B 1 58 ? -31.047 12.977 8.297 1 97.62 58 HIS B C 1
ATOM 5282 O O . HIS B 1 58 ? -30.172 12.289 8.844 1 97.62 58 HIS B O 1
ATOM 5288 N N . GLU B 1 59 ? -32.125 12.438 7.816 1 96.75 59 GLU B N 1
ATOM 5289 C CA . GLU B 1 59 ? -32.344 11 7.836 1 96.75 59 GLU B CA 1
ATOM 5290 C C . GLU B 1 59 ? -31.328 10.25 7 1 96.75 59 GLU B C 1
ATOM 5292 O O . GLU B 1 59 ? -30.828 9.195 7.41 1 96.75 59 GLU B O 1
ATOM 5297 N N . LYS B 1 60 ? -31.109 10.797 5.91 1 95.94 60 LYS B N 1
ATOM 5298 C CA . LYS B 1 60 ? -30.109 10.18 5.039 1 95.94 60 LYS B CA 1
ATOM 5299 C C . LYS B 1 60 ? -28.719 10.203 5.684 1 95.94 60 LYS B C 1
ATOM 5301 O O . LYS B 1 60 ? -27.938 9.273 5.504 1 95.94 60 LYS B O 1
ATOM 5306 N N . LEU B 1 61 ? -28.391 11.266 6.332 1 97.5 61 LEU B N 1
ATOM 5307 C CA . LEU B 1 61 ? -27.125 11.375 7.055 1 97.5 61 LEU B CA 1
ATOM 5308 C C . LEU B 1 61 ? -27.047 10.328 8.156 1 97.5 61 LEU B C 1
ATOM 5310 O O . LEU B 1 61 ? -25.984 9.727 8.375 1 97.5 61 LEU B O 1
ATOM 5314 N N . GLN B 1 62 ? -28.141 10.148 8.859 1 96.88 62 GLN B N 1
ATOM 5315 C CA . GLN B 1 62 ? -28.188 9.141 9.914 1 96.88 62 GLN B CA 1
ATOM 5316 C C . GLN B 1 62 ? -27.953 7.742 9.344 1 96.88 62 GLN B C 1
ATOM 5318 O O . GLN B 1 62 ? -27.297 6.91 9.969 1 96.88 62 GLN B O 1
ATOM 5323 N N . GLU B 1 63 ? -28.469 7.5 8.203 1 94.56 63 GLU B N 1
ATOM 5324 C CA . GLU B 1 63 ? -28.234 6.223 7.531 1 94.56 63 GLU B CA 1
ATOM 5325 C C . GLU B 1 63 ? -26.766 6.031 7.188 1 94.56 63 GLU B C 1
ATOM 5327 O O . GLU B 1 63 ? -26.219 4.941 7.355 1 94.56 63 GLU B O 1
ATOM 5332 N N . HIS B 1 64 ? -26.219 7.07 6.699 1 93.94 64 HIS B N 1
ATOM 5333 C CA . HIS B 1 64 ? -24.797 7.062 6.402 1 93.94 64 HIS B CA 1
ATOM 5334 C C . HIS B 1 64 ? -23.969 6.785 7.656 1 93.94 64 HIS B C 1
ATOM 5336 O O . HIS B 1 64 ? -23.016 6.012 7.613 1 93.94 64 HIS B O 1
ATOM 5342 N N . ALA B 1 65 ? -24.328 7.289 8.773 1 94.38 65 ALA B N 1
ATOM 5343 C CA . ALA B 1 65 ? -23.578 7.219 10.023 1 94.38 65 ALA B CA 1
ATOM 5344 C C . ALA B 1 65 ? -23.656 5.824 10.633 1 94.38 65 ALA B C 1
ATOM 5346 O O . ALA B 1 65 ? -22.828 5.453 11.461 1 94.38 65 ALA B O 1
ATOM 5347 N N . LYS B 1 66 ? -24.625 5.055 10.234 1 91.38 66 LYS B N 1
ATOM 5348 C CA . LYS B 1 66 ? -24.797 3.709 10.773 1 91.38 66 LYS B CA 1
ATOM 5349 C C . LYS B 1 66 ? -23.641 2.801 10.352 1 91.38 66 LYS B C 1
ATOM 5351 O O . LYS B 1 66 ? -23.328 1.823 11.031 1 91.38 66 LYS B O 1
ATOM 5356 N N . THR B 1 67 ? -23.031 3.162 9.281 1 89.44 67 THR B N 1
ATOM 5357 C CA . THR B 1 67 ? -22.031 2.266 8.727 1 89.44 67 THR B CA 1
ATOM 5358 C C . THR B 1 67 ? -20.625 2.789 9.023 1 89.44 67 THR B C 1
ATOM 5360 O O . THR B 1 67 ? -19.625 2.211 8.57 1 89.44 67 THR B O 1
ATOM 5363 N N . GLN B 1 68 ? -20.562 3.855 9.742 1 92.31 68 GLN B N 1
ATOM 5364 C CA . GLN B 1 68 ? -19.266 4.484 10.008 1 92.31 68 GLN B CA 1
ATOM 5365 C C . GLN B 1 68 ? -19.188 4.988 11.445 1 92.31 68 GLN B C 1
ATOM 5367 O O . GLN B 1 68 ? -20.094 5.668 11.922 1 92.31 68 GLN B O 1
ATOM 5372 N N . ARG B 1 69 ? -18.109 4.727 12.109 1 93.94 69 ARG B N 1
ATOM 5373 C CA . ARG B 1 69 ? -17.938 5.199 13.477 1 93.94 69 ARG B CA 1
ATOM 5374 C C . ARG B 1 69 ? -17.719 6.707 13.508 1 93.94 69 ARG B C 1
ATOM 5376 O O . ARG B 1 69 ? -18.031 7.363 14.508 1 93.94 69 ARG B O 1
ATOM 5383 N N . ASN B 1 70 ? -17.109 7.281 12.445 1 96.12 70 ASN B N 1
ATOM 5384 C CA . ASN B 1 70 ? -16.984 8.711 12.188 1 96.12 70 ASN B CA 1
ATOM 5385 C C . ASN B 1 70 ? -17.562 9.078 10.82 1 96.12 70 ASN B C 1
ATOM 5387 O O . ASN B 1 70 ? -16.844 9.023 9.82 1 96.12 70 ASN B O 1
ATOM 5391 N N . TRP B 1 71 ? -18.719 9.57 10.875 1 96.75 71 TRP B N 1
ATOM 5392 C CA . TRP B 1 71 ? -19.484 9.789 9.656 1 96.75 71 TRP B CA 1
ATOM 5393 C C . TRP B 1 71 ? -18.891 10.93 8.836 1 96.75 71 TRP B C 1
ATOM 5395 O O . TRP B 1 71 ? -19.156 11.039 7.633 1 96.75 71 TRP B O 1
ATOM 5405 N N . LEU B 1 72 ? -18.125 11.766 9.422 1 96.5 72 LEU B N 1
ATOM 5406 C CA . LEU B 1 72 ? -17.625 12.992 8.812 1 96.5 72 LEU B CA 1
ATOM 5407 C C . LEU B 1 72 ? -16.25 12.766 8.188 1 96.5 72 LEU B C 1
ATOM 5409 O O . LEU B 1 72 ? -15.836 13.508 7.297 1 96.5 72 LEU B O 1
ATOM 5413 N N . GLU B 1 73 ? -15.516 11.82 8.555 1 94.19 73 GLU B N 1
ATOM 5414 C CA . GLU B 1 73 ? -14.078 11.664 8.344 1 94.19 73 GLU B CA 1
ATOM 5415 C C . GLU B 1 73 ? -13.719 11.766 6.867 1 94.19 73 GLU B C 1
ATOM 5417 O O . GLU B 1 73 ? -12.93 12.625 6.473 1 94.19 73 GLU B O 1
ATOM 5422 N N . LYS B 1 74 ? -14.336 10.984 6.027 1 93.75 74 LYS B N 1
ATOM 5423 C CA . LYS B 1 74 ? -14 10.953 4.605 1 93.75 74 LYS B CA 1
ATOM 5424 C C . LYS B 1 74 ? -14.43 12.234 3.908 1 93.75 74 LYS B C 1
ATOM 5426 O O . LYS B 1 74 ? -13.695 12.773 3.076 1 93.75 74 LYS B O 1
ATOM 5431 N N . TRP B 1 75 ? -15.641 12.688 4.223 1 95.5 75 TRP B N 1
ATOM 5432 C CA . TRP B 1 75 ? -16.156 13.898 3.6 1 95.5 75 TRP B CA 1
ATOM 5433 C C . TRP B 1 75 ? -15.281 15.102 3.938 1 95.5 75 TRP B C 1
ATOM 5435 O O . TRP B 1 75 ? -15 15.938 3.072 1 95.5 75 TRP B O 1
ATOM 5445 N N . TRP B 1 76 ? -14.891 15.195 5.195 1 94.75 76 TRP B N 1
ATOM 5446 C CA . TRP B 1 76 ? -14.062 16.312 5.629 1 94.75 76 TRP B CA 1
ATOM 5447 C C . TRP B 1 76 ? -12.711 16.297 4.926 1 94.75 76 TRP B C 1
ATOM 5449 O O . TRP B 1 76 ? -12.242 17.328 4.43 1 94.75 76 TRP B O 1
ATOM 5459 N N . LEU B 1 77 ? -12.07 15.164 4.844 1 94.38 77 LEU B N 1
ATOM 5460 C CA . LEU B 1 77 ? -10.773 15.039 4.188 1 94.38 77 LEU B CA 1
ATOM 5461 C C . LEU B 1 77 ? -10.883 15.367 2.703 1 94.38 77 LEU B C 1
ATOM 5463 O O . LEU B 1 77 ? -10.086 16.141 2.178 1 94.38 77 LEU B O 1
ATOM 5467 N N . ASP B 1 78 ? -11.898 14.836 2.033 1 94.88 78 ASP B N 1
ATOM 5468 C CA . ASP B 1 78 ? -12.039 14.992 0.587 1 94.88 78 ASP B CA 1
ATOM 5469 C C . ASP B 1 78 ? -12.453 16.422 0.224 1 94.88 78 ASP B C 1
ATOM 5471 O O . ASP B 1 78 ? -11.773 17.094 -0.556 1 94.88 78 ASP B O 1
ATOM 5475 N N . LYS B 1 79 ? -13.508 16.891 0.869 1 95 79 LYS B N 1
ATOM 5476 C CA . LYS B 1 79 ? -14.164 18.109 0.421 1 95 79 LYS B CA 1
ATOM 5477 C C . LYS B 1 79 ? -13.5 19.344 1.041 1 95 79 LYS B C 1
ATOM 5479 O O . LYS B 1 79 ? -13.445 20.406 0.415 1 95 79 LYS B O 1
ATOM 5484 N N . ALA B 1 80 ? -12.992 19.219 2.236 1 93.56 80 ALA B N 1
ATOM 5485 C CA . ALA B 1 80 ? -12.43 20.391 2.906 1 93.56 80 ALA B CA 1
ATOM 5486 C C . ALA B 1 80 ? -10.945 20.547 2.582 1 93.56 80 ALA B C 1
ATOM 5488 O O . ALA B 1 80 ? -10.375 21.625 2.777 1 93.56 80 ALA B O 1
ATOM 5489 N N . TYR B 1 81 ? -10.32 19.453 2.041 1 94.94 81 TYR B N 1
ATOM 5490 C CA . TYR B 1 81 ? -8.891 19.562 1.803 1 94.94 81 TYR B CA 1
ATOM 5491 C C . TYR B 1 81 ? -8.523 19.094 0.402 1 94.94 81 TYR B C 1
ATOM 5493 O O . TYR B 1 81 ? -8.172 19.891 -0.463 1 94.94 81 TYR B O 1
ATOM 5501 N N . LEU B 1 82 ? -8.734 17.859 0.088 1 96.25 82 LEU B N 1
ATOM 5502 C CA . LEU B 1 82 ? -8.102 17.203 -1.047 1 96.25 82 LEU B CA 1
ATOM 5503 C C . LEU B 1 82 ? -8.727 17.656 -2.361 1 96.25 82 LEU B C 1
ATOM 5505 O O . LEU B 1 82 ? -8.07 17.625 -3.408 1 96.25 82 LEU B O 1
ATOM 5509 N N . GLU B 1 83 ? -10 18.094 -2.367 1 96.56 83 GLU B N 1
ATOM 5510 C CA . GLU B 1 83 ? -10.672 18.531 -3.588 1 96.56 83 GLU B CA 1
ATOM 5511 C C . GLU B 1 83 ? -10.367 20 -3.887 1 96.56 83 GLU B C 1
ATOM 5513 O O . GLU B 1 83 ? -10.633 20.484 -4.988 1 96.56 83 GLU B O 1
ATOM 5518 N N . LEU B 1 84 ? -9.859 20.672 -2.861 1 94.38 84 LEU B N 1
ATOM 5519 C CA . LEU B 1 84 ? -9.508 22.078 -3.078 1 94.38 84 LEU B CA 1
ATOM 5520 C C . LEU B 1 84 ? -8.312 22.188 -4.023 1 94.38 84 LEU B C 1
ATOM 5522 O O . LEU B 1 84 ? -7.379 21.391 -3.953 1 94.38 84 LEU B O 1
ATOM 5526 N N . ARG B 1 85 ? -8.297 23.188 -4.844 1 95.38 85 ARG B N 1
ATOM 5527 C CA . ARG B 1 85 ? -7.281 23.281 -5.887 1 95.38 85 ARG B CA 1
ATOM 5528 C C . ARG B 1 85 ? -6.348 24.453 -5.648 1 95.38 85 ARG B C 1
ATOM 5530 O O . ARG B 1 85 ? -5.375 24.641 -6.379 1 95.38 85 ARG B O 1
ATOM 5537 N N . PHE B 1 86 ? -6.465 25.188 -4.531 1 91.56 86 PHE B N 1
ATOM 5538 C CA . PHE B 1 86 ? -5.633 26.344 -4.23 1 91.56 86 PHE B CA 1
ATOM 5539 C C . PHE B 1 86 ? -4.195 25.922 -3.949 1 91.56 86 PHE B C 1
ATOM 5541 O O . PHE B 1 86 ? -3.951 24.797 -3.488 1 91.56 86 PHE B O 1
ATOM 5548 N N . PRO B 1 87 ? -3.246 26.844 -4.25 1 94.44 87 PRO B N 1
ATOM 5549 C CA . PRO B 1 87 ? -1.86 26.578 -3.863 1 94.44 87 PRO B CA 1
ATOM 5550 C C . PRO B 1 87 ? -1.702 26.344 -2.361 1 94.44 87 PRO B C 1
ATOM 5552 O O . PRO B 1 87 ? -2.357 27.016 -1.56 1 94.44 87 PRO B O 1
ATOM 5555 N N . LEU B 1 88 ? -0.854 25.469 -1.964 1 93.56 88 LEU B N 1
ATOM 5556 C CA . LEU B 1 88 ? -0.732 24.969 -0.593 1 93.56 88 LEU B CA 1
ATOM 5557 C C . LEU B 1 88 ? -0.173 26.062 0.321 1 93.56 88 LEU B C 1
ATOM 5559 O O . LEU B 1 88 ? -0.408 26.047 1.531 1 93.56 88 LEU B O 1
ATOM 5563 N N . PRO B 1 89 ? 0.625 27.047 -0.151 1 90.88 89 PRO B N 1
ATOM 5564 C CA . PRO B 1 89 ? 1.028 28.109 0.763 1 90.88 89 PRO B CA 1
ATOM 5565 C C . PRO B 1 89 ? -0.161 28.781 1.441 1 90.88 89 PRO B C 1
ATOM 5567 O O . PRO B 1 89 ? -0.047 29.25 2.58 1 90.88 89 PRO B O 1
ATOM 5570 N N . TYR B 1 90 ? -1.266 28.75 0.819 1 91.5 90 TYR B N 1
ATOM 5571 C CA . TYR B 1 90 ? -2.455 29.406 1.346 1 91.5 90 TYR B CA 1
ATOM 5572 C C . TYR B 1 90 ? -3.188 28.516 2.332 1 91.5 90 TYR B C 1
ATOM 5574 O O . TYR B 1 90 ? -4.082 28.969 3.049 1 91.5 90 TYR B O 1
ATOM 5582 N N . MET B 1 91 ? -2.756 27.281 2.426 1 91.69 91 MET B N 1
ATOM 5583 C CA . MET B 1 91 ? -3.543 26.312 3.188 1 91.69 91 MET B CA 1
ATOM 5584 C C . MET B 1 91 ? -2.721 25.719 4.32 1 91.69 91 MET B C 1
ATOM 5586 O O . MET B 1 91 ? -3.27 25.312 5.348 1 91.69 91 MET B O 1
ATOM 5590 N N . ASN B 1 92 ? -1.402 25.625 4.125 1 92.12 92 ASN B N 1
ATOM 5591 C CA . ASN B 1 92 ? -0.542 25.031 5.141 1 92.12 92 ASN B CA 1
ATOM 5592 C C . ASN B 1 92 ? -0.493 25.891 6.406 1 92.12 92 ASN B C 1
ATOM 5594 O O . ASN B 1 92 ? -0.689 27.094 6.348 1 92.12 92 ASN B O 1
ATOM 5598 N N . PHE B 1 93 ? -0.29 25.234 7.523 1 92.38 93 PHE B N 1
ATOM 5599 C CA . PHE B 1 93 ? -0.119 26 8.758 1 92.38 93 PHE B CA 1
ATOM 5600 C C . PHE B 1 93 ? 1.336 25.969 9.211 1 92.38 93 PHE B C 1
ATOM 5602 O O . PHE B 1 93 ? 2.096 25.078 8.828 1 92.38 93 PHE B O 1
ATOM 5609 N N . ALA B 1 94 ? 1.685 26.953 9.914 1 91.81 94 ALA B N 1
ATOM 5610 C CA . ALA B 1 94 ? 3.051 27.109 10.406 1 91.81 94 ALA B CA 1
ATOM 5611 C C . ALA B 1 94 ? 3.096 27.062 11.93 1 91.81 94 ALA B C 1
ATOM 5613 O O . ALA B 1 94 ? 2.1 27.344 12.602 1 91.81 94 ALA B O 1
ATOM 5614 N N . GLY B 1 95 ? 4.219 26.578 12.445 1 90.69 95 GLY B N 1
ATOM 5615 C CA . GLY B 1 95 ? 4.445 26.531 13.883 1 90.69 95 GLY B CA 1
ATOM 5616 C C . GLY B 1 95 ? 5.852 26.938 14.281 1 90.69 95 GLY B C 1
ATOM 5617 O O . GLY B 1 95 ? 6.801 26.734 13.523 1 90.69 95 GLY B O 1
ATOM 5618 N N . CYS B 1 96 ? 5.918 27.562 15.406 1 86.69 96 CYS B N 1
ATOM 5619 C CA . CYS B 1 96 ? 7.203 27.906 16 1 86.69 96 CYS B CA 1
ATOM 5620 C C . CYS B 1 96 ? 7.285 27.438 17.453 1 86.69 96 CYS B C 1
ATOM 5622 O O . CYS B 1 96 ? 6.379 27.688 18.234 1 86.69 96 CYS B O 1
ATOM 5624 N N . ALA B 1 97 ? 8.297 26.656 17.703 1 87.94 97 ALA B N 1
ATOM 5625 C CA . ALA B 1 97 ? 8.562 26.297 19.094 1 87.94 97 ALA B CA 1
ATOM 5626 C C . ALA B 1 97 ? 9.328 27.391 19.812 1 87.94 97 ALA B C 1
ATOM 5628 O O . ALA B 1 97 ? 9.914 28.266 19.188 1 87.94 97 ALA B O 1
ATOM 5629 N N . THR B 1 98 ? 9.273 27.344 21.109 1 87.75 98 THR B N 1
ATOM 5630 C CA . THR B 1 98 ? 9.945 28.391 21.891 1 87.75 98 THR B CA 1
ATOM 5631 C C . THR B 1 98 ? 11.266 27.875 22.438 1 87.75 98 THR B C 1
ATOM 5633 O O . THR B 1 98 ? 11.648 28.219 23.562 1 87.75 98 THR B O 1
ATOM 5636 N N . TYR B 1 99 ? 11.883 27.031 21.719 1 90.38 99 TYR B N 1
ATOM 5637 C CA . TYR B 1 99 ? 13.172 26.516 22.172 1 90.38 99 TYR B CA 1
ATOM 5638 C C . TYR B 1 99 ? 14.148 27.656 22.438 1 90.38 99 TYR B C 1
ATOM 5640 O O . TYR B 1 99 ? 14.961 27.578 23.359 1 90.38 99 TYR B O 1
ATOM 5648 N N . GLN B 1 100 ? 14.078 28.672 21.625 1 87.12 100 GLN B N 1
ATOM 5649 C CA . GLN B 1 100 ? 15 29.797 21.688 1 87.12 100 GLN B CA 1
ATOM 5650 C C . GLN B 1 100 ? 14.836 30.578 22.984 1 87.12 100 GLN B C 1
ATOM 5652 O O . GLN B 1 100 ? 15.766 31.25 23.438 1 87.12 100 GLN B O 1
ATOM 5657 N N . ASP B 1 101 ? 13.672 30.438 23.531 1 86.81 101 ASP B N 1
ATOM 5658 C CA . ASP B 1 101 ? 13.406 31.172 24.766 1 86.81 101 ASP B CA 1
ATOM 5659 C C . ASP B 1 101 ? 13.992 30.438 25.969 1 86.81 101 ASP B C 1
ATOM 5661 O O . ASP B 1 101 ? 14.164 31.031 27.031 1 86.81 101 ASP B O 1
ATOM 5665 N N . TYR B 1 102 ? 14.406 29.219 25.844 1 88.19 102 TYR B N 1
ATOM 5666 C CA . TYR B 1 102 ? 14.812 28.438 27.016 1 88.19 102 TYR B CA 1
ATOM 5667 C C . TYR B 1 102 ? 16.188 27.828 26.797 1 88.19 102 TYR B C 1
ATOM 5669 O O . TYR B 1 102 ? 17.062 27.922 27.688 1 88.19 102 TYR B O 1
ATOM 5677 N N . PHE B 1 103 ? 16.406 27.219 25.656 1 91.06 103 PHE B N 1
ATOM 5678 C CA . PHE B 1 103 ? 17.578 26.359 25.5 1 91.06 103 PHE B CA 1
ATOM 5679 C C . PHE B 1 103 ? 18.453 26.844 24.344 1 91.06 103 PHE B C 1
ATOM 5681 O O . PHE B 1 103 ? 19.672 26.656 24.359 1 91.06 103 PHE B O 1
ATOM 5688 N N . TRP B 1 104 ? 17.797 27.391 23.359 1 93.31 104 TRP B N 1
ATOM 5689 C CA . TRP B 1 104 ? 18.484 27.625 22.094 1 93.31 104 TRP B CA 1
ATOM 5690 C C . TRP B 1 104 ? 18.266 29.078 21.641 1 93.31 104 TRP B C 1
ATOM 5692 O O . TRP B 1 104 ? 17.672 29.312 20.578 1 93.31 104 TRP B O 1
ATOM 5702 N N . PRO B 1 105 ? 18.828 30.047 22.406 1 92 105 PRO B N 1
ATOM 5703 C CA . PRO B 1 105 ? 18.75 31.422 21.891 1 92 105 PRO B CA 1
ATOM 5704 C C . PRO B 1 105 ? 19.359 31.562 20.5 1 92 105 PRO B C 1
ATOM 5706 O O . PRO B 1 105 ? 20.297 30.859 20.156 1 92 105 PRO B O 1
ATOM 5709 N N . LEU B 1 106 ? 18.781 32.5 19.734 1 91 106 LEU B N 1
ATOM 5710 C CA . LEU B 1 106 ? 19.281 32.719 18.375 1 91 106 LEU B CA 1
ATOM 5711 C C . LEU B 1 106 ? 20.781 33 18.391 1 91 106 LEU B C 1
ATOM 5713 O O . LEU B 1 106 ? 21.25 33.844 19.141 1 91 106 LEU B O 1
ATOM 5717 N N . LYS B 1 107 ? 21.5 32.156 17.656 1 92.69 107 LYS B N 1
ATOM 5718 C CA . LYS B 1 107 ? 22.953 32.25 17.625 1 92.69 107 LYS B CA 1
ATOM 5719 C C . LYS B 1 107 ? 23.531 31.656 16.328 1 92.69 107 LYS B C 1
ATOM 5721 O O . LYS B 1 107 ? 23.281 30.5 16.016 1 92.69 107 LYS B O 1
ATOM 5726 N N . GLU B 1 108 ? 24.25 32.469 15.648 1 91.5 108 GLU B N 1
ATOM 5727 C CA . GLU B 1 108 ? 24.906 31.984 14.445 1 91.5 108 GLU B CA 1
ATOM 5728 C C . GLU B 1 108 ? 25.859 30.828 14.766 1 91.5 108 GLU B C 1
ATOM 5730 O O . GLU B 1 108 ? 26.5 30.828 15.82 1 91.5 108 GLU B O 1
ATOM 5735 N N . GLY B 1 109 ? 25.984 29.891 13.844 1 92.56 109 GLY B N 1
ATOM 5736 C CA . GLY B 1 109 ? 26.906 28.781 14.016 1 92.56 109 GLY B CA 1
ATOM 5737 C C . GLY B 1 109 ? 26.281 27.609 14.742 1 92.56 109 GLY B C 1
ATOM 5738 O O . GLY B 1 109 ? 26.906 26.562 14.883 1 92.56 109 GLY B O 1
ATOM 5739 N N . THR B 1 110 ? 25.062 27.719 15.109 1 95.38 110 THR B N 1
ATOM 5740 C CA . THR B 1 110 ? 24.453 26.672 15.922 1 95.38 110 THR B CA 1
ATOM 5741 C C . THR B 1 110 ? 23.469 25.844 15.086 1 95.38 110 THR B C 1
ATOM 5743 O O . THR B 1 110 ? 22.906 24.859 15.578 1 95.38 110 THR B O 1
ATOM 5746 N N . GLN B 1 111 ? 23.25 26.141 13.867 1 95.81 111 GLN B N 1
ATOM 5747 C CA . GLN B 1 111 ? 22.234 25.531 13.023 1 95.81 111 GLN B CA 1
ATOM 5748 C C . GLN B 1 111 ? 22.406 24.016 12.953 1 95.81 111 GLN B C 1
ATOM 5750 O O . GLN B 1 111 ? 21.469 23.266 13.25 1 95.81 111 GLN B O 1
ATOM 5755 N N . LEU B 1 112 ? 23.609 23.547 12.641 1 97.62 112 LEU B N 1
ATOM 5756 C CA . LEU B 1 112 ? 23.844 22.125 12.391 1 97.62 112 LEU B CA 1
ATOM 5757 C C . LEU B 1 112 ? 23.719 21.312 13.688 1 97.62 112 LEU B C 1
ATOM 5759 O O . LEU B 1 112 ? 23.156 20.234 13.695 1 97.62 112 LEU B O 1
ATOM 5763 N N . THR B 1 113 ? 24.281 21.875 14.711 1 97.12 113 THR B N 1
ATOM 5764 C CA . THR B 1 113 ? 24.25 21.188 16 1 97.12 113 THR B CA 1
ATOM 5765 C C . THR B 1 113 ? 22.812 21 16.469 1 97.12 113 THR B C 1
ATOM 5767 O O . THR B 1 113 ? 22.422 19.922 16.922 1 97.12 113 THR B O 1
ATOM 5770 N N . ARG B 1 114 ? 22.031 22.016 16.406 1 97.25 114 ARG B N 1
ATOM 5771 C CA . ARG B 1 114 ? 20.641 21.969 16.859 1 97.25 114 ARG B CA 1
ATOM 5772 C C . ARG B 1 114 ? 19.797 21.094 15.938 1 97.25 114 ARG B C 1
ATOM 5774 O O . ARG B 1 114 ? 18.953 20.328 16.406 1 97.25 114 ARG B O 1
ATOM 5781 N N . MET B 1 115 ? 20.031 21.234 14.641 1 97.62 115 MET B N 1
ATOM 5782 C CA . MET B 1 115 ? 19.359 20.375 13.664 1 97.62 115 MET B CA 1
ATOM 5783 C C . MET B 1 115 ? 19.594 18.906 13.961 1 97.62 115 MET B C 1
ATOM 5785 O O . MET B 1 115 ? 18.672 18.094 13.945 1 97.62 115 MET B O 1
ATOM 5789 N N . ALA B 1 116 ? 20.844 18.562 14.18 1 97.69 116 ALA B N 1
ATOM 5790 C CA . ALA B 1 116 ? 21.219 17.188 14.453 1 97.69 116 ALA B CA 1
ATOM 5791 C C . ALA B 1 116 ? 20.5 16.656 15.688 1 97.69 116 ALA B C 1
ATOM 5793 O O . ALA B 1 116 ? 20 15.523 15.688 1 97.69 116 ALA B O 1
ATOM 5794 N N . PHE B 1 117 ? 20.516 17.469 16.719 1 97.75 117 PHE B N 1
ATOM 5795 C CA . PHE B 1 117 ? 19.844 17.047 17.938 1 97.75 117 PHE B CA 1
ATOM 5796 C C . PHE B 1 117 ? 18.344 16.859 17.703 1 97.75 117 PHE B C 1
ATOM 5798 O O . PHE B 1 117 ? 17.75 15.906 18.188 1 97.75 117 PHE B O 1
ATOM 5805 N N . SER B 1 118 ? 17.734 17.781 17 1 97.38 118 SER B N 1
ATOM 5806 C CA . SER B 1 118 ? 16.312 17.688 16.688 1 97.38 118 SER B CA 1
ATOM 5807 C C . SER B 1 118 ? 16.016 16.422 15.891 1 97.38 118 SER B C 1
ATOM 5809 O O . SER B 1 118 ? 15.016 15.742 16.156 1 97.38 118 SER B O 1
ATOM 5811 N N . LEU B 1 119 ? 16.859 16.094 14.898 1 98.12 119 LEU B N 1
ATOM 5812 C CA . LEU B 1 119 ? 16.656 14.914 14.078 1 98.12 119 LEU B CA 1
ATOM 5813 C C . LEU B 1 119 ? 16.719 13.648 14.93 1 98.12 119 LEU B C 1
ATOM 5815 O O . LEU B 1 119 ? 15.969 12.695 14.703 1 98.12 119 LEU B O 1
ATOM 5819 N N . HIS B 1 120 ? 17.641 13.648 15.875 1 97.81 120 HIS B N 1
ATOM 5820 C CA . HIS B 1 120 ? 17.688 12.547 16.828 1 97.81 120 HIS B CA 1
ATOM 5821 C C . HIS B 1 120 ? 16.391 12.438 17.609 1 97.81 120 HIS B C 1
ATOM 5823 O O . HIS B 1 120 ? 15.867 11.336 17.812 1 97.81 120 HIS B O 1
ATOM 5829 N N . ILE B 1 121 ? 15.891 13.531 18.062 1 97.69 121 ILE B N 1
ATOM 5830 C CA . ILE B 1 121 ? 14.656 13.555 18.844 1 97.69 121 ILE B CA 1
ATOM 5831 C C . ILE B 1 121 ? 13.492 13.094 17.969 1 97.69 121 ILE B C 1
ATOM 5833 O O . ILE B 1 121 ? 12.633 12.336 18.438 1 97.69 121 ILE B O 1
ATOM 5837 N N . VAL B 1 122 ? 13.406 13.578 16.703 1 97.19 122 VAL B N 1
ATOM 5838 C CA . VAL B 1 122 ? 12.367 13.141 15.766 1 97.19 122 VAL B CA 1
ATOM 5839 C C . VAL B 1 122 ? 12.414 11.617 15.617 1 97.19 122 VAL B C 1
ATOM 5841 O O . VAL B 1 122 ? 11.383 10.953 15.68 1 97.19 122 VAL B O 1
ATOM 5844 N N . ALA B 1 123 ? 13.594 11.094 15.383 1 97.56 123 ALA B N 1
ATOM 5845 C CA . ALA B 1 123 ? 13.758 9.648 15.227 1 97.56 123 ALA B CA 1
ATOM 5846 C C . ALA B 1 123 ? 13.305 8.898 16.469 1 97.56 123 ALA B C 1
ATOM 5848 O O . ALA B 1 123 ? 12.695 7.836 16.375 1 97.56 123 ALA B O 1
ATOM 5849 N N . THR B 1 124 ? 13.656 9.453 17.625 1 96.56 124 THR B N 1
ATOM 5850 C CA . THR B 1 124 ? 13.273 8.836 18.891 1 96.56 124 THR B CA 1
ATOM 5851 C C . THR B 1 124 ? 11.758 8.828 19.047 1 96.56 124 THR B C 1
ATOM 5853 O O . THR B 1 124 ? 11.172 7.801 19.406 1 96.56 124 THR B O 1
ATOM 5856 N N . PHE B 1 125 ? 11.172 9.969 18.828 1 95.56 125 PHE B N 1
ATOM 5857 C CA . PHE B 1 125 ? 9.719 10.086 18.906 1 95.56 125 PHE B CA 1
ATOM 5858 C C . PHE B 1 125 ? 9.047 9.125 17.938 1 95.56 125 PHE B C 1
ATOM 5860 O O . PHE B 1 125 ? 8.102 8.43 18.297 1 95.56 125 PHE B O 1
ATOM 5867 N N . TRP B 1 126 ? 9.531 9.094 16.688 1 95.12 126 TRP B N 1
ATOM 5868 C CA . TRP B 1 126 ? 9.039 8.227 15.617 1 95.12 126 TRP B CA 1
ATOM 5869 C C . TRP B 1 126 ? 9.117 6.758 16.031 1 95.12 126 TRP B C 1
ATOM 5871 O O . TRP B 1 126 ? 8.172 5.996 15.82 1 95.12 126 TRP B O 1
ATOM 5881 N N . GLN B 1 127 ? 10.156 6.332 16.625 1 94.12 127 GLN B N 1
ATOM 5882 C CA . GLN B 1 127 ? 10.32 4.953 17.078 1 94.12 127 GLN B CA 1
ATOM 5883 C C . GLN B 1 127 ? 9.328 4.617 18.188 1 94.12 127 GLN B C 1
ATOM 5885 O O . GLN B 1 127 ? 8.867 3.479 18.281 1 94.12 127 GLN B O 1
ATOM 5890 N N . LEU B 1 128 ? 9.172 5.59 19.125 1 93.75 128 LEU B N 1
ATOM 5891 C CA . LEU B 1 128 ? 8.195 5.375 20.172 1 93.75 128 LEU B CA 1
ATOM 5892 C C . LEU B 1 128 ? 6.801 5.152 19.594 1 93.75 128 LEU B C 1
ATOM 5894 O O . LEU B 1 128 ? 6.043 4.32 20.094 1 93.75 128 LEU B O 1
ATOM 5898 N N . LEU B 1 129 ? 6.48 5.887 18.562 1 92.62 129 LEU B N 1
ATOM 5899 C CA . LEU B 1 129 ? 5.199 5.707 17.891 1 92.62 129 LEU B CA 1
ATOM 5900 C C . LEU B 1 129 ? 5.125 4.348 17.219 1 92.62 129 LEU B C 1
ATOM 5902 O O . LEU B 1 129 ? 4.125 3.637 17.344 1 92.62 129 LEU B O 1
ATOM 5906 N N . ARG B 1 130 ? 6.223 3.979 16.469 1 91.44 130 ARG B N 1
ATOM 5907 C CA . ARG B 1 130 ? 6.281 2.697 15.773 1 91.44 130 ARG B CA 1
ATOM 5908 C C . ARG B 1 130 ? 6.078 1.538 16.75 1 91.44 130 ARG B C 1
ATOM 5910 O O . ARG B 1 130 ? 5.41 0.556 16.422 1 91.44 130 ARG B O 1
ATOM 5917 N N . ASN B 1 131 ? 6.613 1.69 17.891 1 91.12 131 ASN B N 1
ATOM 5918 C CA . ASN B 1 131 ? 6.57 0.624 18.891 1 91.12 131 ASN B CA 1
ATOM 5919 C C . ASN B 1 131 ? 5.363 0.771 19.812 1 91.12 131 ASN B C 1
ATOM 5921 O O . ASN B 1 131 ? 5.207 0.001 20.766 1 91.12 131 ASN B O 1
ATOM 5925 N N . GLN B 1 132 ? 4.551 1.801 19.672 1 91.5 132 GLN B N 1
ATOM 5926 C CA . GLN B 1 132 ? 3.352 2.088 20.453 1 91.5 132 GLN B CA 1
ATOM 5927 C C . GLN B 1 132 ? 3.678 2.229 21.938 1 91.5 132 GLN B C 1
ATOM 5929 O O . GLN B 1 132 ? 3.021 1.619 22.781 1 91.5 132 GLN B O 1
ATOM 5934 N N . GLN B 1 133 ? 4.719 2.971 22.141 1 92.75 133 GLN B N 1
ATOM 5935 C CA . GLN B 1 133 ? 5.191 3.164 23.516 1 92.75 133 GLN B CA 1
ATOM 5936 C C . GLN B 1 133 ? 4.879 4.574 24.016 1 92.75 133 GLN B C 1
ATOM 5938 O O . GLN B 1 133 ? 5.133 4.898 25.172 1 92.75 133 GLN B O 1
ATOM 5943 N N . LEU B 1 134 ? 4.367 5.434 23.141 1 90.31 134 LEU B N 1
ATOM 5944 C CA . LEU B 1 134 ? 3.875 6.738 23.578 1 90.31 134 LEU B CA 1
ATOM 5945 C C . LEU B 1 134 ? 2.51 6.613 24.25 1 90.31 134 LEU B C 1
ATOM 5947 O O . LEU B 1 134 ? 1.597 6 23.688 1 90.31 134 LEU B O 1
ATOM 5951 N N . PRO B 1 135 ? 2.416 7.152 25.453 1 88.81 135 PRO B N 1
ATOM 5952 C CA . PRO B 1 135 ? 1.096 7.09 26.078 1 88.81 135 PRO B CA 1
ATOM 5953 C C . PRO B 1 135 ? 0.028 7.84 25.281 1 88.81 135 PRO B C 1
ATOM 5955 O O . PRO B 1 135 ? 0.305 8.898 24.719 1 88.81 135 PRO B O 1
ATOM 5958 N N . PRO B 1 136 ? -1.187 7.285 25.328 1 88.88 136 PRO B N 1
ATOM 5959 C CA . PRO B 1 136 ? -2.262 8.039 24.672 1 88.88 136 PRO B CA 1
ATOM 5960 C C . PRO B 1 136 ? -2.439 9.438 25.25 1 88.88 136 PRO B C 1
ATOM 5962 O O . PRO B 1 136 ? -2.318 9.625 26.469 1 88.88 136 PRO B O 1
ATOM 5965 N N . HIS B 1 137 ? -2.705 10.352 24.391 1 88.75 137 HIS B N 1
ATOM 5966 C CA . HIS B 1 137 ? -2.91 11.727 24.844 1 88.75 137 HIS B CA 1
ATOM 5967 C C . HIS B 1 137 ? -4.199 11.859 25.641 1 88.75 137 HIS B C 1
ATOM 5969 O O . HIS B 1 137 ? -5.219 11.258 25.297 1 88.75 137 HIS B O 1
ATOM 5975 N N . LYS B 1 138 ? -4.109 12.602 26.719 1 90.31 138 LYS B N 1
ATOM 5976 C CA . LYS B 1 138 ? -5.27 12.859 27.562 1 90.31 138 LYS B CA 1
ATOM 5977 C C . LYS B 1 138 ? -5.512 14.359 27.734 1 90.31 138 LYS B C 1
ATOM 5979 O O . LYS B 1 138 ? -4.562 15.148 27.734 1 90.31 138 LYS B O 1
ATOM 5984 N N . SER B 1 139 ? -6.785 14.688 27.891 1 87.62 139 SER B N 1
ATOM 5985 C CA . SER B 1 139 ? -7.125 16.078 28.188 1 87.62 139 SER B CA 1
ATOM 5986 C C . SER B 1 139 ? -6.77 16.422 29.625 1 87.62 139 SER B C 1
ATOM 5988 O O . SER B 1 139 ? -6.422 15.547 30.422 1 87.62 139 SER B O 1
ATOM 5990 N N . GLY B 1 140 ? -6.84 17.703 29.922 1 79.94 140 GLY B N 1
ATOM 5991 C CA . GLY B 1 140 ? -6.617 18.141 31.297 1 79.94 140 GLY B CA 1
ATOM 5992 C C . GLY B 1 140 ? -7.516 17.453 32.312 1 79.94 140 GLY B C 1
ATOM 5993 O O . GLY B 1 140 ? -7.117 17.234 33.438 1 79.94 140 GLY B O 1
ATOM 5994 N N . ALA B 1 141 ? -8.695 17.062 31.859 1 85.25 141 ALA B N 1
ATOM 5995 C CA . ALA B 1 141 ? -9.664 16.406 32.719 1 85.25 141 ALA B CA 1
ATOM 5996 C C . ALA B 1 141 ? -9.469 14.891 32.719 1 85.25 141 ALA B C 1
ATOM 5998 O O . ALA B 1 141 ? -10.242 14.164 33.344 1 85.25 141 ALA B O 1
ATOM 5999 N N . GLY B 1 142 ? -8.5 14.453 31.906 1 88.25 142 GLY B N 1
ATOM 6000 C CA . GLY B 1 142 ? -8.156 13.039 31.938 1 88.25 142 GLY B CA 1
ATOM 6001 C C . GLY B 1 142 ? -8.828 12.234 30.859 1 88.25 142 GLY B C 1
ATOM 6002 O O . GLY B 1 142 ? -8.633 11.023 30.766 1 88.25 142 GLY B O 1
ATOM 6003 N N . GLN B 1 143 ? -9.531 12.867 30.094 1 91.38 143 GLN B N 1
ATOM 6004 C CA . GLN B 1 143 ? -10.227 12.18 29.016 1 91.38 143 GLN B CA 1
ATOM 6005 C C . GLN B 1 143 ? -9.25 11.75 27.922 1 91.38 143 GLN B C 1
ATOM 6007 O O . GLN B 1 143 ? -8.43 12.547 27.469 1 91.38 143 GLN B O 1
ATOM 6012 N N . THR B 1 144 ? -9.359 10.453 27.531 1 92.62 144 THR B N 1
ATOM 6013 C CA . THR B 1 144 ? -8.523 9.938 26.453 1 92.62 144 THR B CA 1
ATOM 6014 C C . THR B 1 144 ? -8.883 10.602 25.125 1 92.62 144 THR B C 1
ATOM 6016 O O . THR B 1 144 ? -10.062 10.797 24.828 1 92.62 144 THR B O 1
ATOM 6019 N N . LEU B 1 145 ? -7.879 10.969 24.359 1 93.62 145 LEU B N 1
ATOM 6020 C CA . LEU B 1 145 ? -8.094 11.641 23.078 1 93.62 145 LEU B CA 1
ATOM 6021 C C . LEU B 1 145 ? -7.605 10.773 21.922 1 93.62 145 LEU B C 1
ATOM 6023 O O . LEU B 1 145 ? -6.668 9.984 22.078 1 93.62 145 LEU B O 1
ATOM 6027 N N . SER B 1 146 ? -8.227 10.945 20.812 1 92.69 146 SER B N 1
ATOM 6028 C CA . SER B 1 146 ? -7.875 10.203 19.609 1 92.69 146 SER B CA 1
ATOM 6029 C C . SER B 1 146 ? -6.418 10.43 19.219 1 92.69 146 SER B C 1
ATOM 6031 O O . SER B 1 146 ? -5.93 11.562 19.266 1 92.69 146 SER B O 1
ATOM 6033 N N . MET B 1 147 ? -5.723 9.383 18.812 1 90.25 147 MET B N 1
ATOM 6034 C CA . MET B 1 147 ? -4.344 9.422 18.344 1 90.25 147 MET B CA 1
ATOM 6035 C C . MET B 1 147 ? -4.266 9.07 16.859 1 90.25 147 MET B C 1
ATOM 6037 O O . MET B 1 147 ? -3.189 8.758 16.344 1 90.25 147 MET B O 1
ATOM 6041 N N . ASP B 1 148 ? -5.387 9.125 16.188 1 88.06 148 ASP B N 1
ATOM 6042 C CA . ASP B 1 148 ? -5.496 8.688 14.805 1 88.06 148 ASP B CA 1
ATOM 6043 C C . ASP B 1 148 ? -4.559 9.484 13.898 1 88.06 148 ASP B C 1
ATOM 6045 O O . ASP B 1 148 ? -4.016 8.945 12.93 1 88.06 148 ASP B O 1
ATOM 6049 N N . GLN B 1 149 ? -4.328 10.758 14.18 1 86.44 149 GLN B N 1
ATOM 6050 C CA . GLN B 1 149 ? -3.516 11.633 13.336 1 86.44 149 GLN B CA 1
ATOM 6051 C C . GLN B 1 149 ? -2.029 11.312 13.492 1 86.44 149 GLN B C 1
ATOM 6053 O O . GLN B 1 149 ? -1.191 11.898 12.805 1 86.44 149 GLN B O 1
ATOM 6058 N N . LEU B 1 150 ? -1.799 10.359 14.375 1 81.44 150 LEU B N 1
ATOM 6059 C CA . LEU B 1 150 ? -0.439 9.852 14.539 1 81.44 150 LEU B CA 1
ATOM 6060 C C . LEU B 1 150 ? -0.322 8.43 14.008 1 81.44 150 LEU B C 1
ATOM 6062 O O . LEU B 1 150 ? 0.717 7.781 14.172 1 81.44 150 LEU B O 1
ATOM 6066 N N . ARG B 1 151 ? -1.385 7.988 13.375 1 78.56 151 ARG B N 1
ATOM 6067 C CA . ARG B 1 151 ? -1.433 6.645 12.812 1 78.56 151 ARG B CA 1
ATOM 6068 C C . ARG B 1 151 ? -2.029 6.656 11.414 1 78.56 151 ARG B C 1
ATOM 6070 O O . ARG B 1 151 ? -2.527 7.688 10.953 1 78.56 151 ARG B O 1
ATOM 6077 N N . LYS B 1 152 ? -2.004 5.562 10.68 1 67.19 152 LYS B N 1
ATOM 6078 C CA . LYS B 1 152 ? -2.711 5.426 9.406 1 67.19 152 LYS B CA 1
ATOM 6079 C C . LYS B 1 152 ? -4.203 5.691 9.578 1 67.19 152 LYS B C 1
ATOM 6081 O O . LYS B 1 152 ? -4.789 5.328 10.602 1 67.19 152 LYS B O 1
ATOM 6086 N N . PRO B 1 153 ? -4.66 6.383 8.781 1 60.69 153 PRO B N 1
ATOM 6087 C CA . PRO B 1 153 ? -4.246 6.828 7.453 1 60.69 153 PRO B CA 1
ATOM 6088 C C . PRO B 1 153 ? -3.754 8.273 7.441 1 60.69 153 PRO B C 1
ATOM 6090 O O . PRO B 1 153 ? -3.387 8.797 6.383 1 60.69 153 PRO B O 1
ATOM 6093 N N . ARG B 1 154 ? -3.717 8.789 8.602 1 66.31 154 ARG B N 1
ATOM 6094 C CA . ARG B 1 154 ? -3.35 10.195 8.688 1 66.31 154 ARG B CA 1
ATOM 6095 C C . ARG B 1 154 ? -2.203 10.406 9.672 1 66.31 154 ARG B C 1
ATOM 6097 O O . ARG B 1 154 ? -2.318 10.07 10.852 1 66.31 154 ARG B O 1
ATOM 6104 N N . THR B 1 155 ? -0.998 10.453 9.172 1 76.12 155 THR B N 1
ATOM 6105 C CA . THR B 1 155 ? 0.074 10.695 10.125 1 76.12 155 THR B CA 1
ATOM 6106 C C . THR B 1 155 ? 0.923 11.891 9.688 1 76.12 155 THR B C 1
ATOM 6108 O O . THR B 1 155 ? 0.951 12.242 8.508 1 76.12 155 THR B O 1
ATOM 6111 N N . ALA B 1 156 ? 1.411 12.445 10.773 1 84.94 156 ALA B N 1
ATOM 6112 C CA . ALA B 1 156 ? 2.355 13.539 10.539 1 84.94 156 ALA B CA 1
ATOM 6113 C C . ALA B 1 156 ? 3.641 13.016 9.898 1 84.94 156 ALA B C 1
ATOM 6115 O O . ALA B 1 156 ? 4.359 13.773 9.234 1 84.94 156 ALA B O 1
ATOM 6116 N N . PHE B 1 157 ? 3.887 11.758 10.102 1 93.44 157 PHE B N 1
ATOM 6117 C CA . PHE B 1 157 ? 5.164 11.211 9.664 1 93.44 157 PHE B CA 1
ATOM 6118 C C . PHE B 1 157 ? 4.969 10.281 8.469 1 93.44 157 PHE B C 1
ATOM 6120 O O . PHE B 1 157 ? 3.939 9.609 8.359 1 93.44 157 PHE B O 1
ATOM 6127 N N . ASN B 1 158 ? 5.938 10.305 7.617 1 96.25 158 ASN B N 1
ATOM 6128 C CA . ASN B 1 158 ? 5.938 9.445 6.438 1 96.25 158 ASN B CA 1
ATOM 6129 C C . ASN B 1 158 ? 4.691 9.656 5.586 1 96.25 158 ASN B C 1
ATOM 6131 O O . ASN B 1 158 ? 4.109 8.703 5.074 1 96.25 158 ASN B O 1
ATOM 6135 N N . THR B 1 159 ? 4.172 10.867 5.555 1 95.62 159 THR B N 1
ATOM 6136 C CA . THR B 1 159 ? 2.932 11.164 4.848 1 95.62 159 THR B CA 1
ATOM 6137 C C . THR B 1 159 ? 3.098 12.375 3.941 1 95.62 159 THR B C 1
ATOM 6139 O O . THR B 1 159 ? 3.748 13.352 4.316 1 95.62 159 THR B O 1
ATOM 6142 N N . CYS B 1 160 ? 2.576 12.273 2.771 1 95.94 160 CYS B N 1
ATOM 6143 C CA . CYS B 1 160 ? 2.631 13.344 1.782 1 95.94 160 CYS B CA 1
ATOM 6144 C C . CYS B 1 160 ? 1.31 13.461 1.032 1 95.94 160 CYS B C 1
ATOM 6146 O O . CYS B 1 160 ? 0.679 12.453 0.716 1 95.94 160 CYS B O 1
ATOM 6148 N N . ARG B 1 161 ? 0.862 14.672 0.813 1 96.56 161 ARG B N 1
ATOM 6149 C CA . ARG B 1 161 ? -0.265 14.922 -0.082 1 96.56 161 ARG B CA 1
ATOM 6150 C C . ARG B 1 161 ? 0.175 14.867 -1.541 1 96.56 161 ARG B C 1
ATOM 6152 O O . ARG B 1 161 ? 0.999 15.68 -1.975 1 96.56 161 ARG B O 1
ATOM 6159 N N . ILE B 1 162 ? -0.357 13.953 -2.324 1 96.88 162 ILE B N 1
ATOM 6160 C CA . ILE B 1 162 ? 0.034 13.766 -3.717 1 96.88 162 ILE B CA 1
ATOM 6161 C C . ILE B 1 162 ? -0.979 14.445 -4.633 1 96.88 162 ILE B C 1
ATOM 6163 O O . ILE B 1 162 ? -2.182 14.195 -4.539 1 96.88 162 ILE B O 1
ATOM 6167 N N . PRO B 1 163 ? -0.551 15.312 -5.535 1 97.44 163 PRO B N 1
ATOM 6168 C CA . PRO B 1 163 ? -1.489 16.016 -6.414 1 97.44 163 PRO B CA 1
ATOM 6169 C C . PRO B 1 163 ? -2.066 15.109 -7.5 1 97.44 163 PRO B C 1
ATOM 6171 O O . PRO B 1 163 ? -1.334 14.328 -8.117 1 97.44 163 PRO B O 1
ATOM 6174 N N . HIS B 1 164 ? -3.297 15.117 -7.703 1 96.38 164 HIS B N 1
ATOM 6175 C CA . HIS B 1 164 ? -4.059 14.547 -8.805 1 96.38 164 HIS B CA 1
ATOM 6176 C C . HIS B 1 164 ? -5.094 15.539 -9.336 1 96.38 164 HIS B C 1
ATOM 6178 O O . HIS B 1 164 ? -5.57 16.391 -8.594 1 96.38 164 HIS B O 1
ATOM 6184 N N . ARG B 1 165 ? -5.391 15.461 -10.586 1 95.81 165 ARG B N 1
ATOM 6185 C CA . ARG B 1 165 ? -6.422 16.344 -11.117 1 95.81 165 ARG B CA 1
ATOM 6186 C C . ARG B 1 165 ? -7.754 16.125 -10.414 1 95.81 165 ARG B C 1
ATOM 6188 O O . ARG B 1 165 ? -8.172 14.977 -10.211 1 95.81 165 ARG B O 1
ATOM 6195 N N . GLY B 1 166 ? -8.32 17.141 -10 1 96.75 166 GLY B N 1
ATOM 6196 C CA . GLY B 1 166 ? -9.633 17.078 -9.375 1 96.75 166 GLY B CA 1
ATOM 6197 C C . GLY B 1 166 ? -9.57 16.859 -7.879 1 96.75 166 GLY B C 1
ATOM 6198 O O . GLY B 1 166 ? -10.219 17.578 -7.113 1 96.75 166 GLY B O 1
ATOM 6199 N N . MET B 1 167 ? -8.82 15.938 -7.434 1 97.31 167 MET B N 1
ATOM 6200 C CA . MET B 1 167 ? -8.719 15.594 -6.016 1 97.31 167 MET B CA 1
ATOM 6201 C C . MET B 1 167 ? -7.371 14.953 -5.707 1 97.31 167 MET B C 1
ATOM 6203 O O . MET B 1 167 ? -7.012 13.938 -6.305 1 97.31 167 MET B O 1
ATOM 6207 N N . ASP B 1 168 ? -6.652 15.547 -4.758 1 97.31 168 ASP B N 1
ATOM 6208 C CA . ASP B 1 168 ? -5.371 14.992 -4.328 1 97.31 168 ASP B CA 1
ATOM 6209 C C . ASP B 1 168 ? -5.574 13.695 -3.547 1 97.31 168 ASP B C 1
ATOM 6211 O O . ASP B 1 168 ? -6.707 13.234 -3.371 1 97.31 168 ASP B O 1
ATOM 6215 N N . GLU B 1 169 ? -4.496 13.078 -3.217 1 94.94 169 GLU B N 1
ATOM 6216 C CA . GLU B 1 169 ? -4.492 11.867 -2.408 1 94.94 169 GLU B CA 1
ATOM 6217 C C . GLU B 1 169 ? -3.447 11.938 -1.299 1 94.94 169 GLU B C 1
ATOM 6219 O O . GLU B 1 169 ? -2.381 12.531 -1.485 1 94.94 169 GLU B O 1
ATOM 6224 N N . LEU B 1 170 ? -3.799 11.414 -0.123 1 93.69 170 LEU B N 1
ATOM 6225 C CA . LEU B 1 170 ? -2.805 11.289 0.938 1 93.69 170 LEU B CA 1
ATOM 6226 C C . LEU B 1 170 ? -2.035 9.977 0.817 1 93.69 170 LEU B C 1
ATOM 6228 O O . LEU B 1 170 ? -2.627 8.898 0.859 1 93.69 170 LEU B O 1
ATOM 6232 N N . ALA B 1 171 ? -0.769 10.055 0.566 1 93.75 171 ALA B N 1
ATOM 6233 C CA . ALA B 1 171 ? 0.118 8.898 0.618 1 93.75 171 ALA B CA 1
ATOM 6234 C C . ALA B 1 171 ? 0.742 8.742 2.002 1 93.75 171 ALA B C 1
ATOM 6236 O O . ALA B 1 171 ? 1.643 9.5 2.371 1 93.75 171 ALA B O 1
ATOM 6237 N N . ASN B 1 172 ? 0.242 7.828 2.762 1 93 172 ASN B N 1
ATOM 6238 C CA . ASN B 1 172 ? 0.747 7.547 4.102 1 93 172 ASN B CA 1
ATOM 6239 C C . ASN B 1 172 ? 1.558 6.254 4.137 1 93 172 ASN B C 1
ATOM 6241 O O . ASN B 1 172 ? 1.049 5.188 3.791 1 93 172 ASN B O 1
ATOM 6245 N N . HIS B 1 173 ? 2.805 6.301 4.555 1 93.12 173 HIS B N 1
ATOM 6246 C CA . HIS B 1 173 ? 3.701 5.148 4.562 1 93.12 173 HIS B CA 1
ATOM 6247 C C . HIS B 1 173 ? 4.055 4.742 5.988 1 93.12 173 HIS B C 1
ATOM 6249 O O . HIS B 1 173 ? 4.875 3.84 6.195 1 93.12 173 HIS B O 1
ATOM 6255 N N . PHE B 1 174 ? 3.482 5.402 6.957 1 93.25 174 PHE B N 1
ATOM 6256 C CA . PHE B 1 174 ? 3.754 5.062 8.352 1 93.25 174 PHE B CA 1
ATOM 6257 C C . PHE B 1 174 ? 2.883 3.896 8.797 1 93.25 174 PHE B C 1
ATOM 6259 O O . PHE B 1 174 ? 1.682 3.871 8.531 1 93.25 174 PHE B O 1
ATOM 6266 N N . LYS B 1 175 ? 3.488 2.979 9.539 1 89.62 175 LYS B N 1
ATOM 6267 C CA . LYS B 1 175 ? 2.812 1.863 10.195 1 89.62 175 LYS B CA 1
ATOM 6268 C C . LYS B 1 175 ? 3.479 1.527 11.531 1 89.62 175 LYS B C 1
ATOM 6270 O O . LYS B 1 175 ? 4.707 1.562 11.641 1 89.62 175 LYS B O 1
ATOM 6275 N N . PRO B 1 176 ? 2.635 1.25 12.508 1 88.5 176 PRO B N 1
ATOM 6276 C CA . PRO B 1 176 ? 3.27 0.585 13.648 1 88.5 176 PRO B CA 1
ATOM 6277 C C . PRO B 1 176 ? 4.066 -0.653 13.242 1 88.5 176 PRO B C 1
ATOM 6279 O O . PRO B 1 176 ? 3.791 -1.253 12.195 1 88.5 176 PRO B O 1
ATOM 6282 N N . ARG B 1 177 ? 4.984 -1.027 14.055 1 85.62 177 ARG B N 1
ATOM 6283 C CA . ARG B 1 177 ? 5.871 -2.146 13.75 1 85.62 177 ARG B CA 1
ATOM 6284 C C . ARG B 1 177 ? 5.078 -3.426 13.516 1 85.62 177 ARG B C 1
ATOM 6286 O O . ARG B 1 177 ? 5.43 -4.227 12.648 1 85.62 177 ARG B O 1
ATOM 6293 N N . SER B 1 178 ? 3.998 -3.586 14.18 1 81.5 178 SER B N 1
ATOM 6294 C CA . SER B 1 178 ? 3.166 -4.781 14.086 1 81.5 178 SER B CA 1
ATOM 6295 C C . SER B 1 178 ? 2.467 -4.863 12.734 1 81.5 178 SER B C 1
ATOM 6297 O O . SER B 1 178 ? 2.076 -5.945 12.297 1 81.5 178 SER B O 1
ATOM 6299 N N . ASP B 1 179 ? 2.389 -3.703 12.117 1 85.88 179 ASP B N 1
ATOM 6300 C CA . ASP B 1 179 ? 1.562 -3.662 10.914 1 85.88 179 ASP B CA 1
ATOM 6301 C C . ASP B 1 179 ? 2.424 -3.723 9.656 1 85.88 179 ASP B C 1
ATOM 6303 O O . ASP B 1 179 ? 1.911 -3.947 8.555 1 85.88 179 ASP B O 1
ATOM 6307 N N . GLY B 1 180 ? 3.74 -3.529 9.82 1 87.06 180 GLY B N 1
ATOM 6308 C CA . GLY B 1 180 ? 4.57 -3.631 8.625 1 87.06 180 GLY B CA 1
ATOM 6309 C C . GLY B 1 180 ? 5.777 -2.715 8.664 1 87.06 180 GLY B C 1
ATOM 6310 O O . GLY B 1 180 ? 5.984 -1.989 9.641 1 87.06 180 GLY B O 1
ATOM 6311 N N . TYR B 1 181 ? 6.555 -2.738 7.594 1 89.81 181 TYR B N 1
ATOM 6312 C CA . TYR B 1 181 ? 7.773 -1.949 7.465 1 89.81 181 TYR B CA 1
ATOM 6313 C C . TYR B 1 181 ? 7.453 -0.497 7.133 1 89.81 181 TYR B C 1
ATOM 6315 O O . TYR B 1 181 ? 6.527 -0.218 6.371 1 89.81 181 TYR B O 1
ATOM 6323 N N . THR B 1 182 ? 8.164 0.446 7.73 1 92.38 182 THR B N 1
ATOM 6324 C CA . THR B 1 182 ? 8.094 1.875 7.445 1 92.38 182 THR B CA 1
ATOM 6325 C C . THR B 1 182 ? 9.484 2.453 7.203 1 92.38 182 THR B C 1
ATOM 6327 O O . THR B 1 182 ? 10.414 2.189 7.969 1 92.38 182 THR B O 1
ATOM 6330 N N . PRO B 1 183 ? 9.688 3.219 6.098 1 93.94 183 PRO B N 1
ATOM 6331 C CA . PRO B 1 183 ? 10.992 3.842 5.863 1 93.94 183 PRO B CA 1
ATOM 6332 C C . PRO B 1 183 ? 11.414 4.766 7.004 1 93.94 183 PRO B C 1
ATOM 6334 O O . PRO B 1 183 ? 10.586 5.484 7.562 1 93.94 183 PRO B O 1
ATOM 6337 N N . SER B 1 184 ? 12.711 4.797 7.332 1 95.62 184 SER B N 1
ATOM 6338 C CA . SER B 1 184 ? 13.188 5.52 8.5 1 95.62 184 SER B CA 1
ATOM 6339 C C . SER B 1 184 ? 14.039 6.719 8.102 1 95.62 184 SER B C 1
ATOM 6341 O O . SER B 1 184 ? 14.742 7.293 8.938 1 95.62 184 SER B O 1
ATOM 6343 N N . HIS B 1 185 ? 14.016 7.078 6.832 1 97.12 185 HIS B N 1
ATOM 6344 C CA . HIS B 1 185 ? 14.875 8.172 6.379 1 97.12 185 HIS B CA 1
ATOM 6345 C C . HIS B 1 185 ? 14.141 9.508 6.438 1 97.12 185 HIS B C 1
ATOM 6347 O O . HIS B 1 185 ? 12.906 9.539 6.52 1 97.12 185 HIS B O 1
ATOM 6353 N N . THR B 1 186 ? 14.867 10.594 6.469 1 98.12 186 THR B N 1
ATOM 6354 C CA . THR B 1 186 ? 14.398 11.953 6.219 1 98.12 186 THR B CA 1
ATOM 6355 C C . THR B 1 186 ? 15.031 12.523 4.949 1 98.12 186 THR B C 1
ATOM 6357 O O . THR B 1 186 ? 15.914 11.898 4.359 1 98.12 186 THR B O 1
ATOM 6360 N N . VAL B 1 187 ? 14.5 13.617 4.461 1 98.62 187 VAL B N 1
ATOM 6361 C CA . VAL B 1 187 ? 15.078 14.312 3.316 1 98.62 187 VAL B CA 1
ATOM 6362 C C . VAL B 1 187 ? 15.484 15.727 3.727 1 98.62 187 VAL B C 1
ATOM 6364 O O . VAL B 1 187 ? 14.672 16.484 4.277 1 98.62 187 VAL B O 1
ATOM 6367 N N . VAL B 1 188 ? 16.734 16.031 3.516 1 98.44 188 VAL B N 1
ATOM 6368 C CA . VAL B 1 188 ? 17.281 17.359 3.82 1 98.44 188 VAL B CA 1
ATOM 6369 C C . VAL B 1 188 ? 17.375 18.188 2.541 1 98.44 188 VAL B C 1
ATOM 6371 O O . VAL B 1 188 ? 17.906 17.719 1.528 1 98.44 188 VAL B O 1
ATOM 6374 N N . ILE B 1 189 ? 16.812 19.344 2.555 1 97.56 189 ILE B N 1
ATOM 6375 C CA . ILE B 1 189 ? 16.984 20.297 1.453 1 97.56 189 ILE B CA 1
ATOM 6376 C C . ILE B 1 189 ? 17.984 21.375 1.847 1 97.56 189 ILE B C 1
ATOM 6378 O O . ILE B 1 189 ? 17.828 22.016 2.889 1 97.56 189 ILE B O 1
ATOM 6382 N N . CYS B 1 190 ? 18.984 21.531 1.121 1 96.81 190 CYS B N 1
ATOM 6383 C CA . CYS B 1 190 ? 20.016 22.562 1.281 1 96.81 190 CYS B CA 1
ATOM 6384 C C . CYS B 1 190 ? 20.312 23.25 -0.047 1 96.81 190 CYS B C 1
ATOM 6386 O O . CYS B 1 190 ? 20.75 22.594 -1.001 1 96.81 190 CYS B O 1
ATOM 6388 N N . ARG B 1 191 ? 20.031 24.5 -0.148 1 95 191 ARG B N 1
ATOM 6389 C CA . ARG B 1 191 ? 20.219 25.297 -1.357 1 95 191 ARG B CA 1
ATOM 6390 C C . ARG B 1 191 ? 19.484 24.688 -2.539 1 95 191 ARG B C 1
ATOM 6392 O O . ARG B 1 191 ? 20 24.656 -3.658 1 95 191 ARG B O 1
ATOM 6399 N N . GLY B 1 192 ? 18.375 24.109 -2.219 1 95.81 192 GLY B N 1
ATOM 6400 C CA . GLY B 1 192 ? 17.516 23.547 -3.25 1 95.81 192 GLY B CA 1
ATOM 6401 C C . GLY B 1 192 ? 17.859 22.109 -3.594 1 95.81 192 GLY B C 1
ATOM 6402 O O . GLY B 1 192 ? 17.125 21.453 -4.328 1 95.81 192 GLY B O 1
ATOM 6403 N N . TYR B 1 193 ? 18.984 21.641 -3.113 1 97.19 193 TYR B N 1
ATOM 6404 C CA . TYR B 1 193 ? 19.391 20.25 -3.352 1 97.19 193 TYR B CA 1
ATOM 6405 C C . TYR B 1 193 ? 18.781 19.312 -2.312 1 97.19 193 TYR B C 1
ATOM 6407 O O . TYR B 1 193 ? 18.578 19.703 -1.158 1 97.19 193 TYR B O 1
ATOM 6415 N N . PHE B 1 194 ? 18.438 18.094 -2.732 1 98 194 PHE B N 1
ATOM 6416 C CA . PHE B 1 194 ? 17.781 17.125 -1.865 1 98 194 PHE B CA 1
ATOM 6417 C C . PHE B 1 194 ? 18.734 16 -1.474 1 98 194 PHE B C 1
ATOM 6419 O O . PHE B 1 194 ? 19.484 15.492 -2.316 1 98 194 PHE B O 1
ATOM 6426 N N . PHE B 1 195 ? 18.75 15.641 -0.176 1 98.38 195 PHE B N 1
ATOM 6427 C CA . PHE B 1 195 ? 19.578 14.555 0.317 1 98.38 195 PHE B CA 1
ATOM 6428 C C . PHE B 1 195 ? 18.781 13.633 1.239 1 98.38 195 PHE B C 1
ATOM 6430 O O . PHE B 1 195 ? 18.094 14.109 2.148 1 98.38 195 PHE B O 1
ATOM 6437 N N . LYS B 1 196 ? 18.812 12.383 0.952 1 97.75 196 LYS B N 1
ATOM 6438 C CA . LYS B 1 196 ? 18.203 11.359 1.794 1 97.75 196 LYS B CA 1
ATOM 6439 C C . LYS B 1 196 ? 19.156 10.938 2.92 1 97.75 196 LYS B C 1
ATOM 6441 O O . LYS B 1 196 ? 20.312 10.633 2.678 1 97.75 196 LYS B O 1
ATOM 6446 N N . LEU B 1 197 ? 18.656 10.969 4.156 1 96.94 197 LEU B N 1
ATOM 6447 C CA . LEU B 1 197 ? 19.406 10.57 5.344 1 96.94 197 LEU B CA 1
ATOM 6448 C C . LEU B 1 197 ? 18.625 9.562 6.172 1 96.94 197 LEU B C 1
ATOM 6450 O O . LEU B 1 197 ? 17.531 9.867 6.66 1 96.94 197 LEU B O 1
ATOM 6454 N N . ASN B 1 198 ? 19.172 8.359 6.344 1 94.56 198 ASN B N 1
ATOM 6455 C CA . ASN B 1 198 ? 18.562 7.414 7.266 1 94.56 198 ASN B CA 1
ATOM 6456 C C . ASN B 1 198 ? 18.797 7.812 8.719 1 94.56 198 ASN B C 1
ATOM 6458 O O . ASN B 1 198 ? 19.906 8.156 9.102 1 94.56 198 ASN B O 1
ATOM 6462 N N . LEU B 1 199 ? 17.812 7.766 9.531 1 96.62 199 LEU B N 1
ATOM 6463 C CA . LEU B 1 199 ? 17.953 8.266 10.898 1 96.62 199 LEU B CA 1
ATOM 6464 C C . LEU B 1 199 ? 18.141 7.109 11.875 1 96.62 199 LEU B C 1
ATOM 6466 O O . LEU B 1 199 ? 18.516 7.328 13.031 1 96.62 199 LEU B O 1
ATOM 6470 N N . ILE B 1 200 ? 17.891 5.891 11.438 1 94 200 ILE B N 1
ATOM 6471 C CA . ILE B 1 200 ? 18.031 4.719 12.297 1 94 200 ILE B CA 1
ATOM 6472 C C . ILE B 1 200 ? 19.219 3.887 11.844 1 94 200 ILE B C 1
ATOM 6474 O O . ILE B 1 200 ? 19.359 3.568 10.664 1 94 200 ILE B O 1
ATOM 6478 N N . ASN B 1 201 ? 20.078 3.613 12.742 1 91.06 201 ASN B N 1
ATOM 6479 C CA . ASN B 1 201 ? 21.203 2.732 12.477 1 91.06 201 ASN B CA 1
ATOM 6480 C C . ASN B 1 201 ? 20.766 1.292 12.258 1 91.06 201 ASN B C 1
ATOM 6482 O O . ASN B 1 201 ? 20.156 0.681 13.141 1 91.06 201 ASN B O 1
ATOM 6486 N N . PRO B 1 202 ? 21.031 0.772 11.086 1 82.56 202 PRO B N 1
ATOM 6487 C CA . PRO B 1 202 ? 20.547 -0.573 10.781 1 82.56 202 PRO B CA 1
ATOM 6488 C C . PRO B 1 202 ? 21.188 -1.647 11.656 1 82.56 202 PRO B C 1
ATOM 6490 O O . PRO B 1 202 ? 20.625 -2.736 11.812 1 82.56 202 PRO B O 1
ATOM 6493 N N . LYS B 1 203 ? 22.375 -1.387 12.273 1 82 203 LYS B N 1
ATOM 6494 C CA . LYS B 1 203 ? 23.062 -2.365 13.117 1 82 203 LYS B CA 1
ATOM 6495 C C . LYS B 1 203 ? 22.516 -2.344 14.539 1 82 203 LYS B C 1
ATOM 6497 O O . LYS B 1 203 ? 22.125 -3.381 15.07 1 82 203 LYS B O 1
ATOM 6502 N N . SER B 1 204 ? 22.406 -1.158 15.117 1 86.56 204 SER B N 1
ATOM 6503 C CA . SER B 1 204 ? 21.969 -1.045 16.5 1 86.56 204 SER B CA 1
ATOM 6504 C C . SER B 1 204 ? 20.453 -0.929 16.594 1 86.56 204 SER B C 1
ATOM 6506 O O . SER B 1 204 ? 19.875 -1.104 17.656 1 86.56 204 SER B O 1
ATOM 6508 N N . GLU B 1 205 ? 19.766 -0.57 15.445 1 89 205 GLU B N 1
ATOM 6509 C CA . GLU B 1 205 ? 18.328 -0.357 15.352 1 89 205 GLU B CA 1
ATOM 6510 C C . GLU B 1 205 ? 17.891 0.803 16.234 1 89 205 GLU B C 1
ATOM 6512 O O . GLU B 1 205 ? 16.766 0.809 16.75 1 89 205 GLU B O 1
ATOM 6517 N N . LYS B 1 206 ? 18.859 1.651 16.578 1 92.75 206 LYS B N 1
ATOM 6518 C CA . LYS B 1 206 ? 18.609 2.865 17.344 1 92.75 206 LYS B CA 1
ATOM 6519 C C . LYS B 1 206 ? 18.844 4.113 16.5 1 92.75 206 LYS B C 1
ATOM 6521 O O . LYS B 1 206 ? 19.562 4.059 15.5 1 92.75 206 LYS B O 1
ATOM 6526 N N . PRO B 1 207 ? 18.203 5.234 16.938 1 95.12 207 PRO B N 1
ATOM 6527 C CA . PRO B 1 207 ? 18.516 6.488 16.25 1 95.12 207 PRO B CA 1
ATOM 6528 C C . PRO B 1 207 ? 20 6.836 16.297 1 95.12 207 PRO B C 1
ATOM 6530 O O . PRO B 1 207 ? 20.656 6.621 17.328 1 95.12 207 PRO B O 1
ATOM 6533 N N . TYR B 1 208 ? 20.547 7.293 15.148 1 95.88 208 TYR B N 1
ATOM 6534 C CA . TYR B 1 208 ? 21.891 7.844 15.18 1 95.88 208 TYR B CA 1
ATOM 6535 C C . TYR B 1 208 ? 22 8.977 16.188 1 95.88 208 TYR B C 1
ATOM 6537 O O . TYR B 1 208 ? 21.016 9.703 16.422 1 95.88 208 TYR B O 1
ATOM 6545 N N . THR B 1 209 ? 23.156 9.094 16.828 1 95.69 209 THR B N 1
ATOM 6546 C CA . THR B 1 209 ? 23.359 10.148 17.828 1 95.69 209 THR B CA 1
ATOM 6547 C C . THR B 1 209 ? 23.5 11.508 17.141 1 95.69 209 THR B C 1
ATOM 6549 O O . THR B 1 209 ? 23.844 11.586 15.961 1 95.69 209 THR B O 1
ATOM 6552 N N . PRO B 1 210 ? 23.234 12.578 17.922 1 96.44 210 PRO B N 1
ATOM 6553 C CA . PRO B 1 210 ? 23.328 13.922 17.344 1 96.44 210 PRO B CA 1
ATOM 6554 C C . PRO B 1 210 ? 24.703 14.203 16.734 1 96.44 210 PRO B C 1
ATOM 6556 O O . PRO B 1 210 ? 24.797 14.734 15.625 1 96.44 210 PRO B O 1
ATOM 6559 N N . PRO B 1 211 ? 25.844 13.758 17.359 1 96.12 211 PRO B N 1
ATOM 6560 C CA . PRO B 1 211 ? 27.141 14 16.719 1 96.12 211 PRO B CA 1
ATOM 6561 C C . PRO B 1 211 ? 27.266 13.289 15.383 1 96.12 211 PRO B C 1
ATOM 6563 O O . PRO B 1 211 ? 27.844 13.852 14.438 1 96.12 211 PRO B O 1
ATOM 6566 N N . GLN B 1 212 ? 26.766 12.094 15.297 1 95.69 212 GLN B N 1
ATOM 6567 C CA . GLN B 1 212 ? 26.797 11.359 14.031 1 95.69 212 GLN B CA 1
ATOM 6568 C C . GLN B 1 212 ? 25.984 12.078 12.961 1 95.69 212 GLN B C 1
ATOM 6570 O O . GLN B 1 212 ? 26.438 12.227 11.828 1 95.69 212 GLN B O 1
ATOM 6575 N N . ILE B 1 213 ? 24.797 12.516 13.32 1 97.06 213 ILE B N 1
ATOM 6576 C CA . ILE B 1 213 ? 23.906 13.195 12.383 1 97.06 213 ILE B CA 1
ATOM 6577 C C . ILE B 1 213 ? 24.516 14.531 11.969 1 97.06 213 ILE B C 1
ATOM 6579 O O . ILE B 1 213 ? 24.422 14.93 10.805 1 97.06 213 ILE B O 1
ATOM 6583 N N . GLU B 1 214 ? 25.141 15.234 12.898 1 96.56 214 GLU B N 1
ATOM 6584 C CA . GLU B 1 214 ? 25.75 16.531 12.609 1 96.56 214 GLU B CA 1
ATOM 6585 C C . GLU B 1 214 ? 26.828 16.406 11.539 1 96.56 214 GLU B C 1
ATOM 6587 O O . GLU B 1 214 ? 26.953 17.266 10.672 1 96.56 214 GLU B O 1
ATOM 6592 N N . LYS B 1 215 ? 27.625 15.391 11.664 1 95.56 215 LYS B N 1
ATOM 6593 C CA . LYS B 1 215 ? 28.656 15.156 10.656 1 95.56 215 LYS B CA 1
ATOM 6594 C C . LYS B 1 215 ? 28.047 14.977 9.273 1 95.56 215 LYS B C 1
ATOM 6596 O O . LYS B 1 215 ? 28.578 15.508 8.289 1 95.56 215 LYS B O 1
ATOM 6601 N N . ALA B 1 216 ? 26.969 14.211 9.203 1 95.88 216 ALA B N 1
ATOM 6602 C CA . ALA B 1 216 ? 26.281 14.016 7.934 1 95.88 216 ALA B CA 1
ATOM 6603 C C . ALA B 1 216 ? 25.734 15.336 7.398 1 95.88 216 ALA B C 1
ATOM 6605 O O . ALA B 1 216 ? 25.828 15.609 6.199 1 95.88 216 ALA B O 1
ATOM 6606 N N . LEU B 1 217 ? 25.172 16.172 8.281 1 97.44 217 LEU B N 1
ATOM 6607 C CA . LEU B 1 217 ? 24.625 17.469 7.895 1 97.44 217 LEU B CA 1
ATOM 6608 C C . LEU B 1 217 ? 25.734 18.391 7.41 1 97.44 217 LEU B C 1
ATOM 6610 O O . LEU B 1 217 ? 25.531 19.156 6.457 1 97.44 217 LEU B O 1
ATOM 6614 N N . GLN B 1 218 ? 26.844 18.312 8.07 1 96.06 218 GLN B N 1
ATOM 6615 C CA . GLN B 1 218 ? 27.984 19.109 7.645 1 96.06 218 GLN B CA 1
ATOM 6616 C C . GLN B 1 218 ? 28.438 18.719 6.234 1 96.06 218 GLN B C 1
ATOM 6618 O O . GLN B 1 218 ? 28.75 19.594 5.418 1 96.06 218 GLN B O 1
ATOM 6623 N N . ASN B 1 219 ? 28.5 17.438 6.051 1 95.81 219 ASN B N 1
ATOM 6624 C CA . ASN B 1 219 ? 28.859 16.969 4.719 1 95.81 219 ASN B CA 1
ATOM 6625 C C . ASN B 1 219 ? 27.891 17.5 3.656 1 95.81 219 ASN B C 1
ATOM 6627 O O . ASN B 1 219 ? 28.328 17.906 2.574 1 95.81 219 ASN B O 1
ATOM 6631 N N . ILE B 1 220 ? 26.609 17.469 3.91 1 97 220 ILE B N 1
ATOM 6632 C CA . ILE B 1 220 ? 25.609 17.984 2.99 1 97 220 ILE B CA 1
ATOM 6633 C C . ILE B 1 220 ? 25.844 19.484 2.75 1 97 220 ILE B C 1
ATOM 6635 O O . ILE B 1 220 ? 25.875 19.938 1.603 1 97 220 ILE B O 1
ATOM 6639 N N . LYS B 1 221 ? 25.984 20.234 3.824 1 96 221 LYS B N 1
ATOM 6640 C CA . LYS B 1 221 ? 26.203 21.672 3.713 1 96 221 LYS B CA 1
ATOM 6641 C C . LYS B 1 221 ? 27.438 21.984 2.877 1 96 221 LYS B C 1
ATOM 6643 O O . LYS B 1 221 ? 27.391 22.844 2 1 96 221 LYS B O 1
ATOM 6648 N N . ASP B 1 222 ? 28.531 21.25 3.133 1 95.44 222 ASP B N 1
ATOM 6649 C CA . ASP B 1 222 ? 29.781 21.453 2.404 1 95.44 222 ASP B CA 1
ATOM 6650 C C . ASP B 1 222 ? 29.594 21.188 0.913 1 95.44 222 ASP B C 1
ATOM 6652 O O . ASP B 1 222 ? 30.094 21.938 0.075 1 95.44 222 ASP B O 1
ATOM 6656 N N . LYS B 1 223 ? 28.875 20.125 0.646 1 95.19 223 LYS B N 1
ATOM 6657 C CA . LYS B 1 223 ? 28.609 19.781 -0.748 1 95.19 223 LYS B CA 1
ATOM 6658 C C . LYS B 1 223 ? 27.797 20.859 -1.442 1 95.19 223 LYS B C 1
ATOM 6660 O O . LYS B 1 223 ? 28.062 21.203 -2.602 1 95.19 223 LYS B O 1
ATOM 6665 N N . CYS B 1 224 ? 26.859 21.375 -0.782 1 95.06 224 CYS B N 1
ATOM 6666 C CA . CYS B 1 224 ? 25.969 22.375 -1.364 1 95.06 224 CYS B CA 1
ATOM 6667 C C . CYS B 1 224 ? 26.688 23.719 -1.54 1 95.06 224 CYS B C 1
ATOM 6669 O O . CYS B 1 224 ? 26.516 24.375 -2.566 1 95.06 224 CYS B O 1
ATOM 6671 N N . VAL B 1 225 ? 27.484 24.094 -0.574 1 92.56 225 VAL B N 1
ATOM 6672 C CA . VAL B 1 225 ? 28.172 25.375 -0.601 1 92.56 225 VAL B CA 1
ATOM 6673 C C . VAL B 1 225 ? 29.281 25.359 -1.648 1 92.56 225 VAL B C 1
ATOM 6675 O O . VAL B 1 225 ? 29.609 26.375 -2.244 1 92.56 225 VAL B O 1
ATOM 6678 N N . ALA B 1 226 ? 29.781 24.188 -1.851 1 93.44 226 ALA B N 1
ATOM 6679 C CA . ALA B 1 226 ? 30.875 24.047 -2.824 1 93.44 226 ALA B CA 1
ATOM 6680 C C . ALA B 1 226 ? 30.359 24.25 -4.246 1 93.44 226 ALA B C 1
ATOM 6682 O O . ALA B 1 226 ? 31.141 24.516 -5.164 1 93.44 226 ALA B O 1
ATOM 6683 N N . ARG B 1 227 ? 29.141 24.125 -4.402 1 92 227 ARG B N 1
ATOM 6684 C CA . ARG B 1 227 ? 28.562 24.297 -5.73 1 92 227 ARG B CA 1
ATOM 6685 C C . ARG B 1 227 ? 28.359 25.781 -6.055 1 92 227 ARG B C 1
ATOM 6687 O O . ARG B 1 227 ? 27.984 26.562 -5.184 1 92 227 ARG B O 1
ATOM 6694 N N . ALA B 1 228 ? 28.641 26.125 -7.25 1 85.12 228 ALA B N 1
ATOM 6695 C CA . ALA B 1 228 ? 28.562 27.516 -7.691 1 85.12 228 ALA B CA 1
ATOM 6696 C C . ALA B 1 228 ? 27.125 28.016 -7.707 1 85.12 228 ALA B C 1
ATOM 6698 O O . ALA B 1 228 ? 26.844 29.156 -7.332 1 85.12 228 ALA B O 1
ATOM 6699 N N . ASN B 1 229 ? 26.266 27.156 -8.195 1 85.12 229 ASN B N 1
ATOM 6700 C CA . ASN B 1 229 ? 24.875 27.547 -8.359 1 85.12 229 ASN B CA 1
ATOM 6701 C C . ASN B 1 229 ? 23.953 26.766 -7.434 1 85.12 229 ASN B C 1
ATOM 6703 O O . ASN B 1 229 ? 24.234 25.609 -7.109 1 85.12 229 ASN B O 1
ATOM 6707 N N . ALA B 1 230 ? 22.875 27.562 -6.965 1 82.31 230 ALA B N 1
ATOM 6708 C CA . ALA B 1 230 ? 21.781 26.859 -6.305 1 82.31 230 ALA B CA 1
ATOM 6709 C C . ALA B 1 230 ? 21.062 25.922 -7.273 1 82.31 230 ALA B C 1
ATOM 6711 O O . ALA B 1 230 ? 21.219 26.031 -8.492 1 82.31 230 ALA B O 1
ATOM 6712 N N . ALA B 1 231 ? 20.422 24.938 -6.672 1 89.69 231 ALA B N 1
ATOM 6713 C CA . ALA B 1 231 ? 19.703 23.969 -7.5 1 89.69 231 ALA B CA 1
ATOM 6714 C C . ALA B 1 231 ? 18.547 24.641 -8.234 1 89.69 231 ALA B C 1
ATOM 6716 O O . ALA B 1 231 ? 18.234 25.812 -8 1 89.69 231 ALA B O 1
ATOM 6717 N N . ASP B 1 232 ? 17.891 23.953 -9.141 1 87.94 232 ASP B N 1
ATOM 6718 C CA . ASP B 1 232 ? 16.812 24.438 -10 1 87.94 232 ASP B CA 1
ATOM 6719 C C . ASP B 1 232 ? 15.562 24.766 -9.188 1 87.94 232 ASP B C 1
ATOM 6721 O O . ASP B 1 232 ? 14.797 25.656 -9.555 1 87.94 232 ASP B O 1
ATOM 6725 N N . GLY B 1 233 ? 15.43 24.172 -8.102 1 94.44 233 GLY B N 1
ATOM 6726 C CA . GLY B 1 233 ? 14.328 24.516 -7.215 1 94.44 233 GLY B CA 1
ATOM 6727 C C . GLY B 1 233 ? 13.086 23.688 -7.445 1 94.44 233 GLY B C 1
ATOM 6728 O O . GLY B 1 233 ? 11.984 24.219 -7.562 1 94.44 233 GLY B O 1
ATOM 6729 N N . VAL B 1 234 ? 13.227 22.359 -7.52 1 97.38 234 VAL B N 1
ATOM 6730 C CA . VAL B 1 234 ? 12.141 21.422 -7.793 1 97.38 234 VAL B CA 1
ATOM 6731 C C . VAL B 1 234 ? 11.062 21.547 -6.715 1 97.38 234 VAL B C 1
ATOM 6733 O O . VAL B 1 234 ? 9.875 21.375 -6.996 1 97.38 234 VAL B O 1
ATOM 6736 N N . ALA B 1 235 ? 11.445 22 -5.5 1 97.5 235 ALA B N 1
ATOM 6737 C CA . ALA B 1 235 ? 10.5 22.109 -4.395 1 97.5 235 ALA B CA 1
ATOM 6738 C C . ALA B 1 235 ? 9.453 23.188 -4.676 1 97.5 235 ALA B C 1
ATOM 6740 O O . ALA B 1 235 ? 8.328 23.109 -4.176 1 97.5 235 ALA B O 1
ATOM 6741 N N . ALA B 1 236 ? 9.766 24.172 -5.496 1 97.62 236 ALA B N 1
ATOM 6742 C CA . ALA B 1 236 ? 8.852 25.266 -5.82 1 97.62 236 ALA B CA 1
ATOM 6743 C C . ALA B 1 236 ? 7.621 24.75 -6.555 1 97.62 236 ALA B C 1
ATOM 6745 O O . ALA B 1 236 ? 6.578 25.406 -6.566 1 97.62 236 ALA B O 1
ATOM 6746 N N . LEU B 1 237 ? 7.727 23.594 -7.164 1 98.31 237 LEU B N 1
ATOM 6747 C CA . LEU B 1 237 ? 6.613 23 -7.895 1 98.31 237 LEU B CA 1
ATOM 6748 C C . LEU B 1 237 ? 5.426 22.75 -6.969 1 98.31 237 LEU B C 1
ATOM 6750 O O . LEU B 1 237 ? 4.273 22.781 -7.41 1 98.31 237 LEU B O 1
ATOM 6754 N N . THR B 1 238 ? 5.684 22.531 -5.684 1 97.69 238 THR B N 1
ATOM 6755 C CA . THR B 1 238 ? 4.629 22.203 -4.73 1 97.69 238 THR B CA 1
ATOM 6756 C C . THR B 1 238 ? 3.822 23.453 -4.367 1 97.69 238 THR B C 1
ATOM 6758 O O . THR B 1 238 ? 2.844 23.359 -3.623 1 97.69 238 THR B O 1
ATOM 6761 N N . ALA B 1 239 ? 4.219 24.625 -4.84 1 96.62 239 ALA B N 1
ATOM 6762 C CA . ALA B 1 239 ? 3.475 25.859 -4.617 1 96.62 239 ALA B CA 1
ATOM 6763 C C . ALA B 1 239 ? 2.434 26.078 -5.711 1 96.62 239 ALA B C 1
ATOM 6765 O O . ALA B 1 239 ? 1.584 26.969 -5.598 1 96.62 239 ALA B O 1
ATOM 6766 N N . LEU B 1 240 ? 2.447 25.297 -6.773 1 97.62 240 LEU B N 1
ATOM 6767 C CA . LEU B 1 240 ? 1.539 25.469 -7.902 1 97.62 240 LEU B CA 1
ATOM 6768 C C . LEU B 1 240 ? 0.109 25.109 -7.508 1 97.62 240 LEU B C 1
ATOM 6770 O O . LEU B 1 240 ? -0.111 24.438 -6.496 1 97.62 240 LEU B O 1
ATOM 6774 N N . ASP B 1 241 ? -0.768 25.656 -8.367 1 96.75 241 ASP B N 1
ATOM 6775 C CA . ASP B 1 241 ? -2.125 25.125 -8.312 1 96.75 241 ASP B CA 1
ATOM 6776 C C . ASP B 1 241 ? -2.115 23.609 -8.367 1 96.75 241 ASP B C 1
ATOM 6778 O O . ASP B 1 241 ? -1.33 23 -9.102 1 96.75 241 ASP B O 1
ATOM 6782 N N . ARG B 1 242 ? -3.053 23.016 -7.629 1 97.69 242 ARG B N 1
ATOM 6783 C CA . ARG B 1 242 ? -2.969 21.562 -7.426 1 97.69 242 ARG B CA 1
ATOM 6784 C C . ARG B 1 242 ? -3.086 20.812 -8.75 1 97.69 242 ARG B C 1
ATOM 6786 O O . ARG B 1 242 ? -2.396 19.828 -8.969 1 97.69 242 ARG B O 1
ATOM 6793 N N . ASP B 1 243 ? -4.039 21.266 -9.641 1 98.06 243 ASP B N 1
ATOM 6794 C CA . ASP B 1 243 ? -4.18 20.609 -10.938 1 98.06 243 ASP B CA 1
ATOM 6795 C C . ASP B 1 243 ? -2.938 20.812 -11.797 1 98.06 243 ASP B C 1
ATOM 6797 O O . ASP B 1 243 ? -2.488 19.891 -12.477 1 98.06 243 ASP B O 1
ATOM 6801 N N . ARG B 1 244 ? -2.377 22.078 -11.75 1 98.12 244 ARG B N 1
ATOM 6802 C CA . ARG B 1 244 ? -1.147 22.359 -12.484 1 98.12 244 ARG B CA 1
ATOM 6803 C C . ARG B 1 244 ? 0.007 21.5 -11.961 1 98.12 244 ARG B C 1
ATOM 6805 O O . ARG B 1 244 ? 0.778 20.953 -12.75 1 98.12 244 ARG B O 1
ATOM 6812 N N . TRP B 1 245 ? 0.102 21.375 -10.695 1 98.31 245 TRP B N 1
ATOM 6813 C CA . TRP B 1 245 ? 1.134 20.562 -10.078 1 98.31 245 TRP B CA 1
ATOM 6814 C C . TRP B 1 245 ? 0.939 19.078 -10.438 1 98.31 245 TRP B C 1
ATOM 6816 O O . TRP B 1 245 ? 1.91 18.375 -10.688 1 98.31 245 TRP B O 1
ATOM 6826 N N . ALA B 1 246 ? -0.295 18.594 -10.445 1 97.81 246 ALA B N 1
ATOM 6827 C CA . ALA B 1 246 ? -0.58 17.234 -10.852 1 97.81 246 ALA B CA 1
ATOM 6828 C C . ALA B 1 246 ? -0.044 16.953 -12.258 1 97.81 246 ALA B C 1
ATOM 6830 O O . ALA B 1 246 ? 0.589 15.922 -12.492 1 97.81 246 ALA B O 1
ATOM 6831 N N . ASP B 1 247 ? -0.265 17.875 -13.203 1 98 247 ASP B N 1
ATOM 6832 C CA . ASP B 1 247 ? 0.188 17.719 -14.586 1 98 247 ASP B CA 1
ATOM 6833 C C . ASP B 1 247 ? 1.712 17.672 -14.656 1 98 247 ASP B C 1
ATOM 6835 O O . ASP B 1 247 ? 2.277 16.812 -15.344 1 98 247 ASP B O 1
ATOM 6839 N N . ILE B 1 248 ? 2.34 18.609 -13.977 1 98.38 248 ILE B N 1
ATOM 6840 C CA . ILE B 1 248 ? 3.793 18.703 -14.031 1 98.38 248 ILE B CA 1
ATOM 6841 C C . ILE B 1 248 ? 4.422 17.484 -13.359 1 98.38 248 ILE B C 1
ATOM 6843 O O . ILE B 1 248 ? 5.441 16.969 -13.82 1 98.38 248 ILE B O 1
ATOM 6847 N N . ARG B 1 249 ? 3.865 17.047 -12.258 1 97.38 249 ARG B N 1
ATOM 6848 C CA . ARG B 1 249 ? 4.371 15.859 -11.57 1 97.38 249 ARG B CA 1
ATOM 6849 C C . ARG B 1 249 ? 4.312 14.633 -12.477 1 97.38 249 ARG B C 1
ATOM 6851 O O . ARG B 1 249 ? 5.262 13.852 -12.531 1 97.38 249 ARG B O 1
ATOM 6858 N N . ASN B 1 250 ? 3.129 14.406 -13.125 1 95.25 250 ASN B N 1
ATOM 6859 C CA . ASN B 1 250 ? 3.014 13.305 -14.07 1 95.25 250 ASN B CA 1
ATOM 6860 C C . ASN B 1 250 ? 4.059 13.406 -15.18 1 95.25 250 ASN B C 1
ATOM 6862 O O . ASN B 1 250 ? 4.633 12.398 -15.594 1 95.25 250 ASN B O 1
ATOM 6866 N N . HIS B 1 251 ? 4.262 14.617 -15.672 1 96.69 251 HIS B N 1
ATOM 6867 C CA . HIS B 1 251 ? 5.281 14.836 -16.688 1 96.69 251 HIS B CA 1
ATOM 6868 C C . HIS B 1 251 ? 6.668 14.484 -16.172 1 96.69 251 HIS B C 1
ATOM 6870 O O . HIS B 1 251 ? 7.461 13.852 -16.875 1 96.69 251 HIS B O 1
ATOM 6876 N N . LEU B 1 252 ? 6.973 14.867 -14.898 1 95.81 252 LEU B N 1
ATOM 6877 C CA . LEU B 1 252 ? 8.242 14.531 -14.25 1 95.81 252 LEU B CA 1
ATOM 6878 C C . LEU B 1 252 ? 8.445 13.023 -14.203 1 95.81 252 LEU B C 1
ATOM 6880 O O . LEU B 1 252 ? 9.547 12.539 -14.453 1 95.81 252 LEU B O 1
ATOM 6884 N N . ILE B 1 253 ? 7.422 12.328 -13.859 1 93.94 253 ILE B N 1
ATOM 6885 C CA . ILE B 1 253 ? 7.465 10.875 -13.758 1 93.94 253 ILE B CA 1
ATOM 6886 C C . ILE B 1 253 ? 7.691 10.266 -15.141 1 93.94 253 ILE B C 1
ATOM 6888 O O . ILE B 1 253 ? 8.484 9.328 -15.297 1 93.94 253 ILE B O 1
ATOM 6892 N N . ASP B 1 254 ? 7.031 10.797 -16.156 1 91.31 254 ASP B N 1
ATOM 6893 C CA . ASP B 1 254 ? 7.152 10.297 -17.516 1 91.31 254 ASP B CA 1
ATOM 6894 C C . ASP B 1 254 ? 8.555 10.539 -18.062 1 91.31 254 ASP B C 1
ATOM 6896 O O . ASP B 1 254 ? 9.055 9.75 -18.875 1 91.31 254 ASP B O 1
ATOM 6900 N N . LEU B 1 255 ? 9.234 11.617 -17.594 1 92.88 255 LEU B N 1
ATOM 6901 C CA . LEU B 1 255 ? 10.555 11.992 -18.078 1 92.88 255 LEU B CA 1
ATOM 6902 C C . LEU B 1 255 ? 11.602 10.961 -17.656 1 92.88 255 LEU B C 1
ATOM 6904 O O . LEU B 1 255 ? 12.555 10.711 -18.406 1 92.88 255 LEU B O 1
ATOM 6908 N N . SER B 1 256 ? 11.398 10.461 -16.438 1 91.19 256 SER B N 1
ATOM 6909 C CA . SER B 1 256 ? 12.453 9.586 -15.953 1 91.19 256 SER B CA 1
ATOM 6910 C C . SER B 1 256 ? 11.969 8.727 -14.789 1 91.19 256 SER B C 1
ATOM 6912 O O . SER B 1 256 ? 11.242 9.211 -13.914 1 91.19 256 SER B O 1
ATOM 6914 N N . GLU B 1 257 ? 12.414 7.465 -14.719 1 87.75 257 GLU B N 1
ATOM 6915 C CA . GLU B 1 257 ? 12.141 6.582 -13.594 1 87.75 257 GLU B CA 1
ATOM 6916 C C . GLU B 1 257 ? 12.836 7.07 -12.328 1 87.75 257 GLU B C 1
ATOM 6918 O O . GLU B 1 257 ? 12.352 6.844 -11.211 1 87.75 257 GLU B O 1
ATOM 6923 N N . ILE B 1 258 ? 13.945 7.746 -12.523 1 90.75 258 ILE B N 1
ATOM 6924 C CA . ILE B 1 258 ? 14.672 8.289 -11.383 1 90.75 258 ILE B CA 1
ATOM 6925 C C . ILE B 1 258 ? 13.828 9.359 -10.695 1 90.75 258 ILE B C 1
ATOM 6927 O O . ILE B 1 258 ? 13.852 9.484 -9.469 1 90.75 258 ILE B O 1
ATOM 6931 N N . ASN B 1 259 ? 13.141 10.156 -11.523 1 95.38 259 ASN B N 1
ATOM 6932 C CA . ASN B 1 259 ? 12.242 11.148 -10.945 1 95.38 259 ASN B CA 1
ATOM 6933 C C . ASN B 1 259 ? 11.164 10.5 -10.078 1 95.38 259 ASN B C 1
ATOM 6935 O O . ASN B 1 259 ? 10.859 10.984 -8.992 1 95.38 259 ASN B O 1
ATOM 6939 N N . GLN B 1 260 ? 10.602 9.438 -10.602 1 94 260 GLN B N 1
ATOM 6940 C CA . GLN B 1 260 ? 9.57 8.727 -9.852 1 94 260 GLN B CA 1
ATOM 6941 C C . GLN B 1 260 ? 10.133 8.172 -8.539 1 94 260 GLN B C 1
ATOM 6943 O O . GLN B 1 260 ? 9.492 8.266 -7.496 1 94 260 GLN B O 1
ATOM 6948 N N . LYS B 1 261 ? 11.312 7.555 -8.617 1 93.75 261 LYS B N 1
ATOM 6949 C CA . LYS B 1 261 ? 11.969 7.043 -7.414 1 93.75 261 LYS B CA 1
ATOM 6950 C C . LYS B 1 261 ? 12.219 8.156 -6.406 1 93.75 261 LYS B C 1
ATOM 6952 O O . LYS B 1 261 ? 11.945 7.996 -5.215 1 93.75 261 LYS B O 1
ATOM 6957 N N . ASN B 1 262 ? 12.742 9.281 -6.883 1 96.62 262 ASN B N 1
ATOM 6958 C CA . ASN B 1 262 ? 13.047 10.406 -6.004 1 96.62 262 ASN B CA 1
ATOM 6959 C C . ASN B 1 262 ? 11.789 10.969 -5.355 1 96.62 262 ASN B C 1
ATOM 6961 O O . ASN B 1 262 ? 11.789 11.297 -4.168 1 96.62 262 ASN B O 1
ATOM 6965 N N . LEU B 1 263 ? 10.734 11.094 -6.129 1 97.25 263 LEU B N 1
ATOM 6966 C CA . LEU B 1 263 ? 9.453 11.539 -5.578 1 97.25 263 LEU B CA 1
ATOM 6967 C C . LEU B 1 263 ? 8.977 10.586 -4.488 1 97.25 263 LEU B C 1
ATOM 6969 O O . LEU B 1 263 ? 8.492 11.031 -3.441 1 97.25 263 LEU B O 1
ATOM 6973 N N . TYR B 1 264 ? 9.156 9.32 -4.703 1 96.12 264 TYR B N 1
ATOM 6974 C CA . TYR B 1 264 ? 8.766 8.328 -3.707 1 96.12 264 TYR B CA 1
ATOM 6975 C C . TYR B 1 264 ? 9.586 8.477 -2.436 1 96.12 264 TYR B C 1
ATOM 6977 O O . TYR B 1 264 ? 9.062 8.336 -1.327 1 96.12 264 TYR B O 1
ATOM 6985 N N . GLU B 1 265 ? 10.906 8.688 -2.596 1 97.19 265 GLU B N 1
ATOM 6986 C CA . GLU B 1 265 ? 11.766 8.875 -1.43 1 97.19 265 GLU B CA 1
ATOM 6987 C C . GLU B 1 265 ? 11.32 10.078 -0.604 1 97.19 265 GLU B C 1
ATOM 6989 O O . GLU B 1 265 ? 11.344 10.031 0.628 1 97.19 265 GLU B O 1
ATOM 6994 N N . ILE B 1 266 ? 10.914 11.109 -1.245 1 98.06 266 ILE B N 1
ATOM 6995 C CA . ILE B 1 266 ? 10.445 12.297 -0.534 1 98.06 266 ILE B CA 1
ATOM 6996 C C . ILE B 1 266 ? 9.109 11.992 0.145 1 98.06 266 ILE B C 1
ATOM 6998 O O . ILE B 1 266 ? 8.922 12.312 1.322 1 98.06 266 ILE B O 1
ATOM 7002 N N . GLU B 1 267 ? 8.211 11.344 -0.553 1 96.44 267 GLU B N 1
ATOM 7003 C CA . GLU B 1 267 ? 6.879 11.031 -0.052 1 96.44 267 GLU B CA 1
ATOM 7004 C C . GLU B 1 267 ? 6.945 10.109 1.163 1 96.44 267 GLU B C 1
ATOM 7006 O O . GLU B 1 267 ? 6.188 10.281 2.121 1 96.44 267 GLU B O 1
ATOM 7011 N N . SER B 1 268 ? 7.867 9.164 1.117 1 96.25 268 SER B N 1
ATOM 7012 C CA . SER B 1 268 ? 7.895 8.109 2.131 1 96.25 268 SER B CA 1
ATOM 7013 C C . SER B 1 268 ? 8.766 8.508 3.314 1 96.25 268 SER B C 1
ATOM 7015 O O . SER B 1 268 ? 8.773 7.832 4.344 1 96.25 268 SER B O 1
ATOM 7017 N N . ALA B 1 269 ? 9.5 9.617 3.236 1 97.94 269 ALA B N 1
ATOM 7018 C CA . ALA B 1 269 ? 10.383 10.07 4.309 1 97.94 269 ALA B CA 1
ATOM 7019 C C . ALA B 1 269 ? 9.594 10.375 5.578 1 97.94 269 ALA B C 1
ATOM 7021 O O . ALA B 1 269 ? 8.398 10.688 5.516 1 97.94 269 ALA B O 1
ATOM 7022 N N . ILE B 1 270 ? 10.305 10.281 6.738 1 97.19 270 ILE B N 1
ATOM 7023 C CA . ILE B 1 270 ? 9.695 10.68 8 1 97.19 270 ILE B CA 1
ATOM 7024 C C . ILE B 1 270 ? 9.188 12.117 7.898 1 97.19 270 ILE B C 1
ATOM 7026 O O . ILE B 1 270 ? 8.031 12.398 8.227 1 97.19 270 ILE B O 1
ATOM 7030 N N . HIS B 1 271 ? 9.969 12.961 7.5 1 97.38 271 HIS B N 1
ATOM 7031 C CA . HIS B 1 271 ? 9.672 14.367 7.25 1 97.38 271 HIS B CA 1
ATOM 7032 C C . HIS B 1 271 ? 10.75 15.008 6.379 1 97.38 271 HIS B C 1
ATOM 7034 O O . HIS B 1 271 ? 11.695 14.336 5.965 1 97.38 271 HIS B O 1
ATOM 7040 N N . VAL B 1 272 ? 10.523 16.234 5.957 1 97.88 272 VAL B N 1
ATOM 7041 C CA . VAL B 1 272 ? 11.508 17 5.199 1 97.88 272 VAL B CA 1
ATOM 7042 C C . VAL B 1 272 ? 12.094 18.094 6.078 1 97.88 272 VAL B C 1
ATOM 7044 O O . VAL B 1 272 ? 11.383 18.719 6.875 1 97.88 272 VAL B O 1
ATOM 7047 N N . VAL B 1 273 ? 13.383 18.297 6 1 97.56 273 VAL B N 1
ATOM 7048 C CA . VAL B 1 273 ? 14.086 19.297 6.797 1 97.56 273 VAL B CA 1
ATOM 7049 C C . VAL B 1 273 ? 14.789 20.281 5.875 1 97.56 273 VAL B C 1
ATOM 7051 O O . VAL B 1 273 ? 15.508 19.875 4.949 1 97.56 273 VAL B O 1
ATOM 7054 N N . SER B 1 274 ? 14.609 21.531 6.156 1 95.38 274 SER B N 1
ATOM 7055 C CA . SER B 1 274 ? 15.234 22.562 5.344 1 95.38 274 SER B CA 1
ATOM 7056 C C . SER B 1 274 ? 16.344 23.281 6.109 1 95.38 274 SER B C 1
ATOM 7058 O O . SER B 1 274 ? 16.141 23.688 7.258 1 95.38 274 SER B O 1
ATOM 7060 N N . MET B 1 275 ? 17.484 23.359 5.461 1 94.31 275 MET B N 1
ATOM 7061 C CA . MET B 1 275 ? 18.609 24.156 5.941 1 94.31 275 MET B CA 1
ATOM 7062 C C . MET B 1 275 ? 18.625 25.531 5.277 1 94.31 275 MET B C 1
ATOM 7064 O O . MET B 1 275 ? 19.281 25.719 4.246 1 94.31 275 MET B O 1
ATOM 7068 N N . ASP B 1 276 ? 18.016 26.484 5.938 1 91.44 276 ASP B N 1
ATOM 7069 C CA . ASP B 1 276 ? 17.906 27.812 5.348 1 91.44 276 ASP B CA 1
ATOM 7070 C C . ASP B 1 276 ? 19.172 28.641 5.598 1 91.44 276 ASP B C 1
ATOM 7072 O O . ASP B 1 276 ? 19.828 28.484 6.629 1 91.44 276 ASP B O 1
ATOM 7076 N N . GLU B 1 277 ? 19.531 29.469 4.664 1 85.38 277 GLU B N 1
ATOM 7077 C CA . GLU B 1 277 ? 20.703 30.312 4.773 1 85.38 277 GLU B CA 1
ATOM 7078 C C . GLU B 1 277 ? 20.359 31.672 5.355 1 85.38 277 GLU B C 1
ATOM 7080 O O . GLU B 1 277 ? 21.234 32.375 5.859 1 85.38 277 GLU B O 1
ATOM 7085 N N . GLU B 1 278 ? 19.219 32.031 5.246 1 74.31 278 GLU B N 1
ATOM 7086 C CA . GLU B 1 278 ? 18.828 33.406 5.633 1 74.31 278 GLU B CA 1
ATOM 7087 C C . GLU B 1 278 ? 18.609 33.5 7.137 1 74.31 278 GLU B C 1
ATOM 7089 O O . GLU B 1 278 ? 18.188 32.531 7.777 1 74.31 278 GLU B O 1
ATOM 7094 N N . ILE B 1 279 ? 19.266 34.531 7.648 1 62.59 279 ILE B N 1
ATOM 7095 C CA . ILE B 1 279 ? 19.016 34.906 9.039 1 62.59 279 ILE B CA 1
ATOM 7096 C C . ILE B 1 279 ? 17.797 35.812 9.125 1 62.59 279 ILE B C 1
ATOM 7098 O O . ILE B 1 279 ? 17.766 36.906 8.523 1 62.59 279 ILE B O 1
ATOM 7102 N N . VAL B 1 280 ? 16.75 35.281 9.352 1 62.66 280 VAL B N 1
ATOM 7103 C CA . VAL B 1 280 ? 15.594 36.156 9.32 1 62.66 280 VAL B CA 1
ATOM 7104 C C . VAL B 1 280 ? 15.219 36.594 10.734 1 62.66 280 VAL B C 1
ATOM 7106 O O . VAL B 1 280 ? 15.5 35.875 11.695 1 62.66 280 VAL B O 1
ATOM 7109 N N . GLY B 1 281 ? 14.914 37.875 10.938 1 60 281 GLY B N 1
ATOM 7110 C CA . GLY B 1 281 ? 14.547 38.469 12.203 1 60 281 GLY B CA 1
ATOM 7111 C C . GLY B 1 281 ? 13.344 37.812 12.852 1 60 281 GLY B C 1
ATOM 7112 O O . GLY B 1 281 ? 13.352 37.562 14.055 1 60 281 GLY B O 1
ATOM 7113 N N . GLN B 1 282 ? 12.312 37.531 12.055 1 72.56 282 GLN B N 1
ATOM 7114 C CA . GLN B 1 282 ? 11.148 36.875 12.664 1 72.56 282 GLN B CA 1
ATOM 7115 C C . GLN B 1 282 ? 10.945 35.469 12.109 1 72.56 282 GLN B C 1
ATOM 7117 O O . GLN B 1 282 ? 10.641 35.312 10.93 1 72.56 282 GLN B O 1
ATOM 7122 N N . VAL B 1 283 ? 11.039 34.594 13 1 77.94 283 VAL B N 1
ATOM 7123 C CA . VAL B 1 283 ? 11.055 33.156 12.664 1 77.94 283 VAL B CA 1
ATOM 7124 C C . VAL B 1 283 ? 9.75 32.781 11.953 1 77.94 283 VAL B C 1
ATOM 7126 O O . VAL B 1 283 ? 9.773 32.094 10.945 1 77.94 283 VAL B O 1
ATOM 7129 N N . PHE B 1 284 ? 8.664 33.344 12.406 1 79.19 284 PHE B N 1
ATOM 7130 C CA . PHE B 1 284 ? 7.367 32.969 11.844 1 79.19 284 PHE B CA 1
ATOM 7131 C C . PHE B 1 284 ? 7.234 33.469 10.414 1 79.19 284 PHE B C 1
ATOM 7133 O O . PHE B 1 284 ? 6.586 32.812 9.586 1 79.19 284 PHE B O 1
ATOM 7140 N N . GLU B 1 285 ? 7.836 34.562 10.164 1 77.38 285 GLU B N 1
ATOM 7141 C CA . GLU B 1 285 ? 7.777 35.125 8.805 1 77.38 285 GLU B CA 1
ATOM 7142 C C . GLU B 1 285 ? 8.5 34.219 7.816 1 77.38 285 GLU B C 1
ATOM 7144 O O . GLU B 1 285 ? 8.023 34 6.699 1 77.38 285 GLU B O 1
ATOM 7149 N N . VAL B 1 286 ? 9.555 33.688 8.266 1 77.69 286 VAL B N 1
ATOM 7150 C CA . VAL B 1 286 ? 10.359 32.875 7.379 1 77.69 286 VAL B CA 1
ATOM 7151 C C . VAL B 1 286 ? 9.648 31.531 7.141 1 77.69 286 VAL B C 1
ATOM 7153 O O . VAL B 1 286 ? 9.781 30.938 6.074 1 77.69 286 VAL B O 1
ATOM 7156 N N . THR B 1 287 ? 8.906 31.172 8.07 1 82.5 287 THR B N 1
ATOM 7157 C CA . THR B 1 287 ? 8.18 29.906 7.941 1 82.5 287 THR B CA 1
ATOM 7158 C C . THR B 1 287 ? 7.141 30 6.832 1 82.5 287 THR B C 1
ATOM 7160 O O . THR B 1 287 ? 7.004 29.062 6.031 1 82.5 287 THR B O 1
ATOM 7163 N N . PHE B 1 288 ? 6.449 31.078 6.738 1 80.5 288 PHE B N 1
ATOM 7164 C CA . PHE B 1 288 ? 5.414 31.266 5.727 1 80.5 288 PHE B CA 1
ATOM 7165 C C . PHE B 1 288 ? 6.023 31.703 4.402 1 80.5 288 PHE B C 1
ATOM 7167 O O . PHE B 1 288 ? 5.602 31.25 3.338 1 80.5 288 PHE B O 1
ATOM 7174 N N . THR B 1 289 ? 7.012 32.625 4.453 1 74.88 289 THR B N 1
ATOM 7175 C CA . THR B 1 289 ? 7.48 33.312 3.262 1 74.88 289 THR B CA 1
ATOM 7176 C C . THR B 1 289 ? 8.906 32.906 2.912 1 74.88 289 THR B C 1
ATOM 7178 O O . THR B 1 289 ? 9.57 33.531 2.104 1 74.88 289 THR B O 1
ATOM 7181 N N . GLY B 1 290 ? 9.375 31.969 3.412 1 77.38 290 GLY B N 1
ATOM 7182 C CA . GLY B 1 290 ? 10.75 31.562 3.166 1 77.38 290 GLY B CA 1
ATOM 7183 C C . GLY B 1 290 ? 10.992 31.125 1.734 1 77.38 290 GLY B C 1
ATOM 7184 O O . GLY B 1 290 ? 10.148 31.328 0.862 1 77.38 290 GLY B O 1
ATOM 7185 N N . ASN B 1 291 ? 12.141 30.672 1.442 1 85.44 291 ASN B N 1
ATOM 7186 C CA . ASN B 1 291 ? 12.602 30.25 0.119 1 85.44 291 ASN B CA 1
ATOM 7187 C C . ASN B 1 291 ? 11.766 29.094 -0.425 1 85.44 291 ASN B C 1
ATOM 7189 O O . ASN B 1 291 ? 11.781 28 0.136 1 85.44 291 ASN B O 1
ATOM 7193 N N . PRO B 1 292 ? 11.023 29.375 -1.521 1 90.06 292 PRO B N 1
ATOM 7194 C CA . PRO B 1 292 ? 10.125 28.328 -2.041 1 90.06 292 PRO B CA 1
ATOM 7195 C C . PRO B 1 292 ? 10.867 27.094 -2.531 1 90.06 292 PRO B C 1
ATOM 7197 O O . PRO B 1 292 ? 10.258 26.047 -2.727 1 90.06 292 PRO B O 1
ATOM 7200 N N . THR B 1 293 ? 12.148 27.219 -2.77 1 93.62 293 THR B N 1
ATOM 7201 C CA . THR B 1 293 ? 12.906 26.094 -3.289 1 93.62 293 THR B CA 1
ATOM 7202 C C . THR B 1 293 ? 13.406 25.203 -2.152 1 93.62 293 THR B C 1
ATOM 7204 O O . THR B 1 293 ? 14.07 24.188 -2.391 1 93.62 293 THR B O 1
ATOM 7207 N N . GLN B 1 294 ? 13.008 25.531 -0.941 1 93.38 294 GLN B N 1
ATOM 7208 C CA . GLN B 1 294 ? 13.5 24.781 0.202 1 93.38 294 GLN B CA 1
ATOM 7209 C C . GLN B 1 294 ? 12.344 24.219 1.031 1 93.38 294 GLN B C 1
ATOM 7211 O O . GLN B 1 294 ? 12.516 23.906 2.211 1 93.38 294 GLN B O 1
ATOM 7216 N N . ARG B 1 295 ? 11.172 24.219 0.448 1 93.25 295 ARG B N 1
ATOM 7217 C CA . ARG B 1 295 ? 9.992 23.703 1.134 1 93.25 295 ARG B CA 1
ATOM 7218 C C . ARG B 1 295 ? 9.266 22.672 0.271 1 93.25 295 ARG B C 1
ATOM 7220 O O . ARG B 1 295 ? 8.898 22.969 -0.871 1 93.25 295 ARG B O 1
ATOM 7227 N N . TRP B 1 296 ? 9.133 21.516 0.778 1 96.81 296 TRP B N 1
ATOM 7228 C CA . TRP B 1 296 ? 8.25 20.578 0.102 1 96.81 296 TRP B CA 1
ATOM 7229 C C . TRP B 1 296 ? 6.844 20.625 0.693 1 96.81 296 TRP B C 1
ATOM 7231 O O . TRP B 1 296 ? 6.48 19.797 1.525 1 96.81 296 TRP B O 1
ATOM 7241 N N . ARG B 1 297 ? 6.043 21.438 0.204 1 95.94 297 ARG B N 1
ATOM 7242 C CA . ARG B 1 297 ? 4.793 21.859 0.826 1 95.94 297 ARG B CA 1
ATOM 7243 C C . ARG B 1 297 ? 3.789 20.719 0.865 1 95.94 297 ARG B C 1
ATOM 7245 O O . ARG B 1 297 ? 2.846 20.734 1.658 1 95.94 297 ARG B O 1
ATOM 7252 N N . ASP B 1 298 ? 4.02 19.703 0.025 1 96.94 298 ASP B N 1
ATOM 7253 C CA . ASP B 1 298 ? 3.15 18.531 0.019 1 96.94 298 ASP B CA 1
ATOM 7254 C C . ASP B 1 298 ? 3.355 17.688 1.277 1 96.94 298 ASP B C 1
ATOM 7256 O O . ASP B 1 298 ? 2.537 16.828 1.591 1 96.94 298 ASP B O 1
ATOM 7260 N N . LYS B 1 299 ? 4.508 17.844 1.944 1 96.5 299 LYS B N 1
ATOM 7261 C CA . LYS B 1 299 ? 4.855 17 3.088 1 96.5 299 LYS B CA 1
ATOM 7262 C C . LYS B 1 299 ? 4.094 17.438 4.34 1 96.5 299 LYS B C 1
ATOM 7264 O O . LYS B 1 299 ? 3.951 18.625 4.602 1 96.5 299 LYS B O 1
ATOM 7269 N N . CYS B 1 300 ? 3.613 16.562 5.086 1 94.75 300 CYS B N 1
ATOM 7270 C CA . CYS B 1 300 ? 2.816 16.859 6.27 1 94.75 300 CYS B CA 1
ATOM 7271 C C . CYS B 1 300 ? 3.656 17.562 7.328 1 94.75 300 CYS B C 1
ATOM 7273 O O . CYS B 1 300 ? 3.15 18.422 8.062 1 94.75 300 CYS B O 1
ATOM 7275 N N . PHE B 1 301 ? 4.938 17.219 7.406 1 95.25 301 PHE B N 1
ATOM 7276 C CA . PHE B 1 301 ? 5.816 17.828 8.398 1 95.25 301 PHE B CA 1
ATOM 7277 C C . PHE B 1 301 ? 7.109 18.312 7.746 1 95.25 301 PHE B C 1
ATOM 7279 O O . PHE B 1 301 ? 7.922 17.5 7.293 1 95.25 301 PHE B O 1
ATOM 7286 N N . ASN B 1 302 ? 7.258 19.594 7.645 1 95 302 ASN B N 1
ATOM 7287 C CA . ASN B 1 302 ? 8.508 20.25 7.254 1 95 302 ASN B CA 1
ATOM 7288 C C . ASN B 1 302 ? 9.164 20.953 8.43 1 95 302 ASN B C 1
ATOM 7290 O O . ASN B 1 302 ? 8.555 21.828 9.055 1 95 302 ASN B O 1
ATOM 7294 N N . GLU B 1 303 ? 10.297 20.547 8.719 1 95.06 303 GLU B N 1
ATOM 7295 C CA . GLU B 1 303 ? 11.102 21.219 9.727 1 95.06 303 GLU B CA 1
ATOM 7296 C C . GLU B 1 303 ? 12.055 22.219 9.086 1 95.06 303 GLU B C 1
ATOM 7298 O O . GLU B 1 303 ? 12.719 21.922 8.094 1 95.06 303 GLU B O 1
ATOM 7303 N N . ILE B 1 304 ? 12.102 23.453 9.609 1 94.25 304 ILE B N 1
ATOM 7304 C CA . ILE B 1 304 ? 12.898 24.516 9.008 1 94.25 304 ILE B CA 1
ATOM 7305 C C . ILE B 1 304 ? 13.906 25.047 10.023 1 94.25 304 ILE B C 1
ATOM 7307 O O . ILE B 1 304 ? 13.539 25.406 11.141 1 94.25 304 ILE B O 1
ATOM 7311 N N . TRP B 1 305 ? 15.133 25.156 9.602 1 94.31 305 TRP B N 1
ATOM 7312 C CA . TRP B 1 305 ? 16.203 25.656 10.469 1 94.31 305 TRP B CA 1
ATOM 7313 C C . TRP B 1 305 ? 16.906 26.844 9.844 1 94.31 305 TRP B C 1
ATOM 7315 O O . TRP B 1 305 ? 17.5 26.734 8.766 1 94.31 305 TRP B O 1
ATOM 7325 N N . GLY B 1 306 ? 16.766 27.984 10.531 1 91.75 306 GLY B N 1
ATOM 7326 C CA . GLY B 1 306 ? 17.516 29.141 10.102 1 91.75 306 GLY B CA 1
ATOM 7327 C C . GLY B 1 306 ? 19 29.047 10.406 1 91.75 306 GLY B C 1
ATOM 7328 O O . GLY B 1 306 ? 19.406 28.266 11.258 1 91.75 306 GLY B O 1
ATOM 7329 N N . ALA B 1 307 ? 19.766 29.844 9.703 1 91.19 307 ALA B N 1
ATOM 7330 C CA . ALA B 1 307 ? 21.219 29.844 9.875 1 91.19 307 ALA B CA 1
ATOM 7331 C C . ALA B 1 307 ? 21.594 30.203 11.305 1 91.19 307 ALA B C 1
ATOM 7333 O O . ALA B 1 307 ? 22.672 29.812 11.773 1 91.19 307 ALA B O 1
ATOM 7334 N N . ASN B 1 308 ? 20.734 30.828 12.031 1 91 308 ASN B N 1
ATOM 7335 C CA . ASN B 1 308 ? 21 31.219 13.406 1 91 308 ASN B CA 1
ATOM 7336 C C . ASN B 1 308 ? 20.469 30.188 14.406 1 91 308 ASN B C 1
ATOM 7338 O O . ASN B 1 308 ? 20.312 30.5 15.586 1 91 308 ASN B O 1
ATOM 7342 N N . GLY B 1 309 ? 20.062 29.078 13.906 1 92.19 309 GLY B N 1
ATOM 7343 C CA . GLY B 1 309 ? 19.641 28 14.773 1 92.19 309 GLY B CA 1
ATOM 7344 C C . GLY B 1 309 ? 18.172 28.094 15.164 1 92.19 309 GLY B C 1
ATOM 7345 O O . GLY B 1 309 ? 17.719 27.359 16.047 1 92.19 309 GLY B O 1
ATOM 7346 N N . SER B 1 310 ? 17.438 28.969 14.531 1 91.19 310 SER B N 1
ATOM 7347 C CA . SER B 1 310 ? 16 29.062 14.805 1 91.19 310 SER B CA 1
ATOM 7348 C C . SER B 1 310 ? 15.25 27.875 14.227 1 91.19 310 SER B C 1
ATOM 7350 O O . SER B 1 310 ? 15.625 27.344 13.172 1 91.19 310 SER B O 1
ATOM 7352 N N . TYR B 1 311 ? 14.234 27.484 14.961 1 92.75 311 TYR B N 1
ATOM 7353 C CA . TYR B 1 311 ? 13.398 26.359 14.562 1 92.75 311 TYR B CA 1
ATOM 7354 C C . TYR B 1 311 ? 11.992 26.828 14.195 1 92.75 311 TYR B C 1
ATOM 7356 O O . TYR B 1 311 ? 11.422 27.688 14.867 1 92.75 311 TYR B O 1
ATOM 7364 N N . SER B 1 312 ? 11.422 26.328 13.148 1 92.5 312 SER B N 1
ATOM 7365 C CA . SER B 1 312 ? 10 26.438 12.82 1 92.5 312 SER B CA 1
ATOM 7366 C C . SER B 1 312 ? 9.531 25.25 11.992 1 92.5 312 SER B C 1
ATOM 7368 O O . SER B 1 312 ? 10.328 24.406 11.602 1 92.5 312 SER B O 1
ATOM 7370 N N . SER B 1 313 ? 8.266 25.125 11.82 1 93.25 313 SER B N 1
ATOM 7371 C CA . SER B 1 313 ? 7.707 24.047 11.031 1 93.25 313 SER B CA 1
ATOM 7372 C C . SER B 1 313 ? 6.605 24.547 10.102 1 93.25 313 SER B C 1
ATOM 7374 O O . SER B 1 313 ? 5.938 25.531 10.406 1 93.25 313 SER B O 1
ATOM 7376 N N . SER B 1 314 ? 6.492 24.031 8.961 1 93.25 314 SER B N 1
ATOM 7377 C CA . SER B 1 314 ? 5.398 24.172 8.008 1 93.25 314 SER B CA 1
ATOM 7378 C C . SER B 1 314 ? 4.75 22.828 7.699 1 93.25 314 SER B C 1
ATOM 7380 O O . SER B 1 314 ? 5.43 21.875 7.309 1 93.25 314 SER B O 1
ATOM 7382 N N . CYS B 1 315 ? 3.451 22.766 7.84 1 94.06 315 CYS B N 1
ATOM 7383 C CA . CYS B 1 315 ? 2.807 21.469 7.777 1 94.06 315 CYS B CA 1
ATOM 7384 C C . CYS B 1 315 ? 1.609 21.484 6.836 1 94.06 315 CYS B C 1
ATOM 7386 O O . CYS B 1 315 ? 0.81 22.422 6.867 1 94.06 315 CYS B O 1
ATOM 7388 N N . GLU B 1 316 ? 1.603 20.469 5.953 1 94.5 316 GLU B N 1
ATOM 7389 C CA . GLU B 1 316 ? 0.396 20.25 5.164 1 94.5 316 GLU B CA 1
ATOM 7390 C C . GLU B 1 316 ? -0.776 19.828 6.047 1 94.5 316 GLU B C 1
ATOM 7392 O O . GLU B 1 316 ? -0.632 18.969 6.91 1 94.5 316 GLU B O 1
ATOM 7397 N N . HIS B 1 317 ? -1.868 20.359 5.879 1 92.75 317 HIS B N 1
ATOM 7398 C CA . HIS B 1 317 ? -2.922 20.422 6.883 1 92.75 317 HIS B CA 1
ATOM 7399 C C . HIS B 1 317 ? -3.914 19.266 6.715 1 92.75 317 HIS B C 1
ATOM 7401 O O . HIS B 1 317 ? -4.699 18.984 7.625 1 92.75 317 HIS B O 1
ATOM 7407 N N . SER B 1 318 ? -3.953 18.594 5.633 1 93.12 318 SER B N 1
ATOM 7408 C CA . SER B 1 318 ? -5.035 17.641 5.352 1 93.12 318 SER B CA 1
ATOM 7409 C C . SER B 1 318 ? -4.969 16.438 6.277 1 93.12 318 SER B C 1
ATOM 7411 O O . SER B 1 318 ? -6.004 15.93 6.715 1 93.12 318 SER B O 1
ATOM 7413 N N . ALA B 1 319 ? -3.756 16.047 6.602 1 88.19 319 ALA B N 1
ATOM 7414 C CA . ALA B 1 319 ? -3.586 14.805 7.344 1 88.19 319 ALA B CA 1
ATOM 7415 C C . ALA B 1 319 ? -3.629 15.055 8.852 1 88.19 319 ALA B C 1
ATOM 7417 O O . ALA B 1 319 ? -3.945 14.148 9.625 1 88.19 319 ALA B O 1
ATOM 7418 N N . MET B 1 320 ? -3.289 16.297 9.227 1 88.88 320 MET B N 1
ATOM 7419 C CA . MET B 1 320 ? -3.104 16.484 10.664 1 88.88 320 MET B CA 1
ATOM 7420 C C . MET B 1 320 ? -3.473 17.906 11.07 1 88.88 320 MET B C 1
ATOM 7422 O O . MET B 1 320 ? -3.445 18.828 10.25 1 88.88 320 MET B O 1
ATOM 7426 N N . ASP B 1 321 ? -3.77 17.953 12.359 1 90.06 321 ASP B N 1
ATOM 7427 C CA . ASP B 1 321 ? -3.988 19.25 12.984 1 90.06 321 ASP B CA 1
ATOM 7428 C C . ASP B 1 321 ? -2.746 19.703 13.75 1 90.06 321 ASP B C 1
ATOM 7430 O O . ASP B 1 321 ? -1.833 18.906 13.992 1 90.06 321 ASP B O 1
ATOM 7434 N N . GLY B 1 322 ? -2.832 20.938 14.125 1 89.94 322 GLY B N 1
ATOM 7435 C CA . GLY B 1 322 ? -1.688 21.547 14.789 1 89.94 322 GLY B CA 1
ATOM 7436 C C . GLY B 1 322 ? -1.328 20.875 16.094 1 89.94 322 GLY B C 1
ATOM 7437 O O . GLY B 1 322 ? -0.168 20.891 16.516 1 89.94 322 GLY B O 1
ATOM 7438 N N . MET B 1 323 ? -2.248 20.156 16.672 1 86.44 323 MET B N 1
ATOM 7439 C CA . MET B 1 323 ? -2.037 19.547 17.969 1 86.44 323 MET B CA 1
ATOM 7440 C C . MET B 1 323 ? -0.999 18.438 17.891 1 86.44 323 MET B C 1
ATOM 7442 O O . MET B 1 323 ? -0.297 18.156 18.875 1 86.44 323 MET B O 1
ATOM 7446 N N . VAL B 1 324 ? -0.853 17.828 16.781 1 87.56 324 VAL B N 1
ATOM 7447 C CA . VAL B 1 324 ? 0.164 16.797 16.594 1 87.56 324 VAL B CA 1
ATOM 7448 C C . VAL B 1 324 ? 1.555 17.422 16.75 1 87.56 324 VAL B C 1
ATOM 7450 O O . VAL B 1 324 ? 2.422 16.828 17.406 1 87.56 324 VAL B O 1
ATOM 7453 N N . MET B 1 325 ? 1.692 18.547 16.203 1 89.44 325 MET B N 1
ATOM 7454 C CA . MET B 1 325 ? 2.977 19.234 16.297 1 89.44 325 MET B CA 1
ATOM 7455 C C . MET B 1 325 ? 3.211 19.75 17.719 1 89.44 325 MET B C 1
ATOM 7457 O O . MET B 1 325 ? 4.348 19.781 18.188 1 89.44 325 MET B O 1
ATOM 7461 N N . VAL B 1 326 ? 2.117 20.141 18.344 1 90.69 326 VAL B N 1
ATOM 7462 C CA . VAL B 1 326 ? 2.225 20.562 19.734 1 90.69 326 VAL B CA 1
ATOM 7463 C C . VAL B 1 326 ? 2.732 19.422 20.594 1 90.69 326 VAL B C 1
ATOM 7465 O O . VAL B 1 326 ? 3.607 19.609 21.438 1 90.69 326 VAL B O 1
ATOM 7468 N N . LEU B 1 327 ? 2.188 18.25 20.406 1 89 327 LEU B N 1
ATOM 7469 C CA . LEU B 1 327 ? 2.629 17.062 21.141 1 89 327 LEU B CA 1
ATOM 7470 C C . LEU B 1 327 ? 4.102 16.781 20.875 1 89 327 LEU B C 1
ATOM 7472 O O . LEU B 1 327 ? 4.848 16.438 21.797 1 89 327 LEU B O 1
ATOM 7476 N N . PHE B 1 328 ? 4.484 16.906 19.719 1 91.88 328 PHE B N 1
ATOM 7477 C CA . PHE B 1 328 ? 5.879 16.672 19.359 1 91.88 328 PHE B CA 1
ATOM 7478 C C . PHE B 1 328 ? 6.785 17.703 20.031 1 91.88 328 PHE B C 1
ATOM 7480 O O . PHE B 1 328 ? 7.852 17.344 20.547 1 91.88 328 PHE B O 1
ATOM 7487 N N . VAL B 1 329 ? 6.379 18.922 19.969 1 92.56 329 VAL B N 1
ATOM 7488 C CA . VAL B 1 329 ? 7.168 19.984 20.594 1 92.56 329 VAL B CA 1
ATOM 7489 C C . VAL B 1 329 ? 7.27 19.734 22.094 1 92.56 329 VAL B C 1
ATOM 7491 O O . VAL B 1 329 ? 8.336 19.922 22.688 1 92.56 329 VAL B O 1
ATOM 7494 N N . GLU B 1 330 ? 6.18 19.359 22.688 1 90.62 330 GLU B N 1
ATOM 7495 C CA . GLU B 1 330 ? 6.211 19.047 24.109 1 90.62 330 GLU B CA 1
ATOM 7496 C C . GLU B 1 330 ? 7.184 17.906 24.406 1 90.62 330 GLU B C 1
ATOM 7498 O O . GLU B 1 330 ? 7.898 17.938 25.422 1 90.62 330 GLU B O 1
ATOM 7503 N N . PHE B 1 331 ? 7.148 16.938 23.641 1 93.25 331 PHE B N 1
ATOM 7504 C CA . PHE B 1 331 ? 8.102 15.836 23.781 1 93.25 331 PHE B CA 1
ATOM 7505 C C . PHE B 1 331 ? 9.531 16.344 23.641 1 93.25 331 PHE B C 1
ATOM 7507 O O . PHE B 1 331 ? 10.391 16.016 24.469 1 93.25 331 PHE B O 1
ATOM 7514 N N . THR B 1 332 ? 9.773 17.125 22.625 1 95.06 332 THR B N 1
ATOM 7515 C CA . THR B 1 332 ? 11.109 17.672 22.406 1 95.06 332 THR B CA 1
ATOM 7516 C C . THR B 1 332 ? 11.57 18.484 23.609 1 95.06 332 THR B C 1
ATOM 7518 O O . THR B 1 332 ? 12.727 18.375 24.031 1 95.06 332 THR B O 1
ATOM 7521 N N . MET B 1 333 ? 10.656 19.25 24.141 1 93.56 333 MET B N 1
ATOM 7522 C CA . MET B 1 333 ? 10.969 20.062 25.328 1 93.56 333 MET B CA 1
ATOM 7523 C C . MET B 1 333 ? 11.367 19.172 26.5 1 93.56 333 MET B C 1
ATOM 7525 O O . MET B 1 333 ? 12.289 19.484 27.25 1 93.56 333 MET B O 1
ATOM 7529 N N . SER B 1 334 ? 10.695 18.078 26.609 1 93.5 334 SER B N 1
ATOM 7530 C CA . SER B 1 334 ? 10.961 17.156 27.719 1 93.5 334 SER B CA 1
ATOM 7531 C C . SER B 1 334 ? 12.336 16.516 27.578 1 93.5 334 SER B C 1
ATOM 7533 O O . SER B 1 334 ? 12.945 16.125 28.578 1 93.5 334 SER B O 1
ATOM 7535 N N . VAL B 1 335 ? 12.766 16.391 26.359 1 94.5 335 VAL B N 1
ATOM 7536 C CA . VAL B 1 335 ? 14.094 15.82 26.109 1 94.5 335 VAL B CA 1
ATOM 7537 C C . VAL B 1 335 ? 15.156 16.891 26.328 1 94.5 335 VAL B C 1
ATOM 7539 O O . VAL B 1 335 ? 16.219 16.609 26.891 1 94.5 335 VAL B O 1
ATOM 7542 N N . LEU B 1 336 ? 14.906 18.094 25.938 1 95.75 336 LEU B N 1
ATOM 7543 C CA . LEU B 1 336 ? 15.891 19.172 25.953 1 95.75 336 LEU B CA 1
ATOM 7544 C C . LEU B 1 336 ? 16.078 19.719 27.359 1 95.75 336 LEU B C 1
ATOM 7546 O O . LEU B 1 336 ? 17.188 20.094 27.75 1 95.75 336 LEU B O 1
ATOM 7550 N N . LYS B 1 337 ? 15.078 19.781 28.156 1 93.75 337 LYS B N 1
ATOM 7551 C CA . LYS B 1 337 ? 15.07 20.469 29.438 1 93.75 337 LYS B CA 1
ATOM 7552 C C . LYS B 1 337 ? 16.109 19.859 30.391 1 93.75 337 LYS B C 1
ATOM 7554 O O . LYS B 1 337 ? 16.938 20.578 30.953 1 93.75 337 LYS B O 1
ATOM 7559 N N . PRO B 1 338 ? 16.094 18.516 30.547 1 94.25 338 PRO B N 1
ATOM 7560 C CA . PRO B 1 338 ? 17.047 17.938 31.5 1 94.25 338 PRO B CA 1
ATOM 7561 C C . PRO B 1 338 ? 18.5 18.188 31.109 1 94.25 338 PRO B C 1
ATOM 7563 O O . PRO B 1 338 ? 19.375 18.172 31.969 1 94.25 338 PRO B O 1
ATOM 7566 N N . CYS B 1 339 ? 18.812 18.438 29.891 1 94.94 339 CYS B N 1
ATOM 7567 C CA . CYS B 1 339 ? 20.203 18.609 29.438 1 94.94 339 CYS B CA 1
ATOM 7568 C C . CYS B 1 339 ? 20.438 20.031 28.969 1 94.94 339 CYS B C 1
ATOM 7570 O O . CYS B 1 339 ? 21.453 20.297 28.312 1 94.94 339 CYS B O 1
ATOM 7572 N N . ASN B 1 340 ? 19.516 20.906 29.188 1 94.5 340 ASN B N 1
ATOM 7573 C CA . ASN B 1 340 ? 19.594 22.312 28.797 1 94.5 340 ASN B CA 1
ATOM 7574 C C . ASN B 1 340 ? 19.969 22.469 27.328 1 94.5 340 ASN B C 1
ATOM 7576 O O . ASN B 1 340 ? 20.781 23.312 26.969 1 94.5 340 ASN B O 1
ATOM 7580 N N . GLY B 1 341 ? 19.453 21.578 26.531 1 95.56 341 GLY B N 1
ATOM 7581 C CA . GLY B 1 341 ? 19.578 21.688 25.078 1 95.56 341 GLY B CA 1
ATOM 7582 C C . GLY B 1 341 ? 20.922 21.219 24.562 1 95.56 341 GLY B C 1
ATOM 7583 O O . GLY B 1 341 ? 21.25 21.453 23.391 1 95.56 341 GLY B O 1
ATOM 7584 N N . VAL B 1 342 ? 21.672 20.594 25.375 1 95.38 342 VAL B N 1
ATOM 7585 C CA . VAL B 1 342 ? 22.984 20.141 24.969 1 95.38 342 VAL B CA 1
ATOM 7586 C C . VAL B 1 342 ? 23.062 18.609 25.062 1 95.38 342 VAL B C 1
ATOM 7588 O O . VAL B 1 342 ? 22.734 18.047 26.109 1 95.38 342 VAL B O 1
ATOM 7591 N N . TRP B 1 343 ? 23.5 18 24 1 95.25 343 TRP B N 1
ATOM 7592 C CA . TRP B 1 343 ? 23.625 16.531 23.984 1 95.25 343 TRP B CA 1
ATOM 7593 C C . TRP B 1 343 ? 24.656 16.078 25.016 1 95.25 343 TRP B C 1
ATOM 7595 O O . TRP B 1 343 ? 25.781 16.562 25.031 1 95.25 343 TRP B O 1
ATOM 7605 N N . MET B 1 344 ? 24.25 15.055 25.828 1 93.56 344 MET B N 1
ATOM 7606 C CA . MET B 1 344 ? 25.094 14.578 26.922 1 93.56 344 MET B CA 1
ATOM 7607 C C . MET B 1 344 ? 25.594 13.164 26.641 1 93.56 344 MET B C 1
ATOM 7609 O O . MET B 1 344 ? 26.312 12.578 27.469 1 93.56 344 MET B O 1
ATOM 7613 N N . GLY B 1 345 ? 25.203 12.594 25.531 1 91.5 345 GLY B N 1
ATOM 7614 C CA . GLY B 1 345 ? 25.609 11.234 25.203 1 91.5 345 GLY B CA 1
ATOM 7615 C C . GLY B 1 345 ? 26.984 11.164 24.562 1 91.5 345 GLY B C 1
ATOM 7616 O O . GLY B 1 345 ? 27.828 12.047 24.781 1 91.5 345 GLY B O 1
ATOM 7617 N N . SER B 1 346 ? 27.219 10.117 23.844 1 89.25 346 SER B N 1
ATOM 7618 C CA . SER B 1 346 ? 28.516 9.867 23.203 1 89.25 346 SER B CA 1
ATOM 7619 C C . SER B 1 346 ? 28.844 10.953 22.188 1 89.25 346 SER B C 1
ATOM 7621 O O . SER B 1 346 ? 27.953 11.414 21.453 1 89.25 346 SER B O 1
ATOM 7623 N N . ALA B 1 347 ? 30.094 11.312 22.156 1 88 347 ALA B N 1
ATOM 7624 C CA . ALA B 1 347 ? 30.578 12.273 21.172 1 88 347 ALA B CA 1
ATOM 7625 C C . ALA B 1 347 ? 31.125 11.57 19.922 1 88 347 ALA B C 1
ATOM 7627 O O . ALA B 1 347 ? 31.578 12.219 18.984 1 88 347 ALA B O 1
ATOM 7628 N N . ASP B 1 348 ? 30.938 10.297 19.922 1 85.25 348 ASP B N 1
ATOM 7629 C CA . ASP B 1 348 ? 31.453 9.484 18.828 1 85.25 348 ASP B CA 1
ATOM 7630 C C . ASP B 1 348 ? 30.734 9.82 17.516 1 85.25 348 ASP B C 1
ATOM 7632 O O . ASP B 1 348 ? 29.516 9.875 17.469 1 85.25 348 ASP B O 1
ATOM 7636 N N . CYS B 1 349 ? 31.562 10.25 16.609 1 80.31 349 CYS B N 1
ATOM 7637 C CA . CYS B 1 349 ? 31.031 10.586 15.289 1 80.31 349 CYS B CA 1
ATOM 7638 C C . CYS B 1 349 ? 31.344 9.492 14.273 1 80.31 349 CYS B C 1
ATOM 7640 O O . CYS B 1 349 ? 31.438 9.758 13.078 1 80.31 349 CYS B O 1
ATOM 7642 N N . ALA B 1 350 ? 31.547 8.25 14.883 1 72.19 350 ALA B N 1
ATOM 7643 C CA . ALA B 1 350 ? 31.953 7.137 14.023 1 72.19 350 ALA B CA 1
ATOM 7644 C C . ALA B 1 350 ? 31.109 7.102 12.75 1 72.19 350 ALA B C 1
ATOM 7646 O O . ALA B 1 350 ? 30.312 8.008 12.492 1 72.19 350 ALA B O 1
ATOM 7647 N N . GLU B 1 351 ? 30.844 5.965 12.211 1 75.31 351 GLU B N 1
ATOM 7648 C CA . GLU B 1 351 ? 30.438 5.668 10.844 1 75.31 351 GLU B CA 1
ATOM 7649 C C . GLU B 1 351 ? 28.969 6.008 10.602 1 75.31 351 GLU B C 1
ATOM 7651 O O . GLU B 1 351 ? 28.094 5.535 11.328 1 75.31 351 GLU B O 1
ATOM 7656 N N . PHE B 1 352 ? 28.609 7.18 10 1 80.75 352 PHE B N 1
ATOM 7657 C CA . PHE B 1 352 ? 27.328 7.477 9.391 1 80.75 352 PHE B CA 1
ATOM 7658 C C . PHE B 1 352 ? 27.359 7.203 7.887 1 80.75 352 PHE B C 1
ATOM 7660 O O . PHE B 1 352 ? 28.328 7.559 7.211 1 80.75 352 PHE B O 1
ATOM 7667 N N . PRO B 1 353 ? 26.281 6.559 7.441 1 84.12 353 PRO B N 1
ATOM 7668 C CA . PRO B 1 353 ? 26.266 6.336 5.992 1 84.12 353 PRO B CA 1
ATOM 7669 C C . PRO B 1 353 ? 26.234 7.637 5.195 1 84.12 353 PRO B C 1
ATOM 7671 O O . PRO B 1 353 ? 25.641 8.625 5.641 1 84.12 353 PRO B O 1
ATOM 7674 N N . LYS B 1 354 ? 26.891 7.66 4.039 1 87.44 354 LYS B N 1
ATOM 7675 C CA . LYS B 1 354 ? 26.875 8.828 3.162 1 87.44 354 LYS B CA 1
ATOM 7676 C C . LYS B 1 354 ? 25.469 9.188 2.721 1 87.44 354 LYS B C 1
ATOM 7678 O O . LYS B 1 354 ? 24.719 8.312 2.279 1 87.44 354 LYS B O 1
ATOM 7683 N N . PRO B 1 355 ? 25.078 10.477 2.902 1 92.75 355 PRO B N 1
ATOM 7684 C CA . PRO B 1 355 ? 23.766 10.898 2.402 1 92.75 355 PRO B CA 1
ATOM 7685 C C . PRO B 1 355 ? 23.609 10.68 0.899 1 92.75 355 PRO B C 1
ATOM 7687 O O . PRO B 1 355 ? 24.562 10.883 0.138 1 92.75 355 PRO B O 1
ATOM 7690 N N . GLU B 1 356 ? 22.484 10.211 0.456 1 94.31 356 GLU B N 1
ATOM 7691 C CA . GLU B 1 356 ? 22.188 10.008 -0.958 1 94.31 356 GLU B CA 1
ATOM 7692 C C . GLU B 1 356 ? 21.547 11.242 -1.568 1 94.31 356 GLU B C 1
ATOM 7694 O O . GLU B 1 356 ? 20.5 11.711 -1.089 1 94.31 356 GLU B O 1
ATOM 7699 N N . GLU B 1 357 ? 22.172 11.828 -2.57 1 95.81 357 GLU B N 1
ATOM 7700 C CA . GLU B 1 357 ? 21.578 12.977 -3.254 1 95.81 357 GLU B CA 1
ATOM 7701 C C . GLU B 1 357 ? 20.453 12.547 -4.188 1 95.81 357 GLU B C 1
ATOM 7703 O O . GLU B 1 357 ? 20.562 11.539 -4.891 1 9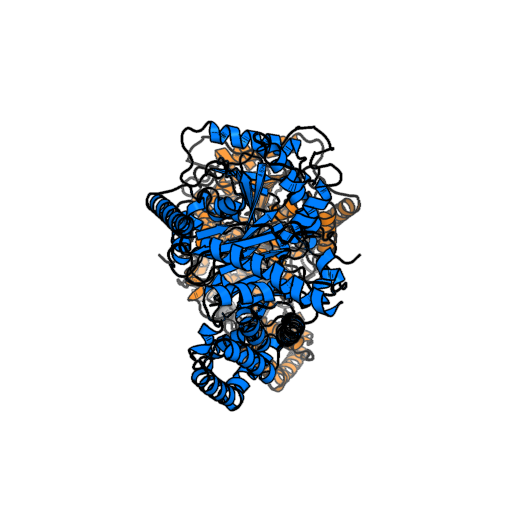5.81 357 GLU B O 1
ATOM 7708 N N . LEU B 1 358 ? 19.312 13.18 -4.133 1 96.94 358 LEU B N 1
ATOM 7709 C CA . LEU B 1 358 ? 18.172 12.93 -5.012 1 96.94 358 LEU B CA 1
ATOM 7710 C C . LEU B 1 358 ? 18.141 13.938 -6.156 1 96.94 358 LEU B C 1
ATOM 7712 O O . LEU B 1 358 ? 17.578 15.023 -6.027 1 96.94 358 LEU B O 1
ATOM 7716 N N . GLU B 1 359 ? 18.734 13.555 -7.309 1 94.62 359 GLU B N 1
ATOM 7717 C CA . GLU B 1 359 ? 18.859 14.445 -8.461 1 94.62 359 GLU B CA 1
ATOM 7718 C C . GLU B 1 359 ? 17.734 14.219 -9.461 1 94.62 359 GLU B C 1
ATOM 7720 O O . GLU B 1 359 ? 17.516 13.094 -9.914 1 94.62 359 GLU B O 1
ATOM 7725 N N . PHE B 1 360 ? 17.094 15.273 -9.828 1 95.81 360 PHE B N 1
ATOM 7726 C CA . PHE B 1 360 ? 15.961 15.172 -10.75 1 95.81 360 PHE B CA 1
ATOM 7727 C C . PHE B 1 360 ? 16.406 15.469 -12.18 1 95.81 360 PHE B C 1
ATOM 7729 O O . PHE B 1 360 ? 17.297 16.297 -12.406 1 95.81 360 PHE B O 1
ATOM 7736 N N . ARG B 1 361 ? 15.852 14.734 -13.094 1 95.44 361 ARG B N 1
ATOM 7737 C CA . ARG B 1 361 ? 15.969 15.039 -14.516 1 95.44 361 ARG B CA 1
ATOM 7738 C C . ARG B 1 361 ? 14.852 15.977 -14.969 1 95.44 361 ARG B C 1
ATOM 7740 O O . ARG B 1 361 ? 13.672 15.625 -14.883 1 95.44 361 ARG B O 1
ATOM 7747 N N . LEU B 1 362 ? 15.289 17.141 -15.516 1 97.06 362 LEU B N 1
ATOM 7748 C CA . LEU B 1 362 ? 14.312 18.188 -15.836 1 97.06 362 LEU B CA 1
ATOM 7749 C C . LEU B 1 362 ? 14.367 18.547 -17.312 1 97.06 362 LEU B C 1
ATOM 7751 O O . LEU B 1 362 ? 15.383 18.312 -17.984 1 97.06 362 LEU B O 1
ATOM 7755 N N . ASP B 1 363 ? 13.297 18.984 -17.859 1 97.56 363 ASP B N 1
ATOM 7756 C CA . ASP B 1 363 ? 13.242 19.578 -19.203 1 97.56 363 ASP B CA 1
ATOM 7757 C C . ASP B 1 363 ? 12.672 20.984 -19.156 1 97.56 363 ASP B C 1
ATOM 7759 O O . ASP B 1 363 ? 12.477 21.562 -18.078 1 97.56 363 ASP B O 1
ATOM 7763 N N . GLU B 1 364 ? 12.492 21.578 -20.266 1 97.44 364 GLU B N 1
ATOM 7764 C CA . GLU B 1 364 ? 12.094 22.984 -20.344 1 97.44 364 GLU B CA 1
ATOM 7765 C C . GLU B 1 364 ? 10.727 23.203 -19.719 1 97.44 364 GLU B C 1
ATOM 7767 O O . GLU B 1 364 ? 10.492 24.234 -19.078 1 97.44 364 GLU B O 1
ATOM 7772 N N . GLN B 1 365 ? 9.859 22.281 -19.891 1 97.56 365 GLN B N 1
ATOM 7773 C CA . GLN B 1 365 ? 8.523 22.406 -19.328 1 97.56 365 GLN B CA 1
ATOM 7774 C C . GLN B 1 365 ? 8.57 22.469 -17.797 1 97.56 365 GLN B C 1
ATOM 7776 O O . GLN B 1 365 ? 7.84 23.25 -17.188 1 97.56 365 GLN B O 1
ATOM 7781 N N . VAL B 1 366 ? 9.391 21.641 -17.234 1 98 366 VAL B N 1
ATOM 7782 C CA . VAL B 1 366 ? 9.508 21.609 -15.781 1 98 366 VAL B CA 1
ATOM 7783 C C . VAL B 1 366 ? 10.188 22.891 -15.289 1 98 366 VAL B C 1
ATOM 7785 O O . VAL B 1 366 ? 9.797 23.453 -14.266 1 98 366 VAL B O 1
ATOM 7788 N N . TYR B 1 367 ? 11.227 23.391 -16.047 1 97.75 367 TYR B N 1
ATOM 7789 C CA . TYR B 1 367 ? 11.883 24.641 -15.688 1 97.75 367 TYR B CA 1
ATOM 7790 C C . TYR B 1 367 ? 10.891 25.797 -15.664 1 97.75 367 TYR B C 1
ATOM 7792 O O . TYR B 1 367 ? 10.891 26.609 -14.734 1 97.75 367 TYR B O 1
ATOM 7800 N N . ASP B 1 368 ? 10.055 25.812 -16.609 1 98.06 368 ASP B N 1
ATOM 7801 C CA . ASP B 1 368 ? 9.031 26.844 -16.672 1 98.06 368 ASP B CA 1
ATOM 7802 C C . ASP B 1 368 ? 8.086 26.75 -15.477 1 98.06 368 ASP B C 1
ATOM 7804 O O . ASP B 1 368 ? 7.703 27.781 -14.898 1 98.06 368 ASP B O 1
ATOM 7808 N N . ALA B 1 369 ? 7.688 25.578 -15.172 1 98.31 369 ALA B N 1
ATOM 7809 C CA . ALA B 1 369 ? 6.777 25.375 -14.047 1 98.31 369 ALA B CA 1
ATOM 7810 C C . ALA B 1 369 ? 7.434 25.766 -12.727 1 98.31 369 ALA B C 1
ATOM 7812 O O . ALA B 1 369 ? 6.766 26.266 -11.82 1 98.31 369 ALA B O 1
ATOM 7813 N N . ILE B 1 370 ? 8.742 25.469 -12.609 1 98.06 370 ILE B N 1
ATOM 7814 C CA . ILE B 1 370 ? 9.477 25.875 -11.422 1 98.06 370 ILE B CA 1
ATOM 7815 C C . ILE B 1 370 ? 9.406 27.391 -11.266 1 98.06 370 ILE B C 1
ATOM 7817 O O . ILE B 1 370 ? 9.109 27.906 -10.18 1 98.06 370 ILE B O 1
ATOM 7821 N N . GLU B 1 371 ? 9.625 28.109 -12.336 1 97.69 371 GLU B N 1
ATOM 7822 C CA . GLU B 1 371 ? 9.539 29.562 -12.289 1 97.69 371 GLU B CA 1
ATOM 7823 C C . GLU B 1 371 ? 8.125 30.016 -11.938 1 97.69 371 GLU B C 1
ATOM 7825 O O . GLU B 1 371 ? 7.941 30.984 -11.203 1 97.69 371 GLU B O 1
ATOM 7830 N N . GLU B 1 372 ? 7.168 29.359 -12.5 1 97.94 372 GLU B N 1
ATOM 7831 C CA . GLU B 1 372 ? 5.781 29.656 -12.148 1 97.94 372 GLU B CA 1
ATOM 7832 C C . GLU B 1 372 ? 5.539 29.469 -10.656 1 97.94 372 GLU B C 1
ATOM 7834 O O . GLU B 1 372 ? 4.891 30.297 -10.023 1 97.94 372 GLU B O 1
ATOM 7839 N N . GLY B 1 373 ? 6.027 28.359 -10.086 1 97.25 373 GLY B N 1
ATOM 7840 C CA . GLY B 1 373 ? 5.898 28.109 -8.656 1 97.25 373 GLY B CA 1
ATOM 7841 C C . GLY B 1 373 ? 6.555 29.172 -7.801 1 97.25 373 GLY B C 1
ATOM 7842 O O . GLY B 1 373 ? 6.004 29.578 -6.777 1 97.25 373 GLY B O 1
ATOM 7843 N N . LYS B 1 374 ? 7.734 29.594 -8.25 1 96.12 374 LYS B N 1
ATOM 7844 C CA . LYS B 1 374 ? 8.414 30.688 -7.551 1 96.12 374 LYS B CA 1
ATOM 7845 C C . LYS B 1 374 ? 7.574 31.953 -7.551 1 96.12 374 LYS B C 1
ATOM 7847 O O . LYS B 1 374 ? 7.504 32.656 -6.539 1 96.12 374 LYS B O 1
ATOM 7852 N N . LYS B 1 375 ? 6.934 32.219 -8.633 1 96.62 375 LYS B N 1
ATOM 7853 C CA . LYS B 1 375 ? 6.109 33.406 -8.758 1 96.62 375 LYS B CA 1
ATOM 7854 C C . LYS B 1 375 ? 4.875 33.312 -7.863 1 96.62 375 LYS B C 1
ATOM 7856 O O . LYS B 1 375 ? 4.477 34.312 -7.25 1 96.62 375 LYS B O 1
ATOM 7861 N N . VAL B 1 376 ? 4.25 32.188 -7.828 1 95.62 376 VAL B N 1
ATOM 7862 C CA . VAL B 1 376 ? 3.094 31.984 -6.957 1 95.62 376 VAL B CA 1
ATOM 7863 C C . VAL B 1 376 ? 3.488 32.25 -5.508 1 95.62 376 VAL B C 1
ATOM 7865 O O . VAL B 1 376 ? 2.781 32.938 -4.781 1 95.62 376 VAL B O 1
ATOM 7868 N N . HIS B 1 377 ? 4.559 31.672 -5.133 1 93.69 377 HIS B N 1
ATOM 7869 C CA . HIS B 1 377 ? 5.047 31.859 -3.773 1 93.69 377 HIS B CA 1
ATOM 7870 C C . HIS B 1 377 ? 5.371 33.344 -3.508 1 93.69 377 HIS B C 1
ATOM 7872 O O . HIS B 1 377 ? 5.059 33.844 -2.438 1 93.69 377 HIS B O 1
ATOM 7878 N N . GLN B 1 378 ? 5.992 33.906 -4.445 1 93.25 378 GLN B N 1
ATOM 7879 C CA . GLN B 1 378 ? 6.344 35.344 -4.301 1 93.25 378 GLN B CA 1
ATOM 7880 C C . GLN B 1 378 ? 5.098 36.188 -4.105 1 93.25 378 GLN B C 1
ATOM 7882 O O . GLN B 1 378 ? 5.082 37.094 -3.268 1 93.25 378 GLN B O 1
ATOM 7887 N N . THR B 1 379 ? 4.145 35.938 -4.84 1 94.62 379 THR B N 1
ATOM 7888 C CA . THR B 1 379 ? 2.887 36.656 -4.711 1 94.62 379 THR B CA 1
ATOM 7889 C C . THR B 1 379 ? 2.293 36.469 -3.318 1 94.62 379 THR B C 1
ATOM 7891 O O . THR B 1 379 ? 1.84 37.438 -2.693 1 94.62 379 THR B O 1
ATOM 7894 N N . PHE B 1 380 ? 2.275 35.312 -2.867 1 93.25 380 PHE B N 1
ATOM 7895 C CA . PHE B 1 380 ? 1.804 35 -1.522 1 93.25 380 PHE B CA 1
ATOM 7896 C C . PHE B 1 380 ? 2.619 35.75 -0.476 1 93.25 380 PHE B C 1
ATOM 7898 O O . PHE B 1 380 ? 2.059 36.375 0.427 1 93.25 380 PHE B O 1
ATOM 7905 N N . ASP B 1 381 ? 3.896 35.688 -0.636 1 90.75 381 ASP B N 1
ATOM 7906 C CA . ASP B 1 381 ? 4.828 36.312 0.311 1 90.75 381 ASP B CA 1
ATOM 7907 C C . ASP B 1 381 ? 4.633 37.812 0.381 1 90.75 381 ASP B C 1
ATOM 7909 O O . ASP B 1 381 ? 4.711 38.406 1.46 1 90.75 381 ASP B O 1
ATOM 7913 N N . GLU B 1 382 ? 4.441 38.344 -0.699 1 92.5 382 GLU B N 1
ATOM 7914 C CA . GLU B 1 382 ? 4.305 39.781 -0.767 1 92.5 382 GLU B CA 1
ATOM 7915 C C . GLU B 1 382 ? 2.961 40.25 -0.207 1 92.5 382 GLU B C 1
ATOM 7917 O O . GLU B 1 382 ? 2.824 41.375 0.249 1 92.5 382 GLU B O 1
ATOM 7922 N N . ASP B 1 383 ? 2.084 39.406 -0.194 1 94.44 383 ASP B N 1
ATOM 7923 C CA . ASP B 1 383 ? 0.726 39.781 0.174 1 94.44 383 ASP B CA 1
ATOM 7924 C C . ASP B 1 383 ? 0.451 39.5 1.647 1 94.44 383 ASP B C 1
ATOM 7926 O O . ASP B 1 383 ? -0.312 40.219 2.297 1 94.44 383 ASP B O 1
ATOM 7930 N N . LEU B 1 384 ? 0.971 38.438 2.191 1 94.12 384 LEU B N 1
ATOM 7931 C CA . LEU B 1 384 ? 0.7 38.062 3.572 1 94.12 384 LEU B CA 1
ATOM 7932 C C . LEU B 1 384 ? 1.429 38.969 4.547 1 94.12 384 LEU B C 1
ATOM 7934 O O . LEU B 1 384 ? 2.635 39.188 4.414 1 94.12 384 LEU B O 1
ATOM 7938 N N . GLN B 1 385 ? 0.683 39.5 5.5 1 93.94 385 GLN B N 1
ATOM 7939 C CA . GLN B 1 385 ? 1.255 40.281 6.605 1 93.94 385 GLN B CA 1
ATOM 7940 C C . GLN B 1 385 ? 1.068 39.531 7.93 1 93.94 385 GLN B C 1
ATOM 7942 O O . GLN B 1 385 ? 0.024 38.938 8.164 1 93.94 385 GLN B O 1
ATOM 7947 N N . LEU B 1 386 ? 2.117 39.562 8.727 1 92.94 386 LEU B N 1
ATOM 7948 C CA . LEU B 1 386 ? 2.045 38.844 9.992 1 92.94 386 LEU B CA 1
ATOM 7949 C C . LEU B 1 386 ? 2.797 39.594 11.086 1 92.94 386 LEU B C 1
ATOM 7951 O O . LEU B 1 386 ? 3.854 40.188 10.836 1 92.94 386 LEU B O 1
ATOM 7955 N N . ILE B 1 387 ? 2.264 39.625 12.281 1 93.56 387 ILE B N 1
ATOM 7956 C CA . ILE B 1 387 ? 2.959 40.094 13.477 1 93.56 387 ILE B CA 1
ATOM 7957 C C . ILE B 1 387 ? 2.787 39.094 14.609 1 93.56 387 ILE B C 1
ATOM 7959 O O . ILE B 1 387 ? 1.806 38.344 14.641 1 93.56 387 ILE B O 1
ATOM 7963 N N . VAL B 1 388 ? 3.75 39 15.492 1 92.44 388 VAL B N 1
ATOM 7964 C CA . VAL B 1 388 ? 3.756 38.031 16.578 1 92.44 388 VAL B CA 1
ATOM 7965 C C . VAL B 1 388 ? 3.982 38.75 17.906 1 92.44 388 VAL B C 1
ATOM 7967 O O . VAL B 1 388 ? 5.008 38.531 18.562 1 92.44 388 VAL B O 1
ATOM 7970 N N . PRO B 1 389 ? 3 39.375 18.422 1 94.44 389 PRO B N 1
ATOM 7971 C CA . PRO B 1 389 ? 3.141 40.062 19.703 1 94.44 389 PRO B CA 1
ATOM 7972 C C . PRO B 1 389 ? 3.035 39.094 20.891 1 94.44 389 PRO B C 1
ATOM 7974 O O . PRO B 1 389 ? 2.602 37.938 20.734 1 94.44 389 PRO B O 1
ATOM 7977 N N . SER B 1 390 ? 3.553 39.625 22.016 1 94.25 390 SER B N 1
ATOM 7978 C CA . SER B 1 390 ? 3.377 38.969 23.297 1 94.25 390 SER B CA 1
ATOM 7979 C C . SER B 1 390 ? 2.945 39.938 24.391 1 94.25 390 SER B C 1
ATOM 7981 O O . SER B 1 390 ? 3.713 40.812 24.766 1 94.25 390 SER B O 1
ATOM 7983 N N . PHE B 1 391 ? 1.738 39.812 24.859 1 97.81 391 PHE B N 1
ATOM 7984 C CA . PHE B 1 391 ? 1.241 40.625 25.938 1 97.81 391 PHE B CA 1
ATOM 7985 C C . PHE B 1 391 ? 1.768 40.156 27.281 1 97.81 391 PHE B C 1
ATOM 7987 O O . PHE B 1 391 ? 1.583 38.969 27.641 1 97.81 391 PHE B O 1
ATOM 7994 N N . THR B 1 392 ? 2.369 41.062 28.125 1 96.75 392 THR B N 1
ATOM 7995 C CA . THR B 1 392 ? 3.137 40.562 29.25 1 96.75 392 THR B CA 1
ATOM 7996 C C . THR B 1 392 ? 2.6 41.125 30.562 1 96.75 392 THR B C 1
ATOM 7998 O O . THR B 1 392 ? 3.234 40.969 31.609 1 96.75 392 THR B O 1
ATOM 8001 N N . LYS B 1 393 ? 1.529 41.719 30.609 1 97.25 393 LYS B N 1
ATOM 8002 C CA . LYS B 1 393 ? 1.012 42.312 31.828 1 97.25 393 LYS B CA 1
ATOM 8003 C C . LYS B 1 393 ? 0.345 41.25 32.719 1 97.25 393 LYS B C 1
ATOM 8005 O O . LYS B 1 393 ? 0.366 41.344 33.938 1 97.25 393 LYS B O 1
ATOM 8010 N N . PHE B 1 394 ? -0.312 40.344 32.188 1 96.94 394 PHE B N 1
ATOM 8011 C CA . PHE B 1 394 ? -0.893 39.219 32.906 1 96.94 394 PHE B CA 1
ATOM 8012 C C . PHE B 1 394 ? -1.035 38 32 1 96.94 394 PHE B C 1
ATOM 8014 O O . PHE B 1 394 ? -0.892 38.094 30.781 1 96.94 394 PHE B O 1
ATOM 8021 N N . GLY B 1 395 ? -1.233 36.906 32.594 1 96.88 395 GLY B N 1
ATOM 8022 C CA . GLY B 1 395 ? -1.469 35.625 31.906 1 96.88 395 GLY B CA 1
ATOM 8023 C C . GLY B 1 395 ? -2.422 34.719 32.656 1 96.88 395 GLY B C 1
ATOM 8024 O O . GLY B 1 395 ? -3.438 35.156 33.188 1 96.88 395 GLY B O 1
ATOM 8025 N N . LYS B 1 396 ? -2.158 33.469 32.594 1 96.75 396 LYS B N 1
ATOM 8026 C CA . LYS B 1 396 ? -3.012 32.438 33.156 1 96.75 396 LYS B CA 1
ATOM 8027 C C . LYS B 1 396 ? -3.225 32.625 34.625 1 96.75 396 LYS B C 1
ATOM 8029 O O . LYS B 1 396 ? -4.348 32.5 35.125 1 96.75 396 LYS B O 1
ATOM 8034 N N . LEU B 1 397 ? -2.195 32.875 35.406 1 96.5 397 LEU B N 1
ATOM 8035 C CA . LEU B 1 397 ? -2.258 32.906 36.875 1 96.5 397 LEU B CA 1
ATOM 8036 C C . LEU B 1 397 ? -3.133 34.062 37.344 1 96.5 397 LEU B C 1
ATOM 8038 O O . LEU B 1 397 ? -3.928 33.906 38.281 1 96.5 397 LEU B O 1
ATOM 8042 N N . GLU B 1 398 ? -3.008 35.219 36.719 1 96.56 398 GLU B N 1
ATOM 8043 C CA . GLU B 1 398 ? -3.828 36.375 37.094 1 96.56 398 GLU B CA 1
ATOM 8044 C C . GLU B 1 398 ? -5.289 36.156 36.719 1 96.56 398 GLU B C 1
ATOM 8046 O O . GLU B 1 398 ? -6.191 36.531 37.469 1 96.56 398 GLU B O 1
ATOM 8051 N N . LEU B 1 399 ? -5.484 35.562 35.562 1 96.62 399 LEU B N 1
ATOM 8052 C CA . LEU B 1 399 ? -6.848 35.281 35.094 1 96.62 399 LEU B CA 1
ATOM 8053 C C . LEU B 1 399 ? -7.527 34.281 36.031 1 96.62 399 LEU B C 1
ATOM 8055 O O . LEU B 1 399 ? -8.719 34.406 36.312 1 96.62 399 LEU B O 1
ATOM 8059 N N . LYS B 1 400 ? -6.805 33.312 36.406 1 95.19 400 LYS B N 1
ATOM 8060 C CA . LYS B 1 400 ? -7.328 32.25 37.281 1 95.19 400 LYS B CA 1
ATOM 8061 C C . LYS B 1 400 ? -7.809 32.844 38.594 1 95.19 400 LYS B C 1
ATOM 8063 O O . LYS B 1 400 ? -8.805 32.375 39.156 1 95.19 400 LYS B O 1
ATOM 8068 N N . LYS B 1 401 ? -7.109 33.75 39.125 1 94.88 401 LYS B N 1
ATOM 8069 C CA . LYS B 1 401 ? -7.488 34.406 40.375 1 94.88 401 LYS B CA 1
ATOM 8070 C C . LYS B 1 401 ? -8.883 35.031 40.281 1 94.88 401 LYS B C 1
ATOM 8072 O O . LYS B 1 401 ? -9.609 35.094 41.281 1 94.88 401 LYS B O 1
ATOM 8077 N N . LEU B 1 402 ? -9.211 35.469 39.125 1 93.44 402 LEU B N 1
ATOM 8078 C CA . LEU B 1 402 ? -10.5 36.094 38.906 1 93.44 402 LEU B CA 1
ATOM 8079 C C . LEU B 1 402 ? -11.523 35.094 38.406 1 93.44 402 LEU B C 1
ATOM 8081 O O . LEU B 1 402 ? -12.625 35.469 37.969 1 93.44 402 LEU B O 1
ATOM 8085 N N . LYS B 1 403 ? -11.141 33.812 38.312 1 93 403 LYS B N 1
ATOM 8086 C CA . LYS B 1 403 ? -11.992 32.719 37.844 1 93 403 LYS B CA 1
ATOM 8087 C C . LYS B 1 403 ? -12.43 32.906 36.406 1 93 403 LYS B C 1
ATOM 8089 O O . LYS B 1 403 ? -13.594 32.688 36.062 1 93 403 LYS B O 1
ATOM 8094 N N . ILE B 1 404 ? -11.547 33.438 35.656 1 93.44 404 ILE B N 1
ATOM 8095 C CA . ILE B 1 404 ? -11.766 33.656 34.25 1 93.44 404 ILE B CA 1
ATOM 8096 C C . ILE B 1 404 ? -11.109 32.562 33.406 1 93.44 404 ILE B C 1
ATOM 8098 O O . ILE B 1 404 ? -9.945 32.219 33.656 1 93.44 404 ILE B O 1
ATOM 8102 N N . VAL B 1 405 ? -11.867 31.984 32.5 1 94.94 405 VAL B N 1
ATOM 8103 C CA . VAL B 1 405 ? -11.281 31.031 31.562 1 94.94 405 VAL B CA 1
ATOM 8104 C C . VAL B 1 405 ? -10.523 31.781 30.469 1 94.94 405 VAL B C 1
ATOM 8106 O O . VAL B 1 405 ? -11.125 32.562 29.719 1 94.94 405 VAL B O 1
ATOM 8109 N N . PRO B 1 406 ? -9.273 31.547 30.328 1 96.88 406 PRO B N 1
ATOM 8110 C CA . PRO B 1 406 ? -8.438 32.375 29.469 1 96.88 406 PRO B CA 1
ATOM 8111 C C . PRO B 1 406 ? -8.891 32.344 28 1 96.88 406 PRO B C 1
ATOM 8113 O O . PRO B 1 406 ? -8.914 33.375 27.344 1 96.88 406 PRO B O 1
ATOM 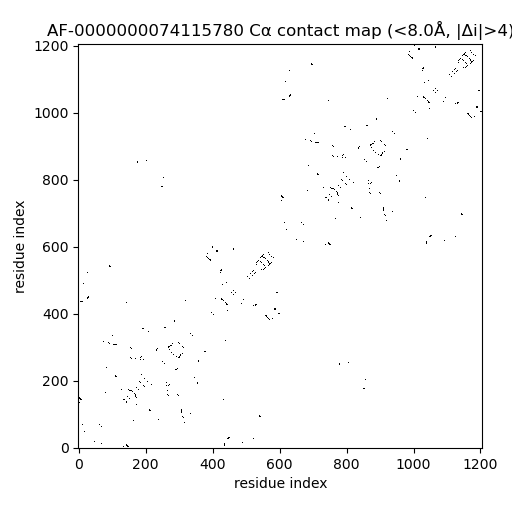8116 N N . ASP B 1 407 ? -9.164 31.188 27.5 1 97.06 407 ASP B N 1
ATOM 8117 C CA . ASP B 1 407 ? -9.586 31.047 26.109 1 97.06 407 ASP B CA 1
ATOM 8118 C C . ASP B 1 407 ? -10.789 31.938 25.812 1 97.06 407 ASP B C 1
ATOM 8120 O O . ASP B 1 407 ? -10.797 32.688 24.828 1 97.06 407 ASP B O 1
ATOM 8124 N N . VAL B 1 408 ? -11.812 31.875 26.625 1 98 408 VAL B N 1
ATOM 8125 C CA . VAL B 1 408 ? -13.039 32.656 26.453 1 98 408 VAL B CA 1
ATOM 8126 C C . VAL B 1 408 ? -12.734 34.156 26.609 1 98 408 VAL B C 1
ATOM 8128 O O . VAL B 1 408 ? -13.273 34.969 25.875 1 98 408 VAL B O 1
ATOM 8131 N N . PHE B 1 409 ? -11.914 34.469 27.578 1 97.94 409 PHE B N 1
ATOM 8132 C CA . PHE B 1 409 ? -11.469 35.844 27.797 1 97.94 409 PHE B CA 1
ATOM 8133 C C . PHE B 1 409 ? -10.883 36.438 26.516 1 97.94 409 PHE B C 1
ATOM 8135 O O . PHE B 1 409 ? -11.258 37.531 26.109 1 97.94 409 PHE B O 1
ATOM 8142 N N . ILE B 1 410 ? -9.969 35.688 25.906 1 98.62 410 ILE B N 1
ATOM 8143 C CA . ILE B 1 410 ? -9.266 36.188 24.719 1 98.62 410 ILE B CA 1
ATOM 8144 C C . ILE B 1 410 ? -10.242 36.312 23.547 1 98.62 410 ILE B C 1
ATOM 8146 O O . ILE B 1 410 ? -10.172 37.281 22.781 1 98.62 410 ILE B O 1
ATOM 8150 N N . GLN B 1 411 ? -11.133 35.375 23.422 1 98.69 411 GLN B N 1
ATOM 8151 C CA . GLN B 1 411 ? -12.141 35.438 22.359 1 98.69 411 GLN B CA 1
ATOM 8152 C C . GLN B 1 411 ? -13.008 36.688 22.516 1 98.69 411 GLN B C 1
ATOM 8154 O O . GLN B 1 411 ? -13.352 37.344 21.516 1 98.69 411 GLN B O 1
ATOM 8159 N N . ILE B 1 412 ? -13.414 37 23.734 1 98.69 412 ILE B N 1
ATOM 8160 C CA . ILE B 1 412 ? -14.18 38.219 24.016 1 98.69 412 ILE B CA 1
ATOM 8161 C C . ILE B 1 412 ? -13.383 39.438 23.578 1 98.69 412 ILE B C 1
ATOM 8163 O O . ILE B 1 412 ? -13.906 40.312 22.906 1 98.69 412 ILE B O 1
ATOM 8167 N N . CYS B 1 413 ? -12.148 39.438 23.969 1 98.75 413 CYS B N 1
ATOM 8168 C CA . CYS B 1 413 ? -11.281 40.594 23.656 1 98.75 413 CYS B CA 1
ATOM 8169 C C . CYS B 1 413 ? -11.062 40.719 22.156 1 98.75 413 CYS B C 1
ATOM 8171 O O . CYS B 1 413 ? -10.961 41.844 21.641 1 98.75 413 CYS B O 1
ATOM 8173 N N . ILE B 1 414 ? -10.93 39.594 21.406 1 98.88 414 ILE B N 1
ATOM 8174 C CA . ILE B 1 414 ? -10.75 39.625 19.969 1 98.88 414 ILE B CA 1
ATOM 8175 C C . ILE B 1 414 ? -11.945 40.281 19.297 1 98.88 414 ILE B C 1
ATOM 8177 O O . ILE B 1 414 ? -11.773 41.188 18.453 1 98.88 414 ILE B O 1
ATOM 8181 N N . GLN B 1 415 ? -13.172 39.906 19.719 1 98.69 415 GLN B N 1
ATOM 8182 C CA . GLN B 1 415 ? -14.359 40.5 19.125 1 98.69 415 GLN B CA 1
ATOM 8183 C C . GLN B 1 415 ? -14.492 41.969 19.5 1 98.69 415 GLN B C 1
ATOM 8185 O O . GLN B 1 415 ? -14.922 42.812 18.688 1 98.69 415 GLN B O 1
ATOM 8190 N N . LEU B 1 416 ? -14.164 42.312 20.734 1 98.38 416 LEU B N 1
ATOM 8191 C CA . LEU B 1 416 ? -14.211 43.719 21.172 1 98.38 416 LEU B CA 1
ATOM 8192 C C . LEU B 1 416 ? -13.242 44.562 20.359 1 98.38 416 LEU B C 1
ATOM 8194 O O . LEU B 1 416 ? -13.602 45.656 19.906 1 98.38 416 LEU B O 1
ATOM 8198 N N . ALA B 1 417 ? -12.031 44.062 20.203 1 98.56 417 ALA B N 1
ATOM 8199 C CA . ALA B 1 417 ? -11.039 44.781 19.391 1 98.56 417 ALA B CA 1
ATOM 8200 C C . ALA B 1 417 ? -11.547 45 17.969 1 98.56 417 ALA B C 1
ATOM 8202 O O . ALA B 1 417 ? -11.375 46.094 17.406 1 98.56 417 ALA B O 1
ATOM 8203 N N . TYR B 1 418 ? -12.133 43.969 17.406 1 98.56 418 TYR B N 1
ATOM 8204 C CA . TYR B 1 418 ? -12.633 44.094 16.047 1 98.56 418 TYR B CA 1
ATOM 8205 C C . TYR B 1 418 ? -13.742 45.125 15.938 1 98.56 418 TYR B C 1
ATOM 8207 O O . TYR B 1 418 ? -13.742 45.938 15.031 1 98.56 418 TYR B O 1
ATOM 8215 N N . ILE B 1 419 ? -14.727 45.094 16.828 1 97.75 419 ILE B N 1
ATOM 8216 C CA . ILE B 1 419 ? -15.867 46 16.797 1 97.75 419 ILE B CA 1
ATOM 8217 C C . ILE B 1 419 ? -15.398 47.438 17.016 1 97.75 419 ILE B C 1
ATOM 8219 O O . ILE B 1 419 ? -15.914 48.375 16.391 1 97.75 419 ILE B O 1
ATOM 8223 N N . ARG B 1 420 ? -14.453 47.625 17.859 1 97 420 ARG B N 1
ATOM 8224 C CA . ARG B 1 420 ? -13.906 48.938 18.078 1 97 420 ARG B CA 1
ATOM 8225 C C . ARG B 1 420 ? -13.25 49.5 16.812 1 97 420 ARG B C 1
ATOM 8227 O O . ARG B 1 420 ? -13.359 50.688 16.516 1 97 420 ARG B O 1
ATOM 8234 N N . LEU B 1 421 ? -12.602 48.688 16.094 1 97.12 421 LEU B N 1
ATOM 8235 C CA . LEU B 1 421 ? -11.836 49.094 14.922 1 97.12 421 LEU B CA 1
ATOM 8236 C C . LEU B 1 421 ? -12.734 49.219 13.703 1 97.12 421 LEU B C 1
ATOM 8238 O O . LEU B 1 421 ? -12.531 50.094 12.859 1 97.12 421 LEU B O 1
ATOM 8242 N N . HIS B 1 422 ? -13.711 48.344 13.555 1 97.06 422 HIS B N 1
ATOM 8243 C CA . HIS B 1 422 ? -14.422 48.25 12.281 1 97.06 422 HIS B CA 1
ATOM 8244 C C . HIS B 1 422 ? -15.883 48.625 12.438 1 97.06 422 HIS B C 1
ATOM 8246 O O . HIS B 1 422 ? -16.609 48.781 11.445 1 97.06 422 HIS B O 1
ATOM 8252 N N . GLY B 1 423 ? -16.422 48.688 13.633 1 95.69 423 GLY B N 1
ATOM 8253 C CA . GLY B 1 423 ? -17.734 49.25 13.883 1 95.69 423 GLY B CA 1
ATOM 8254 C C . GLY B 1 423 ? -18.859 48.25 13.773 1 95.69 423 GLY B C 1
ATOM 8255 O O . GLY B 1 423 ? -20.031 48.594 13.906 1 95.69 423 GLY B O 1
ATOM 8256 N N . LYS B 1 424 ? -18.594 47.062 13.5 1 96 424 LYS B N 1
ATOM 8257 C CA . LYS B 1 424 ? -19.578 45.969 13.398 1 96 424 LYS B CA 1
ATOM 8258 C C . LYS B 1 424 ? -18.969 44.656 13.836 1 96 424 LYS B C 1
ATOM 8260 O O . LYS B 1 424 ? -17.75 44.5 13.852 1 96 424 LYS B O 1
ATOM 8265 N N . PRO B 1 425 ? -19.797 43.719 14.281 1 97.25 425 PRO B N 1
ATOM 8266 C CA . PRO B 1 425 ? -19.281 42.406 14.664 1 97.25 425 PRO B CA 1
ATOM 8267 C C . PRO B 1 425 ? -18.844 41.594 13.461 1 97.25 425 PRO B C 1
ATOM 8269 O O . PRO B 1 425 ? -19.203 41.906 12.32 1 97.25 425 PRO B O 1
ATOM 8272 N N . ALA B 1 426 ? -18.062 40.594 13.727 1 97.88 426 ALA B N 1
ATOM 8273 C CA . ALA B 1 426 ? -17.594 39.719 12.664 1 97.88 426 ALA B CA 1
ATOM 8274 C C . ALA B 1 426 ? -17.812 38.25 13.031 1 97.88 426 ALA B C 1
ATOM 8276 O O . ALA B 1 426 ? -17.625 37.844 14.188 1 97.88 426 ALA B O 1
ATOM 8277 N N . ALA B 1 427 ? -18.234 37.469 11.992 1 98.06 427 ALA B N 1
ATOM 8278 C CA . ALA B 1 427 ? -18.281 36 12.156 1 98.06 427 ALA B CA 1
ATOM 8279 C C . ALA B 1 427 ? -16.922 35.438 12.539 1 98.06 427 ALA B C 1
ATOM 8281 O O . ALA B 1 427 ? -15.914 35.75 11.906 1 98.06 427 ALA B O 1
ATOM 8282 N N . THR B 1 428 ? -16.875 34.625 13.617 1 98.56 428 THR B N 1
ATOM 8283 C CA . THR B 1 428 ? -15.602 34.156 14.172 1 98.56 428 THR B CA 1
ATOM 8284 C C . THR B 1 428 ? -15.57 32.656 14.305 1 98.56 428 THR B C 1
ATOM 8286 O O . THR B 1 428 ? -16.469 32.062 14.898 1 98.56 428 THR B O 1
ATOM 8289 N N . TYR B 1 429 ? -14.539 32.062 13.672 1 98 429 TYR B N 1
ATOM 8290 C CA . TYR B 1 429 ? -14.227 30.656 13.797 1 98 429 TYR B CA 1
ATOM 8291 C C . TYR B 1 429 ? -13.242 30.422 14.938 1 98 429 TYR B C 1
ATOM 8293 O O . TYR B 1 429 ? -12.172 31.031 14.992 1 98 429 TYR B O 1
ATOM 8301 N N . GLU B 1 430 ? -13.602 29.594 15.852 1 98.12 430 GLU B N 1
ATOM 8302 C CA . GLU B 1 430 ? -12.633 29.031 16.797 1 98.12 430 GLU B CA 1
ATOM 8303 C C . GLU B 1 430 ? -12.641 27.5 16.719 1 98.12 430 GLU B C 1
ATOM 8305 O O . GLU B 1 430 ? -13.703 26.891 16.656 1 98.12 430 GLU B O 1
ATOM 8310 N N . THR B 1 431 ? -11.438 26.938 16.766 1 96.5 431 THR B N 1
ATOM 8311 C CA . THR B 1 431 ? -11.312 25.5 16.672 1 96.5 431 THR B CA 1
ATOM 8312 C C . THR B 1 431 ? -11.812 24.828 17.953 1 96.5 431 THR B C 1
ATOM 8314 O O . THR B 1 431 ? -11.383 25.188 19.062 1 96.5 431 THR B O 1
ATOM 8317 N N . ALA B 1 432 ? -12.703 23.938 17.875 1 97.06 432 ALA B N 1
ATOM 8318 C CA . ALA B 1 432 ? -13.117 23.047 18.969 1 97.06 432 ALA B CA 1
ATOM 8319 C C . ALA B 1 432 ? -12.703 21.609 18.672 1 97.06 432 ALA B C 1
ATOM 8321 O O . ALA B 1 432 ? -13.078 21.031 17.656 1 97.06 432 ALA B O 1
ATOM 8322 N N . THR B 1 433 ? -11.93 21.031 19.5 1 95.06 433 THR B N 1
ATOM 8323 C CA . THR B 1 433 ? -11.453 19.672 19.266 1 95.06 433 THR B CA 1
ATOM 8324 C C . THR B 1 433 ? -12.57 18.656 19.5 1 95.06 433 THR B C 1
ATOM 8326 O O . THR B 1 433 ? -13.383 18.812 20.406 1 95.06 433 THR B O 1
ATOM 8329 N N . THR B 1 434 ? -12.664 17.625 18.672 1 96.12 434 THR B N 1
ATOM 8330 C CA . THR B 1 434 ? -13.586 16.516 18.859 1 96.12 434 THR B CA 1
ATOM 8331 C C . THR B 1 434 ? -12.828 15.211 19.062 1 96.12 434 THR B C 1
ATOM 8333 O O . THR B 1 434 ? -13.359 14.133 18.781 1 96.12 434 THR B O 1
ATOM 8336 N N . ARG B 1 435 ? -11.609 15.273 19.531 1 94.69 435 ARG B N 1
ATOM 8337 C CA . ARG B 1 435 ? -10.727 14.109 19.625 1 94.69 435 ARG B CA 1
ATOM 8338 C C . ARG B 1 435 ? -11.195 13.164 20.734 1 94.69 435 ARG B C 1
ATOM 8340 O O . ARG B 1 435 ? -10.625 12.078 20.906 1 94.69 435 ARG B O 1
ATOM 8347 N N . LYS B 1 436 ? -12.172 13.523 21.531 1 95.88 436 LYS B N 1
ATOM 8348 C CA . LYS B 1 436 ? -12.742 12.578 22.484 1 95.88 436 LYS B CA 1
ATOM 8349 C C . LYS B 1 436 ? -13.562 11.508 21.781 1 95.88 436 LYS B C 1
ATOM 8351 O O . LYS B 1 436 ? -13.938 10.5 22.391 1 95.88 436 LYS B O 1
ATOM 8356 N N . TYR B 1 437 ? -13.812 11.688 20.484 1 96.25 437 TYR B N 1
ATOM 8357 C CA . TYR B 1 437 ? -14.523 10.703 19.656 1 96.25 437 TYR B CA 1
ATOM 8358 C C . TYR B 1 437 ? -13.562 9.984 18.719 1 96.25 437 TYR B C 1
ATOM 8360 O O . TYR B 1 437 ? -12.453 10.453 18.484 1 96.25 437 TYR B O 1
ATOM 8368 N N . PHE B 1 438 ? -14.055 8.805 18.172 1 95.56 438 PHE B N 1
ATOM 8369 C CA . PHE B 1 438 ? -13.281 7.992 17.234 1 95.56 438 PHE B CA 1
ATOM 8370 C C . PHE B 1 438 ? -12.875 8.812 16.016 1 95.56 438 PHE B C 1
ATOM 8372 O O . PHE B 1 438 ? -13.727 9.32 15.297 1 95.56 438 PHE B O 1
ATOM 8379 N N . HIS B 1 439 ? -11.508 8.961 15.805 1 93.69 439 HIS B N 1
ATOM 8380 C CA . HIS B 1 439 ? -10.922 9.68 14.672 1 93.69 439 HIS B CA 1
ATOM 8381 C C . HIS B 1 439 ? -11.383 11.133 14.648 1 93.69 439 HIS B C 1
ATOM 8383 O O . HIS B 1 439 ? -11.508 11.727 13.57 1 93.69 439 HIS B O 1
ATOM 8389 N N . GLY B 1 440 ? -11.758 11.695 15.82 1 93.94 440 GLY B N 1
ATOM 8390 C CA . GLY B 1 440 ? -12.219 13.07 15.898 1 93.94 440 GLY B CA 1
ATOM 8391 C C . GLY B 1 440 ? -11.141 14.086 15.578 1 93.94 440 GLY B C 1
ATOM 8392 O O . GLY B 1 440 ? -9.984 13.922 15.992 1 93.94 440 GLY B O 1
ATOM 8393 N N . ARG B 1 441 ? -11.523 15.18 14.867 1 93.38 441 ARG B N 1
ATOM 8394 C CA . ARG B 1 441 ? -10.602 16.266 14.547 1 93.38 441 ARG B CA 1
ATOM 8395 C C . ARG B 1 441 ? -11.109 17.594 15.109 1 93.38 441 ARG B C 1
ATOM 8397 O O . ARG B 1 441 ? -10.859 17.906 16.281 1 93.38 441 ARG B O 1
ATOM 8404 N N . THR B 1 442 ? -12.023 18.219 14.328 1 94.75 442 THR B N 1
ATOM 8405 C CA . THR B 1 442 ? -12.422 19.531 14.797 1 94.75 442 THR B CA 1
ATOM 8406 C C . THR B 1 442 ? -13.914 19.781 14.539 1 94.75 442 THR B C 1
ATOM 8408 O O . THR B 1 442 ? -14.516 19.094 13.711 1 94.75 442 THR B O 1
ATOM 8411 N N . GLU B 1 443 ? -14.508 20.562 15.375 1 97.06 443 GLU B N 1
ATOM 8412 C CA . GLU B 1 443 ? -15.742 21.328 15.164 1 97.06 443 GLU B CA 1
ATOM 8413 C C . GLU B 1 443 ? -15.477 22.828 15.219 1 97.06 443 GLU B C 1
ATOM 8415 O O . GLU B 1 443 ? -14.383 23.266 15.594 1 97.06 443 GLU B O 1
ATOM 8420 N N . THR B 1 444 ? -16.422 23.578 14.688 1 97.75 444 THR B N 1
ATOM 8421 C CA . THR B 1 444 ? -16.297 25.016 14.75 1 97.75 444 THR B CA 1
ATOM 8422 C C . THR B 1 444 ? -17.094 25.578 15.938 1 97.75 444 THR B C 1
ATOM 8424 O O . THR B 1 444 ? -18.266 25.25 16.109 1 97.75 444 THR B O 1
ATOM 8427 N N . CYS B 1 445 ? -16.422 26.281 16.75 1 98.25 445 CYS B N 1
ATOM 8428 C CA . CYS B 1 445 ? -17.109 27.125 17.719 1 98.25 445 CYS B CA 1
ATOM 8429 C C . CYS B 1 445 ? -17.297 28.547 17.172 1 98.25 445 CYS B C 1
ATOM 8431 O O . CYS B 1 445 ? -16.328 29.297 17.031 1 98.25 445 CYS B O 1
ATOM 8433 N N . ARG B 1 446 ? -18.484 28.891 16.812 1 98.25 446 ARG B N 1
ATOM 8434 C CA . ARG B 1 446 ? -18.781 30.25 16.359 1 98.25 446 ARG B CA 1
ATOM 8435 C C . ARG B 1 446 ? -18.922 31.203 17.547 1 98.25 446 ARG B C 1
ATOM 8437 O O . ARG B 1 446 ? -20.031 31.359 18.078 1 98.25 446 ARG B O 1
ATOM 8444 N N . THR B 1 447 ? -17.938 31.953 17.828 1 98.12 447 THR B N 1
ATOM 8445 C CA . THR B 1 447 ? -17.875 32.656 19.109 1 98.12 447 THR B CA 1
ATOM 8446 C C . THR B 1 447 ? -18.625 33.969 19.047 1 98.12 447 THR B C 1
ATOM 8448 O O . THR B 1 447 ? -18.906 34.594 20.078 1 98.12 447 THR B O 1
ATOM 8451 N N . CYS B 1 448 ? -18.922 34.5 17.875 1 98.12 448 CYS B N 1
ATOM 8452 C CA . CYS B 1 448 ? -19.688 35.719 17.766 1 98.12 448 CYS B CA 1
ATOM 8453 C C . CYS B 1 448 ? -21.156 35.5 18.031 1 98.12 448 CYS B C 1
ATOM 8455 O O . CYS B 1 448 ? -21.891 35.062 17.141 1 98.12 448 CYS B O 1
ATOM 8457 N N . THR B 1 449 ? -21.672 35.781 19.188 1 97.62 449 THR B N 1
ATOM 8458 C CA . THR B 1 449 ? -23.047 35.594 19.609 1 97.62 449 THR B CA 1
ATOM 8459 C C . THR B 1 449 ? -23.688 36.938 19.953 1 97.62 449 THR B C 1
ATOM 8461 O O . THR B 1 449 ? -23 37.938 20.109 1 97.62 449 THR B O 1
ATOM 8464 N N . PRO B 1 450 ? -25.078 36.906 20.094 1 97.62 450 PRO B N 1
ATOM 8465 C CA . PRO B 1 450 ? -25.75 38.156 20.484 1 97.62 450 PRO B CA 1
ATOM 8466 C C . PRO B 1 450 ? -25.297 38.656 21.859 1 97.62 450 PRO B C 1
ATOM 8468 O O . PRO B 1 450 ? -25.203 39.875 22.078 1 97.62 450 PRO B O 1
ATOM 8471 N N . GLU B 1 451 ? -25.016 37.75 22.766 1 97.94 451 GLU B N 1
ATOM 8472 C CA . GLU B 1 451 ? -24.516 38.125 24.094 1 97.94 451 GLU B CA 1
ATOM 8473 C C . GLU B 1 451 ? -23.172 38.844 23.984 1 97.94 451 GLU B C 1
ATOM 8475 O O . GLU B 1 451 ? -22.953 39.875 24.641 1 97.94 451 GLU B O 1
ATOM 8480 N N . LEU B 1 452 ? -22.312 38.312 23.156 1 98.19 452 LEU B N 1
ATOM 8481 C CA . LEU B 1 452 ? -20.984 38.906 22.969 1 98.19 452 LEU B CA 1
ATOM 8482 C C . LEU B 1 452 ? -21.094 40.281 22.281 1 98.19 452 LEU B C 1
ATOM 8484 O O . LEU B 1 452 ? -20.422 41.219 22.656 1 98.19 452 LEU B O 1
ATOM 8488 N N . GLU B 1 453 ? -21.906 40.312 21.266 1 97.44 453 GLU B N 1
ATOM 8489 C CA . GLU B 1 453 ? -22.125 41.594 20.562 1 97.44 453 GLU B CA 1
ATOM 8490 C C . GLU B 1 453 ? -22.672 42.656 21.5 1 97.44 453 GLU B C 1
ATOM 8492 O O . GLU B 1 453 ? -22.219 43.812 21.469 1 97.44 453 GLU B O 1
ATOM 8497 N N . ALA B 1 454 ? -23.609 42.312 22.312 1 97 454 ALA B N 1
ATOM 8498 C CA . ALA B 1 454 ? -24.203 43.25 23.266 1 97 454 ALA B CA 1
ATOM 8499 C C . ALA B 1 454 ? -23.156 43.781 24.219 1 97 454 ALA B C 1
ATOM 8501 O O . ALA B 1 454 ? -23.141 45 24.516 1 97 454 ALA B O 1
ATOM 8502 N N . PHE B 1 455 ? -22.375 43 24.672 1 97.69 455 PHE B N 1
ATOM 8503 C CA . PHE B 1 455 ? -21.297 43.438 25.547 1 97.69 455 PHE B CA 1
ATOM 8504 C C . PHE B 1 455 ? -20.375 44.406 24.812 1 97.69 455 PHE B C 1
ATOM 8506 O O . PHE B 1 455 ? -20.062 45.469 25.328 1 97.69 455 PHE B O 1
ATOM 8513 N N . CYS B 1 456 ? -19.891 43.938 23.641 1 97.56 456 CYS B N 1
ATOM 8514 C CA . CYS B 1 456 ? -18.906 44.719 22.906 1 97.56 456 CYS B CA 1
ATOM 8515 C C . CYS B 1 456 ? -19.453 46.125 22.609 1 97.56 456 CYS B C 1
ATOM 8517 O O . CYS B 1 456 ? -18.734 47.094 22.719 1 97.56 456 CYS B O 1
ATOM 8519 N N . GLU B 1 457 ? -20.703 46.219 22.25 1 95.69 457 GLU B N 1
ATOM 8520 C CA . GLU B 1 457 ? -21.312 47.5 21.938 1 95.69 457 GLU B CA 1
ATOM 8521 C C . GLU B 1 457 ? -21.422 48.375 23.188 1 95.69 457 GLU B C 1
ATOM 8523 O O . GLU B 1 457 ? -21.172 49.594 23.141 1 95.69 457 GLU B O 1
ATOM 8528 N N . ALA B 1 458 ? -21.812 47.719 24.297 1 96.06 458 ALA B N 1
ATOM 8529 C CA . ALA B 1 458 ? -21.906 48.469 25.562 1 96.06 458 ALA B CA 1
ATOM 8530 C C . ALA B 1 458 ? -20.531 48.938 26.016 1 96.06 458 ALA B C 1
ATOM 8532 O O . ALA B 1 458 ? -20.391 50.062 26.5 1 96.06 458 ALA B O 1
ATOM 8533 N N . ALA B 1 459 ? -19.578 48.062 25.875 1 96.25 459 ALA B N 1
ATOM 8534 C CA . ALA B 1 459 ? -18.219 48.406 26.281 1 96.25 459 ALA B CA 1
ATOM 8535 C C . ALA B 1 459 ? -17.656 49.531 25.422 1 96.25 459 ALA B C 1
ATOM 8537 O O . ALA B 1 459 ? -16.922 50.406 25.922 1 96.25 459 ALA B O 1
ATOM 8538 N N . LYS B 1 460 ? -17.906 49.438 24.172 1 94.12 460 LYS B N 1
ATOM 8539 C CA . LYS B 1 460 ? -17.453 50.5 23.25 1 94.12 460 LYS B CA 1
ATOM 8540 C C . LYS B 1 460 ? -18.078 51.844 23.594 1 94.12 460 LYS B C 1
ATOM 8542 O O . LYS B 1 460 ? -17.406 52.875 23.5 1 94.12 460 LYS B O 1
ATOM 8547 N N . SER B 1 461 ? -19.312 51.875 24.016 1 91.06 461 SER B N 1
ATOM 8548 C CA . SER B 1 461 ? -20.062 53.094 24.266 1 91.06 461 SER B CA 1
ATOM 8549 C C . SER B 1 461 ? -19.734 53.656 25.656 1 91.06 461 SER B C 1
ATOM 8551 O O . SER B 1 461 ? -19.891 54.844 25.891 1 91.06 461 SER B O 1
ATOM 8553 N N . SER B 1 462 ? -19.234 52.688 26.438 1 85.19 462 SER B N 1
ATOM 8554 C CA . SER B 1 462 ? -19.031 53.125 27.812 1 85.19 462 SER B CA 1
ATOM 8555 C C . SER B 1 462 ? -17.609 53.625 28.031 1 85.19 462 SER B C 1
ATOM 8557 O O . SER B 1 462 ? -16.656 53.062 27.469 1 85.19 462 SER B O 1
ATOM 8559 N N . ASP B 1 463 ? -17.422 54.812 28.516 1 77.75 463 ASP B N 1
ATOM 8560 C CA . ASP B 1 463 ? -16.109 55.312 28.875 1 77.75 463 ASP B CA 1
ATOM 8561 C C . ASP B 1 463 ? -15.734 54.906 30.297 1 77.75 463 ASP B C 1
ATOM 8563 O O . ASP B 1 463 ? -14.75 55.406 30.859 1 77.75 463 ASP B O 1
ATOM 8567 N N . ASN B 1 464 ? -16.594 53.938 30.859 1 83.31 464 ASN B N 1
ATOM 8568 C CA . ASN B 1 464 ? -16.422 53.531 32.25 1 83.31 464 ASN B CA 1
ATOM 8569 C C . ASN B 1 464 ? -16.312 52 32.375 1 83.31 464 ASN B C 1
ATOM 8571 O O . ASN B 1 464 ? -17.312 51.312 32.25 1 83.31 464 ASN B O 1
ATOM 8575 N N . ASN B 1 465 ? -15.227 51.5 32.844 1 84.31 465 ASN B N 1
ATOM 8576 C CA . ASN B 1 465 ? -14.992 50.062 32.969 1 84.31 465 ASN B CA 1
ATOM 8577 C C . ASN B 1 465 ? -15.656 49.5 34.25 1 84.31 465 ASN B C 1
ATOM 8579 O O . ASN B 1 465 ? -15.727 48.281 34.438 1 84.31 465 ASN B O 1
ATOM 8583 N N . ASN B 1 466 ? -16.172 50.406 35.031 1 87.75 466 ASN B N 1
ATOM 8584 C CA . ASN B 1 466 ? -16.844 49.969 36.25 1 87.75 466 ASN B CA 1
ATOM 8585 C C . ASN B 1 466 ? -18.359 50.031 36.094 1 87.75 466 ASN B C 1
ATOM 8587 O O . ASN B 1 466 ? -19.078 49.906 37.094 1 87.75 466 ASN B O 1
ATOM 8591 N N . ASP B 1 467 ? -18.781 50.219 34.906 1 90.69 467 ASP B N 1
ATOM 8592 C CA . ASP B 1 467 ? -20.219 50.219 34.656 1 90.69 467 ASP B CA 1
ATOM 8593 C C . ASP B 1 467 ? -20.844 48.875 34.906 1 90.69 467 ASP B C 1
ATOM 8595 O O . ASP B 1 467 ? -20.547 47.875 34.25 1 90.69 467 ASP B O 1
ATOM 8599 N N . PRO B 1 468 ? -21.719 48.844 35.875 1 91.94 468 PRO B N 1
ATOM 8600 C CA . PRO B 1 468 ? -22.281 47.531 36.281 1 91.94 468 PRO B CA 1
ATOM 8601 C C . PRO B 1 468 ? -23.062 46.875 35.156 1 91.94 468 PRO B C 1
ATOM 8603 O O . PRO B 1 468 ? -23.094 45.625 35.062 1 91.94 468 PRO B O 1
ATOM 8606 N N . VAL B 1 469 ? -23.641 47.656 34.312 1 93.5 469 VAL B N 1
ATOM 8607 C CA . VAL B 1 469 ? -24.406 47.125 33.219 1 93.5 469 VAL B CA 1
ATOM 8608 C C . VAL B 1 469 ? -23.469 46.438 32.219 1 93.5 469 VAL B C 1
ATOM 8610 O O . VAL B 1 469 ? -23.75 45.344 31.734 1 93.5 469 VAL B O 1
ATOM 8613 N N . VAL B 1 470 ? -22.375 47.031 31.938 1 95.94 470 VAL B N 1
ATOM 8614 C CA . VAL B 1 470 ? -21.375 46.5 31.016 1 95.94 470 VAL B CA 1
ATOM 8615 C C . VAL B 1 470 ? -20.781 45.219 31.594 1 95.94 470 VAL B C 1
ATOM 8617 O O . VAL B 1 470 ? -20.578 44.219 30.875 1 95.94 470 VAL B O 1
ATOM 8620 N N . ILE B 1 471 ? -20.547 45.188 32.875 1 95.56 471 ILE B N 1
ATOM 8621 C CA . ILE B 1 471 ? -19.953 44.062 33.562 1 95.56 471 ILE B CA 1
ATOM 8622 C C . ILE B 1 471 ? -20.922 42.875 33.531 1 95.56 471 ILE B C 1
ATOM 8624 O O . ILE B 1 471 ? -20.5 41.719 33.375 1 95.56 471 ILE B O 1
ATOM 8628 N N . GLU B 1 472 ? -22.172 43.156 33.719 1 95.62 472 GLU B N 1
ATOM 8629 C CA . GLU B 1 472 ? -23.188 42.094 33.625 1 95.62 472 GLU B CA 1
ATOM 8630 C C . GLU B 1 472 ? -23.234 41.469 32.25 1 95.62 472 GLU B C 1
ATOM 8632 O O . GLU B 1 472 ? -23.344 40.25 32.094 1 95.62 472 GLU B O 1
ATOM 8637 N N . LEU B 1 473 ? -23.203 42.281 31.25 1 97.12 473 LEU B N 1
ATOM 8638 C CA . LEU B 1 473 ? -23.172 41.812 29.875 1 97.12 473 LEU B CA 1
ATOM 8639 C C . LEU B 1 473 ? -21.922 41 29.594 1 97.12 473 LEU B C 1
ATOM 8641 O O . LEU B 1 473 ? -21.953 40 28.859 1 97.12 473 LEU B O 1
ATOM 8645 N N . LEU B 1 474 ? -20.828 41.469 30.188 1 97.44 474 LEU B N 1
ATOM 8646 C CA . LEU B 1 474 ? -19.562 40.75 30.047 1 97.44 474 LEU B CA 1
ATOM 8647 C C . LEU B 1 474 ? -19.672 39.344 30.625 1 97.44 474 LEU B C 1
ATOM 8649 O O . LEU B 1 474 ? -19.234 38.375 30.016 1 97.44 474 LEU B O 1
ATOM 8653 N N . ARG B 1 475 ? -20.203 39.219 31.766 1 96.38 475 ARG B N 1
ATOM 8654 C CA . ARG B 1 475 ? -20.375 37.938 32.438 1 96.38 475 ARG B CA 1
ATOM 8655 C C . ARG B 1 475 ? -21.281 37 31.609 1 96.38 475 ARG B C 1
ATOM 8657 O O . ARG B 1 475 ? -21.031 35.812 31.516 1 96.38 475 ARG B O 1
ATOM 8664 N N . ALA B 1 476 ? -22.297 37.562 31.047 1 97.25 476 ALA B N 1
ATOM 8665 C CA . ALA B 1 476 ? -23.203 36.812 30.203 1 97.25 476 ALA B CA 1
ATOM 8666 C C . ALA B 1 476 ? -22.469 36.281 28.953 1 97.25 476 ALA B C 1
ATOM 8668 O O . ALA B 1 476 ? -22.688 35.156 28.531 1 97.25 476 ALA B O 1
ATOM 8669 N N . ALA B 1 477 ? -21.703 37.156 28.344 1 98 477 ALA B N 1
ATOM 8670 C CA . ALA B 1 477 ? -20.922 36.781 27.172 1 98 477 ALA B CA 1
ATOM 8671 C C . ALA B 1 477 ? -19.922 35.656 27.516 1 98 477 ALA B C 1
ATOM 8673 O O . ALA B 1 477 ? -19.719 34.75 26.734 1 98 477 ALA B O 1
ATOM 8674 N N . HIS B 1 478 ? -19.266 35.812 28.641 1 97.69 478 HIS B N 1
ATOM 8675 C CA . HIS B 1 478 ? -18.312 34.812 29.109 1 97.69 478 HIS B CA 1
ATOM 8676 C C . HIS B 1 478 ? -18.984 33.469 29.312 1 97.69 478 HIS B C 1
ATOM 8678 O O . HIS B 1 478 ? -18.469 32.438 28.844 1 97.69 478 HIS B O 1
ATOM 8684 N N . ASP B 1 479 ? -20.094 33.438 29.984 1 97.44 479 ASP B N 1
ATOM 8685 C CA . ASP B 1 479 ? -20.812 32.219 30.25 1 97.44 479 ASP B CA 1
ATOM 8686 C C . ASP B 1 479 ? -21.281 31.562 28.938 1 97.44 479 ASP B C 1
ATOM 8688 O O . ASP B 1 479 ? -21.234 30.344 28.797 1 97.44 479 ASP B O 1
ATOM 8692 N N . LYS B 1 480 ? -21.734 32.406 28.094 1 97.88 480 LYS B N 1
ATOM 8693 C CA . LYS B 1 480 ? -22.172 31.906 26.781 1 97.88 480 LYS B CA 1
ATOM 8694 C C . LYS B 1 480 ? -21 31.266 26.031 1 97.88 480 LYS B C 1
ATOM 8696 O O . LYS B 1 480 ? -21.156 30.219 25.406 1 97.88 480 LYS B O 1
ATOM 8701 N N . GLY B 1 481 ? -19.859 31.938 26.031 1 97.56 481 GLY B N 1
ATOM 8702 C CA . GLY B 1 481 ? -18.688 31.391 25.391 1 97.56 481 GLY B CA 1
ATOM 8703 C C . GLY B 1 481 ? -18.281 30.031 25.922 1 97.56 481 GLY B C 1
ATOM 8704 O O . GLY B 1 481 ? -17.906 29.141 25.156 1 97.56 481 GLY B O 1
ATOM 8705 N N . LEU B 1 482 ? -18.344 29.859 27.203 1 97.12 482 LEU B N 1
ATOM 8706 C CA . LEU B 1 482 ? -18.031 28.594 27.828 1 97.12 482 LEU B CA 1
ATOM 8707 C C . LEU B 1 482 ? -18.984 27.5 27.359 1 97.12 482 LEU B C 1
ATOM 8709 O O . LEU B 1 482 ? -18.547 26.391 27.031 1 97.12 482 LEU B O 1
ATOM 8713 N N . ALA B 1 483 ? -20.172 27.812 27.344 1 97.38 483 ALA B N 1
ATOM 8714 C CA . ALA B 1 483 ? -21.203 26.844 26.953 1 97.38 483 ALA B CA 1
ATOM 8715 C C . ALA B 1 483 ? -21.047 26.453 25.484 1 97.38 483 ALA B C 1
ATOM 8717 O O . ALA B 1 483 ? -21.25 25.297 25.109 1 97.38 483 ALA B O 1
ATOM 8718 N N . LEU B 1 484 ? -20.766 27.422 24.719 1 97.56 484 LEU B N 1
ATOM 8719 C CA . LEU B 1 484 ? -20.625 27.203 23.281 1 97.56 484 LEU B CA 1
ATOM 8720 C C . LEU B 1 484 ? -19.453 26.266 23 1 97.56 484 LEU B C 1
ATOM 8722 O O . LEU B 1 484 ? -19.562 25.359 22.156 1 97.56 484 LEU B O 1
ATOM 8726 N N . MET B 1 485 ? -18.328 26.531 23.594 1 97.38 485 MET B N 1
ATOM 8727 C CA . MET B 1 485 ? -17.156 25.703 23.375 1 97.38 485 MET B CA 1
ATOM 8728 C C . MET B 1 485 ? -17.406 24.266 23.844 1 97.38 485 MET B C 1
ATOM 8730 O O . MET B 1 485 ? -17.016 23.312 23.172 1 97.38 485 MET B O 1
ATOM 8734 N N . ARG B 1 486 ? -18.031 24.125 24.938 1 96.5 486 ARG B N 1
ATOM 8735 C CA . ARG B 1 486 ? -18.375 22.797 25.422 1 96.5 486 ARG B CA 1
ATOM 8736 C C . ARG B 1 486 ? -19.281 22.078 24.438 1 96.5 486 ARG B C 1
ATOM 8738 O O . ARG B 1 486 ? -19.047 20.906 24.109 1 96.5 486 ARG B O 1
ATOM 8745 N N . ALA B 1 487 ? -20.25 22.734 24.016 1 97.38 487 ALA B N 1
ATOM 8746 C CA . ALA B 1 487 ? -21.203 22.141 23.078 1 97.38 487 ALA B CA 1
ATOM 8747 C C . ALA B 1 487 ? -20.5 21.75 21.766 1 97.38 487 ALA B C 1
ATOM 8749 O O . ALA B 1 487 ? -20.766 20.672 21.219 1 97.38 487 ALA B O 1
ATOM 8750 N N . SER B 1 488 ? -19.719 22.625 21.281 1 97.69 488 SER B N 1
ATOM 8751 C CA . SER B 1 488 ? -19 22.359 20.031 1 97.69 488 SER B CA 1
ATOM 8752 C C . SER B 1 488 ? -18.094 21.141 20.172 1 97.69 488 SER B C 1
ATOM 8754 O O . SER B 1 488 ? -18.047 20.281 19.281 1 97.69 488 SER B O 1
ATOM 8756 N N . SER B 1 489 ? -17.375 21.047 21.234 1 96.44 489 SER B N 1
ATOM 8757 C CA . SER B 1 489 ? -16.484 19.922 21.484 1 96.44 489 SER B CA 1
ATOM 8758 C C . SER B 1 489 ? -17.266 18.625 21.656 1 96.44 489 SER B C 1
ATOM 8760 O O . SER B 1 489 ? -16.75 17.531 21.406 1 96.44 489 SER B O 1
ATOM 8762 N N . ASP B 1 490 ? -18.531 18.781 22.031 1 96.62 490 ASP B N 1
ATOM 8763 C CA . ASP B 1 490 ? -19.406 17.625 22.203 1 96.62 490 ASP B CA 1
ATOM 8764 C C . ASP B 1 490 ? -20.078 17.25 20.875 1 96.62 490 ASP B C 1
ATOM 8766 O O . ASP B 1 490 ? -20.984 16.406 20.859 1 96.62 490 ASP B O 1
ATOM 8770 N N . GLY B 1 491 ? -19.688 17.828 19.875 1 95.44 491 GLY B N 1
ATOM 8771 C CA . GLY B 1 491 ? -20.234 17.516 18.562 1 95.44 491 GLY B CA 1
ATOM 8772 C C . GLY B 1 491 ? -21.578 18.172 18.312 1 95.44 491 GLY B C 1
ATOM 8773 O O . GLY B 1 491 ? -22.328 17.734 17.438 1 95.44 491 GLY B O 1
ATOM 8774 N N . LYS B 1 492 ? -21.844 19.203 19.047 1 97 492 LYS B N 1
ATOM 8775 C CA . LYS B 1 492 ? -23.141 19.859 18.938 1 97 492 LYS B CA 1
ATOM 8776 C C . LYS B 1 492 ? -22.984 21.25 18.312 1 97 492 LYS B C 1
ATOM 8778 O O . LYS B 1 492 ? -23.812 22.125 18.547 1 97 492 LYS B O 1
ATOM 8783 N N . GLY B 1 493 ? -21.922 21.469 17.641 1 96.56 493 GLY B N 1
ATOM 8784 C CA . GLY B 1 493 ? -21.828 22.641 16.797 1 96.56 493 GLY B CA 1
ATOM 8785 C C . GLY B 1 493 ? -22.688 22.547 15.555 1 96.56 493 GLY B C 1
ATOM 8786 O O . GLY B 1 493 ? -23.281 21.5 15.281 1 96.56 493 GLY B O 1
ATOM 8787 N N . CYS B 1 494 ? -22.75 23.594 14.781 1 97.69 494 CYS B N 1
ATOM 8788 C CA . CYS B 1 494 ? -23.672 23.562 13.641 1 97.69 494 CYS B CA 1
ATOM 8789 C C . CYS B 1 494 ? -22.906 23.375 12.336 1 97.69 494 CYS B C 1
ATOM 8791 O O . CYS B 1 494 ? -23.484 22.984 11.32 1 97.69 494 CYS B O 1
ATOM 8793 N N . ASP B 1 495 ? -21.625 23.609 12.32 1 97.81 495 ASP B N 1
ATOM 8794 C CA . ASP B 1 495 ? -20.891 23.719 11.07 1 97.81 495 ASP B CA 1
ATOM 8795 C C . ASP B 1 495 ? -20.703 22.359 10.406 1 97.81 495 ASP B C 1
ATOM 8797 O O . ASP B 1 495 ? -21.016 22.188 9.227 1 97.81 495 ASP B O 1
ATOM 8801 N N . ARG B 1 496 ? -20.203 21.359 11.094 1 97.94 496 ARG B N 1
ATOM 8802 C CA . ARG B 1 496 ? -19.953 20.047 10.508 1 97.94 496 ARG B CA 1
ATOM 8803 C C . ARG B 1 496 ? -21.266 19.391 10.07 1 97.94 496 ARG B C 1
ATOM 8805 O O . ARG B 1 496 ? -21.297 18.672 9.062 1 97.94 496 ARG B O 1
ATOM 8812 N N . HIS B 1 497 ? -22.266 19.594 10.922 1 98 497 HIS B N 1
ATOM 8813 C CA . HIS B 1 497 ? -23.578 19.062 10.57 1 98 497 HIS B CA 1
ATOM 8814 C C . HIS B 1 497 ? -24.094 19.672 9.281 1 98 497 HIS B C 1
ATOM 8816 O O . HIS B 1 497 ? -24.531 18.969 8.375 1 98 497 HIS B O 1
ATOM 8822 N N . LEU B 1 498 ? -24.062 21 9.18 1 98 498 LEU B N 1
ATOM 8823 C CA . LEU B 1 498 ? -24.531 21.688 7.984 1 98 498 LEU B CA 1
ATOM 8824 C C . LEU B 1 498 ? -23.688 21.297 6.77 1 98 498 LEU B C 1
ATOM 8826 O O . LEU B 1 498 ? -24.234 21.125 5.672 1 98 498 LEU B O 1
ATOM 8830 N N . PHE B 1 499 ? -22.438 21.172 6.969 1 97.31 499 PHE B N 1
ATOM 8831 C CA . PHE B 1 499 ? -21.531 20.719 5.926 1 97.31 499 PHE B CA 1
ATOM 8832 C C . PHE B 1 499 ? -21.969 19.359 5.387 1 97.31 499 PHE B C 1
ATOM 8834 O O . PHE B 1 499 ? -22.094 19.172 4.172 1 97.31 499 PHE B O 1
ATOM 8841 N N . ALA B 1 500 ? -22.219 18.438 6.23 1 97.75 500 ALA B N 1
ATOM 8842 C CA . ALA B 1 500 ? -22.609 17.094 5.848 1 97.75 500 ALA B CA 1
ATOM 8843 C C . ALA B 1 500 ? -23.953 17.094 5.121 1 97.75 500 ALA B C 1
ATOM 8845 O O . ALA B 1 500 ? -24.141 16.359 4.145 1 97.75 500 ALA B O 1
ATOM 8846 N N . LEU B 1 501 ? -24.906 17.891 5.621 1 97.75 501 LEU B N 1
ATOM 8847 C CA . LEU B 1 501 ? -26.219 17.953 4.992 1 97.75 501 LEU B CA 1
ATOM 8848 C C . LEU B 1 501 ? -26.109 18.469 3.559 1 97.75 501 LEU B C 1
ATOM 8850 O O . LEU B 1 501 ? -26.812 17.984 2.666 1 97.75 501 LEU B O 1
ATOM 8854 N N . ALA B 1 502 ? -25.281 19.453 3.381 1 97 502 ALA B N 1
ATOM 8855 C CA . ALA B 1 502 ? -25.062 19.953 2.027 1 97 502 ALA B CA 1
ATOM 8856 C C . ALA B 1 502 ? -24.484 18.859 1.129 1 97 502 ALA B C 1
ATOM 8858 O O . ALA B 1 502 ? -24.859 18.75 -0.04 1 97 502 ALA B O 1
ATOM 8859 N N . ILE B 1 503 ? -23.531 18.062 1.617 1 96.62 503 ILE B N 1
ATOM 8860 C CA . ILE B 1 503 ? -22.906 16.984 0.861 1 96.62 503 ILE B CA 1
ATOM 8861 C C . ILE B 1 503 ? -23.938 15.922 0.521 1 96.62 503 ILE B C 1
ATOM 8863 O O . ILE B 1 503 ? -23.969 15.422 -0.605 1 96.62 503 ILE B O 1
ATOM 8867 N N . VAL B 1 504 ? -24.734 15.555 1.505 1 96.44 504 VAL B N 1
ATOM 8868 C CA . VAL B 1 504 ? -25.766 14.555 1.291 1 96.44 504 VAL B CA 1
ATOM 8869 C C . VAL B 1 504 ? -26.703 15 0.164 1 96.44 504 VAL B C 1
ATOM 8871 O O . VAL B 1 504 ? -27.078 14.195 -0.694 1 96.44 504 VAL B O 1
ATOM 8874 N N . ALA B 1 505 ? -27.125 16.266 0.199 1 96.19 505 ALA B N 1
ATOM 8875 C CA . ALA B 1 505 ? -27.969 16.797 -0.86 1 96.19 505 ALA B CA 1
ATOM 8876 C C . ALA B 1 505 ? -27.328 16.609 -2.23 1 96.19 505 ALA B C 1
ATOM 8878 O O . ALA B 1 505 ? -27.984 16.156 -3.176 1 96.19 505 ALA B O 1
ATOM 8879 N N . LYS B 1 506 ? -26.125 16.953 -2.311 1 94.5 506 LYS B N 1
ATOM 8880 C CA . LYS B 1 506 ? -25.406 16.844 -3.57 1 94.5 506 LYS B CA 1
ATOM 8881 C C . LYS B 1 506 ? -25.266 15.398 -4.012 1 94.5 506 LYS B C 1
ATOM 8883 O O . LYS B 1 506 ? -25.484 15.07 -5.184 1 94.5 506 LYS B O 1
ATOM 8888 N N . GLU B 1 507 ? -24.828 14.531 -3.096 1 92.25 507 GLU B N 1
ATOM 8889 C CA . GLU B 1 507 ? -24.609 13.125 -3.414 1 92.25 507 GLU B CA 1
ATOM 8890 C C . GLU B 1 507 ? -25.906 12.438 -3.832 1 92.25 507 GLU B C 1
ATOM 8892 O O . GLU B 1 507 ? -25.891 11.5 -4.629 1 92.25 507 GLU B O 1
ATOM 8897 N N . GLN B 1 508 ? -26.984 12.938 -3.348 1 90.69 508 GLN B N 1
ATOM 8898 C CA . GLN B 1 508 ? -28.281 12.359 -3.674 1 90.69 508 GLN B CA 1
ATOM 8899 C C . GLN B 1 508 ? -28.859 12.992 -4.934 1 90.69 508 GLN B C 1
ATOM 8901 O O . GLN B 1 508 ? -29.969 12.664 -5.344 1 90.69 508 GLN B O 1
ATOM 8906 N N . GLY B 1 509 ? -28.219 13.969 -5.504 1 90.62 509 GLY B N 1
ATOM 8907 C CA . GLY B 1 509 ? -28.688 14.633 -6.707 1 90.62 509 GLY B CA 1
ATOM 8908 C C . GLY B 1 509 ? -29.844 15.578 -6.449 1 90.62 509 GLY B C 1
ATOM 8909 O O . GLY B 1 509 ? -30.641 15.852 -7.352 1 90.62 509 GLY B O 1
ATOM 8910 N N . LEU B 1 510 ? -29.938 15.992 -5.27 1 91.44 510 LEU B N 1
ATOM 8911 C CA . LEU B 1 510 ? -31 16.922 -4.91 1 91.44 510 LEU B CA 1
ATOM 8912 C C . LEU B 1 510 ? -30.547 18.359 -5.062 1 91.44 510 LEU B C 1
ATOM 8914 O O . LEU B 1 510 ? -29.344 18.641 -5.02 1 91.44 510 LEU B O 1
ATOM 8918 N N . SER B 1 511 ? -31.516 19.234 -5.254 1 91.94 511 SER B N 1
ATOM 8919 C CA . SER B 1 511 ? -31.188 20.656 -5.242 1 91.94 511 SER B CA 1
ATOM 8920 C C . SER B 1 511 ? -30.719 21.094 -3.861 1 91.94 511 SER B C 1
ATOM 8922 O O . SER B 1 511 ? -31.25 20.641 -2.846 1 91.94 511 SER B O 1
ATOM 8924 N N . LEU B 1 512 ? -29.828 22.031 -3.887 1 93.44 512 LEU B N 1
ATOM 8925 C CA . LEU B 1 512 ? -29.344 22.562 -2.621 1 93.44 512 LEU B CA 1
ATOM 8926 C C . LEU B 1 512 ? -30.422 23.375 -1.921 1 93.44 512 LEU B C 1
ATOM 8928 O O . LEU B 1 512 ? -31.016 24.281 -2.518 1 93.44 512 LEU B O 1
ATOM 8932 N N . PRO B 1 513 ? -30.688 23.031 -0.725 1 95.31 513 PRO B N 1
ATOM 8933 C CA . PRO B 1 513 ? -31.703 23.781 0.015 1 95.31 513 PRO B CA 1
ATOM 8934 C C . PRO B 1 513 ? -31.406 25.281 0.065 1 95.31 513 PRO B C 1
ATOM 8936 O O . PRO B 1 513 ? -30.25 25.672 0.064 1 95.31 513 PRO B O 1
ATOM 8939 N N . ALA B 1 514 ? -32.438 26.109 0.254 1 96.25 514 ALA B N 1
ATOM 8940 C CA . ALA B 1 514 ? -32.344 27.562 0.235 1 96.25 514 ALA B CA 1
ATOM 8941 C C . ALA B 1 514 ? -31.453 28.078 1.36 1 96.25 514 ALA B C 1
ATOM 8943 O O . ALA B 1 514 ? -30.828 29.141 1.233 1 96.25 514 ALA B O 1
ATOM 8944 N N . LEU B 1 515 ? -31.344 27.312 2.385 1 97.06 515 LEU B N 1
ATOM 8945 C CA . LEU B 1 515 ? -30.5 27.672 3.523 1 97.06 515 LEU B CA 1
ATOM 8946 C C . LEU B 1 515 ? -29.062 27.922 3.084 1 97.06 515 LEU B C 1
ATOM 8948 O O . LEU B 1 515 ? -28.422 28.875 3.541 1 97.06 515 LEU B O 1
ATOM 8952 N N . PHE B 1 516 ? -28.594 27.141 2.195 1 96.94 516 PHE B N 1
ATOM 8953 C CA . PHE B 1 516 ? -27.188 27.172 1.806 1 96.94 516 PHE B CA 1
ATOM 8954 C C . PHE B 1 516 ? -26.938 28.25 0.754 1 96.94 516 PHE B C 1
ATOM 8956 O O . PHE B 1 516 ? -25.797 28.578 0.456 1 96.94 516 PHE B O 1
ATOM 8963 N N . SER B 1 517 ? -28 28.844 0.231 1 95.5 517 SER B N 1
ATOM 8964 C CA . SER B 1 517 ? -27.844 29.906 -0.753 1 95.5 517 SER B CA 1
ATOM 8965 C C . SER B 1 517 ? -28.219 31.266 -0.159 1 95.5 517 SER B C 1
ATOM 8967 O O . SER B 1 517 ? -28.047 32.281 -0.811 1 95.5 517 SER B O 1
ATOM 8969 N N . ASP B 1 518 ? -28.75 31.172 1.075 1 96.69 518 ASP B N 1
ATOM 8970 C CA . ASP B 1 518 ? -29 32.406 1.805 1 96.69 518 ASP B CA 1
ATOM 8971 C C . ASP B 1 518 ? -27.703 33.219 1.983 1 96.69 518 ASP B C 1
ATOM 8973 O O . ASP B 1 518 ? -26.688 32.656 2.406 1 96.69 518 ASP B O 1
ATOM 8977 N N . PRO B 1 519 ? -27.734 34.5 1.643 1 96.44 519 PRO B N 1
ATOM 8978 C CA . PRO B 1 519 ? -26.531 35.312 1.793 1 96.44 519 PRO B CA 1
ATOM 8979 C C . PRO B 1 519 ? -25.969 35.25 3.209 1 96.44 519 PRO B C 1
ATOM 8981 O O . PRO B 1 519 ? -24.75 35.375 3.395 1 96.44 519 PRO B O 1
ATOM 8984 N N . MET B 1 520 ? -26.828 35.062 4.184 1 97.25 520 MET B N 1
ATOM 8985 C CA . MET B 1 520 ? -26.375 35.062 5.574 1 97.25 520 MET B CA 1
ATOM 8986 C C . MET B 1 520 ? -25.562 33.781 5.883 1 97.25 520 MET B C 1
ATOM 8988 O O . MET B 1 520 ? -24.859 33.719 6.887 1 97.25 520 MET B O 1
ATOM 8992 N N . PHE B 1 521 ? -25.734 32.812 5 1 97.5 521 PHE B N 1
ATOM 8993 C CA . PHE B 1 521 ? -24.969 31.594 5.23 1 97.5 521 PHE B CA 1
ATOM 8994 C C . PHE B 1 521 ? -23.469 31.875 5.164 1 97.5 521 PHE B C 1
ATOM 8996 O O . PHE B 1 521 ? -22.734 31.578 6.113 1 97.5 521 PHE B O 1
ATOM 9003 N N . GLU B 1 522 ? -23.016 32.562 4.164 1 95.5 522 GLU B N 1
ATOM 9004 C CA . GLU B 1 522 ? -21.609 32.875 3.996 1 95.5 522 GLU B CA 1
ATOM 9005 C C . GLU B 1 522 ? -21.188 34.031 4.922 1 95.5 522 GLU B C 1
ATOM 9007 O O . GLU B 1 522 ? -20.078 34.031 5.453 1 95.5 522 GLU B O 1
ATOM 9012 N N . LYS B 1 523 ? -22.094 34.969 5.078 1 95.62 523 LYS B N 1
ATOM 9013 C CA . LYS B 1 523 ? -21.766 36.125 5.895 1 95.62 523 LYS B CA 1
ATOM 9014 C C . LYS B 1 523 ? -21.531 35.719 7.352 1 95.62 523 LYS B C 1
ATOM 9016 O O . LYS B 1 523 ? -20.781 36.375 8.07 1 95.62 523 LYS B O 1
ATOM 9021 N N . SER B 1 524 ? -22.156 34.688 7.73 1 96.81 524 SER B N 1
ATOM 9022 C CA . SER B 1 524 ? -22.016 34.25 9.117 1 96.81 524 SER B CA 1
ATOM 9023 C C . SER B 1 524 ? -20.922 33.188 9.25 1 96.81 524 SER B C 1
ATOM 9025 O O . SER B 1 524 ? -20.734 32.625 10.32 1 96.81 524 SER B O 1
ATOM 9027 N N . GLY B 1 525 ? -20.234 32.938 8.148 1 95.88 525 GLY B N 1
ATOM 9028 C CA . GLY B 1 525 ? -19.062 32.062 8.258 1 95.88 525 GLY B CA 1
ATOM 9029 C C . GLY B 1 525 ? -19.188 30.797 7.434 1 95.88 525 GLY B C 1
ATOM 9030 O O . GLY B 1 525 ? -18.234 30.016 7.324 1 95.88 525 GLY B O 1
ATOM 9031 N N . GLY B 1 526 ? -20.391 30.547 6.82 1 94.38 526 GLY B N 1
ATOM 9032 C CA . GLY B 1 526 ? -20.609 29.359 6 1 94.38 526 GLY B CA 1
ATOM 9033 C C . GLY B 1 526 ? -19.609 29.25 4.855 1 94.38 526 GLY B C 1
ATOM 9034 O O . GLY B 1 526 ? -19.141 30.266 4.34 1 94.38 526 GLY B O 1
ATOM 9035 N N . ASN B 1 527 ? -19.281 28 4.523 1 91.69 527 ASN B N 1
ATOM 9036 C CA . ASN B 1 527 ? -18.344 27.672 3.453 1 91.69 527 ASN B CA 1
ATOM 9037 C C . ASN B 1 527 ? -16.922 28.109 3.811 1 91.69 527 ASN B C 1
ATOM 9039 O O . ASN B 1 527 ? -16.109 28.375 2.924 1 91.69 527 ASN B O 1
ATOM 9043 N N . GLY B 1 528 ? -16.688 28.312 5.094 1 91.5 528 GLY B N 1
ATOM 9044 C CA . GLY B 1 528 ? -15.352 28.641 5.562 1 91.5 528 GLY B CA 1
ATOM 9045 C C . GLY B 1 528 ? -14.984 30.094 5.363 1 91.5 528 GLY B C 1
ATOM 9046 O O . GLY B 1 528 ? -13.812 30.438 5.203 1 91.5 528 GLY B O 1
ATOM 9047 N N . LYS B 1 529 ? -15.922 30.938 5.359 1 94.94 529 LYS B N 1
ATOM 9048 C CA . LYS B 1 529 ? -15.68 32.344 5.129 1 94.94 529 LYS B CA 1
ATOM 9049 C C . LYS B 1 529 ? -15.781 33.156 6.426 1 94.94 529 LYS B C 1
ATOM 9051 O O . LYS B 1 529 ? -16.594 34.062 6.527 1 94.94 529 LYS B O 1
ATOM 9056 N N . PHE B 1 530 ? -14.992 32.812 7.324 1 97.88 530 PHE B N 1
ATOM 9057 C CA . PHE B 1 530 ? -14.938 33.531 8.594 1 97.88 530 PHE B CA 1
ATOM 9058 C C . PHE B 1 530 ? -13.992 34.719 8.5 1 97.88 530 PHE B C 1
ATOM 9060 O O . PHE B 1 530 ? -12.836 34.594 8.102 1 97.88 530 PHE B O 1
ATOM 9067 N N . VAL B 1 531 ? -14.508 35.844 8.875 1 98.12 531 VAL B N 1
ATOM 9068 C CA . VAL B 1 531 ? -13.703 37.062 8.875 1 98.12 531 VAL B CA 1
ATOM 9069 C C . VAL B 1 531 ? -12.609 36.969 9.93 1 98.12 531 VAL B C 1
ATOM 9071 O O . VAL B 1 531 ? -11.477 37.406 9.711 1 98.12 531 VAL B O 1
ATOM 9074 N N . LEU B 1 532 ? -12.961 36.406 11.07 1 98.56 532 LEU B N 1
ATOM 9075 C CA . LEU B 1 532 ? -11.992 36.094 12.125 1 98.56 532 LEU B CA 1
ATOM 9076 C C . LEU B 1 532 ? -11.758 34.594 12.242 1 98.56 532 LEU B C 1
ATOM 9078 O O . LEU B 1 532 ? -12.656 33.875 12.633 1 98.56 532 LEU B O 1
ATOM 9082 N N . SER B 1 533 ? -10.594 34.188 11.836 1 97.88 533 SER B N 1
ATOM 9083 C CA . SER B 1 533 ? -10.156 32.812 12 1 97.88 533 SER B CA 1
ATOM 9084 C C . SER B 1 533 ? -9.219 32.656 13.188 1 97.88 533 SER B C 1
ATOM 9086 O O . SER B 1 533 ? -8.07 33.094 13.133 1 97.88 533 SER B O 1
ATOM 9088 N N . THR B 1 534 ? -9.695 32.031 14.266 1 98.12 534 THR B N 1
ATOM 9089 C CA . THR B 1 534 ? -8.922 32 15.508 1 98.12 534 THR B CA 1
ATOM 9090 C C . THR B 1 534 ? -8.688 30.578 15.977 1 98.12 534 THR B C 1
ATOM 9092 O O . THR B 1 534 ? -9.43 29.656 15.602 1 98.12 534 THR B O 1
ATOM 9095 N N . SER B 1 535 ? -7.641 30.391 16.672 1 96.81 535 SER B N 1
ATOM 9096 C CA . SER B 1 535 ? -7.34 29.078 17.25 1 96.81 535 SER B CA 1
ATOM 9097 C C . SER B 1 535 ? -6.52 29.219 18.516 1 96.81 535 SER B C 1
ATOM 9099 O O . SER B 1 535 ? -5.574 30 18.578 1 96.81 535 SER B O 1
ATOM 9101 N N . PHE B 1 536 ? -6.961 28.5 19.516 1 96.31 536 PHE B N 1
ATOM 9102 C CA . PHE B 1 536 ? -6.266 28.406 20.797 1 96.31 536 PHE B CA 1
ATOM 9103 C C . PHE B 1 536 ? -5.277 27.25 20.797 1 96.31 536 PHE B C 1
ATOM 9105 O O . PHE B 1 536 ? -5.68 26.078 20.781 1 96.31 536 PHE B O 1
ATOM 9112 N N . VAL B 1 537 ? -4.02 27.516 20.797 1 94 537 VAL B N 1
ATOM 9113 C CA . VAL B 1 537 ? -2.982 26.5 20.75 1 94 537 VAL B CA 1
ATOM 9114 C C . VAL B 1 537 ? -2.908 25.781 22.109 1 94 537 VAL B C 1
ATOM 9116 O O . VAL B 1 537 ? -2.541 24.609 22.172 1 94 537 VAL B O 1
ATOM 9119 N N . GLY B 1 538 ? -3.289 26.469 23.203 1 92.31 538 GLY B N 1
ATOM 9120 C CA . GLY B 1 538 ? -3.293 25.875 24.531 1 92.31 538 GLY B CA 1
ATOM 9121 C C . GLY B 1 538 ? -2.291 26.516 25.469 1 92.31 538 GLY B C 1
ATOM 9122 O O . GLY B 1 538 ? -1.955 27.703 25.328 1 92.31 538 GLY B O 1
ATOM 9123 N N . TYR B 1 539 ? -2.012 25.844 26.484 1 91.94 539 TYR B N 1
ATOM 9124 C CA . TYR B 1 539 ? -1.093 26.328 27.516 1 91.94 539 TYR B CA 1
ATOM 9125 C C . TYR B 1 539 ? 0.319 25.812 27.266 1 91.94 539 TYR B C 1
ATOM 9127 O O . TYR B 1 539 ? 1.015 25.406 28.203 1 91.94 539 TYR B O 1
ATOM 9135 N N . PHE B 1 540 ? 0.676 25.703 25.984 1 86.75 540 PHE B N 1
ATOM 9136 C CA . PHE B 1 540 ? 1.928 25.078 25.562 1 86.75 540 PHE B CA 1
ATOM 9137 C C . PHE B 1 540 ? 2.947 26.141 25.156 1 86.75 540 PHE B C 1
ATOM 9139 O O . PHE B 1 540 ? 2.637 27.328 25.125 1 86.75 540 PHE B O 1
ATOM 9146 N N . ASN B 1 541 ? 4.156 25.688 24.891 1 84.19 541 ASN B N 1
ATOM 9147 C CA . ASN B 1 541 ? 5.254 26.578 24.516 1 84.19 541 ASN B CA 1
ATOM 9148 C C . ASN B 1 541 ? 5.5 26.562 23.016 1 84.19 541 ASN B C 1
ATOM 9150 O O . ASN B 1 541 ? 6.637 26.422 22.562 1 84.19 541 ASN B O 1
ATOM 9154 N N . CYS B 1 542 ? 4.465 26.656 22.297 1 90 542 CYS B N 1
ATOM 9155 C CA . CYS B 1 542 ? 4.559 26.734 20.844 1 90 542 CYS B CA 1
ATOM 9156 C C . CYS B 1 542 ? 3.465 27.641 20.281 1 90 542 CYS B C 1
ATOM 9158 O O . CYS B 1 542 ? 2.414 27.812 20.906 1 90 542 CYS B O 1
ATOM 9160 N N . SER B 1 543 ? 3.744 28.281 19.203 1 91.25 543 SER B N 1
ATOM 9161 C CA . SER B 1 543 ? 2.779 29.125 18.516 1 91.25 543 SER B CA 1
ATOM 9162 C C . SER B 1 543 ? 2.436 28.562 17.141 1 91.25 543 SER B C 1
ATOM 9164 O O . SER B 1 543 ? 3.225 27.828 16.547 1 91.25 543 SER B O 1
ATOM 9166 N N . GLY B 1 544 ? 1.281 28.812 16.734 1 92.5 544 GLY B N 1
ATOM 9167 C CA . GLY B 1 544 ? 0.83 28.453 15.406 1 92.5 544 GLY B CA 1
ATOM 9168 C C . GLY B 1 544 ? 0.212 29.609 14.648 1 92.5 544 GLY B C 1
ATOM 9169 O O . GLY B 1 544 ? -0.032 30.672 15.219 1 92.5 544 GLY B O 1
ATOM 9170 N N . GLY B 1 545 ? 0.064 29.406 13.375 1 92.75 545 GLY B N 1
ATOM 9171 C CA . GLY B 1 545 ? -0.571 30.422 12.555 1 92.75 545 GLY B CA 1
ATOM 9172 C C . GLY B 1 545 ? -1.022 29.891 11.203 1 92.75 545 GLY B C 1
ATOM 9173 O O . GLY B 1 545 ? -0.524 28.875 10.727 1 92.75 545 GLY B O 1
ATOM 9174 N N . VAL B 1 546 ? -2.008 30.609 10.625 1 93.25 546 VAL B N 1
ATOM 9175 C CA . VAL B 1 546 ? -2.543 30.344 9.289 1 93.25 546 VAL B CA 1
ATOM 9176 C C . VAL B 1 546 ? -2.84 31.672 8.586 1 93.25 546 VAL B C 1
ATOM 9178 O O . VAL B 1 546 ? -2.949 32.719 9.234 1 93.25 546 VAL B O 1
ATOM 9181 N N . PRO B 1 547 ? -2.873 31.656 7.289 1 92.94 547 PRO B N 1
ATOM 9182 C CA . PRO B 1 547 ? -3.367 32.844 6.59 1 92.94 547 PRO B CA 1
ATOM 9183 C C . PRO B 1 547 ? -4.848 33.094 6.844 1 92.94 547 PRO B C 1
ATOM 9185 O O . PRO B 1 547 ? -5.57 32.219 7.285 1 92.94 547 PRO B O 1
ATOM 9188 N N . PRO B 1 548 ? -5.273 34.406 6.582 1 96.31 548 PRO B N 1
ATOM 9189 C CA . PRO B 1 548 ? -6.699 34.688 6.719 1 96.31 548 PRO B CA 1
ATOM 9190 C C . PRO B 1 548 ? -7.562 33.875 5.746 1 96.31 548 PRO B C 1
ATOM 9192 O O . PRO B 1 548 ? -7.137 33.594 4.625 1 96.31 548 PRO B O 1
ATOM 9195 N N . MET B 1 549 ? -8.758 33.625 6.152 1 95.12 549 MET B N 1
ATOM 9196 C CA . MET B 1 549 ? -9.664 32.812 5.348 1 95.12 549 MET B CA 1
ATOM 9197 C C . MET B 1 549 ? -10.281 33.625 4.223 1 95.12 549 MET B C 1
ATOM 9199 O O . MET B 1 549 ? -10.672 33.094 3.189 1 95.12 549 MET B O 1
ATOM 9203 N N . VAL B 1 550 ? -10.453 34.938 4.48 1 96.12 550 VAL B N 1
ATOM 9204 C CA . VAL B 1 550 ? -11.055 35.812 3.484 1 96.12 550 VAL B CA 1
ATOM 9205 C C . VAL B 1 550 ? -10.195 37.062 3.303 1 96.12 550 VAL B C 1
ATOM 9207 O O . VAL B 1 550 ? -9.328 37.344 4.133 1 96.12 550 VAL B O 1
ATOM 9210 N N . ASP B 1 551 ? -10.461 37.812 2.273 1 95.56 551 ASP B N 1
ATOM 9211 C CA . ASP B 1 551 ? -9.641 38.969 1.924 1 95.56 551 ASP B CA 1
ATOM 9212 C C . ASP B 1 551 ? -9.641 40.031 3.047 1 95.56 551 ASP B C 1
ATOM 9214 O O . ASP B 1 551 ? -8.594 40.562 3.396 1 95.56 551 ASP B O 1
ATOM 9218 N N . ASN B 1 552 ? -10.789 40.25 3.605 1 97.06 552 ASN B N 1
ATOM 9219 C CA . ASN B 1 552 ? -10.891 41.25 4.668 1 97.06 552 ASN B CA 1
ATOM 9220 C C . ASN B 1 552 ? -10.859 40.594 6.047 1 97.06 552 ASN B C 1
ATOM 9222 O O . ASN B 1 552 ? -11.516 41.062 6.98 1 97.06 552 ASN B O 1
ATOM 9226 N N . GLY B 1 553 ? -10.156 39.531 6.129 1 97.5 553 GLY B N 1
ATOM 9227 C CA . GLY B 1 553 ? -10.172 38.781 7.375 1 97.5 553 GLY B CA 1
ATOM 9228 C C . GLY B 1 553 ? -8.859 38.812 8.125 1 97.5 553 GLY B C 1
ATOM 9229 O O . GLY B 1 553 ? -7.906 39.469 7.676 1 97.5 553 GLY B O 1
ATOM 9230 N N . TYR B 1 554 ? -8.875 38.219 9.344 1 98.31 554 TYR B N 1
ATOM 9231 C CA . TYR B 1 554 ? -7.727 38.062 10.227 1 98.31 554 TYR B CA 1
ATOM 9232 C C . TYR B 1 554 ? -7.52 36.625 10.609 1 98.31 554 TYR B C 1
ATOM 9234 O O . TYR B 1 554 ? -8.484 35.875 10.82 1 98.31 554 TYR B O 1
ATOM 9242 N N . GLY B 1 555 ? -6.305 36.188 10.547 1 97.56 555 GLY B N 1
ATOM 9243 C CA . GLY B 1 555 ? -5.918 34.969 11.273 1 97.56 555 GLY B CA 1
ATOM 9244 C C . GLY B 1 555 ? -5.309 35.281 12.625 1 97.56 555 GLY B C 1
ATOM 9245 O O . GLY B 1 555 ? -4.402 36.094 12.742 1 97.56 555 GLY B O 1
ATOM 9246 N N . ILE B 1 556 ? -5.852 34.656 13.711 1 98.31 556 ILE B N 1
ATOM 9247 C CA . ILE B 1 556 ? -5.371 34.969 15.055 1 98.31 556 ILE B CA 1
ATOM 9248 C C . ILE B 1 556 ? -5.188 33.656 15.836 1 98.31 556 ILE B C 1
ATOM 9250 O O . ILE B 1 556 ? -6.168 33.062 16.266 1 98.31 556 ILE B O 1
ATOM 9254 N N . PHE B 1 557 ? -3.988 33.25 15.992 1 97 557 PHE B N 1
ATOM 9255 C CA . PHE B 1 557 ? -3.664 32.156 16.875 1 97 557 PHE B CA 1
ATOM 9256 C C . PHE B 1 557 ? -3.064 32.656 18.188 1 97 557 PHE B C 1
ATOM 9258 O O . PHE B 1 557 ? -2.314 33.625 18.203 1 97 557 PHE B O 1
ATOM 9265 N N . TYR B 1 558 ? -3.428 32.031 19.266 1 97.25 558 TYR B N 1
ATOM 9266 C CA . TYR B 1 558 ? -2.922 32.531 20.547 1 97.25 558 TYR B CA 1
ATOM 9267 C C . TYR B 1 558 ? -2.693 31.359 21.516 1 97.25 558 TYR B C 1
ATOM 9269 O O . TYR B 1 558 ? -3.223 30.266 21.297 1 97.25 558 TYR B O 1
ATOM 9277 N N . ARG B 1 559 ? -1.855 31.562 22.391 1 95.81 559 ARG B N 1
ATOM 9278 C CA . ARG B 1 559 ? -1.585 30.656 23.5 1 95.81 559 ARG B CA 1
ATOM 9279 C C . ARG B 1 559 ? -1.52 31.422 24.828 1 95.81 559 ARG B C 1
ATOM 9281 O O . ARG B 1 559 ? -1.504 32.656 24.844 1 95.81 559 ARG B O 1
ATOM 9288 N N . VAL B 1 560 ? -1.615 30.641 25.891 1 96.81 560 VAL B N 1
ATOM 9289 C CA . VAL B 1 560 ? -1.643 31.25 27.219 1 96.81 560 VAL B CA 1
ATOM 9290 C C . VAL B 1 560 ? -0.502 30.703 28.078 1 96.81 560 VAL B C 1
ATOM 9292 O O . VAL B 1 560 ? -0.37 29.484 28.219 1 96.81 560 VAL B O 1
ATOM 9295 N N . ASN B 1 561 ? 0.311 31.562 28.484 1 94.69 561 ASN B N 1
ATOM 9296 C CA . ASN B 1 561 ? 1.354 31.234 29.453 1 94.69 561 ASN B CA 1
ATOM 9297 C C . ASN B 1 561 ? 1.032 31.766 30.844 1 94.69 561 ASN B C 1
ATOM 9299 O O . ASN B 1 561 ? -0.004 32.406 31.047 1 94.69 561 ASN B O 1
ATOM 9303 N N . ASP B 1 562 ? 1.868 31.484 31.812 1 94.56 562 ASP B N 1
ATOM 9304 C CA . ASP B 1 562 ? 1.595 31.828 33.188 1 94.56 562 ASP B CA 1
ATOM 9305 C C . ASP B 1 562 ? 1.405 33.344 33.375 1 94.56 562 ASP B C 1
ATOM 9307 O O . ASP B 1 562 ? 0.493 33.781 34.062 1 94.56 562 ASP B O 1
ATOM 9311 N N . HIS B 1 563 ? 2.264 34.125 32.656 1 95.44 563 HIS B N 1
ATOM 9312 C CA . HIS B 1 563 ? 2.242 35.562 32.906 1 95.44 563 HIS B CA 1
ATOM 9313 C C . HIS B 1 563 ? 2.205 36.375 31.609 1 95.44 563 HIS B C 1
ATOM 9315 O O . HIS B 1 563 ? 2.471 37.562 31.609 1 95.44 563 HIS B O 1
ATOM 9321 N N . LYS B 1 564 ? 1.893 35.656 30.516 1 96.06 564 LYS B N 1
ATOM 9322 C CA . LYS B 1 564 ? 1.831 36.375 29.25 1 96.06 564 LYS B CA 1
ATOM 9323 C C . LYS B 1 564 ? 0.831 35.75 28.297 1 96.06 564 LYS B C 1
ATOM 9325 O O . LYS B 1 564 ? 0.465 34.562 28.469 1 96.06 564 LYS B O 1
ATOM 9330 N N . LEU B 1 565 ? 0.416 36.438 27.344 1 97.75 565 LEU B N 1
ATOM 9331 C CA . LEU B 1 565 ? -0.516 36 26.312 1 97.75 565 LEU B CA 1
ATOM 9332 C C . LEU B 1 565 ? 0.079 36.219 24.922 1 97.75 565 LEU B C 1
ATOM 9334 O O . LEU B 1 565 ? -0.239 37.219 24.25 1 97.75 565 LEU B O 1
ATOM 9338 N N . PRO B 1 566 ? 0.923 35.281 24.438 1 95.62 566 PRO B N 1
ATOM 9339 C CA . PRO B 1 566 ? 1.438 35.406 23.062 1 95.62 566 PRO B CA 1
ATOM 9340 C C . PRO B 1 566 ? 0.373 35.125 22.016 1 95.62 566 PRO B C 1
ATOM 9342 O O . PRO B 1 566 ? -0.472 34.25 22.203 1 95.62 566 PRO B O 1
ATOM 9345 N N . TYR B 1 567 ? 0.387 35.844 20.891 1 96.62 567 TYR B N 1
ATOM 9346 C CA . TYR B 1 567 ? -0.562 35.594 19.812 1 96.62 567 TYR B CA 1
ATOM 9347 C C . TYR B 1 567 ? 0.026 36 18.469 1 96.62 567 TYR B C 1
ATOM 9349 O O . TYR B 1 567 ? 1.084 36.656 18.406 1 96.62 567 TYR B O 1
ATOM 9357 N N . VAL B 1 568 ? -0.516 35.5 17.406 1 95.31 568 VAL B N 1
ATOM 9358 C CA . VAL B 1 568 ? -0.134 35.812 16.031 1 95.31 568 VAL B CA 1
ATOM 9359 C C . VAL B 1 568 ? -1.318 36.406 15.289 1 95.31 568 VAL B C 1
ATOM 9361 O O . VAL B 1 568 ? -2.459 35.969 15.461 1 95.31 568 VAL B O 1
ATOM 9364 N N . VAL B 1 569 ? -1.071 37.469 14.531 1 97.5 569 VAL B N 1
ATOM 9365 C CA . VAL B 1 569 ? -2.113 38.094 13.703 1 97.5 569 VAL B CA 1
ATOM 9366 C C . VAL B 1 569 ? -1.655 38.125 12.25 1 97.5 569 VAL B C 1
ATOM 9368 O O . VAL B 1 569 ? -0.58 38.656 11.945 1 97.5 569 VAL B O 1
ATOM 9371 N N . THR B 1 570 ? -2.43 37.562 11.352 1 96.12 570 THR B N 1
ATOM 9372 C CA . THR B 1 570 ? -2.146 37.594 9.922 1 96.12 570 THR B CA 1
ATOM 9373 C C . THR B 1 570 ? -3.234 38.375 9.18 1 96.12 570 THR B C 1
ATOM 9375 O O . THR B 1 570 ? -4.395 38.375 9.602 1 96.12 570 THR B O 1
ATOM 9378 N N . THR B 1 571 ? -2.896 39.125 8.188 1 97.62 571 THR B N 1
ATOM 9379 C CA . THR B 1 571 ? -3.785 39.844 7.273 1 97.62 571 THR B CA 1
ATOM 9380 C C . THR B 1 571 ? -3.238 39.812 5.848 1 97.62 571 THR B C 1
ATOM 9382 O O . THR B 1 571 ? -2.094 39.406 5.629 1 97.62 571 THR B O 1
ATOM 9385 N N . TRP B 1 572 ? -4.129 40.188 4.895 1 96.81 572 TRP B N 1
ATOM 9386 C CA . TRP B 1 572 ? -3.697 40.344 3.51 1 96.81 572 TRP B CA 1
ATOM 9387 C C . TRP B 1 572 ? -3.4 41.812 3.217 1 96.81 572 TRP B C 1
ATOM 9389 O O . TRP B 1 572 ? -4.23 42.688 3.48 1 96.81 572 TRP B O 1
ATOM 9399 N N . LYS B 1 573 ? -2.293 42.062 2.615 1 96 573 LYS B N 1
ATOM 9400 C CA . LYS B 1 573 ? -1.847 43.406 2.316 1 96 573 LYS B CA 1
ATOM 9401 C C . LYS B 1 573 ? -2.76 44.094 1.29 1 96 573 LYS B C 1
ATOM 9403 O O . LYS B 1 573 ? -2.975 45.312 1.336 1 96 573 LYS B O 1
ATOM 9408 N N . HIS B 1 574 ? -3.262 43.312 0.385 1 96.06 574 HIS B N 1
ATOM 9409 C CA . HIS B 1 574 ? -4.047 43.906 -0.704 1 96.06 574 HIS B CA 1
ATOM 9410 C C . HIS B 1 574 ? -5.375 44.438 -0.196 1 96.06 574 HIS B C 1
ATOM 9412 O O . HIS B 1 574 ? -6.039 45.219 -0.889 1 96.06 574 HIS B O 1
ATOM 9418 N N . CYS B 1 575 ? -5.844 44.031 0.917 1 96.25 575 CYS B N 1
ATOM 9419 C CA . CYS B 1 575 ? -7.086 44.562 1.477 1 96.25 575 CYS B CA 1
ATOM 9420 C C . CYS B 1 575 ? -6.832 45.812 2.301 1 96.25 575 CYS B C 1
ATOM 9422 O O . CYS B 1 575 ? -6.074 45.781 3.271 1 96.25 575 CYS B O 1
ATOM 9424 N N . ASP B 1 576 ? -7.477 46.875 2.051 1 94.56 576 ASP B N 1
ATOM 9425 C CA . ASP B 1 576 ? -7.223 48.156 2.693 1 94.56 576 ASP B CA 1
ATOM 9426 C C . ASP B 1 576 ? -8.039 48.312 3.977 1 94.56 576 ASP B C 1
ATOM 9428 O O . ASP B 1 576 ? -7.828 49.25 4.75 1 94.56 576 ASP B O 1
ATOM 9432 N N . VAL B 1 577 ? -8.812 47.344 4.219 1 94.75 577 VAL B N 1
ATOM 9433 C CA . VAL B 1 577 ? -9.703 47.406 5.375 1 94.75 577 VAL B CA 1
ATOM 9434 C C . VAL B 1 577 ? -8.984 46.875 6.609 1 94.75 577 VAL B C 1
ATOM 9436 O O . VAL B 1 577 ? -9.25 47.312 7.73 1 94.75 577 VAL B O 1
ATOM 9439 N N . THR B 1 578 ? -8.156 45.938 6.441 1 97.19 578 THR B N 1
ATOM 9440 C CA . THR B 1 578 ? -7.523 45.25 7.566 1 97.19 578 THR B CA 1
ATOM 9441 C C . THR B 1 578 ? -6.145 45.844 7.848 1 97.19 578 THR B C 1
ATOM 9443 O O . THR B 1 578 ? -5.477 46.344 6.938 1 97.19 578 THR B O 1
ATOM 9446 N N . ASN B 1 579 ? -5.766 45.844 9.086 1 97.44 579 ASN B N 1
ATOM 9447 C CA . ASN B 1 579 ? -4.453 46.281 9.578 1 97.44 579 ASN B CA 1
ATOM 9448 C C . ASN B 1 579 ? -4.051 45.469 10.82 1 97.44 579 ASN B C 1
ATOM 9450 O O . ASN B 1 579 ? -4.633 45.656 11.891 1 97.44 579 ASN B O 1
ATOM 9454 N N . ASN B 1 580 ? -3.059 44.625 10.656 1 96.75 580 ASN B N 1
ATOM 9455 C CA . ASN B 1 580 ? -2.709 43.719 11.75 1 96.75 580 ASN B CA 1
ATOM 9456 C C . ASN B 1 580 ? -2.104 44.469 12.93 1 96.75 580 ASN B C 1
ATOM 9458 O O . ASN B 1 580 ? -2.32 44.094 14.086 1 96.75 580 ASN B O 1
ATOM 9462 N N . LYS B 1 581 ? -1.341 45.594 12.766 1 97.25 581 LYS B N 1
ATOM 9463 C CA . LYS B 1 581 ? -0.752 46.344 13.859 1 97.25 581 LYS B CA 1
ATOM 9464 C C . LYS B 1 581 ? -1.829 47.094 14.664 1 97.25 581 LYS B C 1
ATOM 9466 O O . LYS B 1 581 ? -1.806 47.062 15.891 1 97.25 581 LYS B O 1
ATOM 9471 N N . LEU B 1 582 ? -2.73 47.719 13.945 1 98 582 LEU B N 1
ATOM 9472 C CA . LEU B 1 582 ? -3.822 48.406 14.625 1 98 582 LEU B CA 1
ATOM 9473 C C . LEU B 1 582 ? -4.695 47.406 15.391 1 98 582 LEU B C 1
ATOM 9475 O O . LEU B 1 582 ? -5.145 47.688 16.5 1 98 582 LEU B O 1
ATOM 9479 N N . PHE B 1 583 ? -4.938 46.344 14.758 1 98.44 583 PHE B N 1
ATOM 9480 C CA . PHE B 1 583 ? -5.73 45.312 15.43 1 98.44 583 PHE B CA 1
ATOM 9481 C C . PHE B 1 583 ? -5.039 44.844 16.703 1 98.44 583 PHE B C 1
ATOM 9483 O O . PHE B 1 583 ? -5.684 44.719 17.75 1 98.44 583 PHE B O 1
ATOM 9490 N N . ALA B 1 584 ? -3.756 44.562 16.672 1 98.38 584 ALA B N 1
ATOM 9491 C CA . ALA B 1 584 ? -2.994 44.125 17.828 1 98.38 584 ALA B CA 1
ATOM 9492 C C . ALA B 1 584 ? -3.051 45.156 18.953 1 98.38 584 ALA B C 1
ATOM 9494 O O . ALA B 1 584 ? -3.193 44.812 20.125 1 98.38 584 ALA B O 1
ATOM 9495 N N . ALA B 1 585 ? -2.908 46.375 18.562 1 98.25 585 ALA B N 1
ATOM 9496 C CA . ALA B 1 585 ? -2.977 47.469 19.547 1 98.25 585 ALA B CA 1
ATOM 9497 C C . ALA B 1 585 ? -4.34 47.469 20.234 1 98.25 585 ALA B C 1
ATOM 9499 O O . ALA B 1 585 ? -4.422 47.625 21.469 1 98.25 585 ALA B O 1
ATOM 9500 N N . GLU B 1 586 ? -5.355 47.406 19.422 1 98 586 GLU B N 1
ATOM 9501 C CA . GLU B 1 586 ? -6.703 47.406 19.984 1 98 586 GLU B CA 1
ATOM 9502 C C . GLU B 1 586 ? -6.957 46.156 20.828 1 98 586 GLU B C 1
ATOM 9504 O O . GLU B 1 586 ? -7.715 46.219 21.797 1 98 586 GLU B O 1
ATOM 9509 N N . LEU B 1 587 ? -6.422 45.062 20.438 1 98.62 587 LEU B N 1
ATOM 9510 C CA . LEU B 1 587 ? -6.578 43.812 21.188 1 98.62 587 LEU B CA 1
ATOM 9511 C C . LEU B 1 587 ? -5.93 43.938 22.562 1 98.62 587 LEU B C 1
ATOM 9513 O O . LEU B 1 587 ? -6.508 43.5 23.562 1 98.62 587 LEU B O 1
ATOM 9517 N N . GLU B 1 588 ? -4.773 44.469 22.656 1 98.44 588 GLU B N 1
ATOM 9518 C CA . GLU B 1 588 ? -4.098 44.625 23.938 1 98.44 588 GLU B CA 1
ATOM 9519 C C . GLU B 1 588 ? -4.844 45.594 24.844 1 98.44 588 GLU B C 1
ATOM 9521 O O . GLU B 1 588 ? -4.902 45.406 26.062 1 98.44 588 GLU B O 1
ATOM 9526 N N . LYS B 1 589 ? -5.348 46.656 24.172 1 97.44 589 LYS B N 1
ATOM 9527 C CA . LYS B 1 589 ? -6.215 47.531 24.938 1 97.44 589 LYS B CA 1
ATOM 9528 C C . LYS B 1 589 ? -7.426 46.781 25.484 1 97.44 589 LYS B C 1
ATOM 9530 O O . LYS B 1 589 ? -7.828 47 26.625 1 97.44 589 LYS B O 1
ATOM 9535 N N . ALA B 1 590 ? -8.008 46 24.656 1 97.94 590 ALA B N 1
ATOM 9536 C CA . ALA B 1 590 ? -9.148 45.188 25.078 1 97.94 590 ALA B CA 1
ATOM 9537 C C . ALA B 1 590 ? -8.758 44.25 26.234 1 97.94 590 ALA B C 1
ATOM 9539 O O . ALA B 1 590 ? -9.547 44.062 27.156 1 97.94 590 ALA B O 1
ATOM 9540 N N . PHE B 1 591 ? -7.578 43.625 26.234 1 98.19 591 PHE B N 1
ATOM 9541 C CA . PHE B 1 591 ? -7.105 42.781 27.312 1 98.19 591 PHE B CA 1
ATOM 9542 C C . PHE B 1 591 ? -7.16 43.531 28.641 1 98.19 591 PHE B C 1
ATOM 9544 O O . PHE B 1 591 ? -7.688 43.031 29.641 1 98.19 591 PHE B O 1
ATOM 9551 N N . VAL B 1 592 ? -6.684 44.719 28.594 1 96.81 592 VAL B N 1
ATOM 9552 C CA . VAL B 1 592 ? -6.586 45.531 29.797 1 96.81 592 VAL B CA 1
ATOM 9553 C C . VAL B 1 592 ? -7.984 45.906 30.266 1 96.81 592 VAL B C 1
ATOM 9555 O O . VAL B 1 592 ? -8.312 45.781 31.453 1 96.81 592 VAL B O 1
ATOM 9558 N N . ASP B 1 593 ? -8.773 46.438 29.391 1 96.44 593 ASP B N 1
ATOM 9559 C CA . ASP B 1 593 ? -10.117 46.906 29.734 1 96.44 593 ASP B CA 1
ATOM 9560 C C . ASP B 1 593 ? -10.953 45.781 30.328 1 96.44 593 ASP B C 1
ATOM 9562 O O . ASP B 1 593 ? -11.57 45.969 31.375 1 96.44 593 ASP B O 1
ATOM 9566 N N . VAL B 1 594 ? -11.008 44.688 29.641 1 97.12 594 VAL B N 1
ATOM 9567 C CA . VAL B 1 594 ? -11.867 43.594 30.062 1 97.12 594 VAL B CA 1
ATOM 9568 C C . VAL B 1 594 ? -11.359 43 31.391 1 97.12 594 VAL B C 1
ATOM 9570 O O . VAL B 1 594 ? -12.156 42.625 32.25 1 97.12 594 VAL B O 1
ATOM 9573 N N . PHE B 1 595 ? -10.023 42.875 31.531 1 96 595 PHE B N 1
ATOM 9574 C CA . PHE B 1 595 ? -9.453 42.438 32.781 1 96 595 PHE B CA 1
ATOM 9575 C C . PHE B 1 595 ? -9.922 43.344 33.938 1 96 595 PHE B C 1
ATOM 9577 O O . PHE B 1 595 ? -10.336 42.844 35 1 96 595 PHE B O 1
ATOM 9584 N N . LYS B 1 596 ? -9.898 44.625 33.781 1 94.5 596 LYS B N 1
ATOM 9585 C CA . LYS B 1 596 ? -10.32 45.594 34.781 1 94.5 596 LYS B CA 1
ATOM 9586 C C . LYS B 1 596 ? -11.805 45.438 35.094 1 94.5 596 LYS B C 1
ATOM 9588 O O . LYS B 1 596 ? -12.219 45.594 36.25 1 94.5 596 LYS B O 1
ATOM 9593 N N . MET B 1 597 ? -12.523 45.219 34.094 1 95.12 597 MET B N 1
ATOM 9594 C CA . MET B 1 597 ? -13.961 45.031 34.281 1 95.12 597 MET B CA 1
ATOM 9595 C C . MET B 1 597 ? -14.227 43.844 35.219 1 95.12 597 MET B C 1
ATOM 9597 O O . MET B 1 597 ? -15.102 43.906 36.062 1 95.12 597 MET B O 1
ATOM 9601 N N . PHE B 1 598 ? -13.539 42.75 35 1 93.44 598 PHE B N 1
ATOM 9602 C CA . PHE B 1 598 ? -13.711 41.562 35.844 1 93.44 598 PHE B CA 1
ATOM 9603 C C . PHE B 1 598 ? -13.227 41.844 37.25 1 93.44 598 PHE B C 1
ATOM 9605 O O . PHE B 1 598 ? -13.766 41.281 38.219 1 93.44 598 PHE B O 1
ATOM 9612 N N . GLU B 1 599 ? -12.219 42.688 37.438 1 90.25 599 GLU B N 1
ATOM 9613 C CA . GLU B 1 599 ? -11.664 42.969 38.75 1 90.25 599 GLU B CA 1
ATOM 9614 C C . GLU B 1 599 ? -12.633 43.812 39.594 1 90.25 599 GLU B C 1
ATOM 9616 O O . GLU B 1 599 ? -12.648 43.719 40.812 1 90.25 599 GLU B O 1
ATOM 9621 N N . SER B 1 600 ? -13.289 44.781 39.031 1 79.75 600 SER B N 1
ATOM 9622 C CA . SER B 1 600 ? -14.188 45.688 39.719 1 79.75 600 SER B CA 1
ATOM 9623 C C . SER B 1 600 ? -15.227 44.938 40.531 1 79.75 600 SER B C 1
ATOM 9625 O O . SER B 1 600 ? -15.648 45.406 41.594 1 79.75 600 SER B O 1
ATOM 9627 N N . LYS B 1 601 ? -15.875 44 40.188 1 63.59 601 LYS B N 1
ATOM 9628 C CA . LYS B 1 601 ? -16.875 43.312 41.031 1 63.59 601 LYS B CA 1
ATOM 9629 C C . LYS B 1 601 ? -16.219 42.562 42.188 1 63.59 601 LYS B C 1
ATOM 9631 O O . LYS B 1 601 ? -16.859 42.312 43.188 1 63.59 601 LYS B O 1
ATOM 9636 N N . SER B 1 602 ? -15.031 42 42 1 49.88 602 SER B N 1
ATOM 9637 C CA . SER B 1 602 ? -14.508 41.219 43.125 1 49.88 602 SER B CA 1
ATOM 9638 C C . SER B 1 602 ? -14.211 42.125 44.312 1 49.88 602 SER B C 1
ATOM 9640 O O . SER B 1 602 ? -13.891 41.656 45.406 1 49.88 602 SER B O 1
ATOM 9642 N N . GLN B 1 603 ? -14.344 43.625 44.188 1 41.03 603 GLN B N 1
ATOM 9643 C CA . GLN B 1 603 ? -14.266 44.469 45.375 1 41.03 603 GLN B CA 1
ATOM 9644 C C . GLN B 1 603 ? -15.656 44.812 45.906 1 41.03 603 GLN B C 1
ATOM 9646 O O . GLN B 1 603 ? -16.562 45.094 45.125 1 41.03 603 GLN B O 1
#

Nearest PDB structures (foldseek):
  1xmd-assembly2_B  TM=9.664E-01  e=3.927E-66  Mus musculus
  1xmc-assembly2_B  TM=9.622E-01  e=2.560E-65  Mus musculus
  1xl7-assembly2_B  TM=9.566E-01  e=3.152E-65  Mus musculus
  1xmd-assembly1_A  TM=9.639E-01  e=1.668E-64  Mus musculus
  1xl8-assembly1_A  TM=9.602E-01  e=4.043E-64  Mus musculus

Solvent-accessible surface area (backbone atoms only — not comparable to full-atom values): 60711 Å² total; per-residue (Å²): 132,75,44,27,65,58,60,40,77,72,36,48,57,50,64,80,56,54,69,66,57,27,50,50,53,46,50,44,35,34,52,37,70,41,52,73,67,57,36,53,53,50,50,51,44,50,52,49,32,66,72,42,63,45,48,55,38,51,51,53,49,52,58,56,34,73,78,33,56,40,61,54,53,65,56,48,44,40,65,73,37,31,42,52,47,68,33,40,79,71,61,31,34,36,35,34,60,48,50,42,79,76,52,41,55,80,36,74,84,36,25,55,60,52,48,16,42,49,51,28,49,51,38,47,53,51,49,31,51,30,67,30,67,41,71,62,52,55,46,99,87,61,47,63,36,41,50,42,45,72,31,71,78,19,22,46,41,8,16,18,53,42,59,31,70,73,40,38,44,78,47,56,44,48,41,40,58,91,75,40,73,48,66,59,26,32,32,39,27,39,62,32,37,42,30,41,39,72,38,51,35,78,86,80,70,39,55,44,50,34,46,26,42,25,53,52,49,50,52,52,51,51,57,45,64,70,40,92,62,70,47,91,16,71,31,10,35,45,36,27,40,28,48,60,32,18,53,51,51,53,48,36,36,73,70,30,68,51,32,35,49,42,52,47,53,59,35,36,12,37,35,38,37,21,53,42,76,57,74,62,91,50,64,70,55,44,51,77,50,44,66,48,33,46,37,61,52,37,28,25,31,29,42,37,33,28,35,26,36,42,61,32,27,39,26,26,47,71,47,35,60,71,62,60,56,49,53,49,50,53,50,49,46,63,62,28,58,86,46,58,59,46,91,82,71,75,76,63,56,62,94,61,79,80,66,45,73,55,74,73,72,78,52,70,69,53,53,51,44,23,53,49,8,44,48,49,45,49,54,50,42,72,27,56,41,75,49,73,54,66,45,65,86,50,22,46,59,59,35,47,74,70,71,44,58,63,69,48,52,50,54,52,21,50,52,35,22,44,27,71,74,67,71,49,66,59,26,28,38,28,69,18,57,23,24,62,16,29,71,33,59,71,28,44,23,66,69,36,26,52,50,41,48,52,20,36,55,43,49,67,73,41,95,50,65,74,38,65,68,41,42,52,31,43,52,50,21,46,53,48,42,52,51,44,46,53,35,10,33,66,40,51,30,33,52,64,57,52,52,49,41,54,49,50,29,53,76,68,70,43,76,78,58,66,58,78,70,36,70,61,32,40,63,46,22,41,96,62,38,18,36,33,36,34,38,74,71,40,78,54,71,47,50,48,45,46,64,37,60,35,67,76,12,31,12,38,20,33,31,41,38,63,50,22,40,40,37,28,35,19,26,40,60,85,30,85,83,50,52,54,67,62,46,51,54,38,28,54,51,29,48,52,50,53,52,48,28,62,51,52,68,82,102,131,76,44,26,64,58,61,40,78,74,34,47,56,51,64,81,58,53,70,65,57,26,50,49,52,46,49,44,35,33,51,37,69,42,53,73,67,57,37,54,51,51,50,50,45,49,51,51,32,66,75,41,63,46,49,56,39,50,51,52,50,53,58,55,33,73,78,33,57,39,61,52,55,65,56,49,43,40,66,73,37,31,44,52,49,67,32,41,80,69,61,32,34,35,35,35,59,48,50,43,79,77,50,42,55,80,35,76,84,36,27,56,61,52,49,17,42,49,51,28,48,50,39,48,54,50,47,30,52,30,67,30,65,42,73,61,52,57,46,97,88,60,46,63,35,41,50,42,44,73,31,72,78,20,21,46,42,8,16,18,53,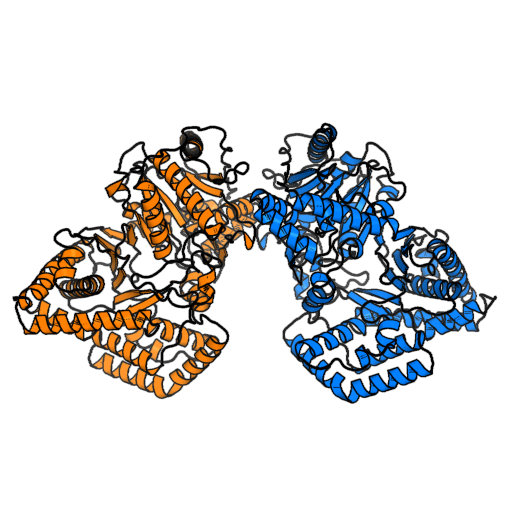42,60,31,69,73,40,38,42,77,46,55,44,46,41,41,56,92,74,40,72,47,66,58,25,31,32,39,24,39,61,31,37,41,29,42,40,72,40,50,33,77,86,80,69,39,54,46,50,34,44,24,42,26,53,52,49,47,52,51,51,52,57,46,66,70,41,93,63,71,47,92,16,72,30,8,34,47,34,28,40,28,48,60,30,18,53,53,50,53,49,37,37,72,71,29,70,50,31,34,49,43,51,46,54,60,34,35,11,36,35,40,36,20,54,41,76,56,74,63,90,50,64,69,55,43,50,78,48,42,66,46,31,47,36,60,51,39,27,24,32,29,40,38,31,26,35,26,36,42,58,30,28,37,25,26,46,73,46,35,60,70,62,60,56,50,53,49,48,51,51,50,47,64,62,29,58,84,45,57,60,46,90,81,69,75,76,62,56,63,94,58,80,80,66,46,72,56,76,73,73,76,53,70,69,53,53,51,44,23,53,49,8,45,49,49,45,48,53,50,43,72,29,55,39,76,51,73,55,65,46,65,88,48,21,46,58,60,35,47,75,70,71,44,58,64,69,47,52,50,54,52,21,51,52,35,20,44,26,71,73,69,72,47,69,59,26,28,39,28,70,18,56,23,24,62,16,26,73,32,58,70,31,42,22,65,69,36,27,52,50,40,48,52,19,37,55,43,49,68,72,41,95,50,65,73,37,65,68,42,42,53,32,43,52,50,22,46,53,47,42,52,53,45,46,53,36,8,34,66,41,51,30,34,52,64,56,52,52,49,41,54,48,49,27,54,76,68,71,44,77,76,57,66,58,76,69,35,71,60,33,41,64,45,24,41,96,62,38,17,37,32,36,36,36,74,72,41,79,54,70,48,48,50,44,47,64,38,61,36,67,78,11,31,11,38,21,35,28,39,36,63,49,22,40,40,35,29,34,20,25,39,60,84,30,87,82,50,52,53,68,62,46,50,53,37,28,54,50,30,49,54,48,53,51,49,26,62,51,52,69,81,104

Sequence (1206 aa):
MDKTFDAEFKLPDLPISTLENTISKYLDSVRAVASDEEFENTKKICEDFLDGEGVKLHEKLQEHAKTQRNWLEKWWLDKAYLELRFPLPYMNFAGCATYQDYFWPLKEGTQLTRMAFSLHIVATFWQLLRNQQLPPHKSGAGQTLSMDQLRKPRTAFNTCRIPHRGMDELANHFKPRSDGYTPSHTVVICRGYFFKLNLINPKSEKPYTPPQIEKALQNIKDKCVARANAADGVAALTALDRDRWADIRNHLIDLSEINQKNLYEIESAIHVVSMDEEIVGQVFEVTFTGNPTQRWRDKCFNEIWGANGSYSSSCEHSAMDGMVMVLFVEFTMSVLKPCNGVWMGSADCAEFPKPEELEFRLDEQVYDAIEEGKKVHQTFDEDLQLIVPSFTKFGKLELKKLKIVPDVFIQICIQLAYIRLHGKPAATYETATTRKYFHGRTETCRTCTPELEAFCEAAKSSDNNNDPVVIELLRAAHDKGLALMRASSDGKGCDRHLFALAIVAKEQGLSLPALFSDPMFEKSGGNGKFVLSTSFVGYFNCSGGVPPMVDNGYGIFYRVNDHKLPYVVTTWKHCDVTNNKLFAAELEKAFVDVFKMFESKSQMDKTFDAEFKLPDLPISTLENTISKYLDSVRAVASDEEFENTKKICEDFLDGEGVKLHEKLQEHAKTQRNWLEKWWLDKAYLELRFPLPYMNFAGCATYQDYFWPLKEGTQLTRMAFSLHIVATFWQLLRNQQLPPHKSGAGQTLSMDQLRKPRTAFNTCRIPHRGMDELANHFKPRSDGYTPSHTVVICRGYFFKLNLINPKSEKPYTPPQIEKALQNIKDKCVARANAADGVAALTALDRDRWADIRNHLIDLSEINQKNLYEIESAIHVVSMDEEIVGQVFEVTFTGNPTQRWRDKCFNEIWGANGSYSSSCEHSAMDGMVMVLFVEFTMSVLKPCNGVWMGSADCAEFPKPEELEFRLDEQVYDAIEEGKKVHQTFDEDLQLIVPSFTKFGKLELKKLKIVPDVFIQICIQLAYIRLHGKPAATYETATTRKYFHGRTETCRTCTPELEAFCEAAKSSDNNNDPVVIELLRAAHDKGLALMRASSDGKGCDRHLFALAIVAKEQGLSLPALFSDPMFEKSGGNGKFVLSTSFVGYFNCSGGVPPMVDNGYGIFYRVNDHKLPYVVTTWKHCDVTNNKLFAAELEKAFVDVFKMFESKSQ

pLDDT: mean 93.54, std 6.56, range [41.0, 98.88]

Organism: Ciona intestinalis (NCBI:txid7719)